Protein AF-A0A2G6FQV7-F1 (afdb_monomer)

pLDDT: mean 84.7, std 10.51, range [35.91, 96.69]

Sequence (811 aa):
MRILIIQIIVAVLCQFWAASGHAAEDKRVVRVGWFKSSSLHYTDENGKHSGYDYEFLIALAQYTNWELEFVKGTWAECYEWLKNGEIDLLGIVNKSPQREQIFDFAYTSSGVEFCNLYVKADDKAVHYQSFNQFDGMSIGVEEGTYQGRLLRKYADDNNFFYVEARYPNVEEVQAALKRGEVDAILSSSSDVLDGYSCIAQFSPSPFYYAVTKGNTELLGELDQALQEISLYHPNFISELYSKYFVRHLSETINFTEEEKAFIKSNKEVYILYDPGWFPVEYVDDKTGRYTGIVPEIIERIKKRSGLNLVGVTGKNSTEILKTLRTKSGNYVTSISHDFMWAEENRVNITQPFSSCNIIIASAAGDNNLKTVALVEMDYITKKVKKHFPHLKPVYFQSVTECLKALASGQADCVFLNTYQAEYYMRLPEYKKFAFNTTDAFQQKLCFGVAKTADPLIFSIISKSLRNLSKGHVQNIVSQNINQKMTFSIGYFARMYPLIFLAVILTPILIILLITFFFVRRKIELTKQLRIENNRYNQLAKMSGEHIFEYSYWHDKFTMTNRPDDFFIDQDIVENFSQYVSEQPDDSGGYYLYQLLAPAVEMDEQILVSGEDESRWYNVKTIIIKDDEGGPLYSIGKIQNIDLEMQERAALIDEASKDGMTSLLNQKNFKMRVMESISRGGVLILVDIDDFKFINDTFGHSAGDNAIIRVGEVITGTCRRTDIAGRIGGDEFALFISGRIDENSLAAICKRLNQGANDIIFENPETQISVSIGCAVATGKEKYDELFEMADRALYKVKNNNKNSFWVERQS

Nearest PDB structures (foldseek):
  5t0w-assembly2_B  TM=8.150E-01  e=7.646E-16  synthetic construct
  4wxo-assembly1_A  TM=8.713E-01  e=3.154E-13  Pseudomonas aeruginosa PAO1
  4wxw-assembly1_A  TM=9.377E-01  e=2.531E-12  Pseudomonas aeruginosa PAO1
  6zxc-assembly2_D  TM=8.883E-01  e=5.234E-13  Leptospira biflexa serovar Patoc strain 'Patoc 1 (Paris)'
  3hv1-assembly1_A  TM=5.636E-01  e=1.275E-14  Streptococcus thermophilus LMG 18311

Mean predicted aligned error: 19.27 Å

Foldseek 3Di:
DVVVVVVVVVVVVVVVVVVPPPPPPPQAEFEEEAEDAPAAWDADPVRDTDHLVVVVVVLLVVLGSYDYHYDYDHPVVRLVCQLVVVGFKYWFAFDDPVVVVRWPWAPDFLAKKKKWKKFAPPPDCQAAPPQVSQAAFEEEEEPPDPQVVVVVVVCVVSVHDYHYDYDNDPVVSVVCRVVVVGGIYIDMLLHFDPRIDTRYIDDITTITMIGGPPPVVVSVSSNVSVVVCCVVPVCSSVVSCCVRRQVRDDPAQRDGPVLVVQLVVQDEAEEEFFQFQPQQWHQDPVPRDIHHLPVVLVVLLCVRRSHNYDYDYDPFPVSLLVCLQPPFDNYKYKAWPDPVLLVVSQWDWAPFLDKWFKWKKFFPPDPPFAEEEDEPSHPVVVVCCVQPVNYHYDYDNHPVVRLVCRVVVVGGIYIDTPLVVLLVCVVPSRVRMDTDPPGPGMTTMTMITRNSHDVSSNVSSNSSSRPPDSVNSVVSSCCSSPPDDDDDPVSCCVVCVPVNVCVVVVVVVVVVVVVVVVVVVVVVVVVVVVVVVVVVLVVCVVVQKKKWKAFPVFRKIAIRPDDCPDLDNDRIDTVLVVVCVVCVVSQRSVVVCVVPVVQDFDWDWDWGQDPPGIWIKTKTWDFDADPVRHTGMIIIIIHTCRVVVVVVVVVVQVVQADPQARAGEQVNLLVVCQVQLLQWWKKKKKFKPPLVVQCVPVNPVLSSVLQNQLSVLVVVLDDPPKHKYAHDSRMIMITGGHDDDPVRVQVSLLSSQVSQQPDDGPDNVDGIGMQMFMETRPNPDRPVRSVVNSVVQSVVQSVPVHSHGGYRDDD

Secondary structure (DSSP, 8-state):
-HHHHHHHHHHHHHHHHHTT----PPPEEEEEEEE--SSSSEE-TT--EESHHHHHHHHHHHHS-EEEEEEEE-HHHHHHHHHHTSSSEEEEEEP-TTGGGTEEE-SS-SEEEEEEEEEETTSS-PPTT-HHHHTTEEEEEETT-HHHHHHHHHHHHHT--EEEEEESSHHHHHHHHHHTSSSEEEEETTS--TTEEEEEEEEEEEEEEEEETT-HHHHHHHHHHHHHHHHH-TTHHHHHHHHHTSTTS-SS----HHHHHHHHHT--EEEEE-TEETTTEEE-TTT-SEESHHHHHHHHHHHHH---EEEEE-SSHHHHHHHHHH--S-EEEEEE--HHHHHHTTEEEPPPSEEEEEEEEEETT-----EEEEETT-HHHHHHHHH-TTSEEEEESSHHHHHHHHHHTS-SEEEEEHHHHHHHHHSGGGTTEEEEEEEEEEEEEEEEEETTS-HHHHHHHHHHHTT--HHHHHHHHHHHHT------HHHHHHH-HHHHHHHHHHHHHHHHHHHHHHHHHHHHHHHHHHHHHHHHHHHHHHHTEEEEEEETTTTEEEEES--TT-SS--SEEESHHHHHHH-TT-HHHHHHHHHHTT---EEEEEEEE-SS-EEEEEEEEEEEE-TTS-EEEEEEEEEE-HHHHHHHHHHHHHTTB-TTTSSEEHHHHHHHHHHHGGG-EEEEEEEETTHHHHHHHH-HHHHHHHHHHHHHHHHHH--TTSEEEE-SSSEEEEEEES---HHHHHHHHHHHHHHHHT---SSTT----EEEEEEEE-S-S-HHHHHHHHHHHHHHHHTTTSSSEEEEPP-

Solvent-accessible surface area (backbone atoms only — not comparable to full-atom values): 43648 Å² total; per-residue (Å²): 112,73,67,59,52,52,52,50,52,51,52,52,50,50,50,56,58,63,67,66,60,66,74,78,71,76,58,46,74,42,35,29,43,39,34,83,34,92,35,41,37,30,65,51,98,87,68,52,77,42,35,48,55,46,57,49,51,56,50,41,39,70,66,40,67,49,37,83,39,77,48,77,44,50,65,70,53,35,53,51,29,26,66,73,59,77,20,51,36,35,68,80,37,69,81,44,82,73,50,59,77,54,29,39,65,44,84,63,63,71,43,73,43,33,40,30,35,34,29,55,62,86,52,73,94,68,54,28,72,40,44,82,76,44,44,69,34,34,33,22,31,42,60,93,42,71,62,53,57,51,49,54,53,52,27,63,79,60,74,36,50,63,42,82,41,75,29,92,38,66,70,55,34,53,48,34,44,75,72,62,77,24,60,30,31,61,39,50,55,68,59,78,62,87,80,45,39,73,31,39,77,46,74,79,40,58,20,17,42,35,31,27,58,84,49,61,65,65,46,48,54,49,40,49,24,54,49,48,46,47,72,80,38,73,56,50,60,62,53,48,44,49,68,55,49,57,76,71,59,65,94,72,77,81,57,37,66,70,47,48,51,51,34,72,64,52,57,74,32,35,33,46,44,35,49,62,42,57,47,44,26,23,54,38,90,89,76,74,41,75,38,35,39,50,46,57,49,48,53,49,36,29,74,72,59,56,44,37,71,41,85,42,84,28,87,22,60,48,55,43,50,50,42,45,65,73,51,80,43,44,38,33,32,79,42,70,68,41,70,71,64,27,55,81,41,40,32,47,71,42,73,63,74,46,76,45,41,26,27,45,36,26,53,62,92,68,86,81,71,48,32,27,26,34,39,49,94,37,70,66,42,59,50,43,57,69,77,41,66,81,43,47,79,43,77,31,73,35,63,65,52,26,53,49,32,41,75,71,66,78,18,46,27,32,78,35,42,47,62,35,45,60,35,44,57,68,39,73,92,42,56,68,44,34,71,45,84,68,64,75,49,81,46,35,37,18,46,29,29,25,66,68,21,65,70,57,57,52,53,52,52,43,52,51,54,60,84,64,48,67,68,56,49,52,48,46,46,50,50,46,54,59,56,74,80,75,90,44,73,72,55,49,39,70,76,35,48,70,59,45,49,46,67,58,48,49,58,54,49,50,51,50,51,51,50,49,51,53,51,52,52,49,53,52,51,53,50,50,53,50,53,50,52,52,49,51,56,51,48,31,61,73,70,54,39,31,44,35,38,34,31,63,83,69,31,29,36,36,40,53,80,68,59,94,86,42,75,59,92,59,52,64,36,71,45,36,74,56,57,35,66,77,39,78,82,43,48,39,45,37,53,52,46,66,58,53,71,78,70,58,63,48,80,47,79,44,80,29,57,53,100,88,56,72,43,36,32,40,41,34,40,42,67,44,56,49,99,88,68,48,72,44,32,38,45,31,39,39,29,77,44,44,67,62,56,51,53,56,54,51,55,58,57,60,73,42,36,30,97,76,47,73,29,23,20,43,72,49,33,52,53,56,43,63,75,42,40,66,63,10,20,36,39,34,35,38,33,49,55,64,47,66,56,43,24,76,73,63,34,61,71,48,33,51,49,51,49,31,51,46,34,49,42,50,56,73,70,50,55,98,79,40,49,51,21,40,65,51,94,61,33,32,37,37,38,43,68,34,91,74,56,73,68,59,50,51,49,52,53,48,48,50,30,49,48,30,48,65,45,86,46,102,48,91,89,52,73,43,36,28,19,24,3,25,16,72,41,87,30,83,70,52,68,68,62,44,49,54,39,8,48,55,14,24,54,55,15,63,76,58,86,34,65,41,70,29,74,42,71,90,129

Radius of gyration: 72.03 Å; Cα contacts (8 Å, |Δi|>4): 1359; chains: 1; bounding box: 135×89×185 Å

Structure (mmCIF, N/CA/C/O backbone):
data_AF-A0A2G6FQV7-F1
#
_entry.id   AF-A0A2G6FQV7-F1
#
loop_
_atom_site.group_PDB
_atom_site.id
_atom_site.type_symbol
_atom_site.label_atom_id
_atom_site.label_alt_id
_atom_site.label_comp_id
_atom_site.label_asym_id
_atom_site.label_entity_id
_atom_site.label_seq_id
_atom_site.pdbx_PDB_ins_code
_atom_site.Cartn_x
_atom_site.Cartn_y
_atom_site.Cartn_z
_atom_site.occupancy
_atom_site.B_iso_or_equiv
_atom_site.auth_seq_id
_atom_site.auth_comp_id
_atom_site.auth_asym_id
_atom_site.auth_atom_id
_atom_site.pdbx_PDB_model_num
ATOM 1 N N . MET A 1 1 ? -33.415 -50.228 -47.038 1.00 52.03 1 MET A N 1
ATOM 2 C CA . MET A 1 1 ? -33.159 -48.860 -46.525 1.00 52.03 1 MET A CA 1
ATOM 3 C C . MET A 1 1 ? -32.052 -48.797 -45.464 1.00 52.03 1 MET A C 1
ATOM 5 O O . MET A 1 1 ? -31.181 -47.955 -45.599 1.00 52.03 1 MET A O 1
ATOM 9 N N . ARG A 1 2 ? -31.998 -49.701 -44.465 1.00 48.94 2 ARG A N 1
ATOM 10 C CA . ARG A 1 2 ? -30.927 -49.707 -43.437 1.00 48.94 2 ARG A CA 1
ATOM 11 C C . ARG A 1 2 ? -29.512 -50.025 -43.955 1.00 48.94 2 ARG A C 1
ATOM 13 O O . ARG A 1 2 ? -28.560 -49.430 -43.476 1.00 48.94 2 ARG A O 1
ATOM 20 N N . ILE A 1 3 ? -29.373 -50.892 -44.961 1.00 62.88 3 ILE A N 1
ATOM 21 C CA . ILE A 1 3 ? -28.057 -51.244 -45.538 1.00 62.88 3 ILE A CA 1
ATOM 22 C C . ILE A 1 3 ? -27.474 -50.081 -46.362 1.00 62.88 3 ILE A C 1
ATOM 24 O O . ILE A 1 3 ? -26.281 -49.813 -46.286 1.00 62.88 3 ILE A O 1
ATOM 28 N N . LEU A 1 4 ? -28.331 -49.329 -47.062 1.00 62.00 4 LEU A N 1
ATOM 29 C CA . LEU A 1 4 ? -27.921 -48.171 -47.862 1.00 62.00 4 LEU A CA 1
ATOM 30 C C . LEU A 1 4 ? -27.417 -47.017 -46.978 1.00 62.00 4 LEU A C 1
ATOM 32 O O . LEU A 1 4 ? -26.434 -46.369 -47.307 1.00 62.00 4 LEU A O 1
ATOM 36 N N . ILE A 1 5 ? -28.050 -46.799 -45.819 1.00 68.56 5 ILE A N 1
ATOM 37 C CA . ILE A 1 5 ? -27.627 -45.772 -44.854 1.00 68.56 5 ILE A CA 1
ATOM 38 C C . ILE A 1 5 ? -26.281 -46.140 -44.213 1.00 68.56 5 ILE A C 1
ATOM 40 O O . ILE A 1 5 ? -25.431 -45.272 -44.057 1.00 68.56 5 ILE A O 1
ATOM 44 N N . ILE A 1 6 ? -26.044 -47.421 -43.908 1.00 70.44 6 ILE A N 1
ATOM 45 C CA . ILE A 1 6 ? -24.752 -47.879 -43.373 1.00 70.44 6 ILE A CA 1
ATOM 46 C C . ILE A 1 6 ? -23.647 -47.740 -44.428 1.00 70.44 6 ILE A C 1
ATOM 48 O O . ILE A 1 6 ? -22.560 -47.278 -44.102 1.00 70.44 6 ILE A O 1
ATOM 52 N N . GLN A 1 7 ? -23.923 -48.052 -45.698 1.00 66.62 7 GLN A N 1
ATOM 53 C CA . GLN A 1 7 ? -22.952 -47.858 -46.781 1.00 66.62 7 GLN A CA 1
ATOM 54 C C . GLN A 1 7 ? -22.634 -46.379 -47.036 1.00 66.62 7 GLN A C 1
ATOM 56 O O . GLN A 1 7 ? -21.479 -46.052 -47.283 1.00 66.62 7 GLN A O 1
ATOM 61 N N . ILE A 1 8 ? -23.616 -45.480 -46.909 1.00 70.44 8 ILE A N 1
ATOM 62 C CA . ILE A 1 8 ? -23.392 -44.030 -47.023 1.00 70.44 8 ILE A CA 1
ATOM 63 C C . ILE A 1 8 ? -22.597 -43.504 -45.821 1.00 70.44 8 ILE A C 1
ATOM 65 O O . ILE A 1 8 ? -21.674 -42.722 -46.009 1.00 70.44 8 ILE A O 1
ATOM 69 N N . ILE A 1 9 ? -22.879 -43.966 -44.600 1.00 68.44 9 ILE A N 1
ATOM 70 C CA . ILE A 1 9 ? -22.122 -43.565 -43.402 1.00 68.44 9 ILE A CA 1
ATOM 71 C C . ILE A 1 9 ? -20.678 -44.081 -43.464 1.00 68.44 9 ILE A C 1
ATOM 73 O O . ILE A 1 9 ? -19.762 -43.337 -43.133 1.00 68.44 9 ILE A O 1
ATOM 77 N N . VAL A 1 10 ? -20.450 -45.308 -43.945 1.00 70.19 10 VAL A N 1
ATOM 78 C CA . VAL A 1 10 ? -19.097 -45.851 -44.150 1.00 70.19 10 VAL A CA 1
ATOM 79 C C . VAL A 1 10 ? -18.372 -45.114 -45.280 1.00 70.19 10 VAL A C 1
ATOM 81 O O . VAL A 1 10 ? -17.205 -44.785 -45.119 1.00 70.19 10 VAL A O 1
ATOM 84 N N . ALA A 1 11 ? -19.049 -44.764 -46.378 1.00 64.50 11 ALA A N 1
ATOM 85 C CA . ALA A 1 11 ? -18.449 -43.974 -47.456 1.00 64.50 11 ALA A CA 1
ATOM 86 C C . ALA A 1 11 ? -18.095 -42.542 -47.013 1.00 64.50 11 ALA A C 1
ATOM 88 O O . ALA A 1 11 ? -17.028 -42.044 -47.362 1.00 64.50 11 ALA A O 1
ATOM 89 N N . VAL A 1 12 ? -18.937 -41.904 -46.193 1.00 62.66 12 VAL A N 1
ATOM 90 C CA . VAL A 1 12 ? -18.674 -40.573 -45.622 1.00 62.66 12 VAL A CA 1
ATOM 91 C C . VAL A 1 12 ? -17.557 -40.636 -44.572 1.00 62.66 12 VAL A C 1
ATOM 93 O O . VAL A 1 12 ? -16.674 -39.784 -44.579 1.00 62.66 12 VAL A O 1
ATOM 96 N N . LEU A 1 13 ? -17.506 -41.673 -43.728 1.00 54.06 13 LEU A N 1
ATOM 97 C CA . LEU A 1 13 ? -16.406 -41.879 -42.773 1.00 54.06 13 LEU A CA 1
ATOM 98 C C . LEU A 1 13 ? -15.078 -42.210 -43.472 1.00 54.06 13 LEU A C 1
ATOM 100 O O . LEU A 1 13 ? -14.035 -41.716 -43.051 1.00 54.06 13 LEU A O 1
ATOM 104 N N . CYS A 1 14 ? -15.101 -42.965 -44.575 1.00 48.97 14 CYS A N 1
ATOM 105 C CA . CYS A 1 14 ? -13.922 -43.204 -45.409 1.00 48.97 14 CYS A CA 1
ATOM 106 C C . CYS A 1 14 ? -13.470 -41.940 -46.157 1.00 48.97 14 CYS A C 1
ATOM 108 O O . CYS A 1 14 ? -12.271 -41.763 -46.337 1.00 48.97 14 CYS A O 1
ATOM 110 N N . GLN A 1 15 ? -14.378 -41.033 -46.536 1.00 46.78 15 GLN A N 1
ATOM 111 C CA . GLN A 1 15 ? -14.004 -39.720 -47.079 1.00 46.78 15 GLN A CA 1
ATOM 112 C C . GLN A 1 15 ? -13.419 -38.785 -46.009 1.00 46.78 15 GLN A C 1
ATOM 114 O O . GLN A 1 15 ? -12.503 -38.030 -46.316 1.00 46.78 15 GLN A O 1
ATOM 119 N N . PHE A 1 16 ? -13.852 -38.885 -44.748 1.00 47.44 16 PHE A N 1
ATOM 120 C CA . PHE A 1 16 ? -13.228 -38.157 -43.634 1.00 47.44 16 PHE A CA 1
ATOM 121 C C . PHE A 1 16 ? -11.845 -38.712 -43.248 1.00 47.44 16 PHE A C 1
ATOM 123 O O . PHE A 1 16 ? -10.961 -37.932 -42.894 1.00 47.44 16 PHE A O 1
ATOM 130 N N . TRP A 1 17 ? -11.617 -40.025 -43.377 1.00 39.44 17 TRP A N 1
ATOM 131 C CA . TRP A 1 17 ? -10.287 -40.637 -43.213 1.00 39.44 17 TRP A CA 1
ATOM 132 C C . TRP A 1 17 ? -9.364 -40.415 -44.423 1.00 39.44 17 TRP A C 1
ATOM 134 O O . TRP A 1 17 ? -8.161 -40.262 -44.253 1.00 39.44 17 TRP A O 1
ATOM 144 N N . ALA A 1 18 ? -9.909 -40.320 -45.640 1.00 36.44 18 ALA A N 1
ATOM 145 C CA . ALA A 1 18 ? -9.136 -39.986 -46.839 1.00 36.44 18 ALA A CA 1
ATOM 146 C C . ALA A 1 18 ? -8.808 -38.482 -46.951 1.00 36.44 18 ALA A C 1
ATOM 148 O O . ALA A 1 18 ? -7.842 -38.124 -47.616 1.00 36.44 18 ALA A O 1
ATOM 149 N N . ALA A 1 19 ? -9.559 -37.603 -46.275 1.00 37.88 19 ALA A N 1
ATOM 150 C CA . ALA A 1 19 ? -9.283 -36.161 -46.202 1.00 37.88 19 ALA A CA 1
ATOM 151 C C . ALA A 1 19 ? -8.362 -35.755 -45.029 1.00 37.88 19 ALA A C 1
ATOM 153 O O . ALA A 1 19 ? -7.963 -34.597 -44.926 1.00 37.88 19 ALA A O 1
ATOM 154 N N . SER A 1 20 ? -7.996 -36.700 -44.157 1.00 35.91 20 SER A N 1
ATOM 155 C CA . SER A 1 20 ? -6.998 -36.521 -43.088 1.00 35.91 20 SER A CA 1
ATOM 156 C C . SER A 1 20 ? -5.661 -37.205 -43.404 1.00 35.91 20 SER A C 1
ATOM 158 O O . SER A 1 20 ? -4.815 -37.371 -42.534 1.00 35.91 20 SER A O 1
ATOM 160 N N . GLY A 1 21 ? -5.430 -37.523 -44.679 1.00 37.47 21 GLY A N 1
ATOM 161 C CA . GLY A 1 21 ? -4.094 -37.577 -45.257 1.00 37.47 21 GLY A CA 1
ATOM 162 C C . GLY A 1 21 ? -3.740 -36.209 -45.831 1.00 37.47 21 GLY A C 1
ATOM 163 O O . GLY A 1 21 ? -3.633 -36.073 -47.046 1.00 37.47 21 GLY A O 1
ATOM 164 N N . HIS A 1 22 ? -3.582 -35.183 -44.984 1.00 40.00 22 HIS A N 1
ATOM 165 C CA . HIS A 1 22 ? -2.653 -34.125 -45.377 1.00 40.00 22 HIS A CA 1
ATOM 166 C C . HIS A 1 22 ? -1.318 -34.843 -45.537 1.00 40.00 22 HIS A C 1
ATOM 168 O O . HIS A 1 22 ? -0.835 -35.455 -44.581 1.00 40.00 22 HIS A O 1
ATOM 174 N N . ALA A 1 23 ? -0.781 -34.857 -46.756 1.00 38.97 23 ALA A N 1
ATOM 175 C CA . ALA A 1 23 ? 0.624 -35.149 -46.946 1.00 38.97 23 ALA A CA 1
ATOM 176 C C . ALA A 1 23 ? 1.366 -34.327 -45.887 1.00 38.97 23 ALA A C 1
ATOM 178 O O . ALA A 1 23 ? 1.154 -33.117 -45.802 1.00 38.97 23 ALA A O 1
ATOM 179 N N . ALA A 1 24 ? 2.125 -34.986 -45.012 1.00 44.34 24 ALA A N 1
ATOM 180 C CA . ALA A 1 24 ? 3.126 -34.277 -44.243 1.00 44.34 24 ALA A CA 1
ATOM 181 C C . ALA A 1 24 ? 4.047 -33.675 -45.306 1.00 44.34 24 ALA A C 1
ATOM 183 O O . ALA A 1 24 ? 4.816 -34.406 -45.923 1.00 44.34 24 ALA A O 1
ATOM 184 N N . GLU A 1 25 ? 3.847 -32.399 -45.639 1.00 56.34 25 GLU A N 1
ATOM 185 C CA . GLU A 1 25 ? 4.828 -31.656 -46.413 1.00 56.34 25 GLU A CA 1
ATOM 186 C C . GLU A 1 25 ? 6.126 -31.790 -45.631 1.00 56.34 25 GLU A C 1
ATOM 188 O O . GLU A 1 25 ? 6.176 -31.405 -44.457 1.00 56.34 25 GLU A O 1
ATOM 193 N N . ASP A 1 26 ? 7.123 -32.430 -46.248 1.00 67.88 26 ASP A N 1
ATOM 194 C CA . ASP A 1 26 ? 8.443 -32.579 -45.654 1.00 67.88 26 ASP A CA 1
ATOM 195 C C . ASP A 1 26 ? 8.880 -31.204 -45.153 1.00 67.88 26 ASP A C 1
ATOM 197 O O . ASP A 1 26 ? 8.875 -30.220 -45.902 1.00 67.88 26 ASP A O 1
ATOM 201 N N . LYS A 1 27 ? 9.178 -31.119 -43.854 1.00 77.19 27 LYS A N 1
ATOM 202 C CA . LYS A 1 27 ? 9.601 -29.861 -43.249 1.00 77.19 27 LYS A CA 1
ATOM 203 C C . LYS A 1 27 ? 10.847 -29.377 -43.970 1.00 77.19 27 LYS A C 1
ATOM 205 O O . LYS A 1 27 ? 11.785 -30.143 -44.197 1.00 77.19 27 LYS A O 1
ATOM 210 N N . ARG A 1 28 ? 10.871 -28.092 -44.313 1.00 86.69 28 ARG A N 1
ATOM 211 C CA . ARG A 1 28 ? 12.050 -27.482 -44.922 1.00 86.69 28 ARG A CA 1
ATOM 212 C C . ARG A 1 28 ? 13.148 -27.428 -43.869 1.00 86.69 28 ARG A C 1
ATOM 214 O O . ARG A 1 28 ? 13.021 -26.684 -42.899 1.00 86.69 28 ARG A O 1
ATOM 221 N N . VAL A 1 29 ? 14.224 -28.184 -44.059 1.00 92.56 29 VAL A N 1
ATOM 222 C CA . VAL A 1 29 ? 15.408 -28.056 -43.204 1.00 92.56 29 VAL A CA 1
ATOM 223 C C . VAL A 1 29 ? 16.095 -26.730 -43.528 1.00 92.56 29 VAL A C 1
ATOM 225 O O . VAL A 1 29 ? 16.451 -26.481 -44.679 1.00 92.56 29 VAL A O 1
ATOM 228 N N . VAL A 1 30 ? 16.251 -25.868 -42.526 1.00 94.81 30 VAL A N 1
ATOM 229 C CA . VAL A 1 30 ? 16.932 -24.573 -42.640 1.00 94.81 30 VAL A CA 1
ATOM 230 C C . VAL A 1 30 ? 18.184 -24.617 -41.779 1.00 94.81 30 VAL A C 1
ATOM 232 O O . VAL A 1 30 ? 18.100 -24.709 -40.552 1.00 94.81 30 VAL A O 1
ATOM 235 N N . ARG A 1 31 ? 19.353 -24.540 -42.422 1.00 96.31 31 ARG A N 1
ATOM 236 C CA . ARG A 1 31 ? 20.650 -24.529 -41.742 1.00 96.31 31 ARG A CA 1
ATOM 237 C C . ARG A 1 31 ? 20.916 -23.133 -41.204 1.00 96.31 31 ARG A C 1
ATOM 239 O O . ARG A 1 31 ? 21.078 -22.184 -41.973 1.00 96.31 31 ARG A O 1
ATOM 246 N N . VAL A 1 32 ? 20.962 -23.000 -39.886 1.00 96.69 32 VAL A N 1
ATOM 247 C CA . VAL A 1 32 ? 21.150 -21.727 -39.193 1.00 96.69 32 VAL A CA 1
ATOM 248 C C . VAL A 1 32 ? 22.541 -21.669 -38.579 1.00 96.69 32 VAL A C 1
ATOM 250 O O . VAL A 1 32 ? 22.940 -22.574 -37.846 1.00 96.69 32 VAL A O 1
ATOM 253 N N . GLY A 1 33 ? 23.277 -20.593 -38.847 1.00 94.81 33 GLY A N 1
ATOM 254 C CA . GLY A 1 33 ? 24.582 -20.368 -38.226 1.00 94.81 33 GLY A CA 1
ATOM 255 C C . GLY A 1 33 ? 24.457 -20.159 -36.716 1.00 94.81 33 GLY A C 1
ATOM 256 O O . GLY A 1 33 ? 23.705 -19.298 -36.263 1.00 94.81 33 GLY A O 1
ATOM 257 N N . TRP A 1 34 ? 25.211 -20.932 -35.935 1.00 93.50 34 TRP A N 1
ATOM 258 C CA . TRP A 1 34 ? 25.136 -20.956 -34.477 1.00 93.50 34 TRP A CA 1
ATOM 259 C C . TRP A 1 34 ? 26.512 -20.715 -33.849 1.00 93.50 34 TRP A C 1
ATOM 261 O O . TRP A 1 34 ? 27.339 -21.621 -33.725 1.00 93.50 34 TRP A O 1
ATOM 271 N N . PHE A 1 35 ? 26.762 -19.480 -33.424 1.00 87.62 35 PHE A N 1
ATOM 272 C CA . PHE A 1 35 ? 28.027 -19.074 -32.803 1.00 87.62 35 PHE A CA 1
ATOM 273 C C . PHE A 1 35 ? 27.911 -18.933 -31.292 1.00 87.62 35 PHE A C 1
ATOM 275 O O . PHE A 1 35 ? 26.863 -18.560 -30.798 1.00 87.62 35 PHE A O 1
ATOM 282 N N . LYS A 1 36 ? 28.970 -19.204 -30.528 1.00 81.88 36 LYS A N 1
ATOM 283 C CA . LYS A 1 36 ? 28.912 -19.162 -29.057 1.00 81.88 36 LYS A CA 1
ATOM 284 C C . LYS A 1 36 ? 28.682 -17.732 -28.534 1.00 81.88 36 LYS A C 1
ATOM 286 O O . LYS A 1 36 ? 29.475 -16.846 -28.820 1.00 81.88 36 LYS A O 1
ATOM 291 N N . SER A 1 37 ? 27.648 -17.525 -27.714 1.00 78.88 37 SER A N 1
ATOM 292 C CA . SER A 1 37 ? 27.407 -16.270 -26.976 1.00 78.88 37 SER A CA 1
ATOM 293 C C . SER A 1 37 ? 26.624 -16.546 -25.688 1.00 78.88 37 SER A C 1
ATOM 295 O O . SER A 1 37 ? 25.723 -17.381 -25.673 1.00 78.88 37 SER A O 1
ATOM 297 N N . SER A 1 38 ? 26.940 -15.851 -24.593 1.00 71.88 38 SER A N 1
ATOM 298 C CA . SER A 1 38 ? 26.270 -16.049 -23.296 1.00 71.88 38 SER A CA 1
ATOM 299 C C . SER A 1 38 ? 24.792 -15.638 -23.301 1.00 71.88 38 SER A C 1
ATOM 301 O O . SER A 1 38 ? 23.990 -16.260 -22.607 1.00 71.88 38 SER A O 1
ATOM 303 N N . SER A 1 39 ? 24.427 -14.628 -24.097 1.00 77.62 39 SER A N 1
ATOM 304 C CA . SER A 1 39 ? 23.072 -14.053 -24.122 1.00 77.62 39 SER A CA 1
ATOM 305 C C . SER A 1 39 ? 22.279 -14.420 -25.382 1.00 77.62 39 SER A C 1
ATOM 307 O O . SER A 1 39 ? 21.050 -14.509 -25.337 1.00 77.62 39 SER A O 1
ATOM 309 N N . LEU A 1 40 ? 22.963 -14.622 -26.515 1.00 85.31 40 LEU A N 1
ATOM 310 C CA . LEU A 1 40 ? 22.328 -14.850 -27.820 1.00 85.31 40 LEU A CA 1
ATOM 311 C C . LEU A 1 40 ? 22.170 -16.342 -28.137 1.00 85.31 40 LEU A C 1
ATOM 313 O O . LEU A 1 40 ? 21.073 -16.781 -28.482 1.00 85.31 40 LEU A O 1
ATOM 317 N N . HIS A 1 41 ? 23.253 -17.103 -27.966 1.00 89.19 41 HIS A N 1
ATOM 318 C CA . HIS A 1 41 ? 23.426 -18.479 -28.436 1.00 89.19 41 HIS A CA 1
ATOM 319 C C . HIS A 1 41 ? 24.162 -19.324 -27.388 1.00 89.19 41 HIS A C 1
ATOM 321 O O . HIS A 1 41 ? 25.365 -19.605 -27.484 1.00 89.19 41 HIS A O 1
ATOM 327 N N . TYR A 1 42 ? 23.429 -19.741 -26.362 1.00 86.56 42 TYR A N 1
ATOM 328 C CA . TYR A 1 42 ? 23.954 -20.569 -25.289 1.00 86.56 42 TYR A CA 1
ATOM 329 C C . TYR A 1 42 ? 23.613 -22.039 -25.526 1.00 86.56 42 TYR A C 1
ATOM 331 O O . TYR A 1 42 ? 22.494 -22.395 -25.896 1.00 86.56 42 TYR A O 1
ATOM 339 N N . THR A 1 43 ? 24.589 -22.916 -25.312 1.00 87.12 43 THR A N 1
ATOM 340 C CA . THR A 1 43 ? 24.399 -24.371 -25.319 1.00 87.12 43 THR A CA 1
ATOM 341 C C . THR A 1 43 ? 24.972 -24.920 -24.023 1.00 87.12 43 THR A C 1
ATOM 343 O O . THR A 1 43 ? 26.145 -24.676 -23.741 1.00 87.12 43 THR A O 1
ATOM 346 N N . ASP A 1 44 ? 24.146 -25.605 -23.232 1.00 86.62 44 ASP A N 1
ATOM 347 C CA . ASP A 1 44 ? 24.585 -26.203 -21.968 1.00 86.62 44 ASP A CA 1
ATOM 348 C C . ASP A 1 44 ? 25.388 -27.502 -22.182 1.00 86.62 44 ASP A C 1
ATOM 350 O O . ASP A 1 44 ? 25.525 -28.003 -23.302 1.00 86.62 44 ASP A O 1
ATOM 354 N N . GLU A 1 45 ? 25.925 -28.061 -21.094 1.00 86.00 45 GLU A N 1
ATOM 355 C CA . GLU A 1 45 ? 26.708 -29.309 -21.112 1.00 86.00 45 GLU A CA 1
ATOM 356 C C . GLU A 1 45 ? 25.907 -30.523 -21.620 1.00 86.00 45 GLU A C 1
ATOM 358 O O . GLU A 1 45 ? 26.495 -31.482 -22.117 1.00 86.00 45 GLU A O 1
ATOM 363 N N . ASN A 1 46 ? 24.572 -30.469 -21.551 1.00 84.62 46 ASN A N 1
ATOM 364 C CA . ASN A 1 46 ? 23.671 -31.515 -22.040 1.00 84.62 46 ASN A CA 1
ATOM 365 C C . ASN A 1 46 ? 23.255 -31.298 -23.507 1.00 84.62 46 ASN A C 1
ATOM 367 O O . ASN A 1 46 ? 22.434 -32.051 -24.030 1.00 84.62 46 ASN A O 1
ATOM 371 N N . GLY A 1 47 ? 23.791 -30.272 -24.176 1.00 82.12 47 GLY A N 1
ATOM 372 C CA . GLY A 1 47 ? 23.482 -29.943 -25.566 1.00 82.12 47 GLY A CA 1
ATOM 373 C C . GLY A 1 47 ? 22.177 -29.169 -25.765 1.00 82.12 47 GLY A C 1
ATOM 374 O O . GLY A 1 47 ? 21.755 -28.991 -26.905 1.00 82.12 47 GLY A O 1
ATOM 375 N N . LYS A 1 48 ? 21.531 -28.688 -24.698 1.00 87.94 48 LYS A N 1
ATOM 376 C CA . LYS A 1 48 ? 20.294 -27.908 -24.796 1.00 87.94 48 LYS A CA 1
ATOM 377 C C . LYS A 1 48 ? 20.600 -26.459 -25.170 1.00 87.94 48 LYS A C 1
ATOM 379 O O . LYS A 1 48 ? 21.404 -25.789 -24.521 1.00 87.94 48 LYS A O 1
ATOM 384 N N . HIS A 1 49 ? 19.907 -25.963 -26.191 1.00 91.12 49 HIS A N 1
ATOM 385 C CA . HIS A 1 49 ? 20.027 -24.589 -26.672 1.00 91.12 49 HIS A CA 1
ATOM 386 C C . HIS A 1 49 ? 19.115 -23.619 -25.905 1.00 91.12 49 HIS A C 1
ATOM 388 O O . HIS A 1 49 ? 17.991 -23.957 -25.526 1.00 91.12 49 HIS A O 1
ATOM 394 N N . SER A 1 50 ? 19.607 -22.402 -25.665 1.00 90.25 50 SER A N 1
ATOM 395 C CA . SER A 1 50 ? 18.825 -21.269 -25.153 1.00 90.25 50 SER A CA 1
ATOM 396 C C . SER A 1 50 ? 19.487 -19.938 -25.519 1.00 90.25 50 SER A C 1
ATOM 398 O O . SER A 1 50 ? 20.645 -19.911 -25.927 1.00 90.25 50 SER A O 1
ATOM 400 N N . GLY A 1 51 ? 18.762 -18.830 -25.376 1.00 89.44 51 GLY A N 1
ATOM 401 C CA . GLY A 1 51 ? 19.265 -17.493 -25.695 1.00 89.44 51 GLY A CA 1
ATOM 402 C C . GLY A 1 51 ? 18.231 -16.666 -26.446 1.00 89.44 51 GLY A C 1
ATOM 403 O O . GLY A 1 51 ? 17.166 -17.176 -26.803 1.00 89.44 51 GLY A O 1
ATOM 404 N N . TYR A 1 52 ? 18.547 -15.391 -26.669 1.00 91.00 52 TYR A N 1
ATOM 405 C CA . TYR A 1 52 ? 17.676 -14.478 -27.406 1.00 91.00 52 TYR A CA 1
ATOM 406 C C . TYR A 1 52 ? 17.364 -15.004 -28.813 1.00 91.00 52 TYR A C 1
ATOM 408 O O . TYR A 1 52 ? 16.196 -15.150 -29.160 1.00 91.00 52 TYR A O 1
ATOM 416 N N . ASP A 1 53 ? 18.389 -15.337 -29.605 1.00 93.31 53 ASP A N 1
ATOM 417 C CA . ASP A 1 53 ? 18.176 -15.744 -31.000 1.00 93.31 53 ASP A CA 1
ATOM 418 C C . ASP A 1 53 ? 17.537 -17.136 -31.081 1.00 93.31 53 ASP A C 1
ATOM 420 O O . ASP A 1 53 ? 16.713 -17.387 -31.950 1.00 93.31 53 ASP A O 1
ATOM 424 N N . TYR A 1 54 ? 17.812 -18.020 -30.113 1.00 94.06 54 TYR A N 1
ATOM 425 C CA . TYR A 1 54 ? 17.159 -19.329 -30.032 1.00 94.06 54 TYR A CA 1
ATOM 426 C C . TYR A 1 54 ? 15.640 -19.224 -29.918 1.00 94.06 54 TYR A C 1
ATOM 428 O O . TYR A 1 54 ? 14.915 -19.816 -30.710 1.00 94.06 54 TYR A O 1
ATOM 436 N N . GLU A 1 55 ? 15.141 -18.486 -28.924 1.00 94.31 55 GLU A N 1
ATOM 437 C CA . GLU A 1 55 ? 13.695 -18.354 -28.724 1.00 94.31 55 GLU A CA 1
ATOM 438 C C . GLU A 1 55 ? 13.035 -17.602 -29.884 1.00 94.31 55 GLU A C 1
ATOM 440 O O . GLU A 1 55 ? 11.892 -17.903 -30.229 1.00 94.31 55 GLU A O 1
ATOM 445 N N . PHE A 1 56 ? 13.763 -16.685 -30.526 1.00 94.75 56 PHE A N 1
ATOM 446 C CA . PHE A 1 56 ? 13.312 -16.022 -31.744 1.00 94.75 56 PHE A CA 1
ATOM 447 C C . PHE A 1 56 ? 13.186 -17.015 -32.911 1.00 94.75 56 PHE A C 1
ATOM 449 O O . PHE A 1 56 ? 12.134 -17.089 -33.541 1.00 94.75 56 PHE A O 1
ATOM 456 N N . LEU A 1 57 ? 14.210 -17.829 -33.168 1.00 94.94 57 LEU A N 1
ATOM 457 C CA . LEU A 1 57 ? 14.215 -18.847 -34.221 1.00 94.94 57 LEU A CA 1
ATOM 458 C C . LEU A 1 57 ? 13.140 -19.916 -33.988 1.00 94.94 57 LEU A C 1
ATOM 460 O O . LEU A 1 57 ? 12.445 -20.303 -34.924 1.00 94.94 57 LEU A O 1
ATOM 464 N N . ILE A 1 58 ? 12.933 -20.343 -32.739 1.00 94.31 58 ILE A N 1
ATOM 465 C CA . ILE A 1 58 ? 11.830 -21.245 -32.379 1.00 94.31 58 ILE A CA 1
ATOM 466 C C . ILE A 1 58 ? 10.468 -20.589 -32.629 1.00 94.31 58 ILE A C 1
ATOM 468 O O . ILE A 1 58 ? 9.545 -21.282 -33.049 1.00 94.31 58 ILE A O 1
ATOM 472 N N . ALA A 1 59 ? 10.321 -19.281 -32.394 1.00 93.19 59 ALA A N 1
ATOM 473 C CA . ALA A 1 59 ? 9.101 -18.568 -32.758 1.00 93.19 59 ALA A CA 1
ATOM 474 C C . ALA A 1 59 ? 8.922 -18.528 -34.282 1.00 93.19 59 ALA A C 1
ATOM 476 O O . ALA A 1 59 ? 7.842 -18.859 -34.753 1.00 93.19 59 ALA A O 1
ATOM 477 N N . LEU A 1 60 ? 9.968 -18.224 -35.058 1.00 93.38 60 LEU A N 1
ATOM 478 C CA . LEU A 1 60 ? 9.912 -18.263 -36.525 1.00 93.38 60 LEU A CA 1
ATOM 479 C C . LEU A 1 60 ? 9.464 -19.634 -37.039 1.00 93.38 60 LEU A C 1
ATOM 481 O O . LEU A 1 60 ? 8.518 -19.703 -37.815 1.00 93.38 60 LEU A O 1
ATOM 485 N N . ALA A 1 61 ? 10.044 -20.717 -36.518 1.00 92.69 61 ALA A N 1
ATOM 486 C CA . ALA A 1 61 ? 9.685 -22.091 -36.875 1.00 92.69 61 ALA A CA 1
ATOM 487 C C . ALA A 1 61 ? 8.245 -22.505 -36.498 1.00 92.69 61 ALA A C 1
ATOM 489 O O . ALA A 1 61 ? 7.801 -23.573 -36.905 1.00 92.69 61 ALA A O 1
ATOM 490 N N . GLN A 1 62 ? 7.511 -21.709 -35.709 1.00 90.94 62 GLN A N 1
ATOM 491 C CA . GLN A 1 62 ? 6.076 -21.931 -35.456 1.00 90.94 62 GLN A CA 1
ATOM 492 C C . GLN A 1 62 ? 5.184 -21.308 -36.533 1.00 90.94 62 GLN A C 1
ATOM 494 O O . GLN A 1 62 ? 4.071 -21.787 -36.742 1.00 90.94 62 GLN A O 1
ATOM 499 N N . TYR A 1 63 ? 5.658 -20.243 -37.182 1.00 90.38 63 TYR A N 1
ATOM 500 C CA . TYR A 1 63 ? 4.957 -19.546 -38.267 1.00 90.38 63 TYR A CA 1
ATOM 501 C C . TYR A 1 63 ? 5.434 -20.001 -39.652 1.00 90.38 63 TYR A C 1
ATOM 503 O O . TYR A 1 63 ? 4.822 -19.673 -40.663 1.00 90.38 63 TYR A O 1
ATOM 511 N N . THR A 1 64 ? 6.505 -20.792 -39.705 1.00 89.25 64 THR A N 1
ATOM 512 C CA . THR A 1 64 ? 7.007 -21.442 -40.916 1.00 89.25 64 THR A CA 1
ATOM 513 C C . THR A 1 64 ? 6.913 -22.964 -40.791 1.00 89.25 64 THR A C 1
ATOM 515 O O . THR A 1 64 ? 6.790 -23.508 -39.696 1.00 89.25 64 THR A O 1
ATOM 518 N N . ASN A 1 65 ? 7.011 -23.689 -41.908 1.00 87.00 65 ASN A N 1
ATOM 519 C CA . ASN A 1 65 ? 7.149 -25.153 -41.894 1.00 87.00 65 ASN A CA 1
ATOM 520 C C . ASN A 1 65 ? 8.631 -25.581 -41.813 1.00 87.00 65 ASN A C 1
ATOM 522 O O . ASN A 1 65 ? 9.073 -26.473 -42.542 1.00 87.00 65 ASN A O 1
ATOM 526 N N . TRP A 1 66 ? 9.428 -24.889 -40.990 1.00 94.12 66 TRP A N 1
ATOM 527 C CA . TRP A 1 66 ? 10.872 -25.118 -40.894 1.00 94.12 66 TRP A CA 1
ATOM 528 C C . TRP A 1 66 ? 11.236 -26.184 -39.860 1.00 94.12 66 TRP A C 1
ATOM 530 O O . TRP A 1 66 ? 10.665 -26.269 -38.771 1.00 94.12 66 TRP A O 1
ATOM 540 N N . GLU A 1 67 ? 12.267 -26.953 -40.182 1.00 93.88 67 GLU A N 1
ATOM 541 C CA . GLU A 1 67 ? 13.063 -27.718 -39.232 1.00 93.88 67 GLU A CA 1
ATOM 542 C C . GLU A 1 67 ? 14.444 -27.067 -39.134 1.00 93.88 67 GLU A C 1
ATOM 544 O O . GLU A 1 67 ? 15.154 -26.931 -40.126 1.00 93.88 67 GLU A O 1
ATOM 549 N N . LEU A 1 68 ? 14.807 -26.587 -37.946 1.00 94.56 68 LEU A N 1
ATOM 550 C CA . LEU A 1 68 ? 16.033 -25.814 -37.763 1.00 94.56 68 LEU A CA 1
ATOM 551 C C . LEU A 1 68 ? 17.223 -26.738 -37.502 1.00 94.56 68 LEU A C 1
ATOM 553 O O . LEU A 1 68 ? 17.225 -27.487 -36.523 1.00 94.56 68 LEU A O 1
ATOM 557 N N . GLU A 1 69 ? 18.262 -26.621 -38.323 1.00 95.00 69 GLU A N 1
ATOM 558 C CA . GLU A 1 69 ? 19.546 -27.292 -38.125 1.00 95.00 69 GLU A CA 1
ATOM 559 C C . GLU A 1 69 ? 20.608 -26.265 -37.712 1.00 95.00 69 GLU A C 1
ATOM 561 O O . GLU A 1 69 ? 20.995 -25.404 -38.499 1.00 95.00 69 GLU A O 1
ATOM 566 N N . PHE A 1 70 ? 21.097 -26.336 -36.473 1.00 94.94 70 PHE A N 1
ATOM 567 C CA . PHE A 1 70 ? 22.092 -25.388 -35.964 1.00 94.94 70 PHE A CA 1
ATOM 568 C C . PHE A 1 70 ? 23.522 -25.811 -36.327 1.00 94.94 70 PHE A C 1
ATOM 570 O O . PHE A 1 70 ? 24.064 -26.764 -35.760 1.00 94.94 70 PHE A O 1
ATOM 577 N N . VAL A 1 71 ? 24.165 -25.058 -37.220 1.00 95.12 71 VAL A N 1
ATOM 578 C CA . VAL A 1 71 ? 25.544 -25.290 -37.671 1.00 95.12 71 VAL A CA 1
ATOM 579 C C . VAL A 1 71 ? 26.510 -24.493 -36.795 1.00 95.12 71 VAL A C 1
ATOM 581 O O . VAL A 1 71 ? 26.546 -23.264 -36.840 1.00 95.12 71 VAL A O 1
ATOM 584 N N . LYS A 1 72 ? 27.276 -25.196 -35.952 1.00 92.12 72 LYS A N 1
ATOM 585 C CA . LYS A 1 72 ? 28.116 -24.583 -34.911 1.00 92.12 72 LYS A CA 1
ATOM 586 C C . LYS A 1 72 ? 29.446 -24.062 -35.461 1.00 92.12 72 LYS A C 1
ATOM 588 O O . LYS A 1 72 ? 30.192 -24.835 -36.052 1.00 92.12 72 LYS A O 1
ATOM 593 N N . GLY A 1 73 ? 29.782 -22.805 -35.169 1.00 86.69 73 GLY A N 1
ATOM 594 C CA . GLY A 1 73 ? 31.062 -22.185 -35.540 1.00 86.69 73 GLY A CA 1
ATOM 595 C C . GLY A 1 73 ? 31.359 -20.900 -34.766 1.00 86.69 73 GLY A C 1
ATOM 596 O O . GLY A 1 73 ? 30.697 -20.576 -33.783 1.00 86.69 73 GLY A O 1
ATOM 597 N N . THR A 1 74 ? 32.362 -20.148 -35.196 1.00 82.56 74 THR A N 1
ATOM 598 C CA . THR A 1 74 ? 32.572 -18.746 -34.808 1.00 82.56 74 THR A CA 1
ATOM 599 C C . THR A 1 74 ? 31.656 -17.827 -35.621 1.00 82.56 74 THR A C 1
ATOM 601 O O . THR A 1 74 ? 31.119 -18.224 -36.658 1.00 82.56 74 THR A O 1
ATOM 604 N N . TRP A 1 75 ? 31.463 -16.579 -35.179 1.00 82.12 75 TRP A N 1
ATOM 605 C CA . TRP A 1 75 ? 30.661 -15.609 -35.936 1.00 82.12 75 TRP A CA 1
ATOM 606 C C . TRP A 1 75 ? 31.232 -15.376 -37.348 1.00 82.12 75 TRP A C 1
ATOM 608 O O . TRP A 1 75 ? 30.482 -15.363 -38.324 1.00 82.12 75 TRP A O 1
ATOM 618 N N . ALA A 1 76 ? 32.561 -15.268 -37.467 1.00 81.44 76 ALA A N 1
ATOM 619 C CA . ALA A 1 76 ? 33.251 -15.077 -38.742 1.00 81.44 76 ALA A CA 1
ATOM 620 C C . ALA A 1 76 ? 33.096 -16.282 -39.688 1.00 81.44 76 ALA A C 1
ATOM 622 O O . ALA A 1 76 ? 32.860 -16.095 -40.880 1.00 81.44 76 ALA A O 1
ATOM 623 N N . GLU A 1 77 ? 33.166 -17.509 -39.161 1.00 87.25 77 GLU A N 1
ATOM 624 C CA . GLU A 1 77 ? 32.894 -18.722 -39.943 1.00 87.25 77 GLU A CA 1
ATOM 625 C C . GLU A 1 77 ? 31.445 -18.752 -40.429 1.00 87.25 77 GLU A C 1
ATOM 627 O O . GLU A 1 77 ? 31.215 -18.922 -41.621 1.00 87.25 77 GLU A O 1
ATOM 632 N N . CYS A 1 78 ? 30.469 -18.487 -39.551 1.00 90.50 78 CYS A N 1
ATOM 633 C CA . CYS A 1 78 ? 29.055 -18.443 -39.933 1.00 90.50 78 CYS A CA 1
ATOM 634 C C . CYS A 1 78 ? 28.783 -17.392 -41.022 1.00 90.50 78 CYS A C 1
ATOM 636 O O . CYS A 1 78 ? 28.004 -17.632 -41.942 1.00 90.50 78 CYS A O 1
ATOM 638 N N . TYR A 1 79 ? 29.442 -16.235 -40.943 1.00 89.81 79 TYR A N 1
ATOM 639 C CA . TYR A 1 79 ? 29.352 -15.185 -41.954 1.00 89.81 79 TYR A CA 1
ATOM 640 C C . TYR A 1 79 ? 29.853 -15.658 -43.331 1.00 89.81 79 TYR A C 1
ATOM 642 O O . TYR A 1 79 ? 29.178 -15.441 -44.341 1.00 89.81 79 TYR A O 1
ATOM 650 N N . GLU A 1 80 ? 31.015 -16.317 -43.388 1.00 91.25 80 GLU A N 1
ATOM 651 C CA . GLU A 1 80 ? 31.550 -16.859 -44.645 1.00 91.25 80 GLU A CA 1
ATOM 652 C C . GLU A 1 80 ? 30.732 -18.059 -45.149 1.00 91.25 80 GLU A C 1
ATOM 654 O O . GLU A 1 80 ? 30.466 -18.150 -46.347 1.00 91.25 80 GLU A O 1
ATOM 659 N N . TRP A 1 81 ? 30.228 -18.919 -44.260 1.00 95.31 81 TRP A N 1
ATOM 660 C CA . TRP A 1 81 ? 29.324 -20.014 -44.621 1.00 95.31 81 TRP A CA 1
ATOM 661 C C . TRP A 1 81 ? 28.031 -19.506 -45.254 1.00 95.31 81 TRP A C 1
ATOM 663 O O . TRP A 1 81 ? 27.590 -20.058 -46.261 1.00 95.31 81 TRP A O 1
ATOM 673 N N . LEU A 1 82 ? 27.441 -18.425 -44.731 1.00 95.19 82 LEU A N 1
ATOM 674 C CA . LEU A 1 82 ? 26.243 -17.828 -45.329 1.00 95.19 82 LEU A CA 1
ATOM 675 C C . LEU A 1 82 ? 26.534 -17.297 -46.734 1.00 95.19 82 LEU A C 1
ATOM 677 O O . LEU A 1 82 ? 25.720 -17.443 -47.647 1.00 95.19 82 LEU A O 1
ATOM 681 N N . LYS A 1 83 ? 27.711 -16.686 -46.905 1.00 93.31 83 LYS A N 1
ATOM 682 C CA . LYS A 1 83 ? 28.167 -16.100 -48.171 1.00 93.31 83 LYS A CA 1
ATOM 683 C C . LYS A 1 83 ? 28.427 -17.173 -49.222 1.00 93.31 83 LYS A C 1
ATOM 685 O O . LYS A 1 83 ? 28.148 -16.942 -50.396 1.00 93.31 83 LYS A O 1
ATOM 690 N N . ASN A 1 84 ? 28.903 -18.340 -48.797 1.00 93.88 84 ASN A N 1
ATOM 691 C CA . ASN A 1 84 ? 29.136 -19.496 -49.657 1.00 93.88 84 ASN A CA 1
ATOM 692 C C . ASN A 1 84 ? 27.887 -20.380 -49.854 1.00 93.88 84 ASN A C 1
ATOM 694 O O . ASN A 1 84 ? 27.918 -21.281 -50.689 1.00 93.88 84 ASN A O 1
ATOM 698 N N . GLY A 1 85 ? 26.794 -20.143 -49.114 1.00 92.44 85 GLY A N 1
ATOM 699 C CA . GLY A 1 85 ? 25.571 -20.964 -49.154 1.00 92.44 85 GLY A CA 1
ATOM 700 C C . GLY A 1 85 ? 25.660 -22.291 -48.381 1.00 92.44 85 GLY A C 1
ATOM 701 O O . GLY A 1 85 ? 24.856 -23.204 -48.589 1.00 92.44 85 GLY A O 1
ATOM 702 N N . GLU A 1 86 ? 26.647 -22.422 -47.495 1.00 95.00 86 GLU A N 1
ATOM 703 C CA . GLU A 1 86 ? 26.830 -23.575 -46.602 1.00 95.00 86 GLU A CA 1
ATOM 704 C C . GLU A 1 86 ? 25.826 -23.565 -45.434 1.00 95.00 86 GLU A C 1
ATOM 706 O O . GLU A 1 86 ? 25.456 -24.626 -44.932 1.00 95.00 86 GLU A O 1
ATOM 711 N N . ILE A 1 87 ? 25.338 -22.380 -45.059 1.00 96.56 87 ILE A N 1
ATOM 712 C CA . ILE A 1 87 ? 24.159 -22.177 -44.209 1.00 96.56 87 ILE A CA 1
ATOM 713 C C . ILE A 1 87 ? 23.141 -21.308 -44.949 1.00 96.56 87 ILE A C 1
ATOM 715 O O . ILE A 1 87 ? 23.509 -20.536 -45.834 1.00 96.56 87 ILE A O 1
ATOM 719 N N . ASP A 1 88 ? 21.873 -21.422 -44.570 1.00 95.00 88 ASP A N 1
ATOM 720 C CA . ASP A 1 88 ? 20.753 -20.763 -45.244 1.00 95.00 88 ASP A CA 1
ATOM 721 C C . ASP A 1 88 ? 20.345 -19.451 -44.552 1.00 95.00 88 ASP A C 1
ATOM 723 O O . ASP A 1 88 ? 19.872 -18.519 -45.207 1.00 95.00 88 ASP A O 1
ATOM 727 N N . LEU A 1 89 ? 20.542 -19.371 -43.231 1.00 96.19 89 LEU A N 1
ATOM 728 C CA . LEU A 1 89 ? 20.091 -18.267 -42.385 1.00 96.19 89 LEU A CA 1
ATOM 729 C C . LEU A 1 89 ? 21.142 -17.904 -41.325 1.00 96.19 89 LEU A C 1
ATOM 731 O O . LEU A 1 89 ? 21.730 -18.778 -40.685 1.00 96.19 89 LEU A O 1
ATOM 735 N N . LEU A 1 90 ? 21.330 -16.608 -41.080 1.00 95.62 90 LEU A N 1
ATOM 736 C CA . LEU A 1 90 ? 22.130 -16.099 -39.964 1.00 95.62 90 LEU A CA 1
ATOM 737 C C . LEU A 1 90 ? 21.405 -14.956 -39.253 1.00 95.62 90 LEU A C 1
ATOM 739 O O . LEU A 1 90 ? 20.993 -13.983 -39.887 1.00 95.62 90 LEU A O 1
ATOM 743 N N . GLY A 1 91 ? 21.262 -15.074 -37.933 1.00 92.00 91 GLY A N 1
ATOM 744 C CA . GLY A 1 91 ? 20.710 -14.035 -37.067 1.00 92.00 91 GLY A CA 1
ATOM 745 C C . GLY A 1 91 ? 21.743 -13.016 -36.596 1.00 92.00 91 GLY A C 1
ATOM 746 O O . GLY A 1 91 ? 22.951 -13.188 -36.753 1.00 92.00 91 GLY A O 1
ATOM 747 N N . ILE A 1 92 ? 21.243 -11.939 -35.985 1.00 88.88 92 ILE A N 1
ATOM 748 C CA . ILE A 1 92 ? 22.051 -10.898 -35.324 1.00 88.88 92 ILE A CA 1
ATOM 749 C C . ILE A 1 92 ? 23.058 -10.220 -36.280 1.00 88.88 92 ILE A C 1
ATOM 751 O O . ILE A 1 92 ? 24.195 -9.915 -35.927 1.00 88.88 92 ILE A O 1
ATOM 755 N N . VAL A 1 93 ? 22.648 -9.953 -37.526 1.00 89.69 93 VAL A N 1
ATOM 756 C CA . VAL A 1 93 ? 23.510 -9.301 -38.524 1.00 89.69 93 VAL A CA 1
ATOM 757 C C . VAL A 1 93 ? 23.130 -7.829 -38.689 1.00 89.69 93 VAL A C 1
ATOM 759 O O . VAL A 1 93 ? 22.016 -7.507 -39.104 1.00 89.69 93 VAL A O 1
ATOM 762 N N . ASN A 1 94 ? 24.059 -6.898 -38.431 1.00 88.06 94 ASN A N 1
ATOM 763 C CA . ASN A 1 94 ? 23.828 -5.485 -38.760 1.00 88.06 94 ASN A CA 1
ATOM 764 C C . ASN A 1 94 ? 23.809 -5.284 -40.276 1.00 88.06 94 ASN A C 1
ATOM 766 O O . ASN A 1 94 ? 24.750 -5.669 -40.987 1.00 88.06 94 ASN A O 1
ATOM 770 N N . LYS A 1 95 ? 22.769 -4.607 -40.755 1.00 86.50 95 LYS A N 1
ATOM 771 C CA . LYS A 1 95 ? 22.603 -4.252 -42.161 1.00 86.50 95 LYS A CA 1
ATOM 772 C C . LYS A 1 95 ? 23.536 -3.094 -42.539 1.00 86.50 95 LYS A C 1
ATOM 774 O O . LYS A 1 95 ? 23.680 -2.124 -41.798 1.00 86.50 95 LYS A O 1
ATOM 779 N N . SER A 1 96 ? 24.205 -3.195 -43.687 1.00 84.88 96 SER A N 1
ATOM 780 C CA . SER A 1 96 ? 25.045 -2.119 -44.237 1.00 84.88 96 SER A CA 1
ATOM 781 C C . SER A 1 96 ? 25.086 -2.195 -45.762 1.00 84.88 96 SER A C 1
ATOM 783 O O . SER A 1 96 ? 24.974 -3.307 -46.283 1.00 84.88 96 SER A O 1
ATOM 785 N N . PRO A 1 97 ? 25.351 -1.081 -46.475 1.00 84.62 97 PRO A N 1
ATOM 786 C CA . PRO A 1 97 ? 25.395 -1.085 -47.938 1.00 84.62 97 PRO A CA 1
ATOM 787 C C . PRO A 1 97 ? 26.363 -2.121 -48.523 1.00 84.62 97 PRO A C 1
ATOM 789 O O . PRO A 1 97 ? 26.099 -2.682 -49.579 1.00 84.62 97 PRO A O 1
ATOM 792 N N . GLN A 1 98 ? 27.476 -2.411 -47.834 1.00 84.88 98 GLN A N 1
ATOM 793 C CA . GLN A 1 98 ? 28.421 -3.445 -48.271 1.00 84.88 98 GLN A CA 1
ATOM 794 C C . GLN A 1 98 ? 27.851 -4.859 -48.101 1.00 84.88 98 GLN A C 1
ATOM 796 O O . GLN A 1 98 ? 28.017 -5.697 -48.978 1.00 84.88 98 GLN A O 1
ATOM 801 N N . ARG A 1 99 ? 27.163 -5.132 -46.985 1.00 89.12 99 ARG A N 1
ATOM 802 C CA . ARG A 1 99 ? 26.571 -6.453 -46.720 1.00 89.12 99 ARG A CA 1
ATOM 803 C C . ARG A 1 99 ? 25.337 -6.714 -47.577 1.00 89.12 99 ARG A C 1
ATOM 805 O O . ARG A 1 99 ? 25.127 -7.848 -47.972 1.00 89.12 99 ARG A O 1
ATOM 812 N N . GLU A 1 100 ? 24.563 -5.689 -47.923 1.00 90.06 100 GLU A N 1
ATOM 813 C CA . GLU A 1 100 ? 23.409 -5.820 -48.829 1.00 90.06 100 GLU A CA 1
ATOM 814 C C . GLU A 1 100 ? 23.805 -6.232 -50.254 1.00 90.06 100 GLU A C 1
ATOM 816 O O . GLU A 1 100 ? 22.979 -6.746 -51.006 1.00 90.06 100 GLU A O 1
ATOM 821 N N . GLN A 1 101 ? 25.068 -6.044 -50.644 1.00 91.38 101 GLN A N 1
ATOM 822 C CA . GLN A 1 101 ? 25.588 -6.574 -51.908 1.00 91.38 101 GLN A CA 1
ATOM 823 C C . GLN A 1 101 ? 25.878 -8.083 -51.833 1.00 91.38 101 GLN A C 1
ATOM 825 O O . GLN A 1 101 ? 25.919 -8.736 -52.871 1.00 91.38 101 GLN A O 1
ATOM 830 N N . ILE A 1 102 ? 26.056 -8.630 -50.625 1.00 93.19 102 ILE A N 1
ATOM 831 C CA . ILE A 1 102 ? 26.541 -9.996 -50.364 1.00 93.19 102 ILE A CA 1
ATOM 832 C C . ILE A 1 102 ? 25.434 -10.906 -49.813 1.00 93.19 102 ILE A C 1
ATOM 834 O O . ILE A 1 102 ? 25.463 -12.104 -50.056 1.00 93.19 102 ILE A O 1
ATOM 838 N N . PHE A 1 103 ? 24.450 -10.349 -49.108 1.00 95.25 103 PHE A N 1
ATOM 839 C CA . PHE A 1 103 ? 23.308 -11.065 -48.538 1.00 95.25 103 PHE A CA 1
ATOM 840 C C . PHE A 1 103 ? 22.005 -10.362 -48.884 1.00 95.25 103 PHE A C 1
ATOM 842 O O . PHE A 1 103 ? 21.997 -9.165 -49.192 1.00 95.25 103 PHE A O 1
ATOM 849 N N . ASP A 1 104 ? 20.907 -11.099 -48.767 1.00 95.19 104 ASP A N 1
ATOM 850 C CA . ASP A 1 104 ? 19.586 -10.496 -48.660 1.00 95.19 104 ASP A CA 1
ATOM 851 C C . ASP A 1 104 ? 19.142 -10.494 -47.198 1.00 95.19 104 ASP A C 1
ATOM 853 O O . ASP A 1 104 ? 19.456 -11.398 -46.427 1.00 95.19 104 ASP A O 1
ATOM 857 N N . PHE A 1 105 ? 18.462 -9.426 -46.796 1.00 95.94 105 PHE A N 1
ATOM 858 C CA . PHE A 1 105 ? 18.094 -9.174 -45.408 1.00 95.94 105 PHE A CA 1
ATOM 859 C C . PHE A 1 105 ? 16.587 -9.145 -45.271 1.00 95.94 105 PHE A C 1
ATOM 861 O O . PHE A 1 105 ? 15.922 -8.515 -46.097 1.00 95.94 105 PHE A O 1
ATOM 868 N N . ALA A 1 106 ? 16.092 -9.715 -44.175 1.00 94.06 106 ALA A N 1
ATOM 869 C CA . ALA A 1 106 ? 14.716 -9.514 -43.754 1.00 94.06 106 ALA A CA 1
ATOM 870 C C . ALA A 1 106 ? 14.388 -8.015 -43.658 1.00 94.06 106 ALA A C 1
ATOM 872 O O . ALA A 1 106 ? 15.230 -7.187 -43.281 1.00 94.06 106 ALA A O 1
ATOM 873 N N . TYR A 1 107 ? 13.149 -7.659 -43.983 1.00 87.00 107 TYR A N 1
ATOM 874 C CA . TYR A 1 107 ? 12.672 -6.282 -43.903 1.00 87.00 107 TYR A CA 1
ATOM 875 C C . TYR A 1 107 ? 12.568 -5.802 -42.449 1.00 87.00 107 TYR A C 1
ATOM 877 O O . TYR A 1 107 ? 12.924 -4.664 -42.126 1.00 87.00 107 TYR A O 1
ATOM 885 N N . THR A 1 108 ? 12.109 -6.684 -41.562 1.00 87.44 108 THR A N 1
ATOM 886 C CA . THR A 1 108 ? 11.891 -6.384 -40.143 1.00 87.44 108 THR A CA 1
ATOM 887 C C . THR A 1 108 ? 13.153 -6.681 -39.333 1.00 87.44 108 THR A C 1
ATOM 889 O O . THR A 1 108 ? 13.735 -7.756 -39.450 1.00 87.44 108 THR A O 1
ATOM 892 N N . SER A 1 109 ? 13.585 -5.738 -38.487 1.00 91.12 109 SER A N 1
ATOM 893 C CA . SER A 1 109 ? 14.714 -5.966 -37.573 1.00 91.12 109 SER A CA 1
ATOM 894 C C . SER A 1 109 ? 14.343 -6.973 -36.492 1.00 91.12 109 SER A C 1
ATOM 896 O O . SER A 1 109 ? 13.288 -6.842 -35.872 1.00 91.12 109 SER A O 1
ATOM 898 N N . SER A 1 110 ? 15.251 -7.890 -36.184 1.00 88.62 110 SER A N 1
ATOM 899 C CA . SER A 1 110 ? 15.087 -8.888 -35.122 1.00 88.62 110 SER A CA 1
ATOM 900 C C . SER A 1 110 ? 15.408 -8.325 -33.733 1.00 88.62 110 SER A C 1
ATOM 902 O O . SER A 1 110 ? 15.210 -9.006 -32.732 1.00 88.62 110 SER A O 1
ATOM 904 N N . GLY A 1 111 ? 15.898 -7.085 -33.648 1.00 88.00 111 GLY A N 1
ATOM 905 C CA . GLY A 1 111 ? 16.153 -6.359 -32.407 1.00 88.00 111 GLY A CA 1
ATOM 906 C C . GLY A 1 111 ? 17.093 -5.172 -32.618 1.00 88.00 111 GLY A C 1
ATOM 907 O O . GLY A 1 111 ? 17.418 -4.809 -33.750 1.00 88.00 111 GLY A O 1
ATOM 908 N N . VAL A 1 112 ? 17.507 -4.551 -31.514 1.00 85.38 112 VAL A N 1
ATOM 909 C CA . VAL A 1 112 ? 18.448 -3.423 -31.494 1.00 85.38 112 VAL A CA 1
ATOM 910 C C . VAL A 1 112 ? 19.533 -3.721 -30.473 1.00 85.38 112 VAL A C 1
ATOM 912 O O . VAL A 1 112 ? 19.231 -4.185 -29.380 1.00 85.38 112 VAL A O 1
ATOM 915 N N . GLU A 1 113 ? 20.777 -3.421 -30.813 1.00 84.69 113 GLU A N 1
ATOM 916 C CA . GLU A 1 113 ? 21.920 -3.463 -29.903 1.00 84.69 113 GLU A CA 1
ATOM 917 C C . GLU A 1 113 ? 22.550 -2.072 -29.743 1.00 84.69 113 GLU A C 1
ATOM 919 O O . GLU A 1 113 ? 22.286 -1.158 -30.526 1.00 84.69 113 GLU A O 1
ATOM 924 N N . PHE A 1 114 ? 23.387 -1.905 -28.722 1.00 84.69 114 PHE A N 1
ATOM 925 C CA . PHE A 1 114 ? 24.133 -0.679 -28.447 1.00 84.69 114 PHE A CA 1
ATOM 926 C C . PHE A 1 114 ? 25.628 -0.974 -28.366 1.00 84.69 114 PHE A C 1
ATOM 928 O O . PHE A 1 114 ? 26.030 -2.042 -27.911 1.00 84.69 114 PHE A O 1
ATOM 935 N N . CYS A 1 115 ? 26.452 0.010 -28.715 1.00 87.12 115 CYS A N 1
ATOM 936 C CA . CYS A 1 115 ? 27.872 -0.018 -28.392 1.00 87.12 115 CYS A CA 1
ATOM 937 C C . CYS A 1 115 ? 28.075 0.381 -26.930 1.00 87.12 115 CYS A C 1
ATOM 939 O O . CYS A 1 115 ? 27.596 1.436 -26.510 1.00 87.12 115 CYS A O 1
ATOM 941 N N . ASN A 1 116 ? 28.830 -0.421 -26.185 1.00 86.56 116 ASN A N 1
ATOM 942 C CA . ASN A 1 116 ? 29.276 -0.133 -24.829 1.00 86.56 116 ASN A CA 1
ATOM 943 C C . ASN A 1 116 ? 30.805 0.001 -24.803 1.00 86.56 116 ASN A C 1
ATOM 945 O O . ASN A 1 116 ? 31.513 -0.841 -25.352 1.00 86.56 116 ASN A O 1
ATOM 949 N N . LEU A 1 117 ? 31.314 1.030 -24.127 1.00 89.00 117 LEU A N 1
ATOM 950 C CA . LEU A 1 117 ? 32.729 1.136 -23.771 1.00 89.00 117 LEU A CA 1
ATOM 951 C C . LEU A 1 117 ? 32.920 0.709 -22.321 1.00 89.00 117 LEU A C 1
ATOM 953 O O . LEU A 1 117 ? 32.303 1.286 -21.422 1.00 89.00 117 LEU A O 1
ATOM 957 N N . TYR A 1 118 ? 33.785 -0.277 -22.105 1.00 86.81 118 TYR A N 1
ATOM 958 C CA . TYR A 1 118 ? 34.112 -0.812 -20.787 1.00 86.81 118 TYR A CA 1
ATOM 959 C C . TYR A 1 118 ? 35.565 -0.541 -20.419 1.00 86.81 118 TYR A C 1
ATOM 961 O O . TYR A 1 118 ? 36.454 -0.712 -21.246 1.00 86.81 118 TYR A O 1
ATOM 969 N N . VAL A 1 119 ? 35.795 -0.188 -19.157 1.00 87.19 119 VAL A N 1
ATOM 970 C CA . VAL A 1 119 ? 37.125 -0.099 -18.534 1.00 87.19 119 VAL A CA 1
ATOM 971 C C . VAL A 1 119 ? 37.193 -1.042 -17.339 1.00 87.19 119 VAL A C 1
ATOM 973 O O . VAL A 1 119 ? 36.163 -1.463 -16.803 1.00 87.19 119 VAL A O 1
ATOM 976 N N . LYS A 1 120 ? 38.400 -1.382 -16.887 1.00 82.94 120 LYS A N 1
ATOM 977 C CA . LYS A 1 120 ? 38.581 -2.154 -15.651 1.00 82.94 120 LYS A CA 1
ATOM 978 C C . LYS A 1 120 ? 38.042 -1.355 -14.458 1.00 82.94 120 LYS A C 1
ATOM 980 O O . LYS A 1 120 ? 38.318 -0.166 -14.348 1.00 82.94 120 LYS A O 1
ATOM 985 N N . ALA A 1 121 ? 37.279 -1.995 -13.568 1.00 69.50 121 ALA A N 1
ATOM 986 C CA . ALA A 1 121 ? 36.609 -1.303 -12.460 1.00 69.50 121 ALA A CA 1
ATOM 987 C C . ALA A 1 121 ? 37.568 -0.580 -11.488 1.00 69.50 121 ALA A C 1
ATOM 989 O O . ALA A 1 121 ? 37.161 0.390 -10.851 1.00 69.50 121 ALA A O 1
ATOM 990 N N . ASP A 1 122 ? 38.824 -1.036 -11.410 1.00 64.44 122 ASP A N 1
ATOM 991 C CA . ASP A 1 122 ? 39.866 -0.501 -10.523 1.00 64.44 122 ASP A CA 1
ATOM 992 C C . ASP A 1 122 ? 40.745 0.578 -11.174 1.00 64.44 122 ASP A C 1
ATOM 994 O O . ASP A 1 122 ? 41.494 1.264 -10.474 1.00 64.44 122 ASP A O 1
ATOM 998 N N . ASP A 1 123 ? 40.701 0.713 -12.503 1.00 54.78 123 ASP A N 1
ATOM 999 C CA . ASP A 1 123 ? 41.454 1.758 -13.188 1.00 54.78 123 ASP A CA 1
ATOM 1000 C C . ASP A 1 123 ? 40.719 3.086 -13.043 1.00 54.78 123 ASP A C 1
ATOM 1002 O O . ASP A 1 123 ? 39.491 3.090 -12.988 1.00 54.78 123 ASP A O 1
ATOM 1006 N N . LYS A 1 124 ? 41.497 4.176 -12.914 1.00 56.84 124 LYS A N 1
ATOM 1007 C CA . LYS A 1 124 ? 41.102 5.596 -12.763 1.00 56.84 124 LYS A CA 1
ATOM 1008 C C . LYS A 1 124 ? 39.598 5.811 -12.905 1.00 56.84 124 LYS A C 1
ATOM 1010 O O . LYS A 1 124 ? 39.074 5.478 -13.951 1.00 56.84 124 LYS A O 1
ATOM 1015 N N . ALA A 1 125 ? 38.925 6.436 -11.934 1.00 65.38 125 ALA A N 1
ATOM 1016 C CA . ALA A 1 125 ? 37.494 6.756 -12.015 1.00 65.38 125 ALA A CA 1
ATOM 1017 C C . ALA A 1 125 ? 37.152 7.545 -13.301 1.00 65.38 125 ALA A C 1
ATOM 1019 O O . ALA A 1 125 ? 37.114 8.773 -13.308 1.00 65.38 125 ALA A O 1
ATOM 1020 N N . VAL A 1 126 ? 36.955 6.837 -14.412 1.00 73.44 126 VAL A N 1
ATOM 1021 C CA . VAL A 1 126 ? 36.597 7.390 -15.706 1.00 73.44 126 VAL A CA 1
ATOM 1022 C C . VAL A 1 126 ? 35.104 7.583 -15.625 1.00 73.44 126 VAL A C 1
ATOM 1024 O O . VAL A 1 126 ? 34.325 6.655 -15.395 1.00 73.44 126 VAL A O 1
ATOM 1027 N N . HIS A 1 127 ? 34.713 8.839 -15.716 1.00 76.94 127 HIS A N 1
ATOM 1028 C CA . HIS A 1 127 ? 33.340 9.232 -15.531 1.00 76.94 127 HIS A CA 1
ATOM 1029 C C . HIS A 1 127 ? 32.547 8.945 -16.808 1.00 76.94 127 HIS A C 1
ATOM 1031 O O . HIS A 1 127 ? 33.064 8.998 -17.926 1.00 76.94 127 HIS A O 1
ATOM 1037 N N . TYR A 1 128 ? 31.270 8.614 -16.630 1.00 81.69 128 TYR A N 1
ATOM 1038 C CA . TYR A 1 128 ? 30.404 8.219 -17.730 1.00 81.69 128 TYR A CA 1
ATOM 1039 C C . TYR A 1 128 ? 30.235 9.360 -18.739 1.00 81.69 128 TYR A C 1
ATOM 1041 O O . TYR A 1 128 ? 29.858 10.468 -18.355 1.00 81.69 128 TYR A O 1
ATOM 1049 N N . GLN A 1 129 ? 30.499 9.071 -20.016 1.00 83.38 129 GLN A N 1
ATOM 1050 C CA . GLN A 1 129 ? 30.500 10.025 -21.132 1.00 83.38 129 GLN A CA 1
ATOM 1051 C C . GLN A 1 129 ? 31.367 11.273 -20.879 1.00 83.38 129 GLN A C 1
ATOM 1053 O O . GLN A 1 129 ? 31.050 12.372 -21.324 1.00 83.38 129 GLN A O 1
ATOM 1058 N N . SER A 1 130 ? 32.477 11.109 -20.157 1.00 84.06 130 SER A N 1
ATOM 1059 C CA . SER A 1 130 ? 33.474 12.162 -19.961 1.00 84.06 130 SER A CA 1
ATOM 1060 C C . SER A 1 130 ? 34.488 12.144 -21.105 1.00 84.06 130 SER A C 1
ATOM 1062 O O . SER A 1 130 ? 35.577 11.590 -20.980 1.00 84.06 130 SER A O 1
ATOM 1064 N N . PHE A 1 131 ? 34.125 12.740 -22.243 1.00 86.31 131 PHE A N 1
ATOM 1065 C CA . PHE A 1 131 ? 34.914 12.680 -23.484 1.00 86.31 131 PHE A CA 1
ATOM 1066 C C . PHE A 1 131 ? 36.351 13.197 -23.336 1.00 86.31 131 PHE A C 1
ATOM 1068 O O . PHE A 1 131 ? 37.269 12.628 -23.914 1.00 86.31 131 PHE A O 1
ATOM 1075 N N . ASN A 1 132 ? 36.580 14.185 -22.466 1.00 84.12 132 ASN A N 1
ATOM 1076 C CA . ASN A 1 132 ? 37.928 14.672 -22.150 1.00 84.12 132 ASN A CA 1
ATOM 1077 C C . ASN A 1 132 ? 38.819 13.599 -21.502 1.00 84.12 132 ASN A C 1
ATOM 1079 O O . ASN A 1 132 ? 40.035 13.658 -21.630 1.00 84.12 132 ASN A O 1
ATOM 1083 N N . GLN A 1 133 ? 38.235 12.646 -20.767 1.00 85.06 133 GLN A N 1
ATOM 1084 C CA . GLN A 1 133 ? 38.975 11.523 -20.186 1.00 85.06 133 GLN A CA 1
ATOM 1085 C C . GLN A 1 133 ? 39.180 10.385 -21.186 1.00 85.06 133 GLN A C 1
ATOM 1087 O O . GLN A 1 133 ? 40.033 9.538 -20.943 1.00 85.06 133 GLN A O 1
ATOM 1092 N N . PHE A 1 134 ? 38.399 10.352 -22.271 1.00 88.19 134 PHE A N 1
ATOM 1093 C CA . PHE A 1 134 ? 38.544 9.362 -23.341 1.00 88.19 134 PHE A CA 1
ATOM 1094 C C . PHE A 1 134 ? 39.684 9.738 -24.291 1.00 88.19 134 PHE A C 1
ATOM 1096 O O . PHE A 1 134 ? 40.210 8.871 -24.986 1.00 88.19 134 PHE A O 1
ATOM 1103 N N . ASP A 1 135 ? 40.070 11.016 -24.301 1.00 87.12 135 ASP A N 1
ATOM 1104 C CA . ASP A 1 135 ? 41.099 11.546 -25.183 1.00 87.12 135 ASP A CA 1
ATOM 1105 C C . ASP A 1 135 ? 42.452 10.847 -24.964 1.00 87.12 135 ASP A C 1
ATOM 1107 O O . ASP A 1 135 ? 43.017 10.846 -23.868 1.00 87.12 135 ASP A O 1
ATOM 1111 N N . GLY A 1 136 ? 42.954 10.209 -26.019 1.00 87.75 136 GLY A N 1
ATOM 1112 C CA . GLY A 1 136 ? 44.203 9.451 -26.015 1.00 87.75 136 GLY A CA 1
ATOM 1113 C C . GLY A 1 136 ? 44.115 8.032 -25.444 1.00 87.75 136 GLY A C 1
ATOM 1114 O O . GLY A 1 136 ? 45.145 7.361 -25.412 1.00 87.75 136 GLY A O 1
ATOM 1115 N N . MET A 1 137 ? 42.934 7.549 -25.034 1.00 92.00 137 MET A N 1
ATOM 1116 C CA . MET A 1 137 ? 42.768 6.163 -24.574 1.00 92.00 137 MET A CA 1
ATOM 1117 C C . MET A 1 137 ? 43.103 5.156 -25.677 1.00 92.00 137 MET A C 1
ATOM 1119 O O . MET A 1 137 ? 42.704 5.326 -26.830 1.00 92.00 137 MET A O 1
ATOM 1123 N N . SER A 1 138 ? 43.762 4.060 -25.310 1.00 93.06 138 SER A N 1
ATOM 1124 C CA . SER A 1 138 ? 43.856 2.864 -26.146 1.00 93.06 138 SER A CA 1
ATOM 1125 C C . SER A 1 138 ? 42.557 2.064 -26.033 1.00 93.06 138 SER A C 1
ATOM 1127 O O . SER A 1 138 ? 42.227 1.565 -24.956 1.00 93.06 138 SER A O 1
ATOM 1129 N N . ILE A 1 139 ? 41.793 1.960 -27.123 1.00 94.25 139 ILE A N 1
ATOM 1130 C CA . ILE A 1 139 ? 40.514 1.243 -27.152 1.00 94.25 139 ILE A CA 1
ATOM 1131 C C . ILE A 1 139 ? 40.661 -0.029 -27.981 1.00 94.25 139 ILE A C 1
ATOM 1133 O O . ILE A 1 139 ? 40.891 0.026 -29.191 1.00 94.25 139 ILE A O 1
ATOM 1137 N N . GLY A 1 140 ? 40.487 -1.173 -27.321 1.00 92.94 140 GLY A N 1
ATOM 1138 C CA . GLY A 1 140 ? 40.420 -2.486 -27.944 1.00 92.94 140 GLY A CA 1
ATOM 1139 C C . GLY A 1 140 ? 39.134 -2.655 -28.751 1.00 92.94 140 GLY A C 1
ATOM 1140 O O . GLY A 1 140 ? 38.031 -2.484 -28.226 1.00 92.94 140 GLY A O 1
ATOM 1141 N N . VAL A 1 141 ? 39.277 -2.998 -30.027 1.00 90.00 141 VAL A N 1
ATOM 1142 C CA . VAL A 1 141 ? 38.177 -3.206 -30.973 1.00 90.00 141 VAL A CA 1
ATOM 1143 C C . VAL A 1 141 ? 38.417 -4.508 -31.729 1.00 90.00 141 VAL A C 1
ATOM 1145 O O . VAL A 1 141 ? 39.524 -4.773 -32.196 1.00 90.00 141 VAL A O 1
ATOM 1148 N N . GLU A 1 142 ? 37.373 -5.316 -31.879 1.00 83.75 142 GLU A N 1
ATOM 1149 C CA . GLU A 1 142 ? 37.426 -6.499 -32.735 1.00 83.75 142 GLU A CA 1
ATOM 1150 C C . GLU A 1 142 ? 37.482 -6.091 -34.218 1.00 83.75 142 GLU A C 1
ATOM 1152 O O . GLU A 1 142 ? 36.729 -5.226 -34.691 1.00 83.75 142 GLU A O 1
ATOM 1157 N N . GLU A 1 143 ? 38.405 -6.696 -34.959 1.00 79.06 143 GLU A N 1
ATOM 1158 C CA . GLU A 1 143 ? 38.689 -6.357 -36.345 1.00 79.06 143 GLU A CA 1
ATOM 1159 C C . GLU A 1 143 ? 37.494 -6.642 -37.273 1.00 79.06 143 GLU A C 1
ATOM 1161 O O . GLU A 1 143 ? 36.803 -7.648 -37.166 1.00 79.06 143 GLU A O 1
ATOM 1166 N N . GLY A 1 144 ? 37.221 -5.724 -38.206 1.00 70.31 144 GLY A N 1
ATOM 1167 C CA . GLY A 1 144 ? 36.155 -5.894 -39.203 1.00 70.31 144 GLY A CA 1
ATOM 1168 C C . GLY A 1 144 ? 34.721 -5.698 -38.685 1.00 70.31 144 GLY A C 1
ATOM 1169 O O . GLY A 1 144 ? 33.774 -5.788 -39.473 1.00 70.31 144 GLY A O 1
ATOM 1170 N N . THR A 1 145 ? 34.537 -5.371 -37.404 1.00 74.31 145 THR A N 1
ATOM 1171 C CA . THR A 1 145 ? 33.205 -5.191 -36.809 1.00 74.31 145 THR A CA 1
ATOM 1172 C C . THR A 1 145 ? 32.499 -3.907 -37.254 1.00 74.31 145 THR A C 1
ATOM 1174 O O . THR A 1 145 ? 33.102 -2.875 -37.571 1.00 74.31 145 THR A O 1
ATOM 1177 N N . TYR A 1 146 ? 31.162 -3.951 -37.279 1.00 77.56 146 TYR A N 1
ATOM 1178 C CA . TYR A 1 146 ? 30.337 -2.771 -37.555 1.00 77.56 146 TYR A CA 1
ATOM 1179 C C . TYR A 1 146 ? 30.439 -1.745 -36.418 1.00 77.56 146 TYR A C 1
ATOM 1181 O O . TYR A 1 146 ? 30.520 -0.542 -36.664 1.00 77.56 146 TYR A O 1
ATOM 1189 N N . GLN A 1 147 ? 30.529 -2.237 -35.187 1.00 82.56 147 GLN A N 1
ATOM 1190 C CA . GLN A 1 147 ? 30.639 -1.479 -33.951 1.00 82.56 147 GLN A CA 1
ATOM 1191 C C . GLN A 1 147 ? 31.909 -0.618 -33.958 1.00 82.56 147 GLN A C 1
ATOM 1193 O O . GLN A 1 147 ? 31.833 0.566 -33.631 1.00 82.56 147 GLN A O 1
ATOM 1198 N N . GLY A 1 148 ? 33.045 -1.137 -34.444 1.00 84.62 148 GLY A N 1
ATOM 1199 C CA . GLY A 1 148 ? 34.269 -0.344 -34.612 1.00 84.62 148 GLY A CA 1
ATOM 1200 C C . GLY A 1 148 ? 34.084 0.890 -35.508 1.00 84.62 148 GLY A C 1
ATOM 1201 O O . GLY A 1 148 ? 34.626 1.958 -35.224 1.00 84.62 148 GLY A O 1
ATOM 1202 N N . ARG A 1 149 ? 33.247 0.801 -36.555 1.00 84.31 149 ARG A N 1
ATOM 1203 C CA . ARG A 1 149 ? 32.889 1.970 -37.385 1.00 84.31 149 ARG A CA 1
ATOM 1204 C C . ARG A 1 149 ? 32.019 2.971 -36.622 1.00 84.31 149 ARG A C 1
ATOM 1206 O O . ARG A 1 149 ? 32.201 4.176 -36.785 1.00 84.31 149 ARG A O 1
ATOM 1213 N N . LEU A 1 150 ? 31.091 2.484 -35.798 1.00 88.38 150 LEU A N 1
ATOM 1214 C CA . LEU A 1 150 ? 30.243 3.332 -34.957 1.00 88.38 150 LEU A CA 1
ATOM 1215 C C . LEU A 1 150 ? 31.046 4.071 -33.883 1.00 88.38 150 LEU A C 1
ATOM 1217 O O . LEU A 1 150 ? 30.713 5.215 -33.585 1.00 88.38 150 LEU A O 1
ATOM 1221 N N . LEU A 1 151 ? 32.094 3.452 -33.331 1.00 90.88 151 LEU A N 1
ATOM 1222 C CA . LEU A 1 151 ? 32.993 4.097 -32.371 1.00 90.88 151 LEU A CA 1
ATOM 1223 C C . LEU A 1 151 ? 33.711 5.301 -32.991 1.00 90.88 151 LEU A C 1
ATOM 1225 O O . LEU A 1 151 ? 33.729 6.358 -32.373 1.00 90.88 151 LEU A O 1
ATOM 1229 N N . ARG A 1 152 ? 34.219 5.183 -34.226 1.00 89.88 152 ARG A N 1
ATOM 1230 C CA . ARG A 1 152 ? 34.848 6.315 -34.938 1.00 89.88 152 ARG A CA 1
ATOM 1231 C C . ARG A 1 152 ? 33.884 7.482 -35.101 1.00 89.88 152 ARG A C 1
ATOM 1233 O O . ARG A 1 152 ? 34.196 8.595 -34.707 1.00 89.88 152 ARG A O 1
ATOM 1240 N N . LYS A 1 153 ? 32.670 7.200 -35.588 1.00 89.31 153 LYS A N 1
ATOM 1241 C CA . LYS A 1 153 ? 31.623 8.221 -35.713 1.00 89.31 153 LYS A CA 1
ATOM 1242 C C . LYS A 1 153 ? 31.285 8.858 -34.359 1.00 89.31 153 LYS A C 1
ATOM 1244 O O . LYS A 1 153 ? 31.097 10.063 -34.283 1.00 89.31 153 LYS A O 1
ATOM 1249 N N . TYR A 1 154 ? 31.197 8.057 -33.299 1.00 91.31 154 TYR A N 1
ATOM 1250 C CA . TYR A 1 154 ? 30.918 8.550 -31.953 1.00 91.31 154 TYR A CA 1
ATOM 1251 C C . TYR A 1 154 ? 32.043 9.438 -31.408 1.00 91.31 154 TYR A C 1
ATOM 1253 O O . TYR A 1 154 ? 31.756 10.440 -30.755 1.00 91.31 154 TYR A O 1
ATOM 1261 N N . ALA A 1 155 ? 33.298 9.096 -31.703 1.00 91.38 155 ALA A N 1
ATOM 1262 C CA . ALA A 1 155 ? 34.464 9.906 -31.379 1.00 91.38 155 ALA A CA 1
ATOM 1263 C C . ALA A 1 155 ? 34.451 11.250 -32.117 1.00 91.38 155 ALA A C 1
ATOM 1265 O O . ALA A 1 155 ? 34.615 12.288 -31.478 1.00 91.38 155 ALA A O 1
ATOM 1266 N N . ASP A 1 156 ? 34.137 11.240 -33.416 1.00 90.25 156 ASP A N 1
ATOM 1267 C CA . ASP A 1 156 ? 33.993 12.451 -34.231 1.00 90.25 156 ASP A CA 1
ATOM 1268 C C . ASP A 1 156 ? 32.849 13.346 -33.722 1.00 90.25 156 ASP A C 1
ATOM 1270 O O . ASP A 1 156 ? 33.045 14.536 -33.481 1.00 90.25 156 ASP A O 1
ATOM 1274 N N . ASP A 1 157 ? 31.660 12.772 -33.499 1.00 89.44 157 ASP A N 1
ATOM 1275 C CA . ASP A 1 157 ? 30.463 13.507 -33.066 1.00 89.44 157 ASP A CA 1
ATOM 1276 C C . ASP A 1 157 ? 30.652 14.145 -31.663 1.00 89.44 157 ASP A C 1
ATOM 1278 O O . ASP A 1 157 ? 30.000 15.144 -31.350 1.00 89.44 157 ASP A O 1
ATOM 1282 N N . ASN A 1 158 ? 31.545 13.599 -30.821 1.00 89.56 158 ASN A N 1
ATOM 1283 C CA . ASN A 1 158 ? 31.820 14.082 -29.456 1.00 89.56 158 ASN A CA 1
ATOM 1284 C C . ASN A 1 158 ? 33.227 14.685 -29.267 1.00 89.56 158 ASN A C 1
ATOM 1286 O O . ASN A 1 158 ? 33.589 15.031 -28.143 1.00 89.56 158 ASN A O 1
ATOM 1290 N N . ASN A 1 159 ? 33.991 14.865 -30.348 1.00 90.06 159 ASN A N 1
ATOM 1291 C CA . ASN A 1 159 ? 35.310 15.507 -30.380 1.00 90.06 159 ASN A CA 1
ATOM 1292 C C . ASN A 1 159 ? 36.355 14.925 -29.400 1.00 90.06 159 ASN A C 1
ATOM 1294 O O . ASN A 1 159 ? 37.014 15.690 -28.695 1.00 90.06 159 ASN A O 1
ATOM 1298 N N . PHE A 1 160 ? 36.538 13.600 -29.363 1.00 92.56 160 PHE A N 1
ATOM 1299 C CA . PHE A 1 160 ? 37.660 12.976 -28.637 1.00 92.56 160 PHE A CA 1
ATOM 1300 C C . PHE A 1 160 ? 38.516 12.098 -29.554 1.00 92.56 160 PHE A C 1
ATOM 1302 O O . PHE A 1 160 ? 38.009 11.469 -30.481 1.00 92.56 160 PHE A O 1
ATOM 1309 N N . PHE A 1 161 ? 39.820 12.039 -29.292 1.00 91.56 161 PHE A N 1
ATOM 1310 C CA . PHE A 1 161 ? 40.761 11.171 -29.993 1.00 91.56 161 PHE A CA 1
ATOM 1311 C C . PHE A 1 161 ? 41.000 9.876 -29.209 1.00 91.56 161 PHE A C 1
ATOM 1313 O O . PHE A 1 161 ? 40.977 9.867 -27.985 1.00 91.56 161 PHE A O 1
ATOM 1320 N N . TYR A 1 162 ? 41.275 8.769 -29.894 1.00 93.88 162 TYR A N 1
ATOM 1321 C CA . TYR A 1 162 ? 41.639 7.507 -29.250 1.00 93.88 162 TYR A CA 1
ATOM 1322 C C . TYR A 1 162 ? 42.602 6.707 -30.133 1.00 93.88 162 TYR A C 1
ATOM 1324 O O . TYR A 1 162 ? 42.659 6.893 -31.351 1.00 93.88 162 TYR A O 1
ATOM 1332 N N . VAL A 1 163 ? 43.358 5.799 -29.520 1.00 93.56 163 VAL A N 1
ATOM 1333 C CA . VAL A 1 163 ? 44.229 4.853 -30.222 1.00 93.56 163 VAL A CA 1
ATOM 1334 C C . VAL A 1 163 ? 43.465 3.543 -30.403 1.00 93.56 163 VAL A C 1
ATOM 1336 O O . VAL A 1 163 ? 43.173 2.845 -29.439 1.00 93.56 163 VAL A O 1
ATOM 1339 N N . GLU A 1 164 ? 43.103 3.207 -31.641 1.00 92.38 164 GLU A N 1
ATOM 1340 C CA . GLU A 1 164 ? 42.394 1.959 -31.955 1.00 92.38 164 GLU A CA 1
ATOM 1341 C C . GLU A 1 164 ? 43.365 0.766 -31.921 1.00 92.38 164 GLU A C 1
ATOM 1343 O O . GLU A 1 164 ? 44.248 0.659 -32.775 1.00 92.38 164 GLU A O 1
ATOM 1348 N N . ALA A 1 165 ? 43.184 -0.147 -30.965 1.00 92.25 165 ALA A N 1
ATOM 1349 C CA . ALA A 1 165 ? 43.921 -1.406 -30.876 1.00 92.25 165 ALA A CA 1
ATOM 1350 C C . ALA A 1 165 ? 43.049 -2.550 -31.409 1.00 92.25 165 ALA A C 1
ATOM 1352 O O . ALA A 1 165 ? 41.976 -2.825 -30.873 1.00 92.25 165 ALA A O 1
ATOM 1353 N N . ARG A 1 166 ? 43.483 -3.200 -32.492 1.00 90.44 166 ARG A N 1
ATOM 1354 C CA . ARG A 1 166 ? 42.690 -4.226 -33.184 1.00 90.44 166 ARG A CA 1
ATOM 1355 C C . ARG A 1 166 ? 43.059 -5.628 -32.733 1.00 90.44 166 ARG A C 1
ATOM 1357 O O . ARG A 1 166 ? 44.241 -5.950 -32.647 1.00 90.44 166 ARG A O 1
ATOM 1364 N N . TYR A 1 167 ? 42.042 -6.453 -32.522 1.00 86.31 167 TYR A N 1
ATOM 1365 C CA . TYR A 1 167 ? 42.178 -7.855 -32.136 1.00 86.31 167 TYR A CA 1
ATOM 1366 C C . TYR A 1 167 ? 41.253 -8.735 -32.988 1.00 86.31 167 TYR A C 1
ATOM 1368 O O . TYR A 1 167 ? 40.218 -8.253 -33.452 1.00 86.31 167 TYR A O 1
ATOM 1376 N N . PRO A 1 168 ? 41.587 -10.017 -33.190 1.00 75.19 168 PRO A N 1
ATOM 1377 C CA . PRO A 1 168 ? 40.838 -10.906 -34.076 1.00 75.19 168 PRO A CA 1
ATOM 1378 C C . PRO A 1 168 ? 39.487 -11.375 -33.515 1.00 75.19 168 PRO A C 1
ATOM 1380 O O . PRO A 1 168 ? 38.647 -11.809 -34.294 1.00 75.19 168 PRO A O 1
ATOM 1383 N N . ASN A 1 169 ? 39.281 -11.338 -32.193 1.00 73.88 169 ASN A N 1
ATOM 1384 C CA . ASN A 1 169 ? 38.041 -11.766 -31.534 1.00 73.88 169 ASN A CA 1
ATOM 1385 C C . ASN A 1 169 ? 37.832 -11.036 -30.194 1.00 73.88 169 ASN A C 1
ATOM 1387 O O . ASN A 1 169 ? 38.775 -10.488 -29.611 1.00 73.88 169 ASN A O 1
ATOM 1391 N N . VAL A 1 170 ? 36.592 -11.041 -29.697 1.00 73.25 170 VAL A N 1
ATOM 1392 C CA . VAL A 1 170 ? 36.201 -10.385 -28.437 1.00 73.25 170 VAL A CA 1
ATOM 1393 C C . VAL A 1 170 ? 36.940 -10.954 -27.219 1.00 73.25 170 VAL A C 1
ATOM 1395 O O . VAL A 1 170 ? 37.293 -10.196 -26.313 1.00 73.25 170 VAL A O 1
ATOM 1398 N N . GLU A 1 171 ? 37.224 -12.257 -27.168 1.00 78.50 171 GLU A N 1
ATOM 1399 C CA . GLU A 1 171 ? 37.951 -12.874 -26.052 1.00 78.50 171 GLU A CA 1
ATOM 1400 C C . GLU A 1 171 ? 39.375 -12.320 -25.908 1.00 78.50 171 GLU A C 1
ATOM 1402 O O . GLU A 1 171 ? 39.838 -12.070 -24.790 1.00 78.50 171 GLU A O 1
ATOM 1407 N N . GLU A 1 172 ? 40.065 -12.076 -27.022 1.00 83.38 172 GLU A N 1
ATOM 1408 C CA . GLU A 1 172 ? 41.391 -11.465 -27.043 1.00 83.38 172 GLU A CA 1
ATOM 1409 C C . GLU A 1 172 ? 41.355 -9.987 -26.656 1.00 83.38 172 GLU A C 1
ATOM 1411 O O . GLU A 1 172 ? 42.202 -9.560 -25.869 1.00 83.38 172 GLU A O 1
ATOM 1416 N N . VAL A 1 173 ? 40.343 -9.236 -27.114 1.00 85.88 173 VAL A N 1
ATOM 1417 C CA . VAL A 1 173 ? 40.093 -7.850 -26.677 1.00 85.88 173 VAL A CA 1
ATOM 1418 C C . VAL A 1 173 ? 39.918 -7.795 -25.152 1.00 85.88 173 VAL A C 1
ATOM 1420 O O . VAL A 1 173 ? 40.542 -6.985 -24.463 1.00 85.88 173 VAL A O 1
ATOM 1423 N N . GLN A 1 174 ? 39.108 -8.696 -24.588 1.00 84.50 174 GLN A N 1
ATOM 1424 C CA . GLN A 1 174 ? 38.903 -8.786 -23.141 1.00 84.50 174 GLN A CA 1
ATOM 1425 C C . GLN A 1 174 ? 40.178 -9.198 -22.400 1.00 84.50 174 GLN A C 1
ATOM 1427 O O . GLN A 1 174 ? 40.474 -8.667 -21.325 1.00 84.50 174 GLN A O 1
ATOM 1432 N N . ALA A 1 175 ? 40.943 -10.148 -22.942 1.00 86.94 175 ALA A N 1
ATOM 1433 C CA . ALA A 1 175 ? 42.204 -10.576 -22.354 1.00 86.94 175 ALA A CA 1
ATOM 1434 C C . ALA A 1 175 ? 43.241 -9.440 -22.358 1.00 86.94 175 ALA A C 1
ATOM 1436 O O . ALA A 1 175 ? 43.950 -9.269 -21.365 1.00 86.94 175 ALA A O 1
ATOM 1437 N N . ALA A 1 176 ? 43.282 -8.626 -23.416 1.00 89.19 176 ALA A N 1
ATOM 1438 C CA . ALA A 1 176 ? 44.113 -7.430 -23.502 1.00 89.19 176 ALA A CA 1
ATOM 1439 C C . ALA A 1 176 ? 43.741 -6.389 -22.439 1.00 89.19 176 ALA A C 1
ATOM 1441 O O . ALA A 1 176 ? 44.623 -5.877 -21.747 1.00 89.19 176 ALA A O 1
ATOM 1442 N N . LEU A 1 177 ? 42.443 -6.154 -22.212 1.00 88.12 177 LEU A N 1
ATOM 1443 C CA . LEU A 1 177 ? 41.981 -5.285 -21.124 1.00 88.12 177 LEU A CA 1
ATOM 1444 C C . LEU A 1 177 ? 42.368 -5.834 -19.743 1.00 88.12 177 LEU A C 1
ATOM 1446 O O . LEU A 1 177 ? 42.782 -5.081 -18.867 1.00 88.12 177 LEU A O 1
ATOM 1450 N N . LYS A 1 178 ? 42.286 -7.158 -19.531 1.00 86.69 178 LYS A N 1
ATOM 1451 C CA . LYS A 1 178 ? 42.734 -7.792 -18.271 1.00 86.69 178 LYS A CA 1
ATOM 1452 C C . LYS A 1 178 ? 44.229 -7.594 -18.027 1.00 86.69 178 LYS A C 1
ATOM 1454 O O . LYS A 1 178 ? 44.622 -7.386 -16.877 1.00 86.69 178 LYS A O 1
ATOM 1459 N N . ARG A 1 179 ? 45.038 -7.670 -19.088 1.00 88.62 179 ARG A N 1
ATOM 1460 C CA . ARG A 1 179 ? 46.495 -7.467 -19.053 1.00 88.62 179 ARG A CA 1
ATOM 1461 C C . ARG A 1 179 ? 46.905 -5.989 -18.994 1.00 88.62 179 ARG A C 1
ATOM 1463 O O . ARG A 1 179 ? 48.064 -5.724 -18.694 1.00 88.62 179 ARG A O 1
ATOM 1470 N N . GLY A 1 180 ? 45.979 -5.052 -19.223 1.00 85.94 180 GLY A N 1
ATOM 1471 C CA . GLY A 1 180 ? 46.255 -3.612 -19.250 1.00 85.94 180 GLY A CA 1
ATOM 1472 C C . GLY A 1 180 ? 46.955 -3.138 -20.529 1.00 85.94 180 GLY A C 1
ATOM 1473 O O . GLY A 1 180 ? 47.658 -2.137 -20.503 1.00 85.94 180 GLY A O 1
ATOM 1474 N N . GLU A 1 181 ? 46.809 -3.871 -21.636 1.00 90.88 181 GLU A N 1
ATOM 1475 C CA . GLU A 1 181 ? 47.349 -3.488 -22.956 1.00 90.88 181 GLU A CA 1
ATOM 1476 C C . GLU A 1 181 ? 46.500 -2.403 -23.641 1.00 90.88 181 GLU A C 1
ATOM 1478 O O . GLU A 1 181 ? 46.991 -1.650 -24.483 1.00 90.88 181 GLU A O 1
ATOM 1483 N N . VAL A 1 182 ? 45.222 -2.328 -23.267 1.00 91.81 182 VAL A N 1
ATOM 1484 C CA . VAL A 1 182 ? 44.253 -1.317 -23.696 1.00 91.81 182 VAL A CA 1
ATOM 1485 C C . VAL A 1 182 ? 43.578 -0.723 -22.463 1.00 91.81 182 VAL A C 1
ATOM 1487 O O . VAL A 1 182 ? 43.382 -1.424 -21.469 1.00 91.81 182 VAL A O 1
ATOM 1490 N N . ASP A 1 183 ? 43.214 0.555 -22.532 1.00 90.25 183 ASP A N 1
ATOM 1491 C CA . ASP A 1 183 ? 42.548 1.281 -21.444 1.00 90.25 183 ASP A CA 1
ATOM 1492 C C . ASP A 1 183 ? 41.047 0.965 -21.392 1.00 90.25 183 ASP A C 1
ATOM 1494 O O . ASP A 1 183 ? 40.444 0.895 -20.319 1.00 90.25 183 ASP A O 1
ATOM 1498 N N . ALA A 1 184 ? 40.437 0.764 -22.563 1.00 91.19 184 ALA A N 1
ATOM 1499 C CA . ALA A 1 184 ? 39.025 0.446 -22.706 1.00 91.19 184 ALA A CA 1
ATOM 1500 C C . ALA A 1 184 ? 38.794 -0.584 -23.813 1.00 91.19 184 ALA A C 1
ATOM 1502 O O . ALA A 1 184 ? 39.650 -0.806 -24.667 1.00 91.19 184 ALA A O 1
ATOM 1503 N N . ILE A 1 185 ? 37.610 -1.190 -23.831 1.00 91.06 185 ILE A N 1
ATOM 1504 C CA . ILE A 1 185 ? 37.172 -2.073 -24.915 1.00 91.06 185 ILE A CA 1
ATOM 1505 C C . ILE A 1 185 ? 35.791 -1.693 -25.407 1.00 91.06 185 ILE A C 1
ATOM 1507 O O . ILE A 1 185 ? 34.929 -1.283 -24.626 1.00 91.06 185 ILE A O 1
ATOM 1511 N N . LEU A 1 186 ? 35.587 -1.870 -26.706 1.00 88.88 186 LEU A N 1
ATOM 1512 C CA . LEU A 1 186 ? 34.287 -1.775 -27.342 1.00 88.88 186 LEU A CA 1
ATOM 1513 C C . LEU A 1 186 ? 33.597 -3.141 -27.304 1.00 88.88 186 LEU A C 1
ATOM 1515 O O . LEU A 1 186 ? 34.134 -4.120 -27.811 1.00 88.88 186 LEU A O 1
ATOM 1519 N N . SER A 1 187 ? 32.400 -3.188 -26.728 1.00 83.94 187 SER A N 1
ATOM 1520 C CA . SER A 1 187 ? 31.567 -4.390 -26.631 1.00 83.94 187 SER A CA 1
ATOM 1521 C C . SER A 1 187 ? 30.142 -4.088 -27.093 1.00 83.94 187 SER A C 1
ATOM 1523 O O . SER A 1 187 ? 29.690 -2.945 -26.987 1.00 83.94 187 SER A O 1
ATOM 1525 N N . SER A 1 188 ? 29.409 -5.089 -27.581 1.00 80.31 188 SER A N 1
ATOM 1526 C CA . SER A 1 188 ? 27.970 -4.940 -27.833 1.00 80.31 188 SER A CA 1
ATOM 1527 C C . SER A 1 188 ? 27.178 -5.034 -26.523 1.00 80.31 188 SER A C 1
ATOM 1529 O O . SER A 1 188 ? 27.623 -5.629 -25.541 1.00 80.31 188 SER A O 1
ATOM 1531 N N . SER A 1 189 ? 25.972 -4.466 -26.483 1.00 74.12 189 SER A N 1
ATOM 1532 C CA . SER A 1 189 ? 25.035 -4.617 -25.364 1.00 74.12 189 SER A CA 1
ATOM 1533 C C . SER A 1 189 ? 24.557 -6.051 -25.145 1.00 74.12 189 SER A C 1
ATOM 1535 O O . SER A 1 189 ? 23.983 -6.332 -24.095 1.00 74.12 189 SER A O 1
ATOM 1537 N N . SER A 1 190 ? 24.772 -6.944 -26.115 1.00 70.50 190 SER A N 1
ATOM 1538 C CA . SER A 1 190 ? 24.569 -8.386 -25.948 1.00 70.50 190 SER A CA 1
ATOM 1539 C C . SER A 1 190 ? 25.606 -9.042 -25.037 1.00 70.50 190 SER A C 1
ATOM 1541 O O . SER A 1 190 ? 25.301 -10.054 -24.398 1.00 70.50 190 SER A O 1
ATOM 1543 N N . ASP A 1 191 ? 26.795 -8.447 -24.939 1.00 69.81 191 ASP A N 1
ATOM 1544 C CA . ASP A 1 191 ? 27.956 -8.993 -24.247 1.00 69.81 191 ASP A CA 1
ATOM 1545 C C . ASP A 1 191 ? 28.208 -8.179 -22.977 1.00 69.81 191 ASP A C 1
ATOM 1547 O O . ASP A 1 191 ? 28.904 -7.158 -22.969 1.00 69.81 191 ASP A O 1
ATOM 1551 N N . VAL A 1 192 ? 27.572 -8.608 -21.885 1.00 62.53 192 VAL A N 1
ATOM 1552 C CA . VAL A 1 192 ? 27.745 -7.978 -20.574 1.00 62.53 192 VAL A CA 1
ATOM 1553 C C . VAL A 1 192 ? 29.011 -8.508 -19.917 1.00 62.53 192 VAL A C 1
ATOM 1555 O O . VAL A 1 192 ? 29.184 -9.716 -19.759 1.00 62.53 192 VAL A O 1
ATOM 1558 N N . LEU A 1 193 ? 29.889 -7.586 -19.523 1.00 68.62 193 LEU A N 1
ATOM 1559 C CA . LEU A 1 193 ? 31.182 -7.903 -18.931 1.00 68.62 193 LEU A CA 1
ATOM 1560 C C . LEU A 1 193 ? 31.162 -7.654 -17.424 1.00 68.62 193 LEU A C 1
ATOM 1562 O O . LEU A 1 193 ? 31.239 -6.512 -16.964 1.00 68.62 193 LEU A O 1
ATOM 1566 N N . ASP A 1 194 ? 31.085 -8.737 -16.654 1.00 65.19 194 ASP A N 1
ATOM 1567 C CA . ASP A 1 194 ? 31.148 -8.687 -15.194 1.00 65.19 194 ASP A CA 1
ATOM 1568 C C . ASP A 1 194 ? 32.543 -8.252 -14.712 1.00 65.19 194 ASP A C 1
ATOM 1570 O O . ASP A 1 194 ? 33.569 -8.713 -15.216 1.00 65.19 194 ASP A O 1
ATOM 1574 N N . GLY A 1 195 ? 32.589 -7.368 -13.709 1.00 70.06 195 GLY A N 1
ATOM 1575 C CA . GLY A 1 195 ? 33.841 -6.832 -13.152 1.00 70.06 195 GLY A CA 1
ATOM 1576 C C . GLY A 1 195 ? 34.429 -5.628 -13.904 1.00 70.06 195 GLY A C 1
ATOM 1577 O O . GLY A 1 195 ? 35.529 -5.183 -13.574 1.00 70.06 195 GLY A O 1
ATOM 1578 N N . TYR A 1 196 ? 33.698 -5.077 -14.879 1.00 78.12 196 TYR A N 1
ATOM 1579 C CA . TYR A 1 196 ? 34.088 -3.894 -15.649 1.00 78.12 196 TYR A CA 1
ATOM 1580 C C . TYR A 1 196 ? 33.079 -2.754 -15.495 1.00 78.12 196 TYR A C 1
ATOM 1582 O O . TYR A 1 196 ? 31.884 -2.970 -15.288 1.00 78.12 196 TYR A O 1
ATOM 1590 N N . SER A 1 197 ? 33.558 -1.521 -15.636 1.00 78.62 197 SER A N 1
ATOM 1591 C CA . SER A 1 197 ? 32.740 -0.311 -15.564 1.00 78.62 197 SER A CA 1
ATOM 1592 C C . SER A 1 197 ? 32.371 0.161 -16.969 1.00 78.62 197 SER A C 1
ATOM 1594 O O . SER A 1 197 ? 33.249 0.477 -17.769 1.00 78.62 197 SER A O 1
ATOM 1596 N N . CYS A 1 198 ? 31.071 0.235 -17.274 1.00 82.38 198 CYS A N 1
ATOM 1597 C CA . CYS A 1 198 ? 30.580 0.814 -18.528 1.00 82.38 198 CYS A CA 1
ATOM 1598 C C . CYS A 1 198 ? 30.684 2.345 -18.472 1.00 82.38 198 CYS A C 1
ATOM 1600 O O . CYS A 1 198 ? 29.940 2.986 -17.727 1.00 82.38 198 CYS A O 1
ATOM 1602 N N . ILE A 1 199 ? 31.559 2.935 -19.283 1.00 85.19 199 ILE A N 1
ATOM 1603 C CA . ILE A 1 199 ? 31.832 4.381 -19.313 1.00 85.19 199 ILE A CA 1
ATOM 1604 C C . ILE A 1 199 ? 31.073 5.115 -20.420 1.00 85.19 199 ILE A C 1
ATOM 1606 O O . ILE A 1 199 ? 30.901 6.326 -20.336 1.00 85.19 199 ILE A O 1
ATOM 1610 N N . ALA A 1 200 ? 30.561 4.416 -21.432 1.00 85.38 200 ALA A N 1
ATOM 1611 C CA . ALA A 1 200 ? 29.653 4.997 -22.417 1.00 85.38 200 ALA A CA 1
ATOM 1612 C C . ALA A 1 200 ? 28.770 3.918 -23.043 1.00 85.38 200 ALA A C 1
ATOM 1614 O O . ALA A 1 200 ? 29.236 2.812 -23.290 1.00 85.38 200 ALA A O 1
ATOM 1615 N N . GLN A 1 201 ? 27.519 4.268 -23.333 1.00 85.94 201 GLN A N 1
ATOM 1616 C CA . GLN A 1 201 ? 26.612 3.499 -24.180 1.00 85.94 201 GLN A CA 1
ATOM 1617 C C . GLN A 1 201 ? 26.077 4.414 -25.285 1.00 85.94 201 GLN A C 1
ATOM 1619 O O . GLN A 1 201 ? 25.600 5.514 -24.985 1.00 85.94 201 GLN A O 1
ATOM 1624 N N . PHE A 1 202 ? 26.174 3.993 -26.547 1.00 86.88 202 PHE A N 1
ATOM 1625 C CA . PHE A 1 202 ? 25.866 4.842 -27.702 1.00 86.88 202 PHE A CA 1
ATOM 1626 C C . PHE A 1 202 ? 25.503 4.040 -28.961 1.00 86.88 202 PHE A C 1
ATOM 1628 O O . PHE A 1 202 ? 25.578 2.814 -28.979 1.00 86.88 202 PHE A O 1
ATOM 1635 N N . SER A 1 203 ? 25.095 4.768 -30.007 1.00 85.19 203 SER A N 1
ATOM 1636 C CA . SER A 1 203 ? 24.802 4.265 -31.358 1.00 85.19 203 SER A CA 1
ATOM 1637 C C . SER A 1 203 ? 23.906 3.017 -31.391 1.00 85.19 203 SER A C 1
ATOM 1639 O O . SER A 1 203 ? 24.398 1.934 -31.704 1.00 85.19 203 SER A O 1
ATOM 1641 N N . PRO A 1 204 ? 22.593 3.149 -31.098 1.00 84.62 204 PRO A N 1
ATOM 1642 C CA . PRO A 1 204 ? 21.654 2.046 -31.282 1.00 84.62 204 PRO A CA 1
ATOM 1643 C C . PRO A 1 204 ? 21.685 1.565 -32.735 1.00 84.62 204 PRO A C 1
ATOM 1645 O O . PRO A 1 204 ? 21.471 2.356 -33.657 1.00 84.62 204 PRO A O 1
ATOM 1648 N N . SER A 1 205 ? 21.934 0.274 -32.939 1.00 85.62 205 SER A N 1
ATOM 1649 C CA . SER A 1 205 ? 21.978 -0.347 -34.258 1.00 85.62 205 SER A CA 1
ATOM 1650 C C . SER A 1 205 ? 20.992 -1.510 -34.344 1.00 85.62 205 SER A C 1
ATOM 1652 O O . SER A 1 205 ? 21.049 -2.416 -33.513 1.00 85.62 205 SER A O 1
ATOM 1654 N N . PRO A 1 206 ? 20.079 -1.512 -35.330 1.00 89.69 206 PRO A N 1
ATOM 1655 C CA . PRO A 1 206 ? 19.231 -2.663 -35.572 1.00 89.69 206 PRO A CA 1
ATOM 1656 C C . PRO A 1 206 ? 20.042 -3.820 -36.165 1.00 89.69 206 PRO A C 1
ATOM 1658 O O . PRO A 1 206 ? 20.886 -3.626 -37.047 1.00 89.69 206 PRO A O 1
ATOM 1661 N N . PHE A 1 207 ? 19.732 -5.031 -35.717 1.00 90.69 207 PHE A N 1
ATOM 1662 C CA . PHE A 1 207 ? 20.217 -6.267 -36.319 1.00 90.69 207 PHE A CA 1
ATOM 1663 C C . PHE A 1 207 ? 19.058 -7.041 -36.949 1.00 90.69 207 PHE A C 1
ATOM 1665 O O . PHE A 1 207 ? 17.897 -6.901 -36.558 1.00 90.69 207 PHE A O 1
ATOM 1672 N N . TYR A 1 208 ? 19.384 -7.840 -37.955 1.00 94.31 208 TYR A N 1
ATOM 1673 C CA . TYR A 1 208 ? 18.434 -8.508 -38.833 1.00 94.31 208 TYR A CA 1
ATOM 1674 C C . TYR A 1 208 ? 18.840 -9.965 -39.027 1.00 94.31 208 TYR A C 1
ATOM 1676 O O . TYR A 1 208 ? 19.992 -10.338 -38.784 1.00 94.31 208 TYR A O 1
ATOM 1684 N N . TYR A 1 209 ? 17.902 -10.762 -39.526 1.00 95.81 209 TYR A N 1
ATOM 1685 C CA . TYR A 1 209 ? 18.234 -12.016 -40.182 1.00 95.81 209 TYR A CA 1
ATOM 1686 C C . TYR A 1 209 ? 18.707 -11.756 -41.612 1.00 95.81 209 TYR A C 1
ATOM 1688 O O . TYR A 1 209 ? 18.118 -10.952 -42.342 1.00 95.81 209 TYR A O 1
ATOM 1696 N N . ALA A 1 210 ? 19.774 -12.445 -41.994 1.00 96.00 210 ALA A N 1
ATOM 1697 C CA . ALA A 1 210 ? 20.317 -12.458 -43.340 1.00 96.00 210 ALA A CA 1
ATOM 1698 C C . ALA A 1 210 ? 20.204 -13.866 -43.931 1.00 96.00 210 ALA A C 1
ATOM 1700 O O . ALA A 1 210 ? 20.424 -14.856 -43.231 1.00 96.00 210 ALA A O 1
ATOM 1701 N N . VAL A 1 211 ? 19.897 -13.938 -45.222 1.00 96.19 211 VAL A N 1
ATOM 1702 C CA . VAL A 1 211 ? 19.900 -15.169 -46.019 1.00 96.19 211 VAL A CA 1
ATOM 1703 C C . VAL A 1 211 ? 20.941 -15.070 -47.133 1.00 96.19 211 VAL A C 1
ATOM 1705 O O . VAL A 1 211 ? 21.389 -13.975 -47.500 1.00 96.19 211 VAL A O 1
ATOM 1708 N N . THR A 1 212 ? 21.325 -16.213 -47.700 1.00 92.50 212 THR A N 1
ATOM 1709 C CA . THR A 1 212 ? 22.193 -16.260 -48.884 1.00 92.50 212 THR A CA 1
ATOM 1710 C C . THR A 1 212 ? 21.607 -15.418 -50.023 1.00 92.50 212 THR A C 1
ATOM 1712 O O . THR A 1 212 ? 20.402 -15.456 -50.285 1.00 92.50 212 THR A O 1
ATOM 1715 N N . LYS A 1 213 ? 22.460 -14.650 -50.715 1.00 91.75 213 LYS A N 1
ATOM 1716 C CA . LYS A 1 213 ? 22.037 -13.753 -51.800 1.00 91.75 213 LYS A CA 1
ATOM 1717 C C . LYS A 1 213 ? 21.232 -14.491 -52.869 1.00 91.75 213 LYS A C 1
ATOM 1719 O O . LYS A 1 213 ? 21.671 -15.516 -53.382 1.00 91.75 213 LYS A O 1
ATOM 1724 N N . GLY A 1 214 ? 20.091 -13.926 -53.250 1.00 88.62 214 GLY A N 1
ATOM 1725 C CA . GLY A 1 214 ? 19.200 -14.467 -54.271 1.00 88.62 214 GLY A CA 1
ATOM 1726 C C . GLY A 1 214 ? 18.226 -15.535 -53.767 1.00 88.62 214 GLY A C 1
ATOM 1727 O O . GLY A 1 214 ? 17.404 -15.993 -54.558 1.00 88.62 214 GLY A O 1
ATOM 1728 N N . ASN A 1 215 ? 18.261 -15.915 -52.484 1.00 91.50 215 ASN A N 1
ATOM 1729 C CA . ASN A 1 215 ? 17.309 -16.864 -51.901 1.00 91.50 215 ASN A CA 1
ATOM 1730 C C . ASN A 1 215 ? 15.972 -16.178 -51.561 1.00 91.50 215 ASN A C 1
ATOM 1732 O O . ASN A 1 215 ? 15.621 -15.971 -50.399 1.00 91.50 215 ASN A O 1
ATOM 1736 N N . THR A 1 216 ? 15.231 -15.784 -52.600 1.00 90.81 216 THR A N 1
ATOM 1737 C CA . THR A 1 216 ? 13.983 -15.014 -52.467 1.00 90.81 216 THR A CA 1
ATOM 1738 C C . THR A 1 216 ? 12.842 -15.810 -51.842 1.00 90.81 216 THR A C 1
ATOM 1740 O O . THR A 1 216 ? 11.939 -15.213 -51.265 1.00 90.81 216 THR A O 1
ATOM 1743 N N . GLU A 1 217 ? 12.869 -17.138 -51.953 1.00 91.50 217 GLU A N 1
ATOM 1744 C CA . GLU A 1 217 ? 11.859 -18.020 -51.364 1.00 91.50 217 GLU A CA 1
ATOM 1745 C C . GLU A 1 217 ? 11.986 -18.058 -49.835 1.00 91.50 217 GLU A C 1
ATOM 1747 O O . GLU A 1 217 ? 11.038 -17.696 -49.141 1.00 91.50 217 GLU A O 1
ATOM 1752 N N . LEU A 1 218 ? 13.177 -18.383 -49.309 1.00 92.56 218 LEU A N 1
ATOM 1753 C CA . LEU A 1 218 ? 13.419 -18.397 -47.863 1.00 92.56 218 LEU A CA 1
ATOM 1754 C C . LEU A 1 218 ? 13.234 -17.005 -47.249 1.00 92.56 218 LEU A C 1
ATOM 1756 O O . LEU A 1 218 ? 12.686 -16.880 -46.157 1.00 92.56 218 LEU A O 1
ATOM 1760 N N . LEU A 1 219 ? 13.663 -15.953 -47.958 1.00 94.44 219 LEU A N 1
ATOM 1761 C CA . LEU A 1 219 ? 13.442 -14.575 -47.526 1.00 94.44 219 LEU A CA 1
ATOM 1762 C C . LEU A 1 219 ? 11.950 -14.233 -47.442 1.00 94.44 219 LEU A C 1
ATOM 1764 O O . LEU A 1 219 ? 11.535 -13.587 -46.487 1.00 94.44 219 LEU A O 1
ATOM 1768 N N . GLY A 1 220 ? 11.147 -14.675 -48.415 1.00 93.69 220 GLY A N 1
ATOM 1769 C CA . GLY A 1 220 ? 9.701 -14.457 -48.421 1.00 93.69 220 GLY A CA 1
ATOM 1770 C C . GLY A 1 220 ? 8.999 -15.150 -47.253 1.00 93.69 220 GLY A C 1
ATOM 1771 O O . GLY A 1 220 ? 8.194 -14.520 -46.569 1.00 93.69 220 GLY A O 1
ATOM 1772 N N . GLU A 1 221 ? 9.348 -16.412 -46.983 1.00 93.62 221 GLU A N 1
ATOM 1773 C CA . GLU A 1 221 ? 8.850 -17.166 -45.821 1.00 93.62 221 GLU A CA 1
ATOM 1774 C C . GLU A 1 221 ? 9.237 -16.481 -44.498 1.00 93.62 221 GLU A C 1
ATOM 1776 O O . GLU A 1 221 ? 8.403 -16.309 -43.608 1.00 93.62 221 GLU A O 1
ATOM 1781 N N . LEU A 1 222 ? 10.494 -16.040 -44.389 1.00 94.62 222 LEU A N 1
ATOM 1782 C CA . LEU A 1 222 ? 11.019 -15.322 -43.230 1.00 94.62 222 LEU A CA 1
ATOM 1783 C C . LEU A 1 222 ? 10.295 -13.992 -42.995 1.00 94.62 222 LEU A C 1
ATOM 1785 O O . LEU A 1 222 ? 9.881 -13.707 -41.872 1.00 94.62 222 LEU A O 1
ATOM 1789 N N . ASP A 1 223 ? 10.143 -13.173 -44.036 1.00 95.00 223 ASP A N 1
ATOM 1790 C CA . ASP A 1 223 ? 9.477 -11.874 -43.942 1.00 95.00 223 ASP A CA 1
ATOM 1791 C C . ASP A 1 223 ? 7.998 -12.033 -43.581 1.00 95.00 223 ASP A C 1
ATOM 1793 O O . ASP A 1 223 ? 7.492 -11.278 -42.746 1.00 95.00 223 ASP A O 1
ATOM 1797 N N . GLN A 1 224 ? 7.321 -13.045 -44.135 1.00 93.56 224 GLN A N 1
ATOM 1798 C CA . GLN A 1 224 ? 5.947 -13.369 -43.760 1.00 93.56 224 GLN A CA 1
ATOM 1799 C C . GLN A 1 224 ? 5.857 -13.770 -42.283 1.00 93.56 224 GLN A C 1
ATOM 1801 O O . GLN A 1 224 ? 5.042 -13.209 -41.551 1.00 93.56 224 GLN A O 1
ATOM 1806 N N . ALA A 1 225 ? 6.719 -14.674 -41.812 1.00 94.06 225 ALA A N 1
ATOM 1807 C CA . ALA A 1 225 ? 6.727 -15.098 -40.414 1.00 94.06 225 ALA A CA 1
ATOM 1808 C C . ALA A 1 225 ? 7.030 -13.934 -39.457 1.00 94.06 225 ALA A C 1
ATOM 1810 O O . ALA A 1 225 ? 6.356 -13.765 -38.441 1.00 94.06 225 ALA A O 1
ATOM 1811 N N . LEU A 1 226 ? 7.996 -13.075 -39.791 1.00 92.56 226 LEU A N 1
ATOM 1812 C CA . LEU A 1 226 ? 8.300 -11.866 -39.018 1.00 92.56 226 LEU A CA 1
ATOM 1813 C C . LEU A 1 226 ? 7.119 -10.891 -38.982 1.00 92.56 226 LEU A C 1
ATOM 1815 O O . LEU A 1 226 ? 6.850 -10.277 -37.942 1.00 92.56 226 LEU A O 1
ATOM 1819 N N . GLN A 1 227 ? 6.407 -10.742 -40.100 1.00 90.75 227 GLN A N 1
ATOM 1820 C CA . GLN A 1 227 ? 5.201 -9.929 -40.174 1.00 90.75 227 GLN A CA 1
ATOM 1821 C C . GLN A 1 227 ? 4.083 -10.518 -39.304 1.00 90.75 227 GLN A C 1
ATOM 1823 O O . GLN A 1 227 ? 3.462 -9.776 -38.545 1.00 90.75 227 GLN A O 1
ATOM 1828 N N . GLU A 1 228 ? 3.851 -11.829 -39.357 1.00 91.88 228 GLU A N 1
ATOM 1829 C CA . GLU A 1 228 ? 2.849 -12.520 -38.539 1.00 91.88 228 GLU A CA 1
ATOM 1830 C C . GLU A 1 228 ? 3.168 -12.421 -37.044 1.00 91.88 228 GLU A C 1
ATOM 1832 O O . GLU A 1 228 ? 2.299 -12.029 -36.264 1.00 91.88 228 GLU A O 1
ATOM 1837 N N . ILE A 1 229 ? 4.424 -12.644 -36.641 1.00 91.06 229 ILE A N 1
ATOM 1838 C CA . ILE A 1 229 ? 4.879 -12.418 -35.260 1.00 91.06 229 ILE A CA 1
ATOM 1839 C C . ILE A 1 229 ? 4.598 -10.973 -34.842 1.00 91.06 229 ILE A C 1
ATOM 1841 O O . ILE A 1 229 ? 4.068 -10.736 -33.760 1.00 91.06 229 ILE A O 1
ATOM 1845 N N . SER A 1 230 ? 4.902 -9.995 -35.694 1.00 86.50 230 SER A N 1
ATOM 1846 C CA . SER A 1 230 ? 4.677 -8.580 -35.374 1.00 86.50 230 SER A CA 1
ATOM 1847 C C . SER A 1 230 ? 3.187 -8.217 -35.287 1.00 86.50 230 SER A C 1
ATOM 1849 O O . SER A 1 230 ? 2.814 -7.350 -34.497 1.00 86.50 230 SER A O 1
ATOM 1851 N N . LEU A 1 231 ? 2.327 -8.870 -36.076 1.00 86.00 231 LEU A N 1
ATOM 1852 C CA . LEU A 1 231 ? 0.878 -8.648 -36.086 1.00 86.00 231 LEU A CA 1
ATOM 1853 C C . LEU A 1 231 ? 0.179 -9.310 -34.892 1.00 86.00 231 LEU A C 1
ATOM 1855 O O . LEU A 1 231 ? -0.652 -8.674 -34.242 1.00 86.00 231 LEU A O 1
ATOM 1859 N N . TYR A 1 232 ? 0.511 -10.568 -34.595 1.00 89.75 232 TYR A N 1
ATOM 1860 C CA . TYR A 1 232 ? -0.125 -11.345 -33.528 1.00 89.75 232 TYR A CA 1
ATOM 1861 C C . TYR A 1 232 ? 0.537 -11.131 -32.158 1.00 89.75 232 TYR A C 1
ATOM 1863 O O . TYR A 1 232 ? -0.139 -11.202 -31.132 1.00 89.75 232 TYR A O 1
ATOM 1871 N N . HIS A 1 233 ? 1.833 -10.799 -32.125 1.00 85.81 233 HIS A N 1
ATOM 1872 C CA . HIS A 1 233 ? 2.619 -10.543 -30.912 1.00 85.81 233 HIS A CA 1
ATOM 1873 C C . HIS A 1 233 ? 3.436 -9.228 -30.998 1.00 85.81 233 HIS A C 1
ATOM 1875 O O . HIS A 1 233 ? 4.668 -9.253 -30.947 1.00 85.81 233 HIS A O 1
ATOM 1881 N N . PRO A 1 234 ? 2.794 -8.040 -31.021 1.00 81.12 234 PRO A N 1
ATOM 1882 C CA . PRO A 1 234 ? 3.474 -6.758 -31.274 1.00 81.12 234 PRO A CA 1
ATOM 1883 C C . PRO A 1 234 ? 4.611 -6.385 -30.307 1.00 81.12 234 PRO A C 1
ATOM 1885 O O . PRO A 1 234 ? 5.472 -5.576 -30.643 1.00 81.12 234 PRO A O 1
ATOM 1888 N N . ASN A 1 235 ? 4.625 -6.949 -29.093 1.00 81.88 235 ASN A N 1
ATOM 1889 C CA . ASN A 1 235 ? 5.646 -6.669 -28.077 1.00 81.88 235 ASN A CA 1
ATOM 1890 C C . ASN A 1 235 ? 6.758 -7.730 -28.010 1.00 81.88 235 ASN A C 1
ATOM 1892 O O . ASN A 1 235 ? 7.649 -7.589 -27.170 1.00 81.88 235 ASN A O 1
ATOM 1896 N N . PHE A 1 236 ? 6.734 -8.752 -28.875 1.00 86.62 236 PHE A N 1
ATOM 1897 C CA . PHE A 1 236 ? 7.615 -9.925 -28.816 1.00 86.62 236 PHE A CA 1
ATOM 1898 C C . PHE A 1 236 ? 9.098 -9.559 -28.651 1.00 86.62 236 PHE A C 1
ATOM 1900 O O . PHE A 1 236 ? 9.730 -9.949 -27.670 1.00 86.62 236 PHE A O 1
ATOM 1907 N N . ILE A 1 237 ? 9.621 -8.709 -29.543 1.00 86.50 237 IL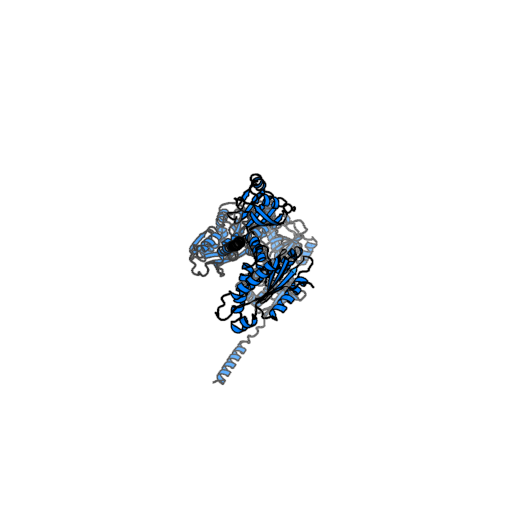E A N 1
ATOM 1908 C CA . ILE A 1 237 ? 11.018 -8.239 -29.518 1.00 86.50 237 ILE A CA 1
ATOM 1909 C C . ILE A 1 237 ? 11.351 -7.571 -28.177 1.00 86.50 237 ILE A C 1
ATOM 1911 O O . ILE A 1 237 ? 12.381 -7.852 -27.571 1.00 86.50 237 ILE A O 1
ATOM 1915 N N . SER A 1 238 ? 10.471 -6.699 -27.677 1.00 79.44 238 SER A N 1
ATOM 1916 C CA . SER A 1 238 ? 10.715 -5.951 -26.437 1.00 79.44 238 SER A CA 1
ATOM 1917 C C . SER A 1 238 ? 10.698 -6.835 -25.183 1.00 79.44 238 SER A C 1
ATOM 1919 O O . SER A 1 238 ? 11.461 -6.597 -24.240 1.00 79.44 238 SER A O 1
ATOM 1921 N N . GLU A 1 239 ? 9.854 -7.870 -25.168 1.00 81.75 239 GLU A N 1
ATOM 1922 C CA . GLU A 1 239 ? 9.765 -8.844 -24.078 1.00 81.75 239 GLU A CA 1
ATOM 1923 C C . GLU A 1 239 ? 11.000 -9.739 -24.049 1.00 81.75 239 GLU A C 1
ATOM 1925 O O . GLU A 1 239 ? 11.629 -9.893 -22.997 1.00 81.75 239 GLU A O 1
ATOM 1930 N N . LEU A 1 240 ? 11.395 -10.247 -25.217 1.00 85.12 240 LEU A N 1
ATOM 1931 C CA . LEU A 1 240 ? 12.582 -11.076 -25.367 1.00 85.12 240 LEU A CA 1
ATOM 1932 C C . LEU A 1 240 ? 13.851 -10.286 -25.027 1.00 85.12 240 LEU A C 1
ATOM 1934 O O . LEU A 1 240 ? 14.695 -10.751 -24.260 1.00 85.12 240 LEU A O 1
ATOM 1938 N N . TYR A 1 241 ? 13.933 -9.032 -25.479 1.00 80.50 241 TYR A N 1
ATOM 1939 C CA . TYR A 1 241 ? 15.040 -8.136 -25.156 1.00 80.50 241 TYR A CA 1
ATOM 1940 C C . TYR A 1 241 ? 15.142 -7.899 -23.643 1.00 80.50 241 TYR A C 1
ATOM 1942 O O . TYR A 1 241 ? 16.219 -7.982 -23.049 1.00 80.50 241 TYR A O 1
ATOM 1950 N N . SER A 1 242 ? 14.003 -7.663 -22.983 1.00 74.31 242 SER A N 1
ATOM 1951 C CA . SER A 1 242 ? 13.948 -7.473 -21.529 1.00 74.31 242 SER A CA 1
ATOM 1952 C C . SER A 1 242 ? 14.383 -8.718 -20.752 1.00 74.31 242 SER A C 1
ATOM 1954 O O . SER A 1 242 ? 14.982 -8.601 -19.682 1.00 74.31 242 SER A O 1
ATOM 1956 N N . LYS A 1 243 ? 14.095 -9.913 -21.275 1.00 79.44 243 LYS A N 1
ATOM 1957 C CA . LYS A 1 243 ? 14.451 -11.187 -20.644 1.00 79.44 243 LYS A CA 1
ATOM 1958 C C . LYS A 1 243 ? 15.960 -11.440 -20.651 1.00 79.44 243 LYS A C 1
ATOM 1960 O O . LYS A 1 243 ? 16.480 -11.878 -19.624 1.00 79.44 243 LYS A O 1
ATOM 1965 N N . TYR A 1 244 ? 16.635 -11.143 -21.762 1.00 77.50 244 TYR A N 1
ATOM 1966 C CA . TYR A 1 244 ? 18.044 -11.500 -21.966 1.00 77.50 244 TYR A CA 1
ATOM 1967 C C . TYR A 1 244 ? 19.033 -10.357 -21.703 1.00 77.50 244 TYR A C 1
ATOM 1969 O O . TYR A 1 244 ? 20.094 -10.609 -21.145 1.00 77.50 244 TYR A O 1
ATOM 1977 N N . PHE A 1 245 ? 18.688 -9.101 -22.007 1.00 71.56 245 PHE A N 1
ATOM 1978 C CA . PHE A 1 245 ? 19.656 -7.993 -21.941 1.00 71.56 245 PHE A CA 1
ATOM 1979 C C . PHE A 1 245 ? 19.441 -7.029 -20.764 1.00 71.56 245 PHE A C 1
ATOM 1981 O O . PHE A 1 245 ? 20.388 -6.404 -20.295 1.00 71.56 245 PHE A O 1
ATOM 1988 N N . VAL A 1 246 ? 18.219 -6.905 -20.224 1.00 60.22 246 VAL A N 1
ATOM 1989 C CA . VAL A 1 246 ? 17.934 -5.957 -19.118 1.00 60.22 246 VAL A CA 1
ATOM 1990 C C . VAL A 1 246 ? 18.321 -6.517 -17.742 1.00 60.22 246 VAL A C 1
ATOM 1992 O O . VAL A 1 246 ? 18.622 -5.747 -16.833 1.00 60.22 246 VAL A O 1
ATOM 1995 N N . ARG A 1 247 ? 18.363 -7.846 -17.568 1.00 51.59 247 ARG A N 1
ATOM 1996 C CA . ARG A 1 247 ? 18.683 -8.493 -16.278 1.00 51.59 247 ARG A CA 1
ATOM 1997 C C . ARG A 1 247 ? 20.116 -8.263 -15.781 1.00 51.59 247 ARG A C 1
ATOM 1999 O O . ARG A 1 247 ? 20.339 -8.407 -14.584 1.00 51.59 247 ARG A O 1
ATOM 2006 N N . HIS A 1 248 ? 21.044 -7.906 -16.666 1.00 46.50 248 HIS A N 1
ATOM 2007 C CA . HIS A 1 248 ? 22.482 -7.866 -16.374 1.00 46.50 248 HIS A CA 1
ATOM 2008 C C . HIS A 1 248 ? 23.098 -6.457 -16.430 1.00 46.50 248 HIS A C 1
ATOM 2010 O O . HIS A 1 248 ? 24.284 -6.294 -16.160 1.00 46.50 248 HIS A O 1
ATOM 2016 N N . LEU A 1 249 ? 22.315 -5.410 -16.720 1.00 49.72 249 LEU A N 1
ATOM 2017 C CA . LEU A 1 249 ? 22.790 -4.032 -16.564 1.00 49.72 249 LEU A CA 1
ATOM 2018 C C . LEU A 1 249 ? 22.980 -3.747 -15.068 1.00 49.72 249 LEU A C 1
ATOM 2020 O O . LEU A 1 249 ? 22.012 -3.795 -14.307 1.00 49.72 249 LEU A O 1
ATOM 2024 N N . SER A 1 250 ? 24.223 -3.472 -14.666 1.00 47.00 250 SER A N 1
ATOM 2025 C CA . SER A 1 250 ? 24.644 -3.211 -13.285 1.00 47.00 250 SER A CA 1
ATOM 2026 C C . SER A 1 250 ? 23.635 -2.366 -12.494 1.00 47.00 250 SER A C 1
ATOM 2028 O O . SER A 1 250 ? 23.094 -1.383 -13.002 1.00 47.00 250 SER A O 1
ATOM 2030 N N . GLU A 1 251 ? 23.414 -2.701 -11.217 1.00 49.94 251 GLU A N 1
ATOM 2031 C CA . GLU A 1 251 ? 22.555 -1.918 -10.308 1.00 49.94 251 GLU A CA 1
ATOM 2032 C C . GLU A 1 251 ? 23.008 -0.453 -10.149 1.00 49.94 251 GLU A C 1
ATOM 2034 O O . GLU A 1 251 ? 22.236 0.401 -9.702 1.00 49.94 251 GLU A O 1
ATOM 2039 N N . THR A 1 252 ? 24.254 -0.159 -10.516 1.00 57.94 252 THR A N 1
ATOM 2040 C CA . THR A 1 252 ? 24.862 1.167 -10.521 1.00 57.94 252 THR A CA 1
ATOM 2041 C C . THR A 1 252 ? 24.369 2.016 -11.690 1.00 57.94 252 THR A C 1
ATOM 2043 O O . THR A 1 252 ? 24.552 1.692 -12.863 1.00 57.94 252 THR A O 1
ATOM 2046 N N . ILE A 1 253 ? 23.752 3.150 -11.351 1.00 72.31 253 ILE A N 1
ATOM 2047 C CA . ILE A 1 253 ? 23.347 4.176 -12.311 1.00 72.31 253 ILE A CA 1
ATOM 2048 C C . ILE A 1 253 ? 24.556 5.054 -12.620 1.00 72.31 253 ILE A C 1
ATOM 2050 O O . ILE A 1 253 ? 25.128 5.680 -11.728 1.00 72.31 253 ILE A O 1
ATOM 2054 N N . ASN A 1 254 ? 24.908 5.139 -13.898 1.00 75.00 254 ASN A N 1
ATOM 2055 C CA . ASN A 1 254 ? 26.013 5.967 -14.355 1.00 75.00 254 ASN A CA 1
ATOM 2056 C C . ASN A 1 254 ? 25.519 7.376 -14.727 1.00 75.00 254 ASN A C 1
ATOM 2058 O O . ASN A 1 254 ? 24.834 7.573 -15.736 1.00 75.00 254 ASN A O 1
ATOM 2062 N N . PHE A 1 255 ? 25.862 8.353 -13.885 1.00 83.38 255 PHE A N 1
ATOM 2063 C CA . PHE A 1 255 ? 25.589 9.777 -14.107 1.00 83.38 255 PHE A CA 1
ATOM 2064 C C . PHE A 1 255 ? 26.760 10.473 -14.814 1.00 83.38 255 PHE A C 1
ATOM 2066 O O . PHE A 1 255 ? 27.923 10.148 -14.546 1.00 83.38 255 PHE A O 1
ATOM 2073 N N . THR A 1 256 ? 26.449 11.437 -15.684 1.00 84.44 256 THR A N 1
ATOM 2074 C CA . THR A 1 256 ? 27.439 12.317 -16.330 1.00 84.44 256 THR A CA 1
ATOM 2075 C C . THR A 1 256 ? 28.056 13.283 -15.315 1.00 84.44 256 THR A C 1
ATOM 2077 O O . THR A 1 256 ? 27.555 13.436 -14.197 1.00 84.44 256 THR A O 1
ATOM 2080 N N . GLU A 1 257 ? 29.139 13.965 -15.692 1.00 83.31 257 GLU A N 1
ATOM 2081 C CA . GLU A 1 257 ? 29.777 14.964 -14.822 1.00 83.31 257 GLU A CA 1
ATOM 2082 C C . GLU A 1 257 ? 28.855 16.131 -14.472 1.00 83.31 257 GLU A C 1
ATOM 2084 O O . GLU A 1 257 ? 28.792 16.546 -13.315 1.00 83.31 257 GLU A O 1
ATOM 2089 N N . GLU A 1 258 ? 28.075 16.609 -15.438 1.00 86.62 258 GLU A N 1
ATOM 2090 C CA . GLU A 1 258 ? 27.081 17.665 -15.232 1.00 86.62 258 GLU A CA 1
ATOM 2091 C C . GLU A 1 258 ? 26.004 17.230 -14.229 1.00 86.62 258 GLU A C 1
ATOM 2093 O O . GLU A 1 258 ? 25.654 17.976 -13.313 1.00 86.62 258 GLU A O 1
ATOM 2098 N N . GLU A 1 259 ? 25.524 15.989 -14.342 1.00 90.31 259 GLU A N 1
ATOM 2099 C CA . GLU A 1 259 ? 24.535 15.415 -13.429 1.00 90.31 259 GLU A CA 1
ATOM 2100 C C . GLU A 1 259 ? 25.106 15.235 -12.018 1.00 90.31 259 GLU A C 1
ATOM 2102 O O . GLU A 1 259 ? 24.459 15.608 -11.038 1.00 90.31 259 GLU A O 1
ATOM 2107 N N . LYS A 1 260 ? 26.334 14.716 -11.891 1.00 88.38 260 LYS A N 1
ATOM 2108 C CA . LYS A 1 260 ? 27.024 14.586 -10.598 1.00 88.38 260 LYS A CA 1
ATOM 2109 C C . LYS A 1 260 ? 27.272 15.947 -9.957 1.00 88.38 260 LYS A C 1
ATOM 2111 O O . LYS A 1 260 ? 27.064 16.094 -8.752 1.00 88.38 260 LYS A O 1
ATOM 2116 N N . ALA A 1 261 ? 27.683 16.946 -10.737 1.00 89.75 261 ALA A N 1
ATOM 2117 C CA . ALA A 1 261 ? 27.859 18.315 -10.265 1.00 89.75 261 ALA A CA 1
ATOM 2118 C C . ALA A 1 261 ? 26.529 18.911 -9.784 1.00 89.75 261 ALA A C 1
ATOM 2120 O O . ALA A 1 261 ? 26.488 19.531 -8.719 1.00 89.75 261 ALA A O 1
ATOM 2121 N N . PHE A 1 262 ? 25.430 18.664 -10.505 1.00 92.81 262 PHE A N 1
ATOM 2122 C CA . PHE A 1 262 ? 24.090 19.067 -10.083 1.00 92.81 262 PHE A CA 1
ATOM 2123 C C . PHE A 1 262 ? 23.680 18.393 -8.766 1.00 92.81 262 PHE A C 1
ATOM 2125 O O . PHE A 1 262 ? 23.281 19.085 -7.829 1.00 92.81 262 PHE A O 1
ATOM 2132 N N . ILE A 1 263 ? 23.843 17.072 -8.647 1.00 92.19 263 ILE A N 1
ATOM 2133 C CA . ILE A 1 263 ? 23.562 16.317 -7.415 1.00 92.19 263 ILE A CA 1
ATOM 2134 C C . ILE A 1 263 ? 24.384 16.878 -6.245 1.00 92.19 263 ILE A C 1
ATOM 2136 O O . ILE A 1 263 ? 23.837 17.186 -5.188 1.00 92.19 263 ILE A O 1
ATOM 2140 N N . LYS A 1 264 ? 25.687 17.104 -6.455 1.00 91.06 264 LYS A N 1
ATOM 2141 C CA . LYS A 1 264 ? 26.605 17.656 -5.448 1.00 91.06 264 LYS A CA 1
ATOM 2142 C C . LYS A 1 264 ? 26.279 19.102 -5.067 1.00 91.06 264 LYS A C 1
ATOM 2144 O O . LYS A 1 264 ? 26.521 19.492 -3.928 1.00 91.06 264 LYS A O 1
ATOM 2149 N N . SER A 1 265 ? 25.713 19.888 -5.987 1.00 92.25 265 SER A N 1
ATOM 2150 C CA . SER A 1 265 ? 25.228 21.244 -5.691 1.00 92.25 265 SER A CA 1
ATOM 2151 C C . SER A 1 265 ? 24.080 21.253 -4.677 1.00 92.25 265 SER A C 1
ATOM 2153 O O . SER A 1 265 ? 23.794 22.298 -4.097 1.00 92.25 265 SER A O 1
ATOM 2155 N N . ASN A 1 266 ? 23.445 20.094 -4.449 1.00 89.69 266 ASN A N 1
ATOM 2156 C CA . ASN A 1 266 ? 22.405 19.871 -3.449 1.00 89.69 266 ASN A CA 1
ATOM 2157 C C . ASN A 1 266 ? 21.198 20.820 -3.588 1.00 89.69 266 ASN A C 1
ATOM 2159 O O . ASN A 1 266 ? 20.490 21.093 -2.615 1.00 89.69 266 ASN A O 1
ATOM 2163 N N . LYS A 1 267 ? 20.961 21.327 -4.808 1.00 91.44 267 LYS A N 1
ATOM 2164 C CA . LYS A 1 267 ? 19.801 22.158 -5.143 1.00 91.44 267 LYS A CA 1
ATOM 2165 C C . LYS A 1 267 ? 18.515 21.407 -4.817 1.00 91.44 267 LYS A C 1
ATOM 2167 O O . LYS A 1 267 ? 18.355 20.248 -5.196 1.00 91.44 267 LYS A O 1
ATOM 2172 N N . GLU A 1 268 ? 17.596 22.091 -4.147 1.00 94.56 268 GLU A N 1
ATOM 2173 C CA . GLU A 1 268 ? 16.289 21.531 -3.819 1.00 94.56 268 GLU A CA 1
ATOM 2174 C C . GLU A 1 268 ? 15.486 21.264 -5.097 1.00 94.56 268 GLU A C 1
ATOM 2176 O O . GLU A 1 268 ? 15.352 22.121 -5.980 1.00 94.56 268 GLU A O 1
ATOM 2181 N N . VAL A 1 269 ? 14.952 20.050 -5.181 1.00 95.62 269 VAL A N 1
ATOM 2182 C CA . VAL A 1 269 ? 13.976 19.635 -6.185 1.00 95.62 269 VAL A CA 1
ATOM 2183 C C . VAL A 1 269 ? 12.674 19.355 -5.447 1.00 95.62 269 VAL A C 1
ATOM 2185 O O . VAL A 1 269 ? 12.601 18.467 -4.596 1.00 95.62 269 VAL A O 1
ATOM 2188 N N . TYR A 1 270 ? 11.647 20.140 -5.752 1.00 94.75 270 TYR A N 1
ATOM 2189 C CA . TYR A 1 270 ? 10.381 20.120 -5.034 1.00 94.75 270 TYR A CA 1
ATOM 2190 C C . TYR A 1 270 ? 9.438 19.088 -5.641 1.00 94.75 270 TYR A C 1
ATOM 2192 O O . TYR A 1 270 ? 9.031 19.207 -6.799 1.00 94.75 270 TYR A O 1
ATOM 2200 N N . ILE A 1 271 ? 9.062 18.092 -4.845 1.00 94.88 271 ILE A N 1
ATOM 2201 C CA . ILE A 1 271 ? 8.074 17.086 -5.222 1.00 94.88 271 ILE A CA 1
ATOM 2202 C C . ILE A 1 271 ? 6.690 17.594 -4.826 1.00 94.88 271 ILE A C 1
ATOM 2204 O O . ILE A 1 271 ? 6.401 17.727 -3.638 1.00 94.88 271 ILE A O 1
ATOM 2208 N N . LEU A 1 272 ? 5.848 17.893 -5.810 1.00 93.06 272 LEU A N 1
ATOM 2209 C CA . LEU A 1 272 ? 4.460 18.295 -5.609 1.00 93.06 272 LEU A CA 1
ATOM 2210 C C . LEU A 1 272 ? 3.590 17.041 -5.488 1.00 93.06 272 LEU A C 1
ATOM 2212 O O . LEU A 1 272 ? 3.352 16.365 -6.493 1.00 93.06 272 LEU A O 1
ATOM 2216 N N . TYR A 1 273 ? 3.136 16.758 -4.266 1.00 91.25 273 TYR A N 1
ATOM 2217 C CA . TYR A 1 273 ? 2.233 15.647 -3.957 1.00 91.25 273 TYR A CA 1
ATOM 2218 C C . TYR A 1 273 ? 0.775 16.104 -3.917 1.00 91.25 273 TYR A C 1
ATOM 2220 O O . TYR A 1 273 ? 0.474 17.148 -3.327 1.00 91.25 273 TYR A O 1
ATOM 2228 N N . ASP A 1 274 ? -0.123 15.290 -4.469 1.00 88.75 274 ASP A N 1
ATOM 2229 C CA . ASP A 1 274 ? -1.562 15.365 -4.240 1.00 88.75 274 ASP A CA 1
ATOM 2230 C C . ASP A 1 274 ? -1.925 14.632 -2.934 1.00 88.75 274 ASP A C 1
ATOM 2232 O O . ASP A 1 274 ? -1.837 13.408 -2.863 1.00 88.75 274 ASP A O 1
ATOM 2236 N N . PRO A 1 275 ? -2.348 15.336 -1.870 1.00 84.81 275 PRO A N 1
ATOM 2237 C CA . PRO A 1 275 ? -2.653 14.715 -0.584 1.00 84.81 275 PRO A CA 1
ATOM 2238 C C . PRO A 1 275 ? -3.913 13.835 -0.621 1.00 84.81 275 PRO A C 1
ATOM 2240 O O . PRO A 1 275 ? -4.159 13.098 0.334 1.00 84.81 275 PRO A O 1
ATOM 2243 N N . GLY A 1 276 ? -4.727 13.928 -1.679 1.00 82.00 276 GLY A N 1
ATOM 2244 C CA . GLY A 1 276 ? -5.997 13.220 -1.817 1.00 82.00 276 GLY A CA 1
ATOM 2245 C C . GLY A 1 276 ? -5.960 11.997 -2.735 1.00 82.00 276 GLY A C 1
ATOM 2246 O O . GLY A 1 276 ? -7.020 11.408 -2.971 1.00 82.00 276 GLY A O 1
ATOM 2247 N N . TRP A 1 277 ? -4.800 11.602 -3.268 1.00 87.31 277 TRP A N 1
ATOM 2248 C CA . TRP A 1 277 ? -4.703 10.565 -4.298 1.00 87.31 277 TRP A CA 1
ATOM 2249 C C . TRP A 1 277 ? -4.420 9.161 -3.730 1.00 87.31 277 TRP A C 1
ATOM 2251 O O . TRP A 1 277 ? -3.473 8.476 -4.114 1.00 87.31 277 TRP A O 1
ATOM 2261 N N . PHE A 1 278 ? -5.272 8.681 -2.823 1.00 87.94 278 PHE A N 1
ATOM 2262 C CA . PHE A 1 278 ? -5.137 7.352 -2.203 1.00 87.94 278 PHE A CA 1
ATOM 2263 C C . PHE A 1 278 ? -5.217 6.202 -3.227 1.00 87.94 278 PHE A C 1
ATOM 2265 O O . PHE A 1 278 ? -6.056 6.268 -4.121 1.00 87.94 278 PHE A O 1
ATOM 2272 N N . PRO A 1 279 ? -4.437 5.109 -3.101 1.00 90.75 279 PRO A N 1
ATOM 2273 C CA . PRO A 1 279 ? -3.253 4.907 -2.254 1.00 90.75 279 PRO A CA 1
ATOM 2274 C C . PRO A 1 279 ? -1.938 5.306 -2.968 1.00 90.75 279 PRO A C 1
ATOM 2276 O O . PRO A 1 279 ? -0.855 4.870 -2.578 1.00 90.75 279 PRO A O 1
ATOM 2279 N N . VAL A 1 280 ? -2.024 6.074 -4.061 1.00 90.56 280 VAL A N 1
ATOM 2280 C CA . VAL A 1 280 ? -0.888 6.470 -4.907 1.00 90.56 280 VAL A CA 1
ATOM 2281 C C . VAL A 1 280 ? 0.005 7.465 -4.171 1.00 90.56 280 VAL A C 1
ATOM 2283 O O . VAL A 1 280 ? 1.196 7.213 -4.009 1.00 90.56 280 VAL A O 1
ATOM 2286 N N . GLU A 1 281 ? -0.575 8.550 -3.676 1.00 90.44 281 GLU A N 1
ATOM 2287 C CA . GLU A 1 281 ? 0.074 9.538 -2.820 1.00 90.44 281 GLU A CA 1
ATOM 2288 C C . GLU A 1 281 ? -0.972 10.184 -1.913 1.00 90.44 281 GLU A C 1
ATOM 2290 O O . GLU A 1 281 ? -2.064 10.539 -2.348 1.00 90.44 281 GLU A O 1
ATOM 2295 N N . TYR A 1 282 ? -0.670 10.256 -0.621 1.00 87.69 282 TYR A N 1
ATOM 2296 C CA . TYR A 1 282 ? -1.533 10.873 0.377 1.00 87.69 282 TYR A CA 1
ATOM 2297 C C . TYR A 1 282 ? -0.717 11.292 1.599 1.00 87.69 282 TYR A C 1
ATOM 2299 O O . TYR A 1 282 ? 0.451 10.924 1.750 1.00 87.69 282 TYR A O 1
ATOM 2307 N N . VAL A 1 283 ? -1.325 12.071 2.488 1.00 84.12 283 VAL A N 1
ATOM 2308 C CA . VAL A 1 283 ? -0.735 12.395 3.792 1.00 84.12 283 VAL A CA 1
ATOM 2309 C C . VAL A 1 283 ? -1.338 11.462 4.834 1.00 84.12 283 VAL A C 1
ATOM 2311 O O . VAL A 1 283 ? -2.556 11.355 4.939 1.00 84.12 283 VAL A O 1
ATOM 2314 N N . ASP A 1 284 ? -0.494 10.760 5.588 1.00 80.81 284 ASP A N 1
ATOM 2315 C CA . ASP A 1 284 ? -0.961 9.927 6.694 1.00 80.81 284 ASP A CA 1
ATOM 2316 C C . ASP A 1 284 ? -1.377 10.820 7.874 1.00 80.81 284 ASP A C 1
ATOM 2318 O O . ASP A 1 284 ? -0.562 11.564 8.425 1.00 80.81 284 ASP A O 1
ATOM 2322 N N . ASP A 1 285 ? -2.647 10.726 8.275 1.00 74.25 285 ASP A N 1
ATOM 2323 C CA . ASP A 1 285 ? -3.246 11.568 9.319 1.00 74.25 285 ASP A CA 1
ATOM 2324 C C . ASP A 1 285 ? -2.558 11.442 10.692 1.00 74.25 285 ASP A C 1
ATOM 2326 O O . ASP A 1 285 ? -2.675 12.339 11.527 1.00 74.25 285 ASP A O 1
ATOM 2330 N N . LYS A 1 286 ? -1.855 10.331 10.966 1.00 74.81 286 LYS A N 1
ATOM 2331 C CA . LYS A 1 286 ? -1.198 10.081 12.260 1.00 74.81 286 LYS A CA 1
ATOM 2332 C C . LYS A 1 286 ? 0.216 10.649 12.301 1.00 74.81 286 LYS A C 1
ATOM 2334 O O . LYS A 1 286 ? 0.657 11.123 13.344 1.00 74.81 286 LYS A O 1
ATOM 2339 N N . THR A 1 287 ? 0.947 10.547 11.196 1.00 79.12 287 THR A N 1
ATOM 2340 C CA . THR A 1 287 ? 2.370 10.912 11.118 1.00 79.12 287 THR A CA 1
ATOM 2341 C C . THR A 1 287 ? 2.610 12.263 10.452 1.00 79.12 287 THR A C 1
ATOM 2343 O O . THR A 1 287 ? 3.698 12.820 10.598 1.00 79.12 287 THR A O 1
ATOM 2346 N N . GLY A 1 288 ? 1.632 12.781 9.703 1.00 78.44 288 GLY A N 1
ATOM 2347 C CA . GLY A 1 288 ? 1.763 13.991 8.892 1.00 78.44 288 GLY A CA 1
ATOM 2348 C C . GLY A 1 288 ? 2.759 13.853 7.735 1.00 78.44 288 GLY A C 1
ATOM 2349 O O . GLY A 1 288 ? 3.148 14.858 7.142 1.00 78.44 288 GLY A O 1
ATOM 2350 N N . ARG A 1 289 ? 3.216 12.630 7.425 1.00 84.00 289 ARG A N 1
ATOM 2351 C CA . ARG A 1 289 ? 4.182 12.351 6.355 1.00 84.00 289 ARG A CA 1
ATOM 2352 C C . ARG A 1 289 ? 3.477 11.857 5.097 1.00 84.00 289 ARG A C 1
ATOM 2354 O O . ARG A 1 289 ? 2.464 11.159 5.173 1.00 84.00 289 ARG A O 1
ATOM 2361 N N . TYR A 1 290 ? 4.062 12.168 3.942 1.00 85.88 290 TYR A N 1
ATOM 2362 C CA . TYR A 1 290 ? 3.619 11.595 2.674 1.00 85.88 290 TYR A CA 1
ATOM 2363 C C . TYR A 1 290 ? 3.820 10.086 2.676 1.00 85.88 290 TYR A C 1
ATOM 2365 O O . TYR A 1 290 ? 4.917 9.597 2.947 1.00 85.88 290 TYR A O 1
ATOM 2373 N N . THR A 1 291 ? 2.746 9.375 2.363 1.00 88.19 291 THR A N 1
ATOM 2374 C CA . THR A 1 291 ? 2.675 7.917 2.317 1.00 88.19 291 THR A CA 1
ATOM 2375 C C . THR A 1 291 ? 1.993 7.500 1.014 1.00 88.19 291 THR A C 1
ATOM 2377 O O . THR A 1 291 ? 1.259 8.283 0.408 1.00 88.19 291 THR A O 1
ATOM 2380 N N . GLY A 1 292 ? 2.281 6.292 0.540 1.00 90.62 292 GLY A N 1
ATOM 2381 C CA . GLY A 1 292 ? 1.727 5.752 -0.695 1.00 90.62 292 GLY A CA 1
ATOM 2382 C C . GLY A 1 292 ? 2.797 5.212 -1.635 1.00 90.62 292 GLY A C 1
ATOM 2383 O O . GLY A 1 292 ? 3.997 5.220 -1.350 1.00 90.62 292 GLY A O 1
ATOM 2384 N N . ILE A 1 293 ? 2.336 4.797 -2.810 1.00 92.06 293 ILE A N 1
ATOM 2385 C CA . ILE A 1 293 ? 3.162 4.213 -3.869 1.00 92.06 293 ILE A CA 1
ATOM 2386 C C . ILE A 1 293 ? 4.246 5.193 -4.344 1.00 92.06 293 ILE A C 1
ATOM 2388 O O . ILE A 1 293 ? 5.413 4.823 -4.473 1.00 92.06 293 ILE A O 1
ATOM 2392 N N . VAL A 1 294 ? 3.875 6.445 -4.614 1.00 93.62 294 VAL A N 1
ATOM 2393 C CA . VAL A 1 294 ? 4.784 7.453 -5.172 1.00 93.62 294 VAL A CA 1
ATOM 2394 C C . VAL A 1 294 ? 5.837 7.900 -4.154 1.00 93.62 294 VAL A C 1
ATOM 2396 O O . VAL A 1 294 ? 7.012 7.876 -4.526 1.00 93.62 294 VAL A O 1
ATOM 2399 N N . PRO A 1 295 ? 5.504 8.250 -2.892 1.00 93.38 295 PRO A N 1
ATOM 2400 C CA . PRO A 1 295 ? 6.516 8.574 -1.883 1.00 93.38 295 PRO A CA 1
ATOM 2401 C C . PRO A 1 295 ? 7.581 7.482 -1.697 1.00 93.38 295 PRO A C 1
ATOM 2403 O O . PRO A 1 295 ? 8.767 7.798 -1.603 1.00 93.38 295 PRO A O 1
ATOM 2406 N N . GLU A 1 296 ? 7.203 6.199 -1.724 1.00 91.81 296 GLU A N 1
ATOM 2407 C CA . GLU A 1 296 ? 8.166 5.088 -1.640 1.00 91.81 296 GLU A CA 1
ATOM 2408 C C . GLU A 1 296 ? 9.091 4.997 -2.865 1.00 91.81 296 GLU A C 1
ATOM 2410 O O . GLU A 1 296 ? 10.287 4.705 -2.738 1.00 91.81 296 GLU A O 1
ATOM 2415 N N . ILE A 1 297 ? 8.565 5.264 -4.064 1.00 92.19 297 ILE A N 1
ATOM 2416 C CA . ILE A 1 297 ? 9.370 5.323 -5.292 1.00 92.19 297 ILE A CA 1
ATOM 2417 C C . ILE A 1 297 ? 10.300 6.544 -5.264 1.00 92.19 297 ILE A C 1
ATOM 2419 O O . ILE A 1 297 ? 11.473 6.422 -5.622 1.00 92.19 297 ILE A O 1
ATOM 2423 N N . ILE A 1 298 ? 9.823 7.697 -4.792 1.00 93.31 298 ILE A N 1
ATOM 2424 C CA . ILE A 1 298 ? 10.624 8.916 -4.627 1.00 93.31 298 ILE A CA 1
ATOM 2425 C C . ILE A 1 298 ? 11.772 8.694 -3.642 1.00 93.31 298 ILE A C 1
ATOM 2427 O O . ILE A 1 298 ? 12.899 9.078 -3.946 1.00 93.31 298 ILE A O 1
ATOM 2431 N N . GLU A 1 299 ? 11.542 8.024 -2.512 1.00 91.44 299 GLU A N 1
ATOM 2432 C CA . GLU A 1 299 ? 12.607 7.728 -1.543 1.00 91.44 299 GLU A CA 1
ATOM 2433 C C . GLU A 1 299 ? 13.694 6.826 -2.151 1.00 91.44 299 GLU A C 1
ATOM 2435 O O . GLU A 1 299 ? 14.890 6.990 -1.900 1.00 91.44 299 GLU A O 1
ATOM 2440 N N . ARG A 1 300 ? 13.309 5.908 -3.042 1.00 88.62 300 ARG A N 1
ATOM 2441 C CA . ARG A 1 300 ? 14.266 5.099 -3.808 1.00 88.62 300 ARG A CA 1
ATOM 2442 C C . ARG A 1 300 ? 15.037 5.913 -4.827 1.00 88.62 300 ARG A C 1
ATOM 2444 O O . ARG A 1 300 ? 16.247 5.725 -4.931 1.00 88.62 300 ARG A O 1
ATOM 2451 N N . ILE A 1 301 ? 14.367 6.800 -5.561 1.00 90.62 301 ILE A N 1
ATOM 2452 C CA . ILE A 1 301 ? 15.030 7.729 -6.483 1.00 90.62 301 ILE A CA 1
ATOM 2453 C C . ILE A 1 301 ? 16.026 8.581 -5.696 1.00 90.62 301 ILE A C 1
ATOM 2455 O O . ILE A 1 301 ? 17.180 8.678 -6.102 1.00 90.62 301 ILE A O 1
ATOM 2459 N N . LYS A 1 302 ? 15.632 9.113 -4.535 1.00 91.88 302 LYS A N 1
ATOM 2460 C CA . LYS A 1 302 ? 16.500 9.872 -3.630 1.00 91.88 302 LYS A CA 1
ATOM 2461 C C . LYS A 1 302 ? 17.735 9.068 -3.224 1.00 91.88 302 LYS A C 1
ATOM 2463 O O . LYS A 1 302 ? 18.852 9.526 -3.439 1.00 91.88 302 LYS A O 1
ATOM 2468 N N . LYS A 1 303 ? 17.552 7.841 -2.725 1.00 88.31 303 LYS A N 1
ATOM 2469 C CA . LYS A 1 303 ? 18.654 6.953 -2.316 1.00 88.31 303 LYS A CA 1
ATOM 2470 C C . LYS A 1 303 ? 19.594 6.587 -3.471 1.00 88.31 303 LYS A C 1
ATOM 2472 O O . LYS A 1 303 ? 20.792 6.450 -3.255 1.00 88.31 303 LYS A O 1
ATOM 2477 N N . ARG A 1 304 ? 19.055 6.401 -4.679 1.00 85.56 304 ARG A N 1
ATOM 2478 C CA . ARG A 1 304 ? 19.812 5.988 -5.873 1.00 85.56 304 ARG A CA 1
ATOM 2479 C C . ARG A 1 304 ? 20.552 7.136 -6.561 1.00 85.56 304 ARG A C 1
ATOM 2481 O O . ARG A 1 304 ? 21.657 6.933 -7.047 1.00 85.56 304 ARG A O 1
ATOM 2488 N N . SER A 1 305 ? 19.933 8.311 -6.623 1.00 89.12 305 SER A N 1
ATOM 2489 C CA . SER A 1 305 ? 20.471 9.492 -7.312 1.00 89.12 305 SER A CA 1
ATOM 2490 C C . SER A 1 305 ? 21.284 10.416 -6.417 1.00 89.12 305 SER A C 1
ATOM 2492 O O . SER A 1 305 ? 22.131 11.141 -6.916 1.00 89.12 305 SER A O 1
ATOM 2494 N N . GLY A 1 306 ? 21.001 10.449 -5.114 1.00 88.81 306 GLY A N 1
ATOM 2495 C CA . GLY A 1 306 ? 21.525 11.473 -4.212 1.00 88.81 306 GLY A CA 1
ATOM 2496 C C . GLY A 1 306 ? 20.877 12.854 -4.378 1.00 88.81 306 GLY A C 1
ATOM 2497 O O . GLY A 1 306 ? 21.335 13.802 -3.747 1.00 88.81 306 GLY A O 1
ATOM 2498 N N . LEU A 1 307 ? 19.827 13.000 -5.199 1.00 93.00 307 LEU A N 1
ATOM 2499 C CA . LEU A 1 307 ? 19.116 14.272 -5.348 1.00 93.00 307 LEU A CA 1
ATOM 2500 C C . LEU A 1 307 ? 18.501 14.743 -4.025 1.00 93.00 307 LEU A C 1
ATOM 2502 O O . LEU A 1 307 ? 17.897 13.966 -3.280 1.00 93.00 307 LEU A O 1
ATOM 2506 N N . ASN A 1 308 ? 18.553 16.053 -3.791 1.00 93.69 308 ASN A N 1
ATOM 2507 C CA . ASN A 1 308 ? 17.860 16.692 -2.681 1.00 93.69 308 ASN A CA 1
ATOM 2508 C C . ASN A 1 308 ? 16.364 16.856 -2.994 1.00 93.69 308 ASN A C 1
ATOM 2510 O O . ASN A 1 308 ? 15.907 17.919 -3.418 1.00 93.69 308 ASN A O 1
ATOM 2514 N N . LEU A 1 309 ? 15.612 15.765 -2.836 1.00 94.19 309 LEU A N 1
ATOM 2515 C CA . LEU A 1 309 ? 14.167 15.742 -3.057 1.00 94.19 309 LEU A CA 1
ATOM 2516 C C . LEU A 1 309 ? 13.426 16.202 -1.797 1.00 94.19 309 LEU A C 1
ATOM 2518 O O . LEU A 1 309 ? 13.530 15.568 -0.738 1.00 94.19 309 LEU A O 1
ATOM 2522 N N . VAL A 1 310 ? 12.652 17.279 -1.936 1.00 91.69 310 VAL A N 1
ATOM 2523 C CA . VAL A 1 310 ? 11.881 17.909 -0.857 1.00 91.69 310 VAL A CA 1
ATOM 2524 C C . VAL A 1 310 ? 10.395 17.837 -1.192 1.00 91.69 310 VAL A C 1
ATOM 2526 O O . VAL A 1 310 ? 9.950 18.385 -2.196 1.00 91.69 310 VAL A O 1
ATOM 2529 N N . GLY A 1 311 ? 9.611 17.157 -0.357 1.00 88.06 311 GLY A N 1
ATOM 2530 C CA . GLY A 1 311 ? 8.161 17.065 -0.537 1.00 88.06 311 GLY A CA 1
ATOM 2531 C C . GLY A 1 311 ? 7.452 18.369 -0.177 1.00 88.06 311 GLY A C 1
ATOM 2532 O O . GLY A 1 311 ? 7.605 18.861 0.938 1.00 88.06 311 GLY A O 1
ATOM 2533 N N . VAL A 1 312 ? 6.636 18.892 -1.090 1.00 85.19 312 VAL A N 1
ATOM 2534 C CA . VAL A 1 312 ? 5.818 20.097 -0.905 1.00 85.19 312 VAL A CA 1
ATOM 2535 C C . VAL A 1 312 ? 4.351 19.750 -1.142 1.00 85.19 312 VAL A C 1
ATOM 2537 O O . VAL A 1 312 ? 4.011 19.055 -2.100 1.00 85.19 312 VAL A O 1
ATOM 2540 N N . THR A 1 313 ? 3.475 20.231 -0.259 1.00 70.19 313 THR A N 1
ATOM 2541 C CA . THR A 1 313 ? 2.043 19.924 -0.330 1.00 70.19 313 THR A CA 1
ATOM 2542 C C . THR A 1 313 ? 1.406 20.782 -1.414 1.00 70.19 313 THR A C 1
ATOM 2544 O O . THR A 1 313 ? 1.382 22.007 -1.289 1.00 70.19 313 THR A O 1
ATOM 2547 N N . GLY A 1 314 ? 0.866 20.159 -2.461 1.00 64.75 314 GLY A N 1
ATOM 2548 C CA . GLY A 1 314 ? -0.224 20.777 -3.217 1.00 64.75 314 GLY A CA 1
ATOM 2549 C C . GLY A 1 314 ? -1.529 20.606 -2.438 1.00 64.75 314 GLY A C 1
ATOM 2550 O O . GLY A 1 314 ? -1.661 19.640 -1.696 1.00 64.75 314 GLY A O 1
ATOM 2551 N N . LYS A 1 315 ? -2.516 21.502 -2.557 1.00 70.19 315 LYS A N 1
ATOM 2552 C CA . 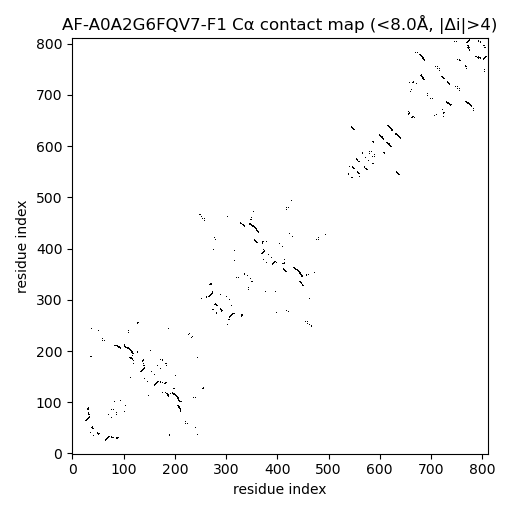LYS A 1 315 ? -3.826 21.242 -1.924 1.00 70.19 315 LYS A CA 1
ATOM 2553 C C . LYS A 1 315 ? -4.598 20.144 -2.652 1.00 70.19 315 LYS A C 1
ATOM 2555 O O . LYS A 1 315 ? -5.335 19.407 -2.010 1.00 70.19 315 LYS A O 1
ATOM 2560 N N . ASN A 1 316 ? -4.459 20.070 -3.976 1.00 79.88 316 ASN A N 1
ATOM 2561 C CA . ASN A 1 316 ? -5.098 19.085 -4.851 1.00 79.88 316 ASN A CA 1
ATOM 2562 C C . ASN A 1 316 ? -4.428 19.063 -6.238 1.00 79.88 316 ASN A C 1
ATOM 2564 O O . ASN A 1 316 ? -3.642 19.960 -6.570 1.00 79.88 316 ASN A O 1
ATOM 2568 N N . SER A 1 317 ? -4.775 18.077 -7.071 1.00 82.25 317 SER A N 1
ATOM 2569 C CA . SER A 1 317 ? -4.236 17.921 -8.432 1.00 82.25 317 SER A CA 1
ATOM 2570 C C . SER A 1 317 ? -4.412 19.184 -9.293 1.00 82.25 317 SER A C 1
ATOM 2572 O O . SER A 1 317 ? -3.497 19.572 -10.023 1.00 82.25 317 SER A O 1
ATOM 2574 N N . THR A 1 318 ? -5.538 19.895 -9.169 1.00 83.75 318 THR A N 1
ATOM 2575 C CA . THR A 1 318 ? -5.806 21.147 -9.901 1.00 83.75 318 THR A CA 1
ATOM 2576 C C . THR A 1 318 ? -4.783 22.243 -9.577 1.00 83.75 318 THR A C 1
ATOM 2578 O O . THR A 1 318 ? -4.274 22.919 -10.476 1.00 83.75 318 THR A O 1
ATOM 2581 N N . GLU A 1 319 ? -4.467 22.452 -8.298 1.00 87.25 319 GLU A N 1
ATOM 2582 C CA . GLU A 1 319 ? -3.495 23.459 -7.856 1.00 87.25 319 GLU A CA 1
ATOM 2583 C C . GLU A 1 319 ? -2.060 23.077 -8.241 1.00 87.25 319 GLU A C 1
ATOM 2585 O O . GLU A 1 319 ? -1.272 23.951 -8.618 1.00 87.25 319 GLU A O 1
ATOM 2590 N N . ILE A 1 320 ? -1.734 21.781 -8.221 1.00 89.25 320 ILE A N 1
ATOM 2591 C CA . ILE A 1 320 ? -0.441 21.260 -8.685 1.00 89.25 320 ILE A CA 1
ATOM 2592 C C . ILE A 1 320 ? -0.242 21.597 -10.166 1.00 89.25 320 ILE A C 1
ATOM 2594 O O . ILE A 1 320 ? 0.755 22.223 -10.528 1.00 89.25 320 ILE A O 1
ATOM 2598 N N . LEU A 1 321 ? -1.222 21.290 -11.021 1.00 87.38 321 LEU A N 1
ATOM 2599 C CA . LEU A 1 321 ? -1.150 21.606 -12.453 1.00 87.38 321 LEU A CA 1
ATOM 2600 C C . LEU A 1 321 ? -1.082 23.117 -12.716 1.00 87.38 321 LEU A C 1
ATOM 2602 O O . LEU A 1 321 ? -0.319 23.567 -13.573 1.00 87.38 321 LEU A O 1
ATOM 2606 N N . LYS A 1 322 ? -1.834 23.931 -11.961 1.00 88.50 322 LYS A N 1
ATOM 2607 C CA . LYS A 1 322 ? -1.729 25.400 -12.032 1.00 88.50 322 LYS A CA 1
ATOM 2608 C C . LYS A 1 322 ? -0.330 25.881 -11.652 1.00 88.50 322 LYS A C 1
ATOM 2610 O O . LYS A 1 322 ? 0.209 26.759 -12.326 1.00 88.50 322 LYS A O 1
ATOM 2615 N N . THR A 1 323 ? 0.269 25.296 -10.618 1.00 89.31 323 THR A N 1
ATOM 2616 C CA . THR A 1 323 ? 1.631 25.617 -10.176 1.00 89.31 323 THR A CA 1
ATOM 2617 C C . THR A 1 323 ? 2.642 25.329 -11.281 1.00 89.31 323 THR A C 1
ATOM 2619 O O . THR A 1 323 ? 3.402 26.225 -11.634 1.00 89.31 323 THR A O 1
ATOM 2622 N N . LEU A 1 324 ? 2.573 24.153 -11.909 1.00 88.56 324 LEU A N 1
ATOM 2623 C CA . LEU A 1 324 ? 3.468 23.762 -13.008 1.00 88.56 324 LEU A CA 1
ATOM 2624 C C . LEU A 1 324 ? 3.359 24.679 -14.239 1.00 88.56 324 LEU A C 1
ATOM 2626 O O . LEU A 1 324 ? 4.349 24.919 -14.924 1.00 88.56 324 LEU A O 1
ATOM 2630 N N . ARG A 1 325 ? 2.167 25.223 -14.520 1.00 86.88 325 ARG A N 1
ATOM 2631 C CA . ARG A 1 325 ? 1.939 26.125 -15.664 1.00 86.88 325 ARG A CA 1
ATOM 2632 C C . ARG A 1 325 ? 2.399 27.563 -15.421 1.00 86.88 325 ARG A C 1
ATOM 2634 O O . ARG A 1 325 ? 2.706 28.262 -16.388 1.00 86.88 325 ARG A O 1
ATOM 2641 N N . THR A 1 326 ? 2.366 28.024 -14.169 1.00 85.94 326 THR A N 1
ATOM 2642 C CA . THR A 1 326 ? 2.474 29.455 -13.825 1.00 85.94 326 THR A CA 1
ATOM 2643 C C . THR A 1 326 ? 3.734 29.823 -13.055 1.00 85.94 326 THR A C 1
ATOM 2645 O O . THR A 1 326 ? 4.203 30.952 -13.191 1.00 85.94 326 THR A O 1
ATOM 2648 N N . LYS A 1 327 ? 4.290 28.906 -12.258 1.00 86.88 327 LYS A N 1
ATOM 2649 C CA . LYS A 1 327 ? 5.488 29.156 -11.455 1.00 86.88 327 LYS A CA 1
ATOM 2650 C C . LYS A 1 327 ? 6.699 28.489 -12.089 1.00 86.88 327 LYS A C 1
ATOM 2652 O O . LYS A 1 327 ? 6.665 27.306 -12.410 1.00 86.88 327 LYS A O 1
ATOM 2657 N N . SER A 1 328 ? 7.790 29.238 -12.197 1.00 86.38 328 SER A N 1
ATOM 2658 C CA . SER A 1 328 ? 9.094 28.672 -12.532 1.00 86.38 328 SER A CA 1
ATOM 2659 C C . SER A 1 328 ? 9.714 28.026 -11.298 1.00 86.38 328 SER A C 1
ATOM 2661 O O . SER A 1 328 ? 9.688 28.603 -10.211 1.00 86.38 328 SER A O 1
ATOM 2663 N N . GLY A 1 329 ? 10.295 26.845 -11.464 1.00 88.69 329 GLY A N 1
ATOM 2664 C CA . GLY A 1 329 ? 11.007 26.152 -10.398 1.00 88.69 329 GLY A CA 1
ATOM 2665 C C . GLY A 1 329 ? 11.341 24.710 -10.757 1.00 88.69 329 GLY A C 1
ATOM 2666 O O . GLY A 1 329 ? 10.870 24.177 -11.765 1.00 88.69 329 GLY A O 1
ATOM 2667 N N . ASN A 1 330 ? 12.145 24.082 -9.899 1.00 94.06 330 ASN A N 1
ATOM 2668 C CA . ASN A 1 330 ? 12.543 22.679 -9.998 1.00 94.06 330 ASN A CA 1
ATOM 2669 C C . ASN A 1 330 ? 11.442 21.767 -9.448 1.00 94.06 330 ASN A C 1
ATOM 2671 O O . ASN A 1 330 ? 11.615 21.130 -8.411 1.00 94.06 330 ASN A O 1
ATOM 2675 N N . TYR A 1 331 ? 10.288 21.764 -10.113 1.00 94.62 331 TYR A N 1
ATOM 2676 C CA . TYR A 1 331 ? 9.123 20.994 -9.691 1.00 94.62 331 TYR A CA 1
ATOM 2677 C C . TYR A 1 331 ? 9.053 19.639 -10.388 1.00 94.62 331 TYR A C 1
ATOM 2679 O O . TYR A 1 331 ? 9.217 19.539 -11.608 1.00 94.62 331 TYR A O 1
ATOM 2687 N N . VAL A 1 332 ? 8.741 18.615 -9.601 1.00 94.75 332 VAL A N 1
ATOM 2688 C CA . VAL A 1 332 ? 8.474 17.251 -10.054 1.00 94.75 332 VAL A CA 1
ATOM 2689 C C . VAL A 1 332 ? 7.162 16.784 -9.436 1.00 94.75 332 VAL A C 1
ATOM 2691 O O . VAL A 1 332 ? 6.869 17.105 -8.291 1.00 94.75 332 VAL A O 1
ATOM 2694 N N . THR A 1 333 ? 6.352 16.036 -10.170 1.00 93.62 333 THR A N 1
ATOM 2695 C CA . THR A 1 333 ? 5.080 15.499 -9.666 1.00 93.62 333 THR A CA 1
ATOM 2696 C C . THR A 1 333 ? 4.780 14.143 -10.297 1.00 93.62 333 THR A C 1
ATOM 2698 O O . THR A 1 333 ? 5.371 13.799 -11.324 1.00 93.62 333 THR A O 1
ATOM 2701 N N . SER A 1 334 ? 3.891 13.356 -9.699 1.00 92.94 334 SER A N 1
ATOM 2702 C CA . SER A 1 334 ? 3.402 12.125 -10.314 1.00 92.94 334 SER A CA 1
ATOM 2703 C C . SER A 1 334 ? 2.195 12.432 -11.203 1.00 92.94 334 SER A C 1
ATOM 2705 O O . SER A 1 334 ? 1.291 13.175 -10.833 1.00 92.94 334 SER A O 1
ATOM 2707 N N . ILE A 1 335 ? 2.210 11.920 -12.433 1.00 92.19 335 ILE A N 1
ATOM 2708 C CA . ILE A 1 335 ? 1.201 12.241 -13.448 1.00 92.19 335 ILE A CA 1
ATOM 2709 C C . ILE A 1 335 ? 0.953 11.067 -14.397 1.00 92.19 335 ILE A C 1
ATOM 2711 O O . ILE A 1 335 ? 1.624 10.034 -14.356 1.00 92.19 335 ILE A O 1
ATOM 2715 N N . SER A 1 336 ? -0.033 11.232 -15.279 1.00 93.50 336 SER A N 1
ATOM 2716 C CA . SER A 1 336 ? -0.324 10.263 -16.334 1.00 93.50 336 SER A CA 1
ATOM 2717 C C . SER A 1 336 ? 0.590 10.454 -17.546 1.00 93.50 336 SER A C 1
ATOM 2719 O O . SER A 1 336 ? 0.794 11.571 -18.020 1.00 93.50 336 SER A O 1
ATOM 2721 N N . HIS A 1 337 ? 1.094 9.348 -18.089 1.00 94.25 337 HIS A N 1
ATOM 2722 C CA . HIS A 1 337 ? 1.983 9.321 -19.244 1.00 94.25 337 HIS A CA 1
ATOM 2723 C C . HIS A 1 337 ? 1.204 9.509 -20.556 1.00 94.25 337 HIS A C 1
ATOM 2725 O O . HIS A 1 337 ? 0.810 8.547 -21.222 1.00 94.25 337 HIS A O 1
ATOM 2731 N N . ASP A 1 338 ? 1.001 10.762 -20.952 1.00 94.12 338 ASP A N 1
ATOM 2732 C CA . ASP A 1 338 ? 0.404 11.157 -22.231 1.00 94.12 338 ASP A CA 1
ATOM 2733 C C . ASP A 1 338 ? 1.087 12.439 -22.720 1.00 94.12 338 ASP A C 1
ATOM 2735 O O . ASP A 1 338 ? 0.992 13.480 -22.074 1.00 94.12 338 ASP A O 1
ATOM 2739 N N . PHE A 1 339 ? 1.808 12.354 -23.844 1.00 91.88 339 PHE A N 1
ATOM 2740 C CA . PHE A 1 339 ? 2.638 13.457 -24.342 1.00 91.88 339 PHE A CA 1
ATOM 2741 C C . PHE A 1 339 ? 1.826 14.721 -24.642 1.00 91.88 339 PHE A C 1
ATOM 2743 O O . PHE A 1 339 ? 2.256 15.818 -24.299 1.00 91.88 339 PHE A O 1
ATOM 2750 N N . MET A 1 340 ? 0.632 14.580 -25.225 1.00 90.50 340 MET A N 1
ATOM 2751 C CA . MET A 1 340 ? -0.221 15.727 -25.554 1.00 90.50 340 MET A CA 1
ATOM 2752 C C . MET A 1 340 ? -0.745 16.407 -24.289 1.00 90.50 340 MET A C 1
ATOM 2754 O O . MET A 1 340 ? -0.763 17.631 -24.190 1.00 90.50 340 MET A O 1
ATOM 2758 N N . TRP A 1 341 ? -1.168 15.618 -23.301 1.00 90.44 341 TRP A N 1
ATOM 2759 C CA . TRP A 1 341 ? -1.591 16.139 -22.006 1.00 90.44 341 TRP A CA 1
ATOM 2760 C C . TRP A 1 341 ? -0.426 16.776 -21.229 1.00 90.44 341 TRP A C 1
ATOM 2762 O O . TRP A 1 341 ? -0.615 17.818 -20.604 1.00 90.44 341 TRP A O 1
ATOM 2772 N N . ALA A 1 342 ? 0.779 16.208 -21.295 1.00 92.12 342 ALA A N 1
ATOM 2773 C CA . ALA A 1 342 ? 1.967 16.770 -20.656 1.00 92.12 342 ALA A CA 1
ATOM 2774 C C . ALA A 1 342 ? 2.388 18.110 -21.287 1.00 92.12 342 ALA A C 1
ATOM 2776 O O . ALA A 1 342 ? 2.669 19.069 -20.563 1.00 92.12 342 ALA A O 1
ATOM 2777 N N . GLU A 1 343 ? 2.343 18.212 -22.620 1.00 91.31 343 GLU A N 1
ATOM 2778 C CA . GLU A 1 343 ? 2.647 19.441 -23.362 1.00 91.31 343 GLU A CA 1
ATOM 2779 C C . GLU A 1 343 ? 1.707 20.588 -22.967 1.00 91.31 343 GLU A C 1
ATOM 2781 O O . GLU A 1 343 ? 2.162 21.675 -22.609 1.00 91.31 343 GLU A O 1
ATOM 2786 N N . GLU A 1 344 ? 0.396 20.327 -22.930 1.00 89.69 344 GLU A N 1
ATOM 2787 C CA . GLU A 1 344 ? -0.622 21.299 -22.497 1.00 89.69 344 GLU A CA 1
ATOM 2788 C C . GLU A 1 344 ? -0.401 21.803 -21.061 1.00 89.69 344 GLU A C 1
ATOM 2790 O O . GLU A 1 344 ? -0.821 22.910 -20.712 1.00 89.69 344 GLU A O 1
ATOM 2795 N N . ASN A 1 345 ? 0.250 20.995 -20.221 1.00 89.56 345 ASN A N 1
ATOM 2796 C CA . ASN A 1 345 ? 0.573 21.324 -18.837 1.00 89.56 345 ASN A CA 1
ATOM 2797 C C . ASN A 1 345 ? 2.009 21.833 -18.640 1.00 89.56 345 ASN A C 1
ATOM 2799 O O . ASN A 1 345 ? 2.364 22.164 -17.513 1.00 89.56 345 ASN A O 1
ATOM 2803 N N . ARG A 1 346 ? 2.803 21.965 -19.715 1.00 91.81 346 ARG A N 1
ATOM 2804 C CA . ARG A 1 346 ? 4.213 22.397 -19.695 1.00 91.81 346 ARG A CA 1
ATOM 2805 C C . ARG A 1 346 ? 5.117 21.498 -18.845 1.00 91.81 346 ARG A C 1
ATOM 2807 O O . ARG A 1 346 ? 5.952 21.979 -18.078 1.00 91.81 346 ARG A O 1
ATOM 2814 N N . VAL A 1 347 ? 4.976 20.186 -19.014 1.00 93.06 347 VAL A N 1
ATOM 2815 C CA . VAL A 1 347 ? 5.724 19.170 -18.263 1.00 93.06 347 VAL A CA 1
ATOM 2816 C C . VAL A 1 347 ? 6.435 18.211 -19.222 1.00 93.06 347 VAL A C 1
ATOM 2818 O O . VAL A 1 347 ? 5.857 17.789 -20.218 1.00 93.06 347 VAL A O 1
ATOM 2821 N N . ASN A 1 348 ? 7.679 17.849 -18.910 1.00 94.81 348 ASN A N 1
ATOM 2822 C CA . ASN A 1 348 ? 8.408 16.750 -19.542 1.00 94.81 348 ASN A CA 1
ATOM 2823 C C . ASN A 1 348 ? 8.139 15.456 -18.760 1.00 94.81 348 ASN A C 1
ATOM 2825 O O . ASN A 1 348 ? 8.271 15.446 -17.537 1.00 94.81 348 ASN A O 1
ATOM 2829 N N . ILE A 1 349 ? 7.766 14.370 -19.440 1.00 96.00 349 ILE A N 1
ATOM 2830 C CA . ILE A 1 349 ? 7.385 13.100 -18.796 1.00 96.00 349 ILE A CA 1
ATOM 2831 C C . ILE A 1 349 ? 8.462 12.033 -18.925 1.00 96.00 349 ILE A C 1
ATOM 2833 O O . ILE A 1 349 ? 9.017 11.832 -20.004 1.00 96.00 349 ILE A O 1
ATOM 2837 N N . THR A 1 350 ? 8.760 11.353 -17.818 1.00 94.88 350 THR A N 1
ATOM 2838 C CA . THR A 1 350 ? 9.677 10.205 -17.791 1.00 94.88 350 THR A CA 1
ATOM 2839 C C . THR A 1 350 ? 9.023 8.977 -18.416 1.00 94.88 350 THR A C 1
ATOM 2841 O O . THR A 1 350 ? 7.813 8.955 -18.637 1.00 94.88 350 THR A O 1
ATOM 2844 N N . GLN A 1 351 ? 9.783 7.893 -18.589 1.00 89.69 351 GLN A N 1
ATOM 2845 C CA . GLN A 1 351 ? 9.186 6.583 -18.840 1.00 89.69 351 GLN A CA 1
ATOM 2846 C C . GLN A 1 351 ? 8.191 6.208 -17.720 1.00 89.69 351 GLN A C 1
ATOM 2848 O O . GLN A 1 351 ? 8.385 6.611 -16.562 1.00 89.69 351 GLN A O 1
ATOM 2853 N N . PRO A 1 352 ? 7.127 5.446 -18.031 1.00 91.50 352 PRO A N 1
ATOM 2854 C CA . PRO A 1 352 ? 6.163 5.038 -17.025 1.00 91.50 352 PRO A CA 1
ATOM 2855 C C . PRO A 1 352 ? 6.788 4.015 -16.075 1.00 91.50 352 PRO A C 1
ATOM 2857 O O . PRO A 1 352 ? 7.452 3.075 -16.512 1.00 91.50 352 PRO A O 1
ATOM 2860 N N . PHE A 1 353 ? 6.552 4.186 -14.776 1.00 89.25 353 PHE A N 1
ATOM 2861 C CA . PHE A 1 353 ? 6.998 3.237 -13.752 1.00 89.25 353 PHE A CA 1
ATOM 2862 C C . PHE A 1 353 ? 5.901 2.234 -13.378 1.00 89.25 353 PHE A C 1
ATOM 2864 O O . PHE A 1 353 ? 6.215 1.158 -12.881 1.00 89.25 353 PHE A O 1
ATOM 2871 N N . SER A 1 354 ? 4.627 2.560 -13.629 1.00 89.31 354 SER A N 1
ATOM 2872 C CA . SER A 1 354 ? 3.492 1.671 -13.366 1.00 89.31 354 SER A CA 1
ATOM 2873 C C . SER A 1 354 ? 2.397 1.815 -14.418 1.00 89.31 354 SER A C 1
ATOM 2875 O O . SER A 1 354 ? 2.290 2.848 -15.082 1.00 89.31 354 SER A O 1
ATOM 2877 N N . SER A 1 355 ? 1.550 0.797 -14.556 1.00 89.31 355 SER A N 1
ATOM 2878 C CA . SER A 1 355 ? 0.345 0.864 -15.381 1.00 89.31 355 SER A CA 1
ATOM 2879 C C . SER A 1 355 ? -0.824 0.177 -14.688 1.00 89.31 355 SER A C 1
ATOM 2881 O O . SER A 1 355 ? -0.663 -0.879 -14.080 1.00 89.31 355 SER A O 1
ATOM 2883 N N . CYS A 1 356 ? -1.991 0.797 -14.790 1.00 89.94 356 CYS A N 1
ATOM 2884 C CA . CYS A 1 356 ? -3.250 0.340 -14.225 1.00 89.94 356 CYS A CA 1
ATOM 2885 C C . CYS A 1 356 ? -4.384 0.615 -15.211 1.00 89.94 356 CYS A C 1
ATOM 2887 O O . CYS A 1 356 ? -4.245 1.420 -16.134 1.00 89.94 356 CYS A O 1
ATOM 2889 N N . ASN A 1 357 ? -5.516 -0.047 -15.016 1.00 91.94 357 ASN A N 1
ATOM 2890 C CA . ASN A 1 357 ? -6.705 0.230 -15.808 1.00 91.94 357 ASN A CA 1
ATOM 2891 C C . ASN A 1 357 ? -7.578 1.255 -15.090 1.00 91.94 357 ASN A C 1
ATOM 2893 O O . ASN A 1 357 ? -7.517 1.387 -13.868 1.00 91.94 357 ASN A O 1
ATOM 2897 N N . ILE A 1 358 ? -8.369 2.001 -15.850 1.00 93.75 358 ILE A N 1
ATOM 2898 C CA . ILE A 1 358 ? -9.450 2.826 -15.325 1.00 93.75 358 ILE A CA 1
ATOM 2899 C C . ILE A 1 358 ? -10.738 2.017 -15.396 1.00 93.75 358 ILE A C 1
ATOM 2901 O O . ILE A 1 358 ? -11.083 1.490 -16.452 1.00 93.75 358 ILE A O 1
ATOM 2905 N N . ILE A 1 359 ? -11.462 1.977 -14.286 1.00 92.81 359 ILE A N 1
ATOM 2906 C CA . ILE A 1 359 ? -12.753 1.318 -14.146 1.00 92.81 359 ILE A CA 1
ATOM 2907 C C . ILE A 1 359 ? -13.833 2.312 -13.718 1.00 92.81 359 ILE A C 1
ATOM 2909 O O . ILE A 1 359 ? -13.542 3.435 -13.296 1.00 92.81 359 ILE A O 1
ATOM 2913 N N . ILE A 1 360 ? -15.088 1.880 -13.809 1.00 92.50 360 ILE A N 1
ATOM 2914 C CA . ILE A 1 360 ? -16.254 2.683 -13.442 1.00 92.50 360 ILE A CA 1
ATOM 2915 C C . ILE A 1 360 ? -16.794 2.190 -12.099 1.00 92.50 360 ILE A C 1
ATOM 2917 O O . ILE A 1 360 ? -17.115 1.011 -11.949 1.00 92.50 360 ILE A O 1
ATOM 2921 N N . ALA A 1 361 ? -16.918 3.099 -11.136 1.00 92.50 361 ALA A N 1
ATOM 2922 C CA . ALA A 1 361 ? -17.637 2.882 -9.888 1.00 92.50 361 ALA A CA 1
ATOM 2923 C C . ALA A 1 361 ? -19.029 3.526 -9.972 1.00 92.50 361 ALA A C 1
ATOM 2925 O O . ALA A 1 361 ? -19.139 4.699 -10.334 1.00 92.50 361 ALA A O 1
ATOM 2926 N N . SER A 1 362 ? -20.078 2.782 -9.627 1.00 92.19 362 SER A N 1
ATOM 2927 C CA . SER A 1 362 ? -21.474 3.244 -9.602 1.00 92.19 362 SER A CA 1
ATOM 2928 C C . SER A 1 362 ? -22.226 2.698 -8.382 1.00 92.19 362 SER A C 1
ATOM 2930 O O . SER A 1 362 ? -21.699 1.890 -7.611 1.00 92.19 362 SER A O 1
ATOM 2932 N N . ALA A 1 363 ? -23.467 3.136 -8.167 1.00 86.06 363 ALA A N 1
ATOM 2933 C CA . ALA A 1 363 ? -24.348 2.482 -7.201 1.00 86.06 363 ALA A CA 1
ATOM 2934 C C . ALA A 1 363 ? -24.672 1.042 -7.652 1.00 86.06 363 ALA A C 1
ATOM 2936 O O . ALA A 1 363 ? -24.831 0.772 -8.843 1.00 86.06 363 ALA A O 1
ATOM 2937 N N . ALA A 1 364 ? -24.765 0.101 -6.707 1.00 77.88 364 ALA A N 1
ATOM 2938 C CA . ALA A 1 364 ? -25.024 -1.300 -7.032 1.00 77.88 364 ALA A CA 1
ATOM 2939 C C . ALA A 1 364 ? -26.357 -1.487 -7.786 1.00 77.88 364 ALA A C 1
ATOM 2941 O O . ALA A 1 364 ? -27.416 -1.120 -7.280 1.00 77.88 364 ALA A O 1
ATOM 2942 N N . GLY A 1 365 ? -26.296 -2.095 -8.978 1.00 69.44 365 GLY A N 1
ATOM 2943 C CA . GLY A 1 365 ? -27.465 -2.415 -9.807 1.00 69.44 365 GLY A CA 1
ATOM 2944 C C . GLY A 1 365 ? -27.915 -1.320 -10.783 1.00 69.44 365 GLY A C 1
ATOM 2945 O O . GLY A 1 365 ? -28.903 -1.532 -11.484 1.00 69.44 365 GLY A O 1
ATOM 2946 N N . ASP A 1 366 ? -27.215 -0.183 -10.860 1.00 68.56 366 ASP A N 1
ATOM 2947 C CA . ASP A 1 366 ? -27.536 0.877 -11.820 1.00 68.56 366 ASP A CA 1
ATOM 2948 C C . ASP A 1 366 ? -26.742 0.731 -13.129 1.00 68.56 366 ASP A C 1
ATOM 2950 O O . ASP A 1 366 ? -25.514 0.836 -13.150 1.00 68.56 366 ASP A O 1
ATOM 2954 N N . ASN A 1 367 ? -27.467 0.503 -14.228 1.00 68.81 367 ASN A N 1
ATOM 2955 C CA . ASN A 1 367 ? -26.917 0.377 -15.579 1.00 68.81 367 ASN A CA 1
ATOM 2956 C C . ASN A 1 367 ? -27.172 1.619 -16.452 1.00 68.81 367 ASN A C 1
ATOM 2958 O O . ASN A 1 367 ? -26.719 1.652 -17.595 1.00 68.81 367 ASN A O 1
ATOM 2962 N N . ASN A 1 368 ? -27.907 2.629 -15.967 1.00 79.38 368 ASN A N 1
ATOM 2963 C CA . ASN A 1 368 ? -28.309 3.787 -16.771 1.00 79.38 368 ASN A CA 1
ATOM 2964 C C . ASN A 1 368 ? -27.573 5.061 -16.337 1.00 79.38 368 ASN A C 1
ATOM 2966 O O . ASN A 1 368 ? -28.177 6.025 -15.865 1.00 79.38 368 ASN A O 1
ATOM 2970 N N . LEU A 1 369 ? -26.252 5.050 -16.519 1.00 88.06 369 LEU A N 1
ATOM 2971 C CA . LEU A 1 369 ? -25.353 6.131 -16.120 1.00 88.06 369 LEU A CA 1
ATOM 2972 C C . LEU A 1 369 ? -25.561 7.371 -17.005 1.00 88.06 369 LEU A C 1
ATOM 2974 O O . LEU A 1 369 ? -25.381 7.305 -18.222 1.00 88.06 369 LEU A O 1
ATOM 2978 N N . LYS A 1 370 ? -25.906 8.518 -16.409 1.00 90.81 370 LYS A N 1
ATOM 2979 C CA . LYS A 1 370 ? -26.111 9.788 -17.135 1.00 90.81 370 LYS A CA 1
ATOM 2980 C C . LYS A 1 370 ? -25.155 10.880 -16.691 1.00 90.81 370 LYS A C 1
ATOM 2982 O O . LYS A 1 370 ? -24.797 11.746 -17.486 1.00 90.81 370 LYS A O 1
ATOM 2987 N N . THR A 1 371 ? -24.761 10.868 -15.428 1.00 94.25 371 THR A N 1
ATOM 2988 C CA . THR A 1 371 ? -23.914 11.875 -14.798 1.00 94.25 371 THR A CA 1
ATOM 2989 C C . THR A 1 371 ? -22.638 11.238 -14.265 1.00 94.25 371 THR A C 1
ATOM 2991 O O . THR A 1 371 ? -22.642 10.118 -13.754 1.00 94.25 371 THR A O 1
ATOM 2994 N N . VAL A 1 372 ? -21.523 11.952 -14.403 1.00 95.06 372 VAL A N 1
ATOM 2995 C CA . VAL A 1 372 ? -20.203 11.480 -13.976 1.00 95.06 372 VAL A CA 1
ATOM 2996 C C . VAL A 1 372 ? -19.526 12.528 -13.108 1.00 95.06 372 VAL A C 1
ATOM 2998 O O . VAL A 1 372 ? -19.408 13.687 -13.507 1.00 95.06 372 VAL A O 1
ATOM 3001 N N . ALA A 1 373 ? -19.072 12.128 -11.923 1.00 96.31 373 ALA A N 1
ATOM 3002 C CA . ALA A 1 373 ? -18.256 12.975 -11.064 1.00 96.31 373 ALA A CA 1
ATOM 3003 C C . ALA A 1 373 ? -16.781 12.866 -11.477 1.00 96.31 373 ALA A C 1
ATOM 3005 O O . ALA A 1 373 ? -16.230 11.769 -11.586 1.00 96.31 373 ALA A O 1
ATOM 3006 N N . LEU A 1 374 ? -16.160 14.015 -11.743 1.00 94.25 374 LEU A N 1
ATOM 3007 C CA . LEU A 1 374 ? -14.821 14.133 -12.316 1.00 94.25 374 LEU A CA 1
ATOM 3008 C C . LEU A 1 374 ? -13.990 15.174 -11.563 1.00 94.25 374 LEU A C 1
ATOM 3010 O O . LEU A 1 374 ? -14.502 16.220 -11.166 1.00 94.25 374 LEU A O 1
ATOM 3014 N N . VAL A 1 375 ? -12.688 14.927 -11.425 1.00 90.88 375 VAL A N 1
ATOM 3015 C CA . VAL A 1 375 ? -11.758 15.909 -10.851 1.00 90.88 375 VAL A CA 1
ATOM 3016 C C . VAL A 1 375 ? -11.427 16.977 -11.893 1.00 90.88 375 VAL A C 1
ATOM 3018 O O . VAL A 1 375 ? -11.139 16.677 -13.054 1.00 90.88 375 VAL A O 1
ATOM 3021 N N . GLU A 1 376 ? -11.499 18.247 -11.515 1.00 85.56 376 GLU A N 1
ATOM 3022 C CA . GLU A 1 376 ? -11.220 19.353 -12.431 1.00 85.56 376 GLU A CA 1
ATOM 3023 C C . GLU A 1 376 ? -9.784 19.286 -12.992 1.00 85.56 376 GLU A C 1
ATOM 3025 O O . GLU A 1 376 ? -8.844 18.939 -12.289 1.00 85.56 376 GLU A O 1
ATOM 3030 N N . MET A 1 377 ? -9.599 19.607 -14.280 1.00 81.88 377 MET A N 1
ATOM 3031 C CA . MET A 1 377 ? -8.294 19.614 -14.977 1.00 81.88 377 MET A CA 1
ATOM 3032 C C . MET A 1 377 ? -7.522 18.275 -15.025 1.00 81.88 377 MET A C 1
ATOM 3034 O O . MET A 1 377 ? -6.445 18.225 -15.623 1.00 81.88 377 MET A O 1
ATOM 3038 N N . ASP A 1 378 ? -8.075 17.192 -14.477 1.00 87.25 378 ASP A N 1
ATOM 3039 C CA . ASP A 1 378 ? -7.408 15.894 -14.404 1.00 87.25 378 ASP A CA 1
ATOM 3040 C C . ASP A 1 378 ? -7.301 15.171 -15.767 1.00 87.25 378 ASP A C 1
ATOM 3042 O O . ASP A 1 378 ? -8.070 15.393 -16.713 1.00 87.25 378 ASP A O 1
ATOM 3046 N N . TYR A 1 379 ? -6.326 14.266 -15.870 1.00 89.44 379 TYR A N 1
ATOM 3047 C CA . TYR A 1 379 ? -6.133 13.400 -17.029 1.00 89.44 379 TYR A CA 1
ATOM 3048 C C . TYR A 1 379 ? -7.355 12.517 -17.316 1.00 89.44 379 TYR A C 1
ATOM 3050 O O . TYR A 1 379 ? -7.793 12.432 -18.472 1.00 89.44 379 TYR A O 1
ATOM 3058 N N . ILE A 1 380 ? -7.930 11.886 -16.283 1.00 91.31 380 ILE A N 1
ATOM 3059 C CA . ILE A 1 380 ? -9.093 11.002 -16.426 1.00 91.31 380 ILE A CA 1
ATOM 3060 C C . ILE A 1 380 ? -10.259 11.815 -16.981 1.00 91.31 380 ILE A C 1
ATOM 3062 O O . ILE A 1 380 ? -10.896 11.391 -17.942 1.00 91.31 380 ILE A O 1
ATOM 3066 N N . THR A 1 381 ? -10.462 13.037 -16.492 1.00 91.38 381 THR A N 1
ATOM 3067 C CA . THR A 1 381 ? -11.489 13.967 -16.982 1.00 91.38 381 THR A CA 1
ATOM 3068 C C . THR A 1 381 ? -11.374 14.234 -18.479 1.00 91.38 381 THR A C 1
ATOM 3070 O O . THR A 1 381 ? -12.372 14.161 -19.203 1.00 91.38 381 THR A O 1
ATOM 3073 N N . LYS A 1 382 ? -10.161 14.488 -18.987 1.00 90.38 382 LYS A N 1
ATOM 3074 C CA . LYS A 1 382 ? -9.933 14.683 -20.428 1.00 90.38 382 LYS A CA 1
ATOM 3075 C C . LYS A 1 382 ? -10.283 13.427 -21.232 1.00 90.38 382 LYS A C 1
ATOM 3077 O O . LYS A 1 382 ? -10.907 13.532 -22.291 1.00 90.38 382 LYS A O 1
ATOM 3082 N N . LYS A 1 383 ? -9.900 12.241 -20.748 1.00 92.62 383 LYS A N 1
ATOM 3083 C CA . LYS A 1 383 ? -10.180 10.967 -21.431 1.00 92.62 383 LYS A CA 1
ATOM 3084 C C . LYS A 1 383 ? -11.661 10.598 -21.377 1.00 92.62 383 LYS A C 1
ATOM 3086 O O . LYS A 1 383 ? -12.191 10.200 -22.413 1.00 92.62 383 LYS A O 1
ATOM 3091 N N . VAL A 1 384 ? -12.335 10.800 -20.246 1.00 92.44 384 VAL A N 1
ATOM 3092 C CA . VAL A 1 384 ? -13.771 10.535 -20.082 1.00 92.44 384 VAL A CA 1
ATOM 3093 C C . VAL A 1 384 ? -14.589 11.424 -21.011 1.00 92.44 384 VAL A C 1
ATOM 3095 O O . VAL A 1 384 ? -15.389 10.904 -21.778 1.00 92.44 384 VAL A O 1
ATOM 3098 N N . LYS A 1 385 ? -14.322 12.737 -21.061 1.00 91.62 385 LYS A N 1
ATOM 3099 C CA . LYS A 1 385 ? -15.029 13.649 -21.983 1.00 91.62 385 LYS A CA 1
ATOM 3100 C C . LYS A 1 385 ? -14.880 13.256 -23.456 1.00 91.62 385 LYS A C 1
ATOM 3102 O O . LYS A 1 385 ? -15.777 13.525 -24.247 1.00 91.62 385 LYS A O 1
ATOM 3107 N N . LYS A 1 386 ? -13.750 12.644 -23.826 1.00 90.50 386 LYS A N 1
ATOM 3108 C CA . LYS A 1 386 ? -13.484 12.190 -25.196 1.00 90.50 386 LYS A CA 1
ATOM 3109 C C . LYS A 1 386 ? -14.178 10.862 -25.526 1.00 90.50 386 LYS A C 1
ATOM 3111 O O . LYS A 1 386 ? -14.748 10.750 -26.604 1.00 90.50 386 LYS A O 1
ATOM 3116 N N . HIS A 1 387 ? -14.101 9.866 -24.642 1.00 90.44 387 HIS A N 1
ATOM 3117 C CA . HIS A 1 387 ? -14.581 8.502 -24.923 1.00 90.44 387 HIS A CA 1
ATOM 3118 C C . HIS A 1 387 ? -16.034 8.265 -24.484 1.00 90.44 387 HIS A C 1
ATOM 3120 O O . HIS A 1 387 ? -16.711 7.416 -25.053 1.00 90.44 387 HIS A O 1
ATOM 3126 N N . PHE A 1 388 ? -16.536 9.044 -23.522 1.00 90.94 388 PHE A N 1
ATOM 3127 C CA . PHE A 1 388 ? -17.887 8.938 -22.964 1.00 90.94 388 PHE A CA 1
ATOM 3128 C C . PHE A 1 388 ? -18.631 10.286 -23.037 1.00 90.94 388 PHE A C 1
ATOM 3130 O O . PHE A 1 388 ? -19.061 10.817 -22.012 1.00 90.94 388 PHE A O 1
ATOM 3137 N N . PRO A 1 389 ? -18.814 10.870 -24.240 1.00 91.62 389 PRO A N 1
ATOM 3138 C CA . PRO A 1 389 ? -19.415 12.200 -24.399 1.00 91.62 389 PRO A CA 1
ATOM 3139 C C . PRO A 1 389 ? -20.897 12.266 -23.995 1.00 91.62 389 PRO A C 1
ATOM 3141 O O . PRO A 1 389 ? -21.441 13.354 -23.833 1.00 91.62 389 PRO A O 1
ATOM 3144 N N . HIS A 1 390 ? -21.555 11.113 -23.843 1.00 90.81 390 HIS A N 1
ATOM 3145 C CA . HIS A 1 390 ? -22.942 11.006 -23.391 1.00 90.81 390 HIS A CA 1
ATOM 3146 C C . HIS A 1 390 ? -23.103 11.253 -21.881 1.00 90.81 390 HIS A C 1
ATOM 3148 O O . HIS A 1 390 ? -24.205 11.572 -21.440 1.00 90.81 390 HIS A O 1
ATOM 3154 N N . LEU A 1 391 ? -22.028 11.129 -21.092 1.00 93.31 391 LEU A N 1
ATOM 3155 C CA . LEU A 1 391 ? -22.059 11.384 -19.655 1.00 93.31 391 LEU A CA 1
ATOM 3156 C C . LEU A 1 391 ? -21.925 12.883 -19.377 1.00 93.31 391 LEU A C 1
ATOM 3158 O O . LEU A 1 391 ? -20.988 13.541 -19.831 1.00 93.31 391 LEU A O 1
ATOM 3162 N N . LYS A 1 392 ? -22.841 13.429 -18.577 1.00 94.69 392 LYS A N 1
ATOM 3163 C CA . LYS A 1 392 ? -22.808 14.825 -18.141 1.00 94.69 392 LYS A CA 1
ATOM 3164 C C . LYS A 1 392 ? -21.823 14.986 -16.971 1.00 94.69 392 LYS A C 1
ATOM 3166 O O . LYS A 1 392 ? -22.071 14.424 -15.903 1.00 94.69 392 LYS A O 1
ATOM 3171 N N . PRO A 1 393 ? -20.734 15.759 -17.127 1.00 94.75 393 PRO A N 1
ATOM 3172 C CA . PRO A 1 393 ? -19.727 15.896 -16.085 1.00 94.75 393 PRO A CA 1
ATOM 3173 C C . PRO A 1 393 ? -20.181 16.834 -14.960 1.00 94.75 393 PRO A C 1
ATOM 3175 O O . PRO A 1 393 ? -20.734 17.906 -15.217 1.00 94.75 393 PRO A O 1
ATOM 3178 N N . VAL A 1 394 ? -19.875 16.450 -13.723 1.00 95.12 394 VAL A N 1
ATOM 3179 C CA . VAL A 1 394 ? -19.959 17.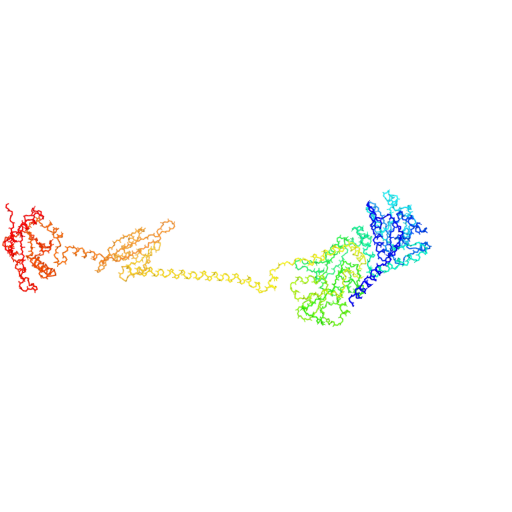270 -12.508 1.00 95.12 394 VAL A CA 1
ATOM 3180 C C . VAL A 1 394 ? -18.556 17.336 -11.909 1.00 95.12 394 VAL A C 1
ATOM 3182 O O . VAL A 1 394 ? -17.927 16.301 -11.695 1.00 95.12 394 VAL A O 1
ATOM 3185 N N . TYR A 1 395 ? -18.038 18.544 -11.693 1.00 94.12 395 TYR A N 1
ATOM 3186 C CA . TYR A 1 395 ? -16.634 18.741 -11.335 1.00 94.12 395 TYR A CA 1
ATOM 3187 C C . TYR A 1 395 ? -16.437 18.898 -9.828 1.00 94.12 395 TYR A C 1
ATOM 3189 O O . TYR A 1 395 ? -17.172 19.638 -9.177 1.00 94.12 395 TYR A O 1
ATOM 3197 N N . PHE A 1 396 ? -15.400 18.247 -9.309 1.00 91.38 396 PHE A N 1
ATOM 3198 C CA . PHE A 1 396 ? -14.972 18.300 -7.912 1.00 91.38 396 PHE A CA 1
ATOM 3199 C C . PHE A 1 396 ? -13.461 18.542 -7.822 1.00 91.38 396 PHE A C 1
ATOM 3201 O O . PHE A 1 396 ? -12.749 18.477 -8.827 1.00 91.38 396 PHE A O 1
ATOM 3208 N N . GLN A 1 397 ? -12.959 18.827 -6.619 1.00 85.62 397 GLN A N 1
ATOM 3209 C CA . GLN A 1 397 ? -11.537 19.118 -6.406 1.00 85.62 397 GLN A CA 1
ATOM 3210 C C . GLN A 1 397 ? -10.719 17.878 -6.022 1.00 85.62 397 GLN A C 1
ATOM 3212 O O . GLN A 1 397 ? -9.493 17.930 -6.058 1.00 85.62 397 GLN A O 1
ATOM 3217 N N . SER A 1 398 ? -11.368 16.766 -5.660 1.00 86.12 398 SER A N 1
ATOM 3218 C CA . SER A 1 398 ? -10.693 15.515 -5.296 1.00 86.12 398 SER A CA 1
ATOM 3219 C C . SER A 1 398 ? -11.517 14.273 -5.639 1.00 86.12 398 SER A C 1
ATOM 3221 O O . SER A 1 398 ? -12.743 14.322 -5.778 1.00 86.12 398 SER A O 1
ATOM 3223 N N . VAL A 1 399 ? -10.848 13.122 -5.730 1.00 89.19 399 VAL A N 1
ATOM 3224 C CA . VAL A 1 399 ? -11.508 11.822 -5.949 1.00 89.19 399 VAL A CA 1
ATOM 3225 C C . VAL A 1 399 ? -12.411 11.453 -4.771 1.00 89.19 399 VAL A C 1
ATOM 3227 O O . VAL A 1 399 ? -13.518 10.955 -4.968 1.00 89.19 399 VAL A O 1
ATOM 3230 N N . THR A 1 400 ? -11.997 11.773 -3.544 1.00 86.75 400 THR A N 1
ATOM 3231 C CA . THR A 1 400 ? -12.817 11.577 -2.341 1.00 86.75 400 THR A CA 1
ATOM 3232 C C . THR A 1 400 ? -14.119 12.385 -2.398 1.00 86.75 400 THR A C 1
ATOM 3234 O O . THR A 1 400 ? -15.170 11.883 -2.003 1.00 86.75 400 THR A O 1
ATOM 3237 N N . GLU A 1 401 ? -14.095 13.618 -2.916 1.00 89.69 401 GLU A N 1
ATOM 3238 C CA . GLU A 1 401 ? -15.318 14.392 -3.176 1.00 89.69 401 GLU A CA 1
ATOM 3239 C C . GLU A 1 401 ? -16.184 13.757 -4.269 1.00 89.69 401 GLU A C 1
ATOM 3241 O O . GLU A 1 401 ? -17.397 13.664 -4.088 1.00 89.69 401 GLU A O 1
ATOM 3246 N N . CYS A 1 402 ? -15.580 13.241 -5.345 1.00 92.44 402 CYS A N 1
ATOM 3247 C CA . CYS A 1 402 ? -16.311 12.518 -6.392 1.00 92.44 402 CYS A CA 1
ATOM 3248 C C . CYS A 1 402 ? -17.044 11.288 -5.825 1.00 92.44 402 CYS A C 1
ATOM 3250 O O . CYS A 1 402 ? -18.214 11.058 -6.124 1.00 92.44 402 CYS A O 1
ATOM 3252 N N . LEU A 1 403 ? -16.391 10.520 -4.947 1.00 91.50 403 LEU A N 1
ATOM 3253 C CA . LEU A 1 403 ? -16.999 9.367 -4.276 1.00 91.50 403 LEU A CA 1
ATOM 3254 C C . LEU A 1 403 ? -18.112 9.767 -3.295 1.00 91.50 403 LEU A C 1
ATOM 3256 O O . LEU A 1 403 ? -19.110 9.055 -3.175 1.00 91.50 403 LEU A O 1
ATOM 3260 N N . LYS A 1 404 ? -17.991 10.915 -2.615 1.00 90.75 404 LYS A N 1
ATOM 3261 C CA . LYS A 1 404 ? -19.077 11.478 -1.790 1.00 90.75 404 LYS A CA 1
ATOM 3262 C C . LYS A 1 404 ? -20.263 11.939 -2.642 1.00 90.75 404 LYS A C 1
ATOM 3264 O O . LYS A 1 404 ? -21.413 11.756 -2.237 1.00 90.75 404 LYS A O 1
ATOM 3269 N N . ALA A 1 405 ? -20.005 12.496 -3.822 1.00 92.31 405 ALA A N 1
ATOM 3270 C CA . ALA A 1 405 ? -21.040 12.856 -4.785 1.00 92.31 405 ALA A CA 1
ATOM 3271 C C . ALA A 1 405 ? -21.798 11.614 -5.277 1.00 92.31 405 ALA A C 1
ATOM 3273 O O . ALA A 1 405 ? -23.028 11.613 -5.279 1.00 92.31 405 ALA A O 1
ATOM 3274 N N . LEU A 1 406 ? -21.083 10.520 -5.562 1.00 92.38 406 LEU A N 1
ATOM 3275 C CA . LEU A 1 406 ? -21.690 9.219 -5.856 1.00 92.38 406 LEU A CA 1
ATOM 3276 C C . LEU A 1 406 ? -22.510 8.689 -4.667 1.00 92.38 406 LEU A C 1
ATOM 3278 O O . LEU A 1 406 ? -23.647 8.255 -4.824 1.00 92.38 406 LEU A O 1
ATOM 3282 N N . ALA A 1 407 ? -21.974 8.780 -3.445 1.00 89.12 407 ALA A N 1
ATOM 3283 C CA . ALA A 1 407 ? -22.647 8.313 -2.230 1.00 89.12 407 ALA A CA 1
ATOM 3284 C C . ALA A 1 407 ? -23.960 9.050 -1.925 1.00 89.12 407 ALA A C 1
ATOM 3286 O O . ALA A 1 407 ? -24.822 8.472 -1.261 1.00 89.12 407 ALA A O 1
ATOM 3287 N N . SER A 1 408 ? -24.063 10.312 -2.350 1.00 89.06 408 SER A N 1
ATOM 3288 C CA . SER A 1 408 ? -25.212 11.199 -2.135 1.00 89.06 408 SER A CA 1
ATOM 3289 C C . SER A 1 408 ? -26.164 11.271 -3.333 1.00 89.06 408 SER A C 1
ATOM 3291 O O . SER A 1 408 ? -27.185 11.947 -3.239 1.00 89.06 408 SER A O 1
ATOM 3293 N N . GLY A 1 409 ? -25.857 10.581 -4.439 1.00 88.38 409 GLY A N 1
ATOM 3294 C CA . GLY A 1 409 ? -26.665 10.591 -5.662 1.00 88.38 409 GLY A CA 1
ATOM 3295 C C . GLY A 1 409 ? -26.543 11.872 -6.495 1.00 88.38 409 GLY A C 1
ATOM 3296 O O . GLY A 1 409 ? -27.388 12.129 -7.344 1.00 88.38 409 GLY A O 1
ATOM 3297 N N . GLN A 1 410 ? -25.515 12.698 -6.261 1.00 91.62 410 GLN A N 1
ATOM 3298 C CA . GLN A 1 410 ? -25.221 13.875 -7.094 1.00 91.62 410 GLN A CA 1
ATOM 3299 C C . GLN A 1 410 ? -24.588 13.501 -8.444 1.00 91.62 410 GLN A C 1
ATOM 3301 O O . GLN A 1 410 ? -24.598 14.309 -9.373 1.00 91.62 410 GLN A O 1
ATOM 3306 N N . ALA A 1 411 ? -24.019 12.298 -8.538 1.00 93.19 411 ALA A N 1
ATOM 3307 C CA . ALA A 1 411 ? -23.502 11.710 -9.765 1.00 93.19 411 ALA A CA 1
ATOM 3308 C C . ALA A 1 411 ? -23.795 10.204 -9.794 1.00 93.19 411 ALA A C 1
ATOM 3310 O O . ALA A 1 411 ? -23.786 9.563 -8.744 1.00 93.19 411 ALA A O 1
ATOM 3311 N N . ASP A 1 412 ? -23.995 9.644 -10.987 1.00 93.00 412 ASP A N 1
ATOM 3312 C CA . ASP A 1 412 ? -24.323 8.222 -11.171 1.00 93.00 412 ASP A CA 1
ATOM 3313 C C . ASP A 1 412 ? -23.068 7.337 -11.190 1.00 93.00 412 ASP A C 1
ATOM 3315 O O . ASP A 1 412 ? -23.115 6.156 -10.838 1.00 93.00 412 ASP A O 1
ATOM 3319 N N . CYS A 1 413 ? -21.925 7.898 -11.602 1.00 93.56 413 CYS A N 1
ATOM 3320 C CA . CYS A 1 413 ? -20.661 7.171 -11.657 1.00 93.56 413 CYS A CA 1
ATOM 3321 C C . CYS A 1 413 ? -19.415 8.033 -11.414 1.00 93.56 413 CYS A C 1
ATOM 3323 O O . CYS A 1 413 ? -19.431 9.261 -11.539 1.00 93.56 413 CYS A O 1
ATOM 3325 N N . VAL A 1 414 ? -18.313 7.354 -11.094 1.00 94.75 414 VAL A N 1
ATOM 3326 C CA . VAL A 1 414 ? -16.956 7.902 -10.956 1.00 94.75 414 VAL A CA 1
ATOM 3327 C C . VAL A 1 414 ? -15.989 6.985 -11.700 1.00 94.75 414 VAL A C 1
ATOM 3329 O O . VAL A 1 414 ? -16.120 5.765 -11.637 1.00 94.75 414 VAL A O 1
ATOM 3332 N N . PHE A 1 415 ? -14.997 7.557 -12.380 1.00 93.69 415 PHE A N 1
ATOM 3333 C CA . PHE A 1 415 ? -13.909 6.792 -12.990 1.00 93.69 415 PHE A CA 1
ATOM 3334 C C . PHE A 1 415 ? -12.719 6.755 -12.032 1.00 93.69 415 PHE A C 1
ATOM 3336 O O . PHE A 1 415 ? -12.247 7.801 -11.589 1.00 93.69 415 PHE A O 1
ATOM 3343 N N . LEU A 1 416 ? -12.243 5.555 -11.715 1.00 92.94 416 LEU A N 1
ATOM 3344 C CA . LEU A 1 416 ? -11.144 5.318 -10.780 1.00 92.94 416 LEU A CA 1
ATOM 3345 C C . LEU A 1 416 ? -10.110 4.425 -11.441 1.00 92.94 416 LEU A C 1
ATOM 3347 O O . LEU A 1 416 ? -10.473 3.522 -12.189 1.00 92.94 416 LEU A O 1
ATOM 3351 N N . ASN A 1 417 ? -8.832 4.613 -11.130 1.00 92.19 417 ASN A N 1
ATOM 3352 C CA . ASN A 1 417 ? -7.861 3.591 -11.496 1.00 92.19 417 ASN A CA 1
ATOM 3353 C C . ASN A 1 417 ? -8.007 2.340 -10.613 1.00 92.19 417 ASN A C 1
ATOM 3355 O O . ASN A 1 417 ? -8.584 2.396 -9.526 1.00 92.19 417 ASN A O 1
ATOM 3359 N N . THR A 1 418 ? -7.497 1.195 -11.067 1.00 91.75 418 THR A N 1
ATOM 3360 C CA . THR A 1 418 ? -7.641 -0.070 -10.328 1.00 91.75 418 THR A CA 1
ATOM 3361 C C . THR A 1 418 ? -7.004 -0.020 -8.940 1.00 91.75 418 THR A C 1
ATOM 3363 O O . THR A 1 418 ? -7.547 -0.612 -8.015 1.00 91.75 418 THR A O 1
ATOM 3366 N N . TYR A 1 419 ? -5.928 0.751 -8.736 1.00 92.00 419 TYR A N 1
ATOM 3367 C CA . TYR A 1 419 ? -5.318 0.916 -7.408 1.00 92.00 419 TYR A CA 1
ATOM 3368 C C . TYR A 1 419 ? -6.263 1.624 -6.429 1.00 92.00 419 TYR A C 1
ATOM 3370 O O . TYR A 1 419 ? -6.428 1.185 -5.291 1.00 92.00 419 TYR A O 1
ATOM 3378 N N . GLN A 1 420 ? -6.913 2.699 -6.881 1.00 91.31 420 GLN A N 1
ATOM 3379 C CA . GLN A 1 420 ? -7.950 3.412 -6.139 1.00 91.31 420 GLN A CA 1
ATOM 3380 C C . GLN A 1 420 ? -9.145 2.510 -5.868 1.00 91.31 420 GLN A C 1
ATOM 3382 O O . GLN A 1 420 ? -9.607 2.429 -4.734 1.00 91.31 420 GLN A O 1
ATOM 3387 N N . ALA A 1 421 ? -9.646 1.828 -6.896 1.00 90.44 421 ALA A N 1
ATOM 3388 C CA . ALA A 1 421 ? -10.790 0.945 -6.763 1.00 90.44 421 ALA A CA 1
ATOM 3389 C C . ALA A 1 421 ? -10.540 -0.152 -5.724 1.00 90.44 421 ALA A C 1
ATOM 3391 O O . ALA A 1 421 ? -11.325 -0.287 -4.792 1.00 90.44 421 ALA A O 1
ATOM 3392 N N . GLU A 1 422 ? -9.422 -0.875 -5.820 1.00 89.69 422 GLU A N 1
ATOM 3393 C CA . GLU A 1 422 ? -9.070 -1.932 -4.869 1.00 89.69 422 GLU A CA 1
ATOM 3394 C C . GLU A 1 422 ? -8.916 -1.408 -3.437 1.00 89.69 422 GLU A C 1
ATOM 3396 O O . GLU A 1 422 ? -9.327 -2.077 -2.485 1.00 89.69 422 GLU A O 1
ATOM 3401 N N . TYR A 1 423 ? -8.359 -0.205 -3.275 1.00 88.38 423 TYR A N 1
ATOM 3402 C CA . TYR A 1 423 ? -8.262 0.461 -1.980 1.00 88.38 423 TYR A CA 1
ATOM 3403 C C . TYR A 1 423 ? -9.649 0.810 -1.418 1.00 88.38 423 TYR A C 1
ATOM 3405 O O . TYR A 1 423 ? -10.002 0.387 -0.314 1.00 88.38 423 TYR A O 1
ATOM 3413 N N . TYR A 1 424 ? -10.475 1.526 -2.185 1.00 87.25 424 TYR A N 1
ATOM 3414 C CA . TYR A 1 424 ? -11.794 1.975 -1.739 1.00 87.25 424 TYR A CA 1
ATOM 3415 C C . TYR A 1 424 ? -12.778 0.814 -1.549 1.00 87.25 424 TYR A C 1
ATOM 3417 O O . TYR A 1 424 ? -13.547 0.840 -0.595 1.00 87.25 424 TYR A O 1
ATOM 3425 N N . MET A 1 425 ? -12.716 -0.251 -2.355 1.00 86.69 425 MET A N 1
ATOM 3426 C CA . MET A 1 425 ? -13.534 -1.466 -2.189 1.00 86.69 425 MET A CA 1
ATOM 3427 C C . MET A 1 425 ? -13.379 -2.116 -0.808 1.00 86.69 425 MET A C 1
ATOM 3429 O O . MET A 1 425 ? -14.301 -2.763 -0.303 1.00 86.69 425 MET A O 1
ATOM 3433 N N . ARG A 1 426 ? -12.205 -1.969 -0.188 1.00 82.19 426 ARG A N 1
ATOM 3434 C CA . ARG A 1 426 ? -11.913 -2.529 1.139 1.00 82.19 426 ARG A CA 1
ATOM 3435 C C . ARG A 1 426 ? -12.460 -1.664 2.262 1.00 82.19 426 ARG A C 1
ATOM 3437 O O . ARG A 1 426 ? -12.793 -2.192 3.326 1.00 82.19 426 ARG A O 1
ATOM 3444 N N . LEU A 1 427 ? -12.569 -0.362 2.017 1.00 81.50 427 LEU A N 1
ATOM 3445 C CA . LEU A 1 427 ? -13.141 0.594 2.948 1.00 81.50 427 LEU A CA 1
ATOM 3446 C C . LEU A 1 427 ? -14.668 0.408 2.992 1.00 81.50 427 LEU A C 1
ATOM 3448 O O . LEU A 1 427 ? -15.353 0.560 1.979 1.00 81.50 427 LEU A O 1
ATOM 3452 N N . PRO A 1 428 ? -15.252 0.081 4.154 1.00 77.19 428 PRO A N 1
ATOM 3453 C CA . PRO A 1 428 ? -16.655 -0.318 4.199 1.00 77.19 428 PRO A CA 1
ATOM 3454 C C . PRO A 1 428 ? -17.669 0.769 3.852 1.00 77.19 428 PRO A C 1
ATOM 3456 O O . PRO A 1 428 ? -18.774 0.437 3.431 1.00 77.19 428 PRO A O 1
ATOM 3459 N N . GLU A 1 429 ? -17.277 2.041 3.938 1.00 78.94 429 GLU A N 1
ATOM 3460 C CA . GLU A 1 429 ? -18.056 3.197 3.471 1.00 78.94 429 GLU A CA 1
ATOM 3461 C C . GLU A 1 429 ? -18.428 3.093 1.978 1.00 78.94 429 GLU A C 1
ATOM 3463 O O . GLU A 1 429 ? -19.482 3.581 1.560 1.00 78.94 429 GLU A O 1
ATOM 3468 N N . TYR A 1 430 ? -17.594 2.408 1.187 1.00 84.38 430 TYR A N 1
ATOM 3469 C CA . TYR A 1 430 ? -17.730 2.277 -0.264 1.00 84.38 430 TYR A CA 1
ATOM 3470 C C . TYR A 1 430 ? -18.152 0.869 -0.718 1.00 84.38 430 TYR A C 1
ATOM 3472 O O . TYR A 1 430 ? -18.344 0.650 -1.911 1.00 84.38 430 TYR A O 1
ATOM 3480 N N . LYS A 1 431 ? -18.398 -0.077 0.206 1.00 81.38 431 LYS A N 1
ATOM 3481 C CA . LYS A 1 431 ? -18.892 -1.439 -0.120 1.00 81.38 431 LYS A CA 1
ATOM 3482 C C . LYS A 1 431 ? -20.257 -1.468 -0.813 1.00 81.38 431 LYS A C 1
ATOM 3484 O O . LYS A 1 431 ? -20.621 -2.478 -1.402 1.00 81.38 431 LYS A O 1
ATOM 3489 N N . LYS A 1 432 ? -21.023 -0.380 -0.712 1.00 83.00 432 LYS A N 1
ATOM 3490 C CA . LYS A 1 432 ? -22.319 -0.202 -1.385 1.00 83.00 432 LYS A CA 1
ATOM 3491 C C . LYS A 1 432 ? -22.198 0.100 -2.884 1.00 83.00 432 LYS A C 1
ATOM 3493 O O . LYS A 1 432 ? -23.212 0.115 -3.579 1.00 83.00 432 LYS A O 1
ATOM 3498 N N . PHE A 1 433 ? -20.992 0.394 -3.367 1.00 88.94 433 PHE A N 1
ATOM 3499 C CA . PHE A 1 433 ? -20.742 0.674 -4.773 1.00 88.94 433 PHE A CA 1
ATOM 3500 C C . PHE A 1 433 ? -20.404 -0.603 -5.536 1.00 88.94 433 PHE A C 1
ATOM 3502 O O . PHE A 1 433 ? -19.724 -1.491 -5.022 1.00 88.94 433 PHE A O 1
ATOM 3509 N N . ALA A 1 434 ? -20.871 -0.672 -6.777 1.00 88.12 434 ALA A N 1
ATOM 3510 C CA . ALA A 1 434 ? -20.404 -1.638 -7.752 1.00 88.12 434 ALA A CA 1
ATOM 3511 C C . ALA A 1 434 ? -19.186 -1.057 -8.475 1.00 88.12 434 ALA A C 1
ATOM 3513 O O . ALA A 1 434 ? -19.212 0.077 -8.948 1.00 88.12 434 ALA A O 1
ATOM 3514 N N . PHE A 1 435 ? -18.121 -1.849 -8.557 1.00 87.38 435 PHE A N 1
ATOM 3515 C CA . PHE A 1 435 ? -16.910 -1.522 -9.299 1.00 87.38 435 PHE A CA 1
ATOM 3516 C C . PHE A 1 435 ? -16.891 -2.417 -10.537 1.00 87.38 435 PHE A C 1
ATOM 3518 O O . PHE A 1 435 ? -16.602 -3.610 -10.443 1.00 87.38 435 PHE A O 1
ATOM 3525 N N . ASN A 1 436 ? -17.277 -1.861 -11.684 1.00 81.19 436 ASN A N 1
ATOM 3526 C CA . ASN A 1 436 ? -17.385 -2.615 -12.928 1.00 81.19 436 ASN A CA 1
ATOM 3527 C C . ASN A 1 436 ? -15.989 -2.931 -13.462 1.00 81.19 436 ASN A C 1
ATOM 3529 O O . ASN A 1 436 ? -15.232 -2.028 -13.798 1.00 81.19 436 ASN A O 1
ATOM 3533 N N . THR A 1 437 ? -15.666 -4.218 -13.570 1.00 65.19 437 THR A N 1
ATOM 3534 C CA . THR A 1 437 ? -14.336 -4.703 -13.974 1.00 65.19 437 THR A CA 1
ATOM 3535 C C . THR A 1 437 ? -14.080 -4.629 -15.478 1.00 65.19 437 THR A C 1
ATOM 3537 O O . THR A 1 437 ? -13.003 -5.001 -15.932 1.00 65.19 437 THR A O 1
ATOM 3540 N N . THR A 1 438 ? -15.049 -4.166 -16.274 1.00 70.12 438 THR A N 1
ATOM 3541 C CA . THR A 1 438 ? -14.810 -3.866 -17.686 1.00 70.12 438 THR A CA 1
ATOM 3542 C C . THR A 1 438 ? -13.970 -2.598 -17.778 1.00 70.12 438 THR A C 1
ATOM 3544 O O . THR A 1 438 ? -14.451 -1.501 -17.492 1.00 70.12 438 THR A O 1
ATOM 3547 N N . ASP A 1 439 ? -12.707 -2.767 -18.156 1.00 74.00 439 ASP A N 1
ATOM 3548 C CA . ASP A 1 439 ? -11.749 -1.673 -18.258 1.00 74.00 439 ASP A CA 1
ATOM 3549 C C . ASP A 1 439 ? -12.221 -0.622 -19.273 1.00 74.00 439 ASP A C 1
ATOM 3551 O O . ASP A 1 439 ? -12.468 -0.924 -20.441 1.00 74.00 439 ASP A O 1
ATOM 3555 N N . ALA A 1 440 ? -12.322 0.635 -18.837 1.00 82.44 440 ALA A N 1
ATOM 3556 C CA . ALA A 1 440 ? -12.695 1.745 -19.706 1.00 82.44 440 ALA A CA 1
ATOM 3557 C C . ALA A 1 440 ? -11.529 2.151 -20.619 1.00 82.44 440 ALA A C 1
ATOM 3559 O O . ALA A 1 440 ? -11.705 2.349 -21.819 1.00 82.44 440 ALA A O 1
ATOM 3560 N N . PHE A 1 441 ? -10.338 2.319 -20.039 1.00 89.25 441 PHE A N 1
ATOM 3561 C CA . PHE A 1 441 ? -9.084 2.593 -20.747 1.00 89.25 441 PHE A CA 1
ATOM 3562 C C . PHE A 1 441 ? -7.886 2.416 -19.804 1.00 89.25 441 PHE A C 1
ATOM 3564 O O . PHE A 1 441 ? -8.037 2.419 -18.585 1.00 89.25 441 PHE A O 1
ATOM 3571 N N . GLN A 1 442 ? -6.679 2.293 -20.357 1.00 89.31 442 GLN A N 1
ATOM 3572 C CA . GLN A 1 442 ? -5.452 2.139 -19.571 1.00 89.31 442 GLN A CA 1
ATOM 3573 C C . GLN A 1 442 ? -4.870 3.497 -19.139 1.00 89.31 442 GLN A C 1
ATOM 3575 O O . GLN A 1 442 ? -4.782 4.431 -19.939 1.00 89.31 442 GLN A O 1
ATOM 3580 N N . GLN A 1 443 ? -4.399 3.578 -17.894 1.00 92.44 443 GLN A N 1
ATOM 3581 C CA . GLN A 1 443 ? -3.573 4.659 -17.364 1.00 92.44 443 GLN A CA 1
ATOM 3582 C C . GLN A 1 443 ? -2.139 4.154 -17.137 1.00 92.44 443 GLN A C 1
ATOM 3584 O O . GLN A 1 443 ? -1.889 3.062 -16.620 1.00 92.44 443 GLN A O 1
ATOM 3589 N N . LYS A 1 444 ? -1.159 4.963 -17.534 1.00 92.88 444 LYS A N 1
ATOM 3590 C CA . LYS A 1 444 ? 0.265 4.726 -17.268 1.00 92.88 444 LYS A CA 1
ATOM 3591 C C . LYS A 1 444 ? 0.755 5.845 -16.359 1.00 92.88 444 LYS A C 1
ATOM 3593 O O . LYS A 1 444 ? 0.548 7.006 -16.692 1.00 92.88 444 LYS A O 1
ATOM 3598 N N . LEU A 1 445 ? 1.358 5.507 -15.225 1.00 93.25 445 LEU A N 1
ATOM 3599 C CA . LEU A 1 445 ? 1.864 6.467 -14.243 1.00 93.25 445 LEU A CA 1
ATOM 3600 C C . LEU A 1 445 ? 3.350 6.733 -14.492 1.00 93.25 445 LEU A C 1
ATOM 3602 O O . LEU A 1 445 ? 4.134 5.795 -14.667 1.00 93.25 445 LEU A O 1
ATOM 3606 N N . CYS A 1 446 ? 3.732 8.006 -14.508 1.00 94.62 446 CYS A N 1
ATOM 3607 C CA . CYS A 1 446 ? 5.106 8.468 -14.684 1.00 94.62 446 CYS A CA 1
ATOM 3608 C C . CYS A 1 446 ? 5.389 9.686 -13.796 1.00 94.62 446 CYS A C 1
ATOM 3610 O O . CYS A 1 446 ? 4.494 10.212 -13.132 1.00 94.62 446 CYS A O 1
ATOM 3612 N N . PHE A 1 447 ? 6.637 10.149 -13.800 1.00 95.69 447 PHE A N 1
ATOM 3613 C CA . PHE A 1 447 ? 6.979 11.437 -13.214 1.00 95.69 447 PHE A CA 1
ATOM 3614 C C . PHE A 1 447 ? 6.960 12.523 -14.281 1.00 95.69 447 PHE A C 1
ATOM 3616 O O . PHE A 1 447 ? 7.374 12.320 -15.422 1.00 95.69 447 PHE A O 1
ATOM 3623 N N . GLY A 1 448 ? 6.457 13.680 -13.887 1.00 94.62 448 GLY A N 1
ATOM 3624 C CA . GLY A 1 448 ? 6.465 14.905 -14.654 1.00 94.62 448 GLY A CA 1
ATOM 3625 C C . GLY A 1 448 ? 7.456 15.888 -14.072 1.00 94.62 448 GLY A C 1
ATOM 3626 O O . GLY A 1 448 ? 7.361 16.208 -12.893 1.00 94.62 448 GLY A O 1
ATOM 3627 N N . VAL A 1 449 ? 8.371 16.391 -14.892 1.00 95.56 449 VAL A N 1
ATOM 3628 C CA . VAL A 1 449 ? 9.312 17.455 -14.537 1.00 95.56 449 VAL A CA 1
ATOM 3629 C C . VAL A 1 449 ? 8.878 18.736 -15.239 1.00 95.56 449 VAL A C 1
ATOM 3631 O O . VAL A 1 449 ? 8.671 18.733 -16.453 1.00 95.56 449 VAL A O 1
ATOM 3634 N N . ALA A 1 450 ? 8.705 19.832 -14.501 1.00 94.69 450 ALA A N 1
ATOM 3635 C CA . ALA A 1 450 ? 8.303 21.108 -15.094 1.00 94.69 450 ALA A CA 1
ATOM 3636 C C . ALA A 1 450 ? 9.274 21.525 -16.212 1.00 94.69 450 ALA A C 1
ATOM 3638 O O . ALA A 1 450 ? 10.487 21.439 -16.039 1.00 94.69 450 ALA A O 1
ATOM 3639 N N . LYS A 1 451 ? 8.773 22.038 -17.345 1.00 93.19 451 LYS A N 1
ATOM 3640 C CA . LYS A 1 451 ? 9.640 22.503 -18.450 1.00 93.19 451 LYS A CA 1
ATOM 3641 C C . LYS A 1 451 ? 10.562 23.663 -18.065 1.00 93.19 451 LYS A C 1
ATOM 3643 O O . LYS A 1 451 ? 11.550 23.905 -18.745 1.00 93.19 451 LYS A O 1
ATOM 3648 N N . THR A 1 452 ? 10.227 24.390 -17.001 1.00 92.56 452 THR A N 1
ATOM 3649 C CA . THR A 1 452 ? 11.055 25.461 -16.426 1.00 92.56 452 THR A CA 1
ATOM 3650 C C . THR A 1 452 ? 12.155 24.952 -15.496 1.00 92.56 452 THR A C 1
ATOM 3652 O O . THR A 1 452 ? 12.974 25.752 -15.053 1.00 92.56 452 THR A O 1
ATOM 3655 N N . ALA A 1 453 ? 12.120 23.673 -15.114 1.00 92.88 453 ALA A N 1
ATOM 3656 C CA . ALA A 1 453 ? 13.121 23.074 -14.245 1.00 92.88 453 ALA A CA 1
ATOM 3657 C C . ALA A 1 453 ? 14.441 22.873 -14.997 1.00 92.88 453 ALA A C 1
ATOM 3659 O O . ALA A 1 453 ? 14.469 22.820 -16.228 1.00 92.88 453 ALA A O 1
ATOM 3660 N N . ASP A 1 454 ? 15.528 22.716 -14.244 1.00 93.06 454 ASP A N 1
ATOM 3661 C CA . ASP A 1 454 ? 16.819 22.331 -14.810 1.00 93.06 454 ASP A CA 1
ATOM 3662 C C . ASP A 1 454 ? 16.684 21.007 -15.608 1.00 93.06 454 ASP A C 1
ATOM 3664 O O . ASP A 1 454 ? 16.227 20.004 -15.039 1.00 93.06 454 ASP A O 1
ATOM 3668 N N . PRO A 1 455 ? 17.051 20.963 -16.907 1.00 91.12 455 PRO A N 1
ATOM 3669 C CA . PRO A 1 455 ? 16.924 19.765 -17.741 1.00 91.12 455 PRO A CA 1
ATOM 3670 C C . PRO A 1 455 ? 17.635 18.532 -17.170 1.00 91.12 455 PRO A C 1
ATOM 3672 O O . PRO A 1 455 ? 17.202 17.402 -17.419 1.00 91.12 455 PRO A O 1
ATOM 3675 N N . LEU A 1 456 ? 18.683 18.727 -16.360 1.00 94.00 456 LEU A N 1
ATOM 3676 C CA . LEU A 1 456 ? 19.409 17.636 -15.711 1.00 94.00 456 LEU A CA 1
ATOM 3677 C C . LEU A 1 456 ? 18.516 16.844 -14.746 1.00 94.00 456 LEU A C 1
ATOM 3679 O O . LEU A 1 456 ? 18.683 15.632 -14.624 1.00 94.00 456 LEU A O 1
ATOM 3683 N N . ILE A 1 457 ? 17.513 17.475 -14.121 1.00 95.06 457 ILE A N 1
ATOM 3684 C CA . ILE A 1 457 ? 16.566 16.795 -13.219 1.00 95.06 457 ILE A CA 1
ATOM 3685 C C . ILE A 1 457 ? 15.805 15.703 -13.972 1.00 95.06 457 ILE A C 1
ATOM 3687 O O . ILE A 1 457 ? 15.677 14.580 -13.481 1.00 95.06 457 ILE A O 1
ATOM 3691 N N . PHE A 1 458 ? 15.331 16.011 -15.182 1.00 94.69 458 PHE A N 1
ATOM 3692 C CA . PHE A 1 458 ? 14.634 15.044 -16.026 1.00 94.69 458 PHE A CA 1
ATOM 3693 C C . PHE A 1 458 ? 15.523 13.841 -16.357 1.00 94.69 458 PHE A C 1
ATOM 3695 O O . PHE A 1 458 ? 15.082 12.695 -16.223 1.00 94.69 458 PHE A O 1
ATOM 3702 N N . SER A 1 459 ? 16.778 14.095 -16.737 1.00 92.00 459 SER A N 1
ATOM 3703 C CA . SER A 1 459 ? 17.742 13.039 -17.056 1.00 92.00 459 SER A CA 1
ATOM 3704 C C . SER A 1 459 ? 18.047 12.162 -15.836 1.00 92.00 459 SER A C 1
ATOM 3706 O O . SER A 1 459 ? 17.920 10.938 -15.907 1.00 92.00 459 SER A O 1
ATOM 3708 N N . ILE A 1 460 ? 18.351 12.773 -14.684 1.00 93.00 460 ILE A N 1
ATOM 3709 C CA . ILE A 1 460 ? 18.696 12.062 -13.445 1.00 93.00 460 ILE A CA 1
ATOM 3710 C C . ILE A 1 460 ? 17.532 11.186 -12.972 1.00 93.00 460 ILE A C 1
ATOM 3712 O O . ILE A 1 460 ? 17.740 10.010 -12.658 1.00 93.00 460 ILE A O 1
ATOM 3716 N N . ILE A 1 461 ? 16.301 11.713 -12.952 1.00 92.94 461 ILE A N 1
ATOM 3717 C CA . ILE A 1 461 ? 15.116 10.938 -12.558 1.00 92.94 461 ILE A CA 1
ATOM 3718 C C . ILE A 1 461 ? 14.877 9.795 -13.549 1.00 92.94 461 ILE A C 1
ATOM 3720 O O . ILE A 1 461 ? 14.709 8.651 -13.127 1.00 92.94 461 ILE A O 1
ATOM 3724 N N . SER A 1 462 ? 14.941 10.060 -14.856 1.00 90.94 462 SER A N 1
ATOM 3725 C CA . SER A 1 462 ? 14.748 9.028 -15.884 1.00 90.94 462 SER A CA 1
ATOM 3726 C C . SER A 1 462 ? 15.787 7.905 -15.777 1.00 90.94 462 SER A C 1
ATOM 3728 O O . SER A 1 462 ? 15.435 6.726 -15.846 1.00 90.94 462 SER A O 1
ATOM 3730 N N . LYS A 1 463 ? 17.062 8.230 -15.532 1.00 86.44 463 LYS A N 1
ATOM 3731 C CA . LYS A 1 463 ? 18.119 7.236 -15.281 1.00 86.44 463 LYS A CA 1
ATOM 3732 C C . LYS A 1 463 ? 17.886 6.462 -13.985 1.00 86.44 463 LYS A C 1
ATOM 3734 O O . LYS A 1 463 ? 18.069 5.251 -13.965 1.00 86.44 463 LYS A O 1
ATOM 3739 N N . SER A 1 464 ? 17.403 7.128 -12.938 1.00 87.62 464 SER A N 1
ATOM 3740 C CA . SER A 1 464 ? 17.114 6.503 -11.639 1.00 87.62 464 SER A CA 1
ATOM 3741 C C . SER A 1 464 ? 15.958 5.503 -11.679 1.00 87.62 464 SER A C 1
ATOM 3743 O O . SER A 1 464 ? 15.904 4.580 -10.862 1.00 87.62 464 SER A O 1
ATOM 3745 N N . LEU A 1 465 ? 15.047 5.675 -12.640 1.00 85.38 465 LEU A N 1
ATOM 3746 C CA . LEU A 1 465 ? 13.945 4.759 -12.919 1.00 85.38 465 LEU A CA 1
ATOM 3747 C C . LEU A 1 465 ? 14.365 3.556 -13.784 1.00 85.38 465 LEU A C 1
ATOM 3749 O O . LEU A 1 465 ? 13.675 2.534 -13.777 1.00 85.38 465 LEU A O 1
ATOM 3753 N N . ARG A 1 466 ? 15.477 3.650 -14.532 1.00 72.69 466 ARG A N 1
ATOM 3754 C CA . ARG A 1 466 ? 16.021 2.540 -15.333 1.00 72.69 466 ARG A CA 1
ATOM 3755 C C . ARG A 1 466 ? 16.377 1.403 -14.358 1.00 72.69 466 ARG A C 1
ATOM 3757 O O . ARG A 1 466 ? 17.085 1.618 -13.379 1.00 72.69 466 ARG A O 1
ATOM 3764 N N . ASN A 1 467 ? 15.819 0.211 -14.572 1.00 61.28 467 ASN A N 1
ATOM 3765 C CA . ASN A 1 467 ? 15.984 -0.985 -13.722 1.00 61.28 467 ASN A CA 1
ATOM 3766 C C . ASN A 1 467 ? 15.206 -1.007 -12.388 1.00 61.28 467 ASN A C 1
ATOM 3768 O O . ASN A 1 467 ? 15.504 -1.828 -11.517 1.00 61.28 467 ASN A O 1
ATOM 3772 N N . LEU A 1 468 ? 14.172 -0.177 -12.197 1.00 69.81 468 LEU A N 1
ATOM 3773 C CA . LEU A 1 468 ? 13.129 -0.524 -11.221 1.00 69.81 468 LEU A CA 1
ATOM 3774 C C . LEU A 1 468 ? 12.352 -1.725 -11.771 1.00 69.81 468 LEU A C 1
ATOM 3776 O O . LEU A 1 468 ? 11.555 -1.582 -12.697 1.00 69.81 468 LEU A O 1
ATOM 3780 N N . SER A 1 469 ? 12.621 -2.926 -11.248 1.00 64.00 469 SER A N 1
ATOM 3781 C CA . SER A 1 469 ? 11.952 -4.132 -11.738 1.00 64.00 469 SER A CA 1
ATOM 3782 C C . SER A 1 469 ? 10.432 -3.985 -11.600 1.00 64.00 469 SER A C 1
ATOM 3784 O O . SER A 1 469 ? 9.931 -3.534 -10.565 1.00 64.00 469 SER A O 1
ATOM 3786 N N . LYS A 1 470 ? 9.683 -4.385 -12.639 1.00 68.25 470 LYS A N 1
ATOM 3787 C CA . LYS A 1 470 ? 8.208 -4.358 -12.615 1.00 68.25 470 LYS A CA 1
ATOM 3788 C C . LYS A 1 470 ? 7.657 -5.102 -11.391 1.00 68.25 470 LYS A C 1
ATOM 3790 O O . LYS A 1 470 ? 6.706 -4.642 -10.770 1.00 68.25 470 LYS A O 1
ATOM 3795 N N . GLY A 1 471 ? 8.307 -6.202 -10.996 1.00 67.81 471 GLY A N 1
ATOM 3796 C CA . GLY A 1 471 ? 7.963 -6.955 -9.786 1.00 67.81 471 GLY A CA 1
ATOM 3797 C C . GLY A 1 471 ? 8.145 -6.155 -8.493 1.00 67.81 471 GLY A C 1
ATOM 3798 O O . GLY A 1 471 ? 7.318 -6.260 -7.591 1.00 67.81 471 GLY A O 1
ATOM 3799 N N . HIS A 1 472 ? 9.174 -5.306 -8.404 1.00 76.00 472 HIS A N 1
ATOM 3800 C CA . HIS A 1 472 ? 9.365 -4.456 -7.230 1.00 76.00 472 HIS A CA 1
ATOM 3801 C C . HIS A 1 472 ? 8.273 -3.391 -7.122 1.00 76.00 472 HIS A C 1
ATOM 3803 O O . HIS A 1 472 ? 7.698 -3.214 -6.049 1.00 76.00 472 HIS A O 1
ATOM 3809 N N . VAL A 1 473 ? 7.967 -2.693 -8.221 1.00 82.56 473 VAL A N 1
ATOM 3810 C CA . VAL A 1 473 ? 6.884 -1.694 -8.234 1.00 82.56 473 VAL A CA 1
ATOM 3811 C C . VAL A 1 473 ? 5.556 -2.354 -7.867 1.00 82.56 473 VAL A C 1
ATOM 3813 O O . VAL A 1 473 ? 4.837 -1.839 -7.015 1.00 82.56 473 VAL A O 1
ATOM 3816 N N . GLN A 1 474 ? 5.277 -3.545 -8.405 1.00 81.69 474 GLN A N 1
ATOM 3817 C CA . GLN A 1 474 ? 4.074 -4.302 -8.060 1.00 81.69 474 GLN A CA 1
ATOM 3818 C C . GLN A 1 474 ? 4.009 -4.675 -6.571 1.00 81.69 474 GLN A C 1
ATOM 3820 O O . GLN A 1 474 ? 2.925 -4.677 -5.987 1.00 81.69 474 GLN A O 1
ATOM 3825 N N . ASN A 1 475 ? 5.148 -4.960 -5.935 1.00 84.19 475 ASN A N 1
ATOM 3826 C CA . ASN A 1 475 ? 5.208 -5.212 -4.495 1.00 84.19 475 ASN A CA 1
ATOM 3827 C C . ASN A 1 475 ? 4.864 -3.947 -3.689 1.00 84.19 475 ASN A C 1
ATOM 3829 O O . ASN A 1 475 ? 4.027 -4.019 -2.794 1.00 84.19 475 ASN A O 1
ATOM 3833 N N . ILE A 1 476 ? 5.422 -2.783 -4.052 1.00 88.06 476 ILE A N 1
ATOM 3834 C CA . ILE A 1 476 ? 5.081 -1.488 -3.424 1.00 88.06 476 ILE A CA 1
ATOM 3835 C C . ILE A 1 476 ? 3.576 -1.216 -3.547 1.00 88.06 476 ILE A C 1
ATOM 3837 O O . ILE A 1 476 ? 2.910 -0.921 -2.554 1.00 88.06 476 ILE A O 1
ATOM 3841 N N . VAL A 1 477 ? 3.024 -1.371 -4.756 1.00 87.81 477 VAL A N 1
ATOM 3842 C CA . VAL A 1 477 ? 1.586 -1.220 -5.029 1.00 87.81 477 VAL A CA 1
ATOM 3843 C C . VAL A 1 477 ? 0.771 -2.146 -4.129 1.00 87.81 477 VAL A C 1
ATOM 3845 O O . VAL A 1 477 ? -0.120 -1.696 -3.410 1.00 87.81 477 VAL A O 1
ATOM 3848 N N . SER A 1 478 ? 1.124 -3.430 -4.105 1.00 86.75 478 SER A N 1
ATOM 3849 C CA . SER A 1 478 ? 0.414 -4.435 -3.315 1.00 86.75 478 SER A CA 1
ATOM 3850 C C . SER A 1 478 ? 0.474 -4.131 -1.818 1.00 86.75 478 SER A C 1
ATOM 3852 O O . SER A 1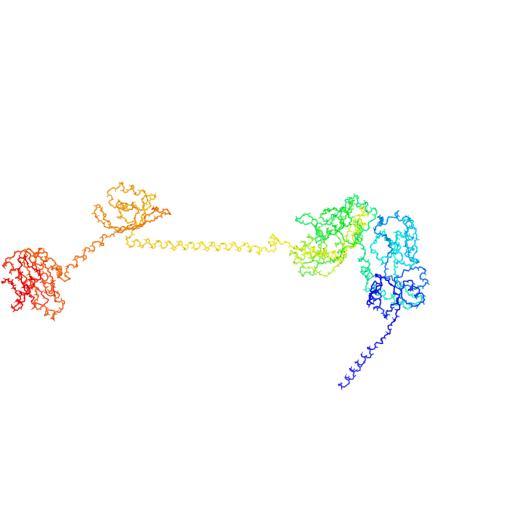 478 ? -0.531 -4.291 -1.135 1.00 86.75 478 SER A O 1
ATOM 3854 N N . GLN A 1 479 ? 1.610 -3.684 -1.281 1.00 86.50 479 GLN A N 1
ATOM 3855 C CA . GLN A 1 479 ? 1.750 -3.350 0.142 1.00 86.50 479 GLN A CA 1
ATOM 3856 C C . GLN A 1 479 ? 0.898 -2.142 0.541 1.00 86.50 479 GLN A C 1
ATOM 3858 O O . GLN A 1 479 ? 0.240 -2.182 1.581 1.00 86.50 479 GLN A O 1
ATOM 3863 N N . ASN A 1 480 ? 0.848 -1.112 -0.306 1.00 86.38 480 ASN A N 1
ATOM 3864 C CA . ASN A 1 480 ? 0.061 0.095 -0.056 1.00 86.38 480 ASN A CA 1
ATOM 3865 C C . ASN A 1 480 ? -1.451 -0.158 -0.169 1.00 86.38 480 ASN A C 1
ATOM 3867 O O . ASN A 1 480 ? -2.220 0.336 0.651 1.00 86.38 480 ASN A O 1
ATOM 3871 N N . ILE A 1 481 ? -1.892 -1.003 -1.109 1.00 84.94 481 ILE A N 1
ATOM 3872 C CA . ILE A 1 481 ? -3.301 -1.435 -1.200 1.00 84.94 481 ILE A CA 1
ATOM 3873 C C . ILE A 1 481 ? -3.672 -2.369 -0.031 1.00 84.94 481 ILE A C 1
ATOM 3875 O O . ILE A 1 481 ? -4.799 -2.347 0.473 1.00 84.94 481 ILE A O 1
ATOM 3879 N N . ASN A 1 482 ? -2.731 -3.208 0.420 1.00 74.94 482 ASN A N 1
ATOM 3880 C CA . ASN A 1 482 ? -2.932 -4.178 1.500 1.00 74.94 482 ASN A CA 1
ATOM 3881 C C . ASN A 1 482 ? -2.654 -3.644 2.909 1.00 74.94 482 ASN A C 1
ATOM 3883 O O . ASN A 1 482 ? -2.683 -4.442 3.852 1.00 74.94 482 ASN A O 1
ATOM 3887 N N . GLN A 1 483 ? -2.415 -2.341 3.095 1.00 65.81 483 GLN A N 1
ATOM 3888 C CA . GLN A 1 483 ? -2.245 -1.786 4.436 1.00 65.81 483 GLN A CA 1
ATOM 3889 C C . GLN A 1 483 ? -3.443 -2.175 5.315 1.00 65.81 483 GLN A C 1
ATOM 3891 O O . GLN A 1 483 ? -4.604 -1.910 4.993 1.00 65.81 483 GLN A O 1
ATOM 3896 N N . LYS A 1 484 ? -3.158 -2.869 6.425 1.00 53.88 484 LYS A N 1
ATOM 3897 C CA . LYS A 1 484 ? -4.180 -3.333 7.366 1.00 53.88 484 LYS A CA 1
ATOM 3898 C C . LYS A 1 484 ? -4.929 -2.115 7.892 1.00 53.88 484 LYS A C 1
ATOM 3900 O O . LYS A 1 484 ? -4.324 -1.279 8.561 1.00 53.88 484 LYS A O 1
ATOM 3905 N N . MET A 1 485 ? -6.240 -2.042 7.652 1.00 55.22 485 MET A N 1
ATOM 3906 C CA . MET A 1 485 ? -7.080 -1.074 8.354 1.00 55.22 485 MET A CA 1
ATOM 3907 C C . MET A 1 485 ? -6.866 -1.267 9.855 1.00 55.22 485 MET A C 1
ATOM 3909 O O . MET A 1 485 ? -7.203 -2.317 10.409 1.00 55.22 485 MET A O 1
ATOM 3913 N N . THR A 1 486 ? -6.275 -0.277 10.520 1.00 49.88 486 THR A N 1
ATOM 3914 C CA . THR A 1 486 ? -6.139 -0.329 11.972 1.00 49.88 486 THR A CA 1
ATOM 3915 C C . THR A 1 486 ? -7.532 -0.186 12.562 1.00 49.88 486 THR A C 1
ATOM 3917 O O . THR A 1 486 ? -8.159 0.861 12.397 1.00 49.88 486 THR A O 1
ATOM 3920 N N . PHE A 1 487 ? -8.022 -1.238 13.219 1.00 55.31 487 PHE A N 1
ATOM 3921 C CA . PHE A 1 487 ? -9.291 -1.198 13.933 1.00 55.31 487 PHE A CA 1
ATOM 3922 C C . PHE A 1 487 ? -9.273 -0.031 14.927 1.00 55.31 487 PHE A C 1
ATOM 3924 O O . PHE A 1 487 ? -8.403 0.044 15.793 1.00 55.31 487 PHE A O 1
ATOM 3931 N N . SER A 1 488 ? -10.224 0.889 14.783 1.00 64.00 488 SER A N 1
ATOM 3932 C CA . SER A 1 488 ? -10.456 1.975 15.732 1.00 64.00 488 SER A CA 1
ATOM 3933 C C . SER A 1 488 ? -11.849 1.821 16.331 1.00 64.00 488 SER A C 1
ATOM 3935 O O . SER A 1 488 ? -12.811 1.518 15.622 1.00 64.00 488 SER A O 1
ATOM 3937 N N . ILE A 1 489 ? -11.976 2.063 17.635 1.00 69.56 489 ILE A N 1
ATOM 3938 C CA . ILE A 1 489 ? -13.264 2.023 18.344 1.00 69.56 489 ILE A CA 1
ATOM 3939 C C . ILE A 1 489 ? -14.238 3.044 17.735 1.00 69.56 489 ILE A C 1
ATOM 3941 O O . ILE A 1 489 ? -15.403 2.726 17.506 1.00 69.56 489 ILE A O 1
ATOM 3945 N N . GLY A 1 490 ? -13.750 4.239 17.379 1.00 70.00 490 GLY A N 1
ATOM 3946 C CA . GLY A 1 490 ? -14.564 5.261 16.711 1.00 70.00 490 GLY A CA 1
ATOM 3947 C C . GLY A 1 490 ? -15.030 4.837 15.315 1.00 70.00 490 GLY A C 1
ATOM 3948 O O . GLY A 1 490 ? -16.133 5.180 14.893 1.00 70.00 490 GLY A O 1
ATOM 3949 N N . TYR A 1 491 ? -14.223 4.037 14.619 1.00 67.31 491 TYR A N 1
ATOM 3950 C CA . TYR A 1 491 ? -14.588 3.453 13.333 1.00 67.31 491 TYR A CA 1
ATOM 3951 C C . TYR A 1 491 ? -15.677 2.374 13.485 1.00 67.31 491 TYR A C 1
ATOM 3953 O O . TYR A 1 491 ? -16.671 2.403 12.760 1.00 67.31 491 TYR A O 1
ATOM 3961 N N . PHE A 1 492 ? -15.560 1.481 14.475 1.00 70.12 492 PHE A N 1
ATOM 3962 C CA . PHE A 1 492 ? -16.595 0.482 14.771 1.00 70.12 492 PHE A CA 1
ATOM 3963 C C . PHE A 1 492 ? -17.934 1.134 15.156 1.00 70.12 492 PHE A C 1
ATOM 3965 O O . PHE A 1 492 ? -18.984 0.713 14.671 1.00 70.12 492 PHE A O 1
ATOM 3972 N N . ALA A 1 493 ? -17.892 2.212 15.946 1.00 74.12 493 ALA A N 1
ATOM 3973 C CA . ALA A 1 493 ? -19.075 2.968 16.353 1.00 74.12 493 ALA A CA 1
ATOM 3974 C C . ALA A 1 493 ? -19.821 3.622 15.175 1.00 74.12 493 ALA A C 1
ATOM 3976 O O . ALA A 1 493 ? -21.048 3.597 15.142 1.00 74.12 493 ALA A O 1
ATOM 3977 N N . ARG A 1 494 ? -19.101 4.185 14.192 1.00 68.81 494 ARG A N 1
ATOM 3978 C CA . ARG A 1 494 ? -19.717 4.778 12.987 1.00 68.81 494 ARG A CA 1
ATOM 3979 C C . ARG A 1 494 ? -20.293 3.727 12.047 1.00 68.81 494 ARG A C 1
ATOM 3981 O O . ARG A 1 494 ? -21.340 3.954 11.453 1.00 68.81 494 ARG A O 1
ATOM 3988 N N . MET A 1 495 ? -19.597 2.603 11.904 1.00 67.00 495 MET A N 1
ATOM 3989 C CA . MET A 1 495 ? -19.959 1.557 10.953 1.00 67.00 495 MET A CA 1
ATOM 3990 C C . MET A 1 495 ? -21.146 0.715 11.428 1.00 67.00 495 MET A C 1
ATOM 3992 O O . MET A 1 495 ? -22.013 0.353 10.636 1.00 67.00 495 MET A O 1
ATOM 3996 N N . TYR A 1 496 ? -21.195 0.412 12.726 1.00 79.06 496 TYR A N 1
ATOM 3997 C CA . TYR A 1 496 ? -22.237 -0.412 13.328 1.00 79.06 496 TYR A CA 1
ATOM 3998 C C . TYR A 1 496 ? -22.860 0.296 14.534 1.00 79.06 496 TYR A C 1
ATOM 4000 O O . TYR A 1 496 ? -22.740 -0.196 15.658 1.00 79.06 496 TYR A O 1
ATOM 4008 N N . PRO A 1 497 ? -23.552 1.433 14.333 1.00 80.06 497 PRO A N 1
ATOM 4009 C CA . PRO A 1 497 ? -24.052 2.248 15.437 1.00 80.06 497 PRO A CA 1
ATOM 4010 C C . PRO A 1 497 ? -25.009 1.466 16.341 1.00 80.06 497 PRO A C 1
ATOM 4012 O O . PRO A 1 497 ? -24.924 1.575 17.558 1.00 80.06 497 PRO A O 1
ATOM 4015 N N . LEU A 1 498 ? -25.856 0.606 15.764 1.00 84.00 498 LEU A N 1
ATOM 4016 C CA . LEU A 1 498 ? -26.787 -0.237 16.520 1.00 84.00 498 LEU A CA 1
ATOM 4017 C C . LEU A 1 498 ? -26.074 -1.320 17.343 1.00 84.00 498 LEU A C 1
ATOM 4019 O O . LEU A 1 498 ? -26.427 -1.536 18.499 1.00 84.00 498 LEU A O 1
ATOM 4023 N N . ILE A 1 499 ? -25.055 -1.978 16.777 1.00 82.62 499 ILE A N 1
ATOM 4024 C CA . ILE A 1 499 ? -24.282 -3.012 17.488 1.00 82.62 499 ILE A CA 1
ATOM 4025 C C . ILE A 1 499 ? -23.450 -2.364 18.592 1.00 82.62 499 ILE A C 1
ATOM 4027 O O . ILE A 1 499 ? -23.409 -2.866 19.709 1.00 82.62 499 ILE A O 1
ATOM 4031 N N . PHE A 1 500 ? -22.819 -1.226 18.307 1.00 85.44 500 PHE A N 1
ATOM 4032 C CA . PHE A 1 500 ? -22.057 -0.469 19.292 1.00 85.44 500 PHE A CA 1
ATOM 4033 C C . PHE A 1 500 ? -22.942 0.002 20.453 1.00 85.44 500 PHE A C 1
ATOM 4035 O O . PHE A 1 500 ? -22.577 -0.180 21.614 1.00 85.44 500 PHE A O 1
ATOM 4042 N N . LEU A 1 501 ? -24.142 0.516 20.154 1.00 88.56 501 LEU A N 1
ATOM 4043 C CA . LEU A 1 501 ? -25.136 0.874 21.165 1.00 88.56 501 LEU A CA 1
ATOM 4044 C C . LEU A 1 501 ? -25.547 -0.349 21.997 1.00 88.56 501 LEU A C 1
ATOM 4046 O O . LEU A 1 501 ? -25.578 -0.265 23.221 1.00 88.56 501 LEU A O 1
ATOM 4050 N N . ALA A 1 502 ? -25.801 -1.496 21.361 1.00 87.12 502 ALA A N 1
ATOM 4051 C CA . ALA A 1 502 ? -26.125 -2.734 22.064 1.00 87.12 502 ALA A CA 1
ATOM 4052 C C . ALA A 1 502 ? -24.986 -3.163 23.003 1.00 87.12 502 ALA A C 1
ATOM 4054 O O . ALA A 1 502 ? -25.239 -3.444 24.171 1.00 87.12 502 ALA A O 1
ATOM 4055 N N . VAL A 1 503 ? -23.730 -3.135 22.551 1.00 88.94 503 VAL A N 1
ATOM 4056 C CA . VAL A 1 503 ? -22.554 -3.480 23.372 1.00 88.94 503 VAL A CA 1
ATOM 4057 C C . VAL A 1 503 ? -22.420 -2.571 24.599 1.00 88.94 503 VAL A C 1
ATOM 4059 O O . VAL A 1 503 ? -22.008 -3.050 25.650 1.00 88.94 503 VAL A O 1
ATOM 4062 N N . ILE A 1 504 ? -22.812 -1.295 24.508 1.00 89.75 504 ILE A N 1
ATOM 4063 C CA . ILE A 1 504 ? -22.830 -0.367 25.653 1.00 89.75 504 ILE A CA 1
ATOM 4064 C C . ILE A 1 504 ? -24.039 -0.617 26.566 1.00 89.75 504 ILE A C 1
ATOM 4066 O O . ILE A 1 504 ? -23.908 -0.610 27.789 1.00 89.75 504 ILE A O 1
ATOM 4070 N N . LEU A 1 505 ? -25.222 -0.852 25.995 1.00 91.12 505 LEU A N 1
ATOM 4071 C CA . LEU A 1 505 ? -26.463 -1.019 26.755 1.00 91.12 505 LEU A CA 1
ATOM 4072 C C . LEU A 1 505 ? -26.550 -2.368 27.475 1.00 91.12 505 LEU A C 1
ATOM 4074 O O . LEU A 1 505 ? -27.141 -2.442 28.548 1.00 91.12 505 LEU A O 1
ATOM 4078 N N . THR A 1 506 ? -25.949 -3.424 26.927 1.00 91.88 506 THR A N 1
ATOM 4079 C CA . THR A 1 506 ? -25.992 -4.773 27.512 1.00 91.88 506 THR A CA 1
ATOM 4080 C C . THR A 1 506 ? -25.392 -4.827 28.928 1.00 91.88 506 THR A C 1
ATOM 4082 O O . THR A 1 506 ? -26.086 -5.293 29.830 1.00 91.88 506 THR A O 1
ATOM 4085 N N . PRO A 1 507 ? -24.168 -4.326 29.200 1.00 90.75 507 PRO A N 1
ATOM 4086 C CA . PRO A 1 507 ? -23.621 -4.311 30.556 1.00 90.75 507 PRO A CA 1
ATOM 4087 C C . PRO A 1 507 ? -24.409 -3.395 31.500 1.00 90.75 507 PRO A C 1
ATOM 4089 O O . PRO A 1 507 ? -24.593 -3.757 32.658 1.00 90.75 507 PRO A O 1
ATOM 4092 N N . ILE A 1 508 ? -24.944 -2.264 31.021 1.00 93.00 508 ILE A N 1
ATOM 4093 C CA . ILE A 1 508 ? -25.821 -1.396 31.828 1.00 93.00 508 ILE A CA 1
ATOM 4094 C C . ILE A 1 508 ? -27.087 -2.158 32.238 1.00 93.00 508 ILE A C 1
ATOM 4096 O O . ILE A 1 508 ? -27.466 -2.140 33.406 1.00 93.00 508 ILE A O 1
ATOM 4100 N N . LEU A 1 509 ? -27.713 -2.877 31.304 1.00 93.44 509 LEU A N 1
ATOM 4101 C CA . LEU A 1 509 ? -28.890 -3.696 31.576 1.00 93.44 509 LEU A CA 1
ATOM 4102 C C . LEU A 1 509 ? -28.572 -4.833 32.555 1.00 93.44 509 LEU A C 1
ATOM 4104 O O . LEU A 1 509 ? -29.351 -5.072 33.473 1.00 93.44 509 LEU A O 1
ATOM 4108 N N . ILE A 1 510 ? -27.420 -5.494 32.412 1.00 93.56 510 ILE A N 1
ATOM 4109 C CA . ILE A 1 510 ? -26.962 -6.528 33.351 1.00 93.56 510 ILE A CA 1
ATOM 4110 C C . ILE A 1 510 ? -26.766 -5.933 34.751 1.00 93.56 510 ILE A C 1
ATOM 4112 O O . ILE A 1 510 ? -27.260 -6.502 35.721 1.00 93.56 510 ILE A O 1
ATOM 4116 N N . ILE A 1 511 ? -26.114 -4.772 34.875 1.00 94.00 511 ILE A N 1
ATOM 4117 C CA . ILE A 1 511 ? -25.929 -4.084 36.163 1.00 94.00 511 ILE A CA 1
ATOM 4118 C C . ILE A 1 511 ? -27.279 -3.692 36.769 1.00 94.00 511 ILE A C 1
ATOM 4120 O O . ILE A 1 511 ? -27.484 -3.893 37.966 1.00 94.00 511 ILE A O 1
ATOM 4124 N N . LEU A 1 512 ? -28.215 -3.179 35.966 1.00 92.94 512 LEU A N 1
ATOM 4125 C CA . LEU A 1 512 ? -29.564 -2.841 36.424 1.00 92.94 512 LEU A CA 1
ATOM 4126 C C . LEU A 1 512 ? -30.331 -4.083 36.889 1.00 92.94 512 LEU A C 1
ATOM 4128 O O . LEU A 1 512 ? -30.973 -4.028 37.934 1.00 92.94 512 LEU A O 1
ATOM 4132 N N . LEU A 1 513 ? -30.229 -5.209 36.177 1.00 93.50 513 LEU A N 1
ATOM 4133 C CA . LEU A 1 513 ? -30.855 -6.479 36.561 1.00 93.50 513 LEU A CA 1
ATOM 4134 C C . LEU A 1 513 ? -30.249 -7.053 37.844 1.00 93.50 513 LEU A C 1
ATOM 4136 O O . LEU A 1 513 ? -30.989 -7.465 38.737 1.00 93.50 513 LEU A O 1
ATOM 4140 N N . ILE A 1 514 ? -28.920 -7.033 37.969 1.00 93.94 514 ILE A N 1
ATOM 4141 C CA . ILE A 1 514 ? -28.207 -7.443 39.183 1.00 93.94 514 ILE A CA 1
ATOM 4142 C C . ILE A 1 514 ? -28.637 -6.556 40.355 1.00 93.94 514 ILE A C 1
ATOM 4144 O O . ILE A 1 514 ? -29.060 -7.070 41.388 1.00 93.94 514 ILE A O 1
ATOM 4148 N N . THR A 1 515 ? -28.604 -5.233 40.187 1.00 93.06 515 THR A N 1
ATOM 4149 C CA . THR A 1 515 ? -29.019 -4.268 41.217 1.00 93.06 515 THR A CA 1
ATOM 4150 C C . THR A 1 515 ? -30.478 -4.479 41.611 1.00 93.06 515 THR A C 1
ATOM 4152 O O . THR A 1 515 ? -30.790 -4.547 42.797 1.00 93.06 515 THR A O 1
ATOM 4155 N N . PHE A 1 516 ? -31.374 -4.661 40.639 1.00 93.12 516 PHE A N 1
ATOM 4156 C CA . PHE A 1 516 ? -32.781 -4.963 40.888 1.00 93.12 516 PHE A CA 1
ATOM 4157 C C . PHE A 1 516 ? -32.947 -6.255 41.694 1.00 93.12 516 PHE A C 1
ATOM 4159 O O . PHE A 1 516 ? -33.709 -6.274 42.661 1.00 93.12 516 PHE A O 1
ATOM 4166 N N . PHE A 1 517 ? -32.207 -7.314 41.350 1.00 91.69 517 PHE A N 1
ATOM 4167 C CA . PHE A 1 517 ? -32.245 -8.581 42.076 1.00 91.69 517 PHE A CA 1
ATOM 4168 C C . PHE A 1 517 ? -31.701 -8.441 43.504 1.00 91.69 517 PHE A C 1
ATOM 4170 O O . PHE A 1 517 ? -32.322 -8.933 44.445 1.00 91.69 517 PHE A O 1
ATOM 4177 N N . PHE A 1 518 ? -30.599 -7.710 43.696 1.00 91.38 518 PHE A N 1
ATOM 4178 C CA . PHE A 1 518 ? -30.055 -7.403 45.021 1.00 91.38 518 PHE A CA 1
ATOM 4179 C C . PHE A 1 518 ? -31.038 -6.599 45.876 1.00 91.38 518 PHE A C 1
ATOM 4181 O O . PHE A 1 518 ? -31.260 -6.946 47.036 1.00 91.38 518 PHE A O 1
ATOM 4188 N N . VAL A 1 519 ? -31.670 -5.566 45.313 1.00 91.31 519 VAL A N 1
ATOM 4189 C CA . VAL A 1 519 ? -32.676 -4.753 46.012 1.00 91.31 519 VAL A CA 1
ATOM 4190 C C . VAL A 1 519 ? -33.900 -5.595 46.367 1.00 91.31 519 VAL A C 1
ATOM 4192 O O . VAL A 1 519 ? -34.339 -5.569 47.514 1.00 91.31 519 VAL A O 1
ATOM 4195 N N . ARG A 1 520 ? -34.420 -6.396 45.428 1.00 89.81 520 ARG A N 1
ATOM 4196 C CA . ARG A 1 520 ? -35.532 -7.330 45.676 1.00 89.81 520 ARG A CA 1
ATOM 4197 C C . ARG A 1 520 ? -35.208 -8.303 46.802 1.00 89.81 520 ARG A C 1
ATOM 4199 O O . ARG A 1 520 ? -36.000 -8.435 47.730 1.00 89.81 520 ARG A O 1
ATOM 4206 N N . ARG A 1 521 ? -34.036 -8.939 46.749 1.00 88.12 521 ARG A N 1
ATOM 4207 C CA . ARG A 1 521 ? -33.576 -9.883 47.772 1.00 88.12 521 ARG A CA 1
ATOM 4208 C C . ARG A 1 521 ? -33.420 -9.207 49.133 1.00 88.12 521 ARG A C 1
ATOM 4210 O O . ARG A 1 521 ? -33.833 -9.779 50.134 1.00 88.12 521 ARG A O 1
ATOM 4217 N N . LYS A 1 522 ? -32.882 -7.983 49.174 1.00 89.44 522 LYS A N 1
ATOM 4218 C CA . LYS A 1 522 ? -32.764 -7.196 50.408 1.00 89.44 522 LYS A CA 1
ATOM 4219 C C . LYS A 1 522 ? -34.137 -6.883 51.002 1.00 89.44 522 LYS A C 1
ATOM 4221 O O . LYS A 1 522 ? -34.334 -7.123 52.184 1.00 89.44 522 LYS A O 1
ATOM 4226 N N . ILE A 1 523 ? -35.086 -6.415 50.187 1.00 87.31 523 ILE A N 1
ATOM 4227 C CA . ILE A 1 523 ? -36.460 -6.128 50.629 1.00 87.31 523 ILE A CA 1
ATOM 4228 C C . ILE A 1 523 ? -37.124 -7.385 51.199 1.00 87.31 523 ILE A C 1
ATOM 4230 O O . ILE A 1 523 ? -37.760 -7.305 52.247 1.00 87.31 523 ILE A O 1
ATOM 4234 N N . GLU A 1 524 ? -36.974 -8.534 50.539 1.00 88.25 524 GLU A N 1
ATOM 4235 C CA . GLU A 1 524 ? -37.585 -9.785 50.996 1.00 88.25 524 GLU A CA 1
ATOM 4236 C C . GLU A 1 524 ? -36.985 -10.262 52.325 1.00 88.25 524 GLU A C 1
ATOM 4238 O O . GLU A 1 524 ? -37.725 -10.579 53.251 1.00 88.25 524 GLU A O 1
ATOM 4243 N N . LEU A 1 525 ? -35.657 -10.201 52.466 1.00 88.69 525 LEU A N 1
ATOM 4244 C CA . LEU A 1 525 ? -34.967 -10.500 53.724 1.00 88.69 525 LEU A CA 1
ATOM 4245 C C . LEU A 1 525 ? -35.406 -9.559 54.853 1.00 88.69 525 LEU A C 1
ATOM 4247 O O . LEU A 1 525 ? -35.677 -10.012 55.959 1.00 88.69 525 LEU A O 1
ATOM 4251 N N . THR A 1 526 ? -35.532 -8.254 54.586 1.00 83.56 526 THR A N 1
ATOM 4252 C CA . THR A 1 526 ? -36.014 -7.291 55.591 1.00 83.56 526 THR A CA 1
ATOM 4253 C C . THR A 1 526 ? -37.463 -7.571 55.988 1.00 83.56 526 THR A C 1
ATOM 4255 O O . THR A 1 526 ? -37.810 -7.456 57.161 1.00 83.56 526 THR A O 1
ATOM 4258 N N . LYS A 1 527 ? -38.324 -7.959 55.037 1.00 86.56 527 LYS A N 1
ATOM 4259 C CA . LYS A 1 527 ? -39.704 -8.361 55.340 1.00 86.56 527 LYS A CA 1
ATOM 4260 C C . LYS A 1 527 ? -39.750 -9.620 56.199 1.00 86.56 527 LYS A C 1
ATOM 4262 O O . LYS A 1 527 ? -40.493 -9.627 57.174 1.00 86.56 527 LYS A O 1
ATOM 4267 N N . GLN A 1 528 ? -38.963 -10.642 55.864 1.00 83.94 528 GLN A N 1
ATOM 4268 C CA . GLN A 1 528 ? -38.875 -11.877 56.647 1.00 83.94 528 GLN A CA 1
ATOM 4269 C C . GLN A 1 528 ? -38.410 -11.590 58.073 1.00 83.94 528 GLN A C 1
ATOM 4271 O O . GLN A 1 528 ? -39.116 -11.945 59.012 1.00 83.94 528 GLN A O 1
ATOM 4276 N N . LEU A 1 529 ? -37.319 -10.835 58.229 1.00 83.38 529 LEU A N 1
ATOM 4277 C CA . LEU A 1 529 ? -36.796 -10.449 59.538 1.00 83.38 529 LEU A CA 1
ATOM 4278 C C . LEU A 1 529 ? -37.820 -9.642 60.350 1.00 83.38 529 LEU A C 1
ATOM 4280 O O . LEU A 1 529 ? -37.971 -9.843 61.550 1.00 83.38 529 LEU A O 1
ATOM 4284 N N . ARG A 1 530 ? -38.574 -8.747 59.699 1.00 79.12 530 ARG A N 1
ATOM 4285 C CA 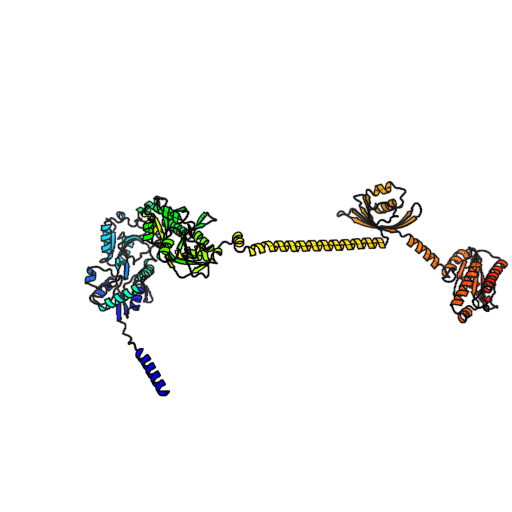. ARG A 1 530 ? -39.632 -7.973 60.362 1.00 79.12 530 ARG A CA 1
ATOM 4286 C C . ARG A 1 530 ? -40.793 -8.853 60.825 1.00 79.12 530 ARG A C 1
ATOM 4288 O O . ARG A 1 530 ? -41.309 -8.636 61.917 1.00 79.12 530 ARG A O 1
ATOM 4295 N N . ILE A 1 531 ? -41.229 -9.803 59.999 1.00 83.38 531 ILE A N 1
ATOM 4296 C CA . ILE A 1 531 ? -42.291 -10.753 60.361 1.00 83.38 531 ILE A CA 1
ATOM 4297 C C . ILE A 1 531 ? -41.828 -11.633 61.521 1.00 83.38 531 ILE A C 1
ATOM 4299 O O . ILE A 1 531 ? -42.589 -11.852 62.457 1.00 83.38 531 ILE A O 1
ATOM 4303 N N . GLU A 1 532 ? -40.585 -12.098 61.477 1.00 79.88 532 GLU A N 1
ATOM 4304 C CA . GLU A 1 532 ? -39.984 -12.930 62.510 1.00 79.88 532 GLU A CA 1
ATOM 4305 C C . GLU A 1 532 ? -39.834 -12.176 63.841 1.00 79.88 532 GLU A C 1
ATOM 4307 O O . GLU A 1 532 ? -40.343 -12.651 64.851 1.00 79.88 532 GLU A O 1
ATOM 4312 N N . ASN A 1 533 ? -39.289 -10.954 63.844 1.00 76.12 533 ASN A N 1
ATOM 4313 C CA . ASN A 1 533 ? -39.241 -10.104 65.043 1.00 76.12 533 ASN A CA 1
ATOM 4314 C C . ASN A 1 533 ? -40.636 -9.799 65.601 1.00 76.12 533 ASN A C 1
ATOM 4316 O O . ASN A 1 533 ? -40.856 -9.885 66.806 1.00 76.12 533 ASN A O 1
ATOM 4320 N N . ASN A 1 534 ? -41.610 -9.488 64.740 1.00 77.88 534 ASN A N 1
ATOM 4321 C CA . ASN A 1 534 ? -42.990 -9.304 65.189 1.00 77.88 534 ASN A CA 1
ATOM 4322 C C . ASN A 1 534 ? -43.561 -10.589 65.798 1.00 77.88 534 ASN A C 1
ATOM 4324 O O . ASN A 1 534 ? -44.268 -10.518 66.798 1.00 77.88 534 ASN A O 1
ATOM 4328 N N . ARG A 1 535 ? -43.259 -11.758 65.222 1.00 79.25 535 ARG A N 1
ATOM 4329 C CA . ARG A 1 535 ? -43.678 -13.054 65.762 1.00 79.25 535 ARG A CA 1
ATOM 4330 C C . ARG A 1 535 ? -43.053 -13.303 67.134 1.00 79.25 535 ARG A C 1
ATOM 4332 O O . ARG A 1 535 ? -43.784 -13.700 68.031 1.00 79.25 535 ARG A O 1
ATOM 4339 N N . TYR A 1 536 ? -41.760 -13.033 67.316 1.00 76.00 536 TYR A N 1
ATOM 4340 C CA . TYR A 1 536 ? -41.099 -13.135 68.620 1.00 76.00 536 TYR A CA 1
ATOM 4341 C C . TYR A 1 536 ? -41.719 -12.190 69.654 1.00 76.00 536 TYR A C 1
ATOM 4343 O O . TYR A 1 536 ? -42.073 -12.636 70.741 1.00 76.00 536 TYR A O 1
ATOM 4351 N N . ASN A 1 537 ? -41.963 -10.928 69.293 1.00 70.81 537 ASN A N 1
ATOM 4352 C CA . ASN A 1 537 ? -42.595 -9.958 70.191 1.00 70.81 537 ASN A CA 1
ATOM 4353 C C . ASN A 1 537 ? -44.032 -10.349 70.576 1.00 70.81 537 ASN A C 1
ATOM 4355 O O . ASN A 1 537 ? -44.446 -10.124 71.711 1.00 70.81 537 ASN A O 1
ATOM 4359 N N . GLN A 1 538 ? -44.801 -10.934 69.650 1.00 75.44 538 GLN A N 1
ATOM 4360 C CA . GLN A 1 538 ? -46.145 -11.446 69.942 1.00 75.44 538 GLN A CA 1
ATOM 4361 C C . GLN A 1 538 ? -46.097 -12.698 70.826 1.00 75.44 538 GLN A C 1
ATOM 4363 O O . GLN A 1 538 ? -46.901 -12.809 71.745 1.00 75.44 538 GLN A O 1
ATOM 4368 N N . LEU A 1 539 ? -45.146 -13.609 70.589 1.00 74.19 539 LEU A N 1
ATOM 4369 C CA . LEU A 1 539 ? -44.941 -14.785 71.439 1.00 74.19 539 LEU A CA 1
ATOM 4370 C C . LEU A 1 539 ? -44.574 -14.381 72.871 1.00 74.19 539 LEU A C 1
ATOM 4372 O O . LEU A 1 539 ? -45.213 -14.875 73.790 1.00 74.19 539 LEU A O 1
ATOM 4376 N N . ALA A 1 540 ? -43.638 -13.441 73.045 1.00 69.75 540 ALA A N 1
ATOM 4377 C CA . ALA A 1 540 ? -43.263 -12.904 74.356 1.00 69.75 540 ALA A CA 1
ATOM 4378 C C . ALA A 1 540 ? -44.464 -12.260 75.076 1.00 69.75 540 ALA A C 1
ATOM 4380 O O . ALA A 1 540 ? -44.732 -12.529 76.243 1.00 69.75 540 ALA A O 1
ATOM 4381 N N . LYS A 1 541 ? -45.279 -11.481 74.347 1.00 68.06 541 LYS A N 1
ATOM 4382 C CA . LYS A 1 541 ? -46.500 -10.886 74.910 1.00 68.06 541 LYS A CA 1
ATOM 4383 C C . LYS A 1 541 ? -47.537 -11.937 75.331 1.00 68.06 541 LYS A C 1
ATOM 4385 O O . LYS A 1 541 ? -48.225 -11.736 76.324 1.00 68.06 541 LYS A O 1
ATOM 4390 N N . MET A 1 542 ? -47.674 -13.036 74.584 1.00 72.50 542 MET A N 1
ATOM 4391 C CA . MET A 1 542 ? -48.599 -14.127 74.920 1.00 72.50 542 MET A CA 1
ATOM 4392 C C . MET A 1 542 ? -48.097 -15.014 76.066 1.00 72.50 542 MET A C 1
ATOM 4394 O O . MET A 1 542 ? -48.928 -15.570 76.777 1.00 72.50 542 MET A O 1
ATOM 4398 N N . SER A 1 543 ? -46.780 -15.160 76.248 1.00 70.19 543 SER A N 1
ATOM 4399 C CA . SER A 1 543 ? -46.198 -15.913 77.368 1.00 70.19 543 SER A CA 1
ATOM 4400 C C . SER A 1 543 ? -46.191 -15.133 78.687 1.00 70.19 543 SER A C 1
ATOM 4402 O O . SER A 1 543 ? -45.853 -15.708 79.716 1.00 70.19 543 SER A O 1
ATOM 4404 N N . GLY A 1 544 ? -46.563 -13.846 78.677 1.00 69.00 544 GLY A N 1
ATOM 4405 C CA . GLY A 1 544 ? -46.424 -12.972 79.847 1.00 69.00 544 GLY A CA 1
ATOM 4406 C C . GLY A 1 544 ? -44.960 -12.672 80.191 1.00 69.00 544 GLY A C 1
ATOM 4407 O O . GLY A 1 544 ? -44.658 -12.269 81.312 1.00 69.00 544 GLY A O 1
ATOM 4408 N N . GLU A 1 545 ? -44.045 -12.899 79.244 1.00 79.94 545 GLU A N 1
ATOM 4409 C CA . GLU A 1 545 ? -42.621 -12.626 79.398 1.00 79.94 545 GLU A CA 1
ATOM 4410 C C . GLU A 1 545 ? -42.305 -11.238 78.840 1.00 79.94 545 GLU A C 1
ATOM 4412 O O . GLU A 1 545 ? -42.526 -10.943 77.661 1.00 79.94 545 GLU A O 1
ATOM 4417 N N . HIS A 1 546 ? -41.728 -10.386 79.679 1.00 83.69 546 HIS A N 1
ATOM 4418 C CA . HIS A 1 546 ? -41.315 -9.046 79.290 1.00 83.69 546 HIS A CA 1
ATOM 4419 C C . HIS A 1 546 ? -39.807 -9.025 79.075 1.00 83.69 546 HIS A C 1
ATOM 4421 O O . HIS A 1 546 ? -39.033 -9.326 79.983 1.00 83.69 546 HIS A O 1
ATOM 4427 N N . ILE A 1 547 ? -39.389 -8.715 77.847 1.00 86.81 547 ILE A N 1
ATOM 4428 C CA . ILE A 1 547 ? -37.977 -8.705 77.454 1.00 86.81 547 ILE A CA 1
ATOM 4429 C C . ILE A 1 547 ? -37.402 -7.326 77.738 1.00 86.81 547 ILE A C 1
ATOM 4431 O O . ILE A 1 547 ? -37.946 -6.324 77.266 1.00 86.81 547 ILE A O 1
ATOM 4435 N N . PHE A 1 548 ? -36.276 -7.283 78.436 1.00 90.12 548 PHE A N 1
ATOM 4436 C CA . PHE A 1 548 ? -35.532 -6.061 78.686 1.00 90.12 548 PHE A CA 1
ATOM 4437 C C . PHE A 1 548 ? -34.076 -6.169 78.230 1.00 90.12 548 PHE A C 1
ATOM 4439 O O . PHE A 1 548 ? -33.504 -7.253 78.098 1.00 90.12 548 PHE A O 1
ATOM 4446 N N . GLU A 1 549 ? -33.480 -5.008 78.013 1.00 91.62 549 GLU A N 1
ATOM 4447 C CA . GLU A 1 549 ? -32.081 -4.794 77.692 1.00 91.62 549 GLU A CA 1
ATOM 4448 C C . GLU A 1 549 ? -31.526 -3.728 78.638 1.00 91.62 549 GLU A C 1
ATOM 4450 O O . GLU A 1 549 ? -32.149 -2.689 78.854 1.00 91.62 549 GLU A O 1
ATOM 4455 N N . TYR A 1 550 ? -30.346 -3.974 79.193 1.00 92.12 550 TYR A N 1
ATOM 4456 C CA . TYR A 1 550 ? -29.605 -3.006 79.986 1.00 92.12 550 TYR A CA 1
ATOM 4457 C C . TYR A 1 550 ? -28.214 -2.802 79.388 1.00 92.12 550 TYR A C 1
ATOM 4459 O O . TYR A 1 550 ? -27.418 -3.738 79.328 1.00 92.12 550 TYR A O 1
ATOM 4467 N N . SER A 1 551 ? -27.921 -1.589 78.920 1.00 92.38 551 SER A N 1
ATOM 4468 C CA . SER A 1 551 ? -26.604 -1.201 78.412 1.00 92.38 551 SER A CA 1
ATOM 4469 C C . SER A 1 551 ? -25.723 -0.725 79.558 1.00 92.38 551 SER A C 1
ATOM 4471 O O . SER A 1 551 ? -26.004 0.312 80.158 1.00 92.38 551 SER A O 1
ATOM 4473 N N . TYR A 1 552 ? -24.620 -1.431 79.808 1.00 89.00 552 TYR A N 1
ATOM 4474 C CA . TYR A 1 552 ? -23.666 -1.068 80.861 1.00 89.00 552 TYR A CA 1
ATOM 4475 C C . TYR A 1 552 ? -22.893 0.213 80.537 1.00 89.00 552 TYR A C 1
ATOM 4477 O O . TYR A 1 552 ? -22.580 0.991 81.430 1.00 89.00 552 TYR A O 1
ATOM 4485 N N . TRP A 1 553 ? -22.592 0.451 79.256 1.00 87.44 553 TRP A N 1
ATOM 4486 C CA . TRP A 1 553 ? -21.796 1.611 78.844 1.00 87.44 553 TRP A CA 1
ATOM 4487 C C . TRP A 1 553 ? -22.588 2.923 78.874 1.00 87.44 553 TRP A C 1
ATOM 4489 O O . TRP A 1 553 ? -22.038 3.964 79.223 1.00 87.44 553 TRP A O 1
ATOM 4499 N N . HIS A 1 554 ? -23.877 2.870 78.527 1.00 90.25 554 HIS A N 1
ATOM 4500 C CA . HIS A 1 554 ? -24.758 4.042 78.526 1.00 90.25 554 HIS A CA 1
ATOM 4501 C C . HIS A 1 554 ? -25.600 4.176 79.801 1.00 90.25 554 HIS A C 1
ATOM 4503 O O . HIS A 1 554 ? -26.349 5.139 79.911 1.00 90.25 554 HIS A O 1
ATOM 4509 N N . ASP A 1 555 ? -25.520 3.206 80.718 1.00 90.88 555 ASP A N 1
ATOM 4510 C CA . ASP A 1 555 ? -26.426 3.071 81.863 1.00 90.88 555 ASP A CA 1
ATOM 4511 C C . ASP A 1 555 ? -27.902 3.218 81.447 1.00 90.88 555 ASP A C 1
ATOM 4513 O O . ASP A 1 555 ? -28.655 4.040 81.967 1.00 90.88 555 ASP A O 1
ATOM 4517 N N . LYS A 1 556 ? -28.306 2.445 80.436 1.00 92.19 556 LYS A N 1
ATOM 4518 C CA . LYS A 1 556 ? -29.615 2.574 79.786 1.00 92.19 556 LYS A CA 1
ATOM 4519 C C . LYS A 1 556 ? -30.406 1.286 79.896 1.00 92.19 556 LYS A C 1
ATOM 4521 O O . LYS A 1 556 ? -29.999 0.272 79.332 1.00 92.19 556 LYS A O 1
ATOM 4526 N N . PHE A 1 557 ? -31.555 1.340 80.558 1.00 92.19 557 PHE A N 1
ATOM 4527 C CA . PHE A 1 557 ? -32.522 0.249 80.598 1.00 92.19 557 PHE A CA 1
ATOM 4528 C C . PHE A 1 557 ? -33.595 0.458 79.530 1.00 92.19 557 PHE A C 1
ATOM 4530 O O . PHE A 1 557 ? -34.056 1.573 79.289 1.00 92.19 557 PHE A O 1
ATOM 4537 N N . THR A 1 558 ? -33.984 -0.605 78.842 1.00 90.31 558 THR A N 1
ATOM 4538 C CA . THR A 1 558 ? -35.050 -0.589 77.842 1.00 90.31 558 THR A CA 1
ATOM 4539 C C . THR A 1 558 ? -35.868 -1.859 77.968 1.00 90.31 558 THR A C 1
ATOM 4541 O O . THR A 1 558 ? -35.311 -2.949 77.934 1.00 90.31 558 THR A O 1
ATOM 4544 N N . MET A 1 559 ? -37.188 -1.742 78.065 1.00 86.62 559 MET A N 1
ATOM 4545 C CA . MET A 1 559 ? -38.088 -2.886 78.104 1.00 86.62 559 MET A CA 1
ATOM 4546 C C . MET A 1 559 ? -39.075 -2.850 76.945 1.00 86.62 559 MET A C 1
ATOM 4548 O O . MET A 1 559 ? -39.688 -1.831 76.635 1.00 86.62 559 MET A O 1
ATOM 4552 N N . THR A 1 560 ? -39.235 -3.994 76.288 1.00 82.19 560 THR A N 1
ATOM 4553 C CA . THR A 1 560 ? -40.162 -4.161 75.171 1.00 82.19 560 THR A CA 1
ATOM 4554 C C . THR A 1 560 ? -41.484 -4.714 75.687 1.00 82.19 560 THR A C 1
ATOM 4556 O O . THR A 1 560 ? -41.502 -5.739 76.364 1.00 82.19 560 THR A O 1
ATOM 4559 N N . ASN A 1 561 ? -42.599 -4.077 75.309 1.00 74.19 561 ASN A N 1
ATOM 4560 C CA . ASN A 1 561 ? -43.952 -4.445 75.749 1.00 74.19 561 ASN A CA 1
ATOM 4561 C C . ASN A 1 561 ? -44.108 -4.426 77.280 1.00 74.19 561 ASN A C 1
ATOM 4563 O O . ASN A 1 561 ? -44.593 -5.401 77.856 1.00 74.19 561 ASN A O 1
ATOM 4567 N N . ARG A 1 562 ? -43.685 -3.335 77.929 1.00 82.81 562 ARG A N 1
ATOM 4568 C CA . ARG A 1 562 ? -43.858 -3.125 79.369 1.00 82.81 562 ARG A CA 1
ATOM 4569 C C . ARG A 1 562 ? -45.333 -3.269 79.774 1.00 82.81 562 ARG A C 1
ATOM 4571 O O . ARG A 1 562 ? -46.190 -2.714 79.084 1.00 82.81 562 ARG A O 1
ATOM 4578 N N . PRO A 1 563 ? -45.644 -4.016 80.843 1.00 76.44 563 PRO A N 1
ATOM 4579 C CA . PRO A 1 563 ? -47.000 -4.070 81.361 1.00 76.44 563 PRO A CA 1
ATOM 4580 C C . PRO A 1 563 ? -47.331 -2.768 82.106 1.00 76.44 563 PRO A C 1
ATOM 4582 O O . PRO A 1 563 ? -46.452 -2.140 82.696 1.00 76.44 563 PRO A O 1
ATOM 4585 N N . ASP A 1 564 ? -48.591 -2.334 82.052 1.00 75.69 564 ASP A N 1
ATOM 4586 C CA . ASP A 1 564 ? -49.010 -1.043 82.622 1.00 75.69 564 ASP A CA 1
ATOM 4587 C C . ASP A 1 564 ? -48.779 -0.969 84.142 1.00 75.69 564 ASP A C 1
ATOM 4589 O O . ASP A 1 564 ? -48.524 0.107 84.674 1.00 75.69 564 ASP A O 1
ATOM 4593 N N . ASP A 1 565 ? -48.826 -2.116 84.819 1.00 72.25 565 ASP A N 1
ATOM 4594 C CA . ASP A 1 565 ? -48.637 -2.303 86.259 1.00 72.25 565 ASP A CA 1
ATOM 4595 C C . ASP A 1 565 ? -47.202 -2.710 86.645 1.00 72.25 565 ASP A C 1
ATOM 4597 O O . ASP A 1 565 ? -46.965 -3.207 87.748 1.00 72.25 565 ASP A O 1
ATOM 4601 N N . PHE A 1 566 ? -46.235 -2.520 85.742 1.00 81.12 566 PHE A N 1
ATOM 4602 C CA . PHE A 1 566 ? -44.826 -2.751 86.042 1.00 81.12 566 PHE A CA 1
ATOM 4603 C C . PHE A 1 566 ? -44.271 -1.702 87.004 1.00 81.12 566 PHE A C 1
ATOM 4605 O O . PHE A 1 566 ? -44.604 -0.523 86.906 1.00 81.12 566 PHE A O 1
ATOM 4612 N N . PHE A 1 567 ? -43.356 -2.124 87.874 1.00 78.12 567 PHE A N 1
ATOM 4613 C CA . PHE A 1 567 ? -42.750 -1.256 88.885 1.00 78.12 567 PHE A CA 1
ATOM 4614 C C . PHE A 1 567 ? -41.847 -0.154 88.294 1.00 78.12 567 PHE A C 1
ATOM 4616 O O . PHE A 1 567 ? -41.733 0.908 88.888 1.00 78.12 567 PHE A O 1
ATOM 4623 N N . ILE A 1 568 ? -41.295 -0.339 87.084 1.00 82.19 568 ILE A N 1
ATOM 4624 C CA . ILE A 1 568 ? -40.680 0.754 86.304 1.00 82.19 568 ILE A CA 1
ATOM 4625 C C . ILE A 1 568 ? -41.754 1.396 85.416 1.00 82.19 568 ILE A C 1
ATOM 4627 O O . ILE A 1 568 ? -42.426 0.710 84.641 1.00 82.19 568 ILE A O 1
ATOM 4631 N N . ASP A 1 569 ? -41.895 2.718 85.485 1.00 79.31 569 ASP A N 1
ATOM 4632 C CA . ASP A 1 569 ? -42.965 3.470 84.813 1.00 79.31 569 ASP A CA 1
ATOM 4633 C C . ASP A 1 569 ? -42.668 3.842 83.346 1.00 79.31 569 ASP A C 1
ATOM 4635 O O . ASP A 1 569 ? -43.554 4.295 82.617 1.00 79.31 569 ASP A O 1
ATOM 4639 N N . GLN A 1 570 ? -41.437 3.614 82.886 1.00 83.31 570 GLN A N 1
ATOM 4640 C CA . GLN A 1 570 ? -40.949 4.002 81.563 1.00 83.31 570 GLN A CA 1
ATOM 4641 C C . GLN A 1 570 ? -40.391 2.814 80.771 1.00 83.31 570 GLN A C 1
ATOM 4643 O O . GLN A 1 570 ? -39.685 1.956 81.297 1.00 83.31 570 GLN A O 1
ATOM 4648 N N . ASP A 1 571 ? -40.662 2.801 79.463 1.00 84.06 571 ASP A N 1
ATOM 4649 C CA . ASP A 1 571 ? -40.136 1.781 78.541 1.00 84.06 571 ASP A CA 1
ATOM 4650 C C . ASP A 1 571 ? -38.627 1.937 78.312 1.00 84.06 571 ASP A C 1
ATOM 4652 O O . ASP A 1 571 ? -37.942 0.969 77.992 1.00 84.06 571 ASP A O 1
ATOM 4656 N N . ILE A 1 572 ? -38.109 3.160 78.445 1.00 89.31 572 ILE A N 1
ATOM 4657 C CA . ILE A 1 572 ? -36.693 3.492 78.301 1.00 89.31 572 ILE A CA 1
ATOM 4658 C C . ILE A 1 572 ? -36.307 4.391 79.468 1.00 89.31 572 ILE A C 1
ATOM 4660 O O . ILE A 1 572 ? -36.870 5.474 79.609 1.00 89.31 572 ILE A O 1
ATOM 4664 N N . VAL A 1 573 ? -35.316 3.968 80.247 1.00 87.56 573 VAL A N 1
ATOM 4665 C CA . VAL A 1 573 ? -34.746 4.746 81.347 1.00 87.56 573 VAL A CA 1
ATOM 4666 C C . VAL A 1 573 ? -33.265 4.967 81.063 1.00 87.56 573 VAL A C 1
ATOM 4668 O O . VAL A 1 573 ? -32.479 4.021 81.035 1.00 87.56 573 VAL A O 1
ATOM 4671 N N . GLU A 1 574 ? -32.895 6.219 80.815 1.00 90.75 574 GLU A N 1
ATOM 4672 C CA . GLU A 1 574 ? -31.495 6.651 80.724 1.00 90.75 574 GLU A CA 1
ATOM 4673 C C . GLU A 1 574 ? -30.951 6.914 82.139 1.00 90.75 574 GLU A C 1
ATOM 4675 O O . GLU A 1 574 ? -31.700 7.370 83.004 1.00 90.75 574 GLU A O 1
ATOM 4680 N N . ASN A 1 575 ? -29.657 6.678 82.373 1.00 90.12 575 ASN A N 1
ATOM 4681 C CA . ASN A 1 575 ? -29.035 6.717 83.706 1.00 90.12 575 ASN A CA 1
ATOM 4682 C C . ASN A 1 575 ? -29.799 5.859 84.734 1.00 90.12 575 ASN A C 1
ATOM 4684 O O . ASN A 1 575 ? -30.168 6.326 85.816 1.00 90.12 575 ASN A O 1
ATOM 4688 N N . PHE A 1 576 ? -30.093 4.608 84.373 1.00 90.06 576 PHE A N 1
ATOM 4689 C CA . PHE A 1 576 ? -30.925 3.704 85.166 1.00 90.06 576 PHE A CA 1
ATOM 4690 C C . PHE A 1 576 ? -30.403 3.516 86.597 1.00 90.06 576 PHE A C 1
ATOM 4692 O O . PHE A 1 576 ? -31.204 3.501 87.530 1.00 90.06 576 PHE A O 1
ATOM 4699 N N . SER A 1 577 ? -29.081 3.460 86.792 1.00 88.00 577 SER A N 1
ATOM 4700 C CA . SER A 1 577 ? -28.465 3.382 88.123 1.00 88.00 577 SER A CA 1
ATOM 4701 C C . SER A 1 577 ? -28.820 4.572 89.021 1.00 88.00 577 SER A C 1
ATOM 4703 O O . SER A 1 577 ? -29.042 4.402 90.221 1.00 88.00 577 SER A O 1
ATOM 4705 N N . GLN A 1 578 ? -28.917 5.771 88.440 1.00 87.12 578 GLN A N 1
ATOM 4706 C CA . GLN A 1 578 ? -29.321 6.981 89.145 1.00 87.12 578 GLN A CA 1
ATOM 4707 C C . GLN A 1 578 ? -30.834 6.988 89.387 1.00 87.12 578 GLN A C 1
ATOM 4709 O O . GLN A 1 578 ? -31.256 7.235 90.516 1.00 87.12 578 GLN A O 1
ATOM 4714 N N . TYR A 1 579 ? -31.636 6.646 88.372 1.00 85.56 579 TYR A N 1
ATOM 4715 C CA . TYR A 1 579 ? -33.100 6.576 88.463 1.00 85.56 579 TYR A CA 1
ATOM 4716 C C . TYR A 1 579 ? -33.566 5.717 89.649 1.00 85.56 579 TYR A C 1
ATOM 4718 O O . TYR A 1 579 ? -34.362 6.178 90.465 1.00 85.56 579 TYR A O 1
ATOM 4726 N N . VAL A 1 580 ? -33.007 4.511 89.812 1.00 84.12 580 VAL A N 1
ATOM 4727 C CA . VAL A 1 580 ? -33.378 3.619 90.928 1.00 84.12 580 VAL A CA 1
ATOM 4728 C C . VAL A 1 580 ? -32.834 4.083 92.283 1.00 84.12 580 VAL A C 1
ATOM 4730 O O . VAL A 1 580 ? -33.361 3.701 93.322 1.00 84.12 580 VAL A O 1
ATOM 4733 N N . SER A 1 581 ? -31.772 4.895 92.301 1.00 80.38 581 SER A N 1
ATOM 4734 C CA . SER A 1 581 ? -31.195 5.429 93.543 1.00 80.38 581 SER A CA 1
ATOM 4735 C C . SER A 1 581 ? -31.986 6.612 94.111 1.00 80.38 581 SER A C 1
ATOM 4737 O O . SER A 1 581 ? -31.972 6.838 95.320 1.00 80.38 581 SER A O 1
ATOM 4739 N N . GLU A 1 582 ? -32.688 7.354 93.248 1.00 79.50 582 GLU A N 1
ATOM 4740 C CA . GLU A 1 582 ? -33.507 8.517 93.610 1.00 79.50 582 GLU A CA 1
ATOM 4741 C C . GLU A 1 582 ? -34.934 8.134 94.039 1.00 79.50 582 GLU A C 1
ATOM 4743 O O . GLU A 1 582 ? -35.622 8.949 94.656 1.00 79.50 582 GLU A O 1
ATOM 4748 N N . GLN A 1 583 ? -35.359 6.892 93.777 1.00 70.38 583 GLN A N 1
ATOM 4749 C CA . GLN A 1 583 ? -36.663 6.338 94.162 1.00 70.38 583 GLN A CA 1
ATOM 4750 C C . GLN A 1 583 ? -36.510 5.128 95.110 1.00 70.38 583 GLN A C 1
ATOM 4752 O O . GLN A 1 583 ? -36.833 4.003 94.734 1.00 70.38 583 GLN A O 1
ATOM 4757 N N . PRO A 1 584 ? -36.022 5.319 96.352 1.00 57.91 584 PRO A N 1
ATOM 4758 C CA . PRO A 1 584 ? -35.759 4.212 97.279 1.00 57.91 584 PRO A CA 1
ATOM 4759 C C . PRO A 1 584 ? -37.021 3.468 97.754 1.00 57.91 584 PRO A C 1
ATOM 4761 O O . PRO A 1 584 ? -36.891 2.376 98.306 1.00 57.91 584 PRO A O 1
ATOM 4764 N N . ASP A 1 585 ? -38.214 4.035 97.532 1.00 57.75 585 ASP A N 1
ATOM 4765 C CA . ASP A 1 585 ? -39.502 3.405 97.852 1.00 57.75 585 ASP A CA 1
ATOM 4766 C C . ASP A 1 585 ? -40.014 2.471 96.728 1.00 57.75 585 ASP A C 1
ATOM 4768 O O . ASP A 1 585 ? -40.930 1.683 96.968 1.00 57.75 585 ASP A O 1
ATOM 4772 N N . ASP A 1 586 ? -39.401 2.474 95.531 1.00 62.66 586 ASP A N 1
ATOM 4773 C CA . ASP A 1 586 ? -39.674 1.466 94.497 1.00 62.66 586 ASP A CA 1
ATOM 4774 C C . ASP A 1 586 ? -38.850 0.195 94.762 1.00 62.66 586 ASP A C 1
ATOM 4776 O O . ASP A 1 586 ? -37.724 0.007 94.284 1.00 62.66 586 ASP A O 1
ATOM 4780 N N . SER A 1 587 ? -39.434 -0.715 95.547 1.00 68.56 587 SER A N 1
ATOM 4781 C CA . SER A 1 587 ? -38.814 -2.007 95.851 1.00 68.56 587 SER A CA 1
ATOM 4782 C C . SER A 1 587 ? -38.629 -2.898 94.612 1.00 68.56 587 SER A C 1
ATOM 4784 O O . SER A 1 587 ? -37.911 -3.888 94.682 1.00 68.56 587 SER A O 1
ATOM 4786 N N . GLY A 1 588 ? -39.231 -2.588 93.461 1.00 77.06 588 GLY A N 1
ATOM 4787 C CA . GLY A 1 588 ? -39.063 -3.382 92.247 1.00 77.06 588 GLY A CA 1
ATOM 4788 C C . GLY A 1 588 ? -37.842 -2.967 91.435 1.00 77.06 588 GLY A C 1
ATOM 4789 O O . GLY A 1 588 ? -36.956 -3.788 91.168 1.00 77.06 588 GLY A O 1
ATOM 4790 N N . GLY A 1 589 ? -37.773 -1.687 91.055 1.00 83.38 589 GLY A N 1
ATOM 4791 C CA . GLY A 1 589 ? -36.717 -1.159 90.190 1.00 83.38 589 GLY A CA 1
ATOM 4792 C C . GLY A 1 589 ? -35.330 -1.308 90.809 1.00 83.38 589 GLY A C 1
ATOM 4793 O O . GLY A 1 589 ? -34.387 -1.744 90.141 1.00 83.38 589 GLY A O 1
ATOM 4794 N N . TYR A 1 590 ? -35.215 -1.040 92.111 1.00 83.94 590 TYR A N 1
ATOM 4795 C CA . TYR A 1 590 ? -33.954 -1.159 92.838 1.00 83.94 590 TYR A CA 1
ATOM 4796 C C . TYR A 1 590 ? -33.436 -2.603 92.913 1.00 83.94 590 TYR A C 1
ATOM 4798 O O . TYR A 1 590 ? -32.257 -2.846 92.645 1.00 83.94 590 TYR A O 1
ATOM 4806 N N . TYR A 1 591 ? -34.300 -3.579 93.217 1.00 83.62 591 TYR A N 1
ATOM 4807 C CA . TYR A 1 591 ? -33.902 -4.992 93.247 1.00 83.62 591 TYR A CA 1
ATOM 4808 C C . TYR A 1 591 ? -33.503 -5.488 91.858 1.00 83.62 591 TYR A C 1
ATOM 4810 O O . TYR A 1 591 ? -32.491 -6.175 91.720 1.00 83.62 591 TYR A O 1
ATOM 4818 N N . LEU A 1 592 ? -34.238 -5.089 90.816 1.00 87.12 592 LEU A N 1
ATOM 4819 C CA . LEU A 1 592 ? -33.865 -5.418 89.444 1.00 87.12 592 LEU A CA 1
ATOM 4820 C C . LEU A 1 592 ? -32.490 -4.835 89.088 1.00 87.12 592 LEU A C 1
ATOM 4822 O O . LEU A 1 592 ? -31.656 -5.541 88.530 1.00 87.12 592 LEU A O 1
ATOM 4826 N N . TYR A 1 593 ? -32.195 -3.588 89.457 1.00 88.50 593 TYR A N 1
ATOM 4827 C CA . TYR A 1 593 ? -30.864 -3.020 89.238 1.00 88.50 593 TYR A CA 1
ATOM 4828 C C . TYR A 1 593 ? -29.766 -3.748 90.026 1.00 88.50 593 TYR A C 1
ATOM 4830 O O . TYR A 1 593 ? -28.705 -4.019 89.467 1.00 88.50 593 TYR A O 1
ATOM 4838 N N . GLN A 1 594 ? -30.002 -4.119 91.289 1.00 85.81 594 GLN A N 1
ATOM 4839 C CA . GLN A 1 594 ? -29.034 -4.892 92.080 1.00 85.81 594 GLN A CA 1
ATOM 4840 C C . GLN A 1 594 ? -28.700 -6.245 91.448 1.00 85.81 594 GLN A C 1
ATOM 4842 O O . GLN A 1 594 ? -27.562 -6.704 91.545 1.00 85.81 594 GLN A O 1
ATOM 4847 N N . LEU A 1 595 ? -29.675 -6.863 90.786 1.00 86.44 595 LEU A N 1
ATOM 4848 C CA . LEU A 1 595 ? -29.462 -8.059 89.986 1.00 86.44 595 LEU A CA 1
ATOM 4849 C C . LEU A 1 595 ? -28.648 -7.749 88.719 1.00 86.44 595 LEU A C 1
ATOM 4851 O O . LEU A 1 595 ? -27.727 -8.480 88.377 1.00 86.44 595 LEU A O 1
ATOM 4855 N N . LEU A 1 596 ? -28.916 -6.644 88.026 1.00 89.31 596 LEU A N 1
ATOM 4856 C CA . LEU A 1 596 ? -28.241 -6.328 86.761 1.00 89.31 596 LEU A CA 1
ATOM 4857 C C . LEU A 1 596 ? -26.814 -5.780 86.920 1.00 89.31 596 LEU A C 1
ATOM 4859 O O . LEU A 1 596 ? -25.953 -6.084 86.089 1.00 89.31 596 LEU A O 1
ATOM 4863 N N . ALA A 1 597 ? -26.541 -5.005 87.969 1.00 86.56 597 ALA A N 1
ATOM 4864 C CA . ALA A 1 597 ? -25.279 -4.290 88.176 1.00 86.56 597 ALA A CA 1
ATOM 4865 C C . ALA A 1 597 ? -24.017 -5.184 88.234 1.00 86.56 597 ALA A C 1
ATOM 4867 O O . ALA A 1 597 ? -22.995 -4.783 87.675 1.00 86.56 597 ALA A O 1
ATOM 4868 N N . PRO A 1 598 ? -24.039 -6.398 88.826 1.00 87.50 598 PRO A N 1
ATOM 4869 C CA . PRO A 1 598 ? -22.895 -7.313 88.830 1.00 87.50 598 PRO A CA 1
ATOM 4870 C C . PRO A 1 598 ? -22.469 -7.834 87.450 1.00 87.50 598 PRO A C 1
ATOM 4872 O O . PRO A 1 598 ? -21.392 -8.418 87.344 1.00 87.50 598 PRO A O 1
ATOM 4875 N N . ALA A 1 599 ? -23.295 -7.656 86.412 1.00 87.69 599 ALA A N 1
ATOM 4876 C CA . ALA A 1 599 ? -23.048 -8.167 85.062 1.00 87.69 599 ALA A CA 1
ATOM 4877 C C . ALA A 1 599 ? -22.819 -9.686 84.999 1.00 87.69 599 ALA A C 1
ATOM 4879 O O . ALA A 1 599 ? -21.877 -10.173 84.367 1.00 87.69 599 ALA A O 1
ATOM 4880 N N . VAL A 1 600 ? -23.712 -10.438 85.649 1.00 86.19 600 VAL A N 1
ATOM 4881 C CA . VAL A 1 600 ? -23.706 -11.907 85.679 1.00 86.19 600 VAL A CA 1
ATOM 4882 C C . VAL A 1 600 ? -25.028 -12.444 85.128 1.00 86.19 600 VAL A C 1
ATOM 4884 O O . VAL A 1 600 ? -26.078 -11.823 85.287 1.00 86.19 600 VAL A O 1
ATOM 4887 N N . GLU A 1 601 ? -24.964 -13.598 84.466 1.00 89.12 601 GLU A N 1
ATOM 4888 C CA . GLU A 1 601 ? -26.151 -14.351 84.054 1.00 89.12 601 GLU A CA 1
ATOM 4889 C C . GLU A 1 601 ? -26.860 -14.933 85.281 1.00 89.12 601 GLU A C 1
ATOM 4891 O O . GLU A 1 601 ? -26.207 -15.469 86.179 1.00 89.12 601 GLU A O 1
ATOM 4896 N N . MET A 1 602 ? -28.188 -14.862 85.318 1.00 87.50 602 MET A N 1
ATOM 4897 C CA . MET A 1 602 ? -28.974 -15.388 86.439 1.00 87.50 602 MET A CA 1
ATOM 4898 C C . MET A 1 602 ? -30.356 -15.884 86.025 1.00 87.50 602 MET A C 1
ATOM 4900 O O . MET A 1 602 ? -30.800 -15.628 84.907 1.00 87.50 602 MET A O 1
ATOM 4904 N N . ASP A 1 603 ? -31.005 -16.600 86.943 1.00 90.31 603 ASP A N 1
ATOM 4905 C CA . ASP A 1 603 ? -32.375 -17.126 86.877 1.00 90.31 603 ASP A CA 1
ATOM 4906 C C . ASP A 1 603 ? -32.912 -17.130 88.318 1.00 90.31 603 ASP A C 1
ATOM 4908 O O . ASP A 1 603 ? -32.725 -18.096 89.059 1.00 90.31 603 ASP A O 1
ATOM 4912 N N . GLU A 1 604 ? -33.435 -15.987 88.759 1.00 87.06 604 GLU A N 1
ATOM 4913 C CA . GLU A 1 604 ? -33.752 -15.712 90.164 1.00 87.06 604 GLU A CA 1
ATOM 4914 C C . GLU A 1 604 ? -35.221 -15.324 90.338 1.00 87.06 604 GLU A C 1
ATOM 4916 O O . GLU A 1 604 ? -35.788 -14.561 89.552 1.00 87.06 604 GLU A O 1
ATOM 4921 N N . GLN A 1 605 ? -35.835 -15.825 91.412 1.00 87.44 605 GLN A N 1
ATOM 4922 C CA . GLN A 1 605 ? -37.194 -15.457 91.806 1.00 87.44 605 GLN A CA 1
ATOM 4923 C C . GLN A 1 605 ? -37.136 -14.352 92.856 1.00 87.44 605 GLN A C 1
ATOM 4925 O O . GLN A 1 605 ? -36.631 -14.560 93.959 1.00 87.44 605 GLN A O 1
ATOM 4930 N N . ILE A 1 606 ? -37.680 -13.187 92.523 1.00 85.06 606 ILE A N 1
ATOM 4931 C CA . ILE A 1 606 ? -37.742 -12.033 93.415 1.00 85.06 606 ILE A CA 1
ATOM 4932 C C . ILE A 1 606 ? -39.177 -11.769 93.856 1.00 85.06 606 ILE A C 1
ATOM 4934 O O . ILE A 1 606 ? -40.117 -11.848 93.066 1.00 85.06 606 ILE A O 1
ATOM 4938 N N . LEU A 1 607 ? -39.343 -11.435 95.133 1.00 82.62 607 LEU A N 1
ATOM 4939 C CA . LEU A 1 607 ? -40.600 -10.934 95.672 1.00 82.62 607 LEU A CA 1
ATOM 4940 C C . LEU A 1 607 ? -40.532 -9.410 95.693 1.00 82.62 607 LEU A C 1
ATOM 4942 O O . LEU A 1 607 ? -39.759 -8.837 96.459 1.00 82.62 607 LEU A O 1
ATOM 4946 N N . VAL A 1 608 ? -41.346 -8.765 94.865 1.00 79.69 608 VAL A N 1
ATOM 4947 C CA . VAL A 1 608 ? -41.445 -7.304 94.816 1.00 79.69 608 VAL A CA 1
ATOM 4948 C C . VAL A 1 608 ? -42.654 -6.888 95.643 1.00 79.69 608 VAL A C 1
ATOM 4950 O O . VAL A 1 608 ? -43.755 -7.395 95.431 1.00 79.69 608 VAL A O 1
ATOM 4953 N N . SER A 1 609 ? -42.454 -5.998 96.614 1.00 72.69 609 SER A N 1
ATOM 4954 C CA . SER A 1 609 ? -43.528 -5.523 97.495 1.00 72.69 609 SER A CA 1
ATOM 4955 C C . SER A 1 609 ? -44.021 -4.155 97.030 1.00 72.69 609 SER A C 1
ATOM 4957 O O . SER A 1 609 ? -43.268 -3.186 97.091 1.00 72.69 609 SER A O 1
ATOM 4959 N N . GLY A 1 610 ? -45.259 -4.079 96.538 1.00 65.44 610 GLY A N 1
ATOM 4960 C CA . GLY A 1 610 ? -45.914 -2.813 96.197 1.00 65.44 610 GLY A CA 1
ATOM 4961 C C . GLY A 1 610 ? -46.641 -2.186 97.392 1.00 65.44 610 GLY A C 1
ATOM 4962 O O . GLY A 1 610 ? -46.724 -2.796 98.457 1.00 65.44 610 GLY A O 1
ATOM 4963 N N . GLU A 1 611 ? -47.195 -0.981 97.201 1.00 57.84 611 GLU A N 1
ATOM 4964 C CA . GLU A 1 611 ? -47.963 -0.263 98.237 1.00 57.84 611 GLU A CA 1
ATOM 4965 C C . GLU A 1 611 ? -49.207 -1.039 98.716 1.00 57.84 611 GLU A C 1
ATOM 4967 O O . GLU A 1 611 ? -49.544 -0.956 99.896 1.00 57.84 611 GLU A O 1
ATOM 4972 N N . ASP A 1 612 ? -49.838 -1.832 97.838 1.00 58.06 612 ASP A N 1
ATOM 4973 C CA . ASP A 1 612 ? -51.068 -2.581 98.146 1.00 58.06 612 ASP A CA 1
ATOM 4974 C C . ASP A 1 612 ? -50.884 -4.115 98.209 1.00 58.06 612 ASP A C 1
ATOM 4976 O O . ASP A 1 612 ? -51.527 -4.765 99.032 1.00 58.06 612 ASP A O 1
ATOM 4980 N N . GLU A 1 613 ? -50.000 -4.719 97.398 1.00 70.38 613 GLU A N 1
ATOM 4981 C CA . GLU A 1 613 ? -49.761 -6.177 97.373 1.00 70.38 613 GLU A CA 1
ATOM 4982 C C . GLU A 1 613 ? -48.320 -6.539 96.958 1.00 70.38 613 GLU A C 1
ATOM 4984 O O . GLU A 1 613 ? -47.689 -5.855 96.146 1.00 70.38 613 GLU A O 1
ATOM 4989 N N . SER A 1 614 ? -47.798 -7.654 97.486 1.00 78.88 614 SER A N 1
ATOM 4990 C CA . SER A 1 614 ? -46.523 -8.246 97.056 1.00 78.88 614 SER A CA 1
ATOM 4991 C C . SER A 1 614 ? -46.748 -9.261 95.935 1.00 78.88 614 SER A C 1
ATOM 4993 O O . SER A 1 614 ? -47.659 -10.077 96.029 1.00 78.88 614 SER A O 1
ATOM 4995 N N . ARG A 1 615 ? -45.895 -9.245 94.904 1.00 84.00 615 ARG A N 1
ATOM 4996 C CA . ARG A 1 615 ? -45.976 -10.152 93.746 1.00 84.00 615 ARG A CA 1
ATOM 4997 C C . ARG A 1 615 ? -44.640 -10.824 93.466 1.00 84.00 615 ARG A C 1
ATOM 4999 O O . ARG A 1 615 ? -43.585 -10.187 93.541 1.00 84.00 615 ARG A O 1
ATOM 5006 N N . TRP A 1 616 ? -44.687 -12.101 93.102 1.00 85.06 616 TRP A N 1
ATOM 5007 C CA . TRP A 1 616 ? -43.503 -12.844 92.676 1.00 85.06 616 TRP A CA 1
ATOM 5008 C C . TRP A 1 616 ? -43.168 -12.603 91.204 1.00 85.06 616 TRP A C 1
ATOM 5010 O O . TRP A 1 616 ? -44.024 -12.732 90.330 1.00 85.06 616 TRP A O 1
ATOM 5020 N N . TYR A 1 617 ? -41.894 -12.338 90.925 1.00 87.12 617 TYR A N 1
ATOM 5021 C CA . TYR A 1 617 ? -41.345 -12.255 89.577 1.00 87.12 617 TYR A CA 1
ATOM 5022 C C . TYR A 1 617 ? -40.188 -13.235 89.401 1.00 87.12 617 TYR A C 1
ATOM 5024 O O . TYR A 1 617 ? -39.363 -13.399 90.294 1.00 87.12 617 TYR A O 1
ATOM 5032 N N . ASN A 1 618 ? -40.094 -13.854 88.229 1.00 89.56 618 ASN A N 1
ATOM 5033 C CA . ASN A 1 618 ? -38.909 -14.575 87.787 1.00 89.56 618 ASN A CA 1
ATOM 5034 C C . ASN A 1 618 ? -38.099 -13.690 86.831 1.00 89.56 618 ASN A C 1
ATOM 5036 O O . ASN A 1 618 ? -38.647 -13.230 85.828 1.00 89.56 618 ASN A O 1
ATOM 5040 N N . VAL A 1 619 ? -36.818 -13.466 87.128 1.00 90.06 619 VAL A N 1
ATOM 5041 C CA . VAL A 1 619 ? -35.886 -12.671 86.321 1.00 90.06 619 VAL A CA 1
ATOM 5042 C C . VAL A 1 619 ? -34.770 -13.565 85.804 1.00 90.06 619 VAL A C 1
ATOM 5044 O O . VAL A 1 619 ? -34.014 -14.150 86.577 1.00 90.06 619 VAL A O 1
ATOM 5047 N N . LYS A 1 620 ? -34.613 -13.604 84.480 1.00 90.69 620 LYS A N 1
ATOM 5048 C CA . LYS A 1 620 ? -33.538 -14.344 83.820 1.00 90.69 620 LYS A CA 1
ATOM 5049 C C . LYS A 1 620 ? -32.722 -13.440 82.915 1.00 90.69 620 LYS A C 1
ATOM 5051 O O . LYS A 1 620 ? -33.309 -12.719 82.114 1.00 90.69 620 LYS A O 1
ATOM 5056 N N . THR A 1 621 ? -31.396 -13.511 82.983 1.00 91.56 621 THR A N 1
ATOM 5057 C CA . THR A 1 621 ? -30.495 -12.642 82.207 1.00 91.56 621 THR A CA 1
ATOM 5058 C C . THR A 1 621 ? -29.366 -13.413 81.537 1.00 91.56 621 THR A C 1
ATOM 5060 O O . THR A 1 621 ? -28.911 -14.444 82.032 1.00 91.56 621 THR A O 1
ATOM 5063 N N . ILE A 1 622 ? -28.899 -12.881 80.409 1.00 90.81 622 ILE A N 1
ATOM 5064 C CA . ILE A 1 622 ? -27.672 -13.275 79.714 1.00 90.81 622 ILE A CA 1
ATOM 5065 C C . ILE A 1 622 ? -26.814 -12.035 79.449 1.00 90.81 622 ILE A C 1
ATOM 5067 O O . ILE A 1 622 ? -27.348 -10.943 79.240 1.00 90.81 622 ILE A O 1
ATOM 5071 N N . ILE A 1 623 ? -25.489 -12.193 79.420 1.00 90.56 623 ILE A N 1
ATOM 5072 C CA . ILE A 1 623 ? -24.558 -11.069 79.252 1.00 90.56 623 ILE A CA 1
ATOM 5073 C C . ILE A 1 623 ? -23.918 -11.110 77.866 1.00 90.56 623 ILE A C 1
ATOM 5075 O O . 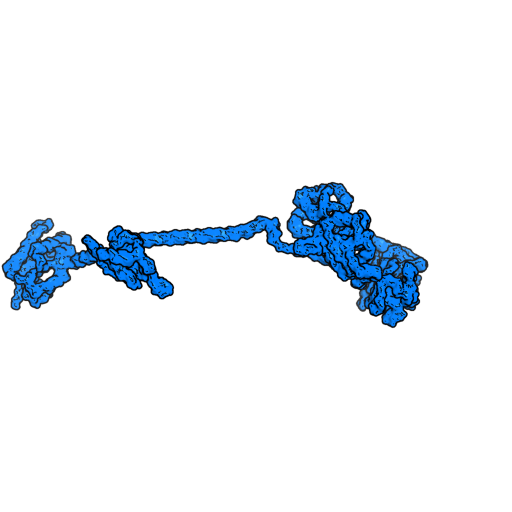ILE A 1 623 ? -23.206 -12.051 77.516 1.00 90.56 623 ILE A O 1
ATOM 5079 N N . ILE A 1 624 ? -24.122 -10.049 77.089 1.00 89.81 624 ILE A N 1
ATOM 5080 C CA . ILE A 1 624 ? -23.404 -9.810 75.838 1.00 89.81 624 ILE A CA 1
ATOM 5081 C C . ILE A 1 624 ? -22.127 -9.050 76.162 1.00 89.81 624 ILE A C 1
ATOM 5083 O O . ILE A 1 624 ? -22.170 -7.992 76.791 1.00 89.81 624 ILE A O 1
ATOM 5087 N N . LYS A 1 625 ? -20.998 -9.586 75.705 1.00 87.25 625 LYS A N 1
ATOM 5088 C CA . LYS A 1 625 ? -19.667 -9.013 75.913 1.00 87.25 625 LYS A CA 1
ATOM 5089 C C . LYS A 1 625 ? -19.128 -8.385 74.628 1.00 87.25 625 LYS A C 1
ATOM 5091 O O . LYS A 1 625 ? -19.550 -8.769 73.539 1.00 87.25 625 LYS A O 1
ATOM 5096 N N . ASP A 1 626 ? -18.218 -7.430 74.765 1.00 87.88 626 ASP A N 1
ATOM 5097 C CA . ASP A 1 626 ? -17.426 -6.893 73.657 1.00 87.88 626 ASP A CA 1
ATOM 5098 C C . ASP A 1 626 ? -16.263 -7.832 73.261 1.00 87.88 626 ASP A C 1
ATOM 5100 O O . ASP A 1 626 ? -16.068 -8.898 73.856 1.00 87.88 626 ASP A O 1
ATOM 5104 N N . ASP A 1 627 ? -15.486 -7.437 72.246 1.00 84.12 627 ASP A N 1
ATOM 5105 C CA . ASP A 1 627 ? -14.339 -8.206 71.739 1.00 84.12 627 ASP A CA 1
ATOM 5106 C C . ASP A 1 627 ? -13.190 -8.345 72.769 1.00 84.12 627 ASP A C 1
ATOM 5108 O O . ASP A 1 627 ? -12.348 -9.236 72.633 1.00 84.12 627 ASP A O 1
ATOM 5112 N N . GLU A 1 628 ? -13.153 -7.502 73.809 1.00 83.00 628 GLU A N 1
ATOM 5113 C CA . GLU A 1 628 ? -12.170 -7.537 74.905 1.00 83.00 628 GLU A CA 1
ATOM 5114 C C . GLU A 1 628 ? -12.690 -8.296 76.147 1.00 83.00 628 GLU A C 1
ATOM 5116 O O . GLU A 1 628 ? -11.957 -8.496 77.119 1.00 83.00 628 GLU A O 1
ATOM 5121 N N . GLY A 1 629 ? -13.933 -8.790 76.103 1.00 78.88 629 GLY A N 1
ATOM 5122 C CA . GLY A 1 629 ? -14.574 -9.572 77.159 1.00 78.88 629 GLY A CA 1
ATOM 5123 C C . GLY A 1 629 ? -15.288 -8.749 78.240 1.00 78.88 629 GLY A C 1
ATOM 5124 O O . GLY A 1 629 ? -15.760 -9.342 79.217 1.00 78.88 629 GLY A O 1
ATOM 5125 N N . GLY A 1 630 ? -15.394 -7.427 78.080 1.00 85.38 630 GLY A N 1
ATOM 5126 C CA . GLY A 1 630 ? -16.158 -6.531 78.951 1.00 85.38 630 GLY A CA 1
ATOM 5127 C C . GLY A 1 630 ? -17.671 -6.630 78.705 1.00 85.38 630 GLY A C 1
ATOM 5128 O O . GLY A 1 630 ? -18.088 -6.919 77.584 1.00 85.38 630 GLY A O 1
ATOM 5129 N N . PRO A 1 631 ? -18.532 -6.438 79.724 1.00 87.44 631 PRO A N 1
ATOM 5130 C CA . PRO A 1 631 ? -19.982 -6.526 79.554 1.00 87.44 631 PRO A CA 1
ATOM 5131 C C . PRO A 1 631 ? -20.523 -5.305 78.792 1.00 87.44 631 PRO A C 1
ATOM 5133 O O . PRO A 1 631 ? -20.389 -4.171 79.242 1.00 87.44 631 PRO A O 1
ATOM 5136 N N . LEU A 1 632 ? -21.163 -5.541 77.645 1.00 90.00 632 LEU A N 1
ATOM 5137 C CA . LEU A 1 632 ? -21.754 -4.507 76.790 1.00 90.00 632 LEU A CA 1
ATOM 5138 C C . LEU A 1 632 ? -23.254 -4.338 77.081 1.00 90.00 632 LEU A C 1
ATOM 5140 O O . LEU A 1 632 ? -23.731 -3.217 77.281 1.00 90.00 632 LEU A O 1
ATOM 5144 N N . TYR A 1 633 ? -23.977 -5.462 77.169 1.00 90.06 633 TYR A N 1
ATOM 5145 C CA . TYR A 1 633 ? -25.411 -5.503 77.468 1.00 90.06 633 TYR A CA 1
ATOM 5146 C C . TYR A 1 633 ? -25.775 -6.674 78.382 1.00 90.06 633 TYR A C 1
ATOM 5148 O O . TYR A 1 633 ? -25.176 -7.744 78.295 1.00 90.06 633 TYR A O 1
ATOM 5156 N N . SER A 1 634 ? -26.810 -6.499 79.199 1.00 90.88 634 SER A N 1
ATOM 5157 C CA . SER A 1 634 ? -27.585 -7.596 79.778 1.00 90.88 634 SER A CA 1
ATOM 5158 C C . SER A 1 634 ? -28.917 -7.673 79.055 1.00 90.88 634 SER A C 1
ATOM 5160 O O . SER A 1 634 ? -29.655 -6.691 79.021 1.00 90.88 634 SER A O 1
ATOM 5162 N N . ILE A 1 635 ? -29.207 -8.817 78.446 1.00 91.12 635 ILE A N 1
ATOM 5163 C CA . ILE A 1 635 ? -30.515 -9.086 77.849 1.00 91.12 635 ILE A CA 1
ATOM 5164 C C . ILE A 1 635 ? -31.219 -10.080 78.752 1.00 91.12 635 ILE A C 1
ATOM 5166 O O . ILE A 1 635 ? -30.670 -11.135 79.067 1.00 91.12 635 ILE A O 1
ATOM 5170 N N . GLY A 1 636 ? -32.436 -9.758 79.166 1.00 88.19 636 GLY A N 1
ATOM 5171 C CA . GLY A 1 636 ? -33.174 -10.597 80.090 1.00 88.19 636 GLY A CA 1
ATOM 5172 C C . GLY A 1 636 ? -34.663 -10.641 79.824 1.00 88.19 636 GLY A C 1
ATOM 5173 O O . GLY A 1 636 ? -35.205 -9.888 79.016 1.00 88.19 636 GLY A O 1
ATOM 5174 N N . LYS A 1 637 ? -35.323 -11.566 80.515 1.00 88.56 637 LYS A N 1
ATOM 5175 C CA . LYS A 1 637 ? -36.777 -11.643 80.601 1.00 88.56 637 LYS A CA 1
ATOM 5176 C C . LYS A 1 637 ? -37.214 -11.565 82.056 1.00 88.56 637 LYS A C 1
ATOM 5178 O O . LYS A 1 637 ? -36.548 -12.120 82.930 1.00 88.56 637 LYS A O 1
ATOM 5183 N N . ILE A 1 638 ? -38.341 -10.907 82.290 1.00 88.19 638 ILE A N 1
ATOM 5184 C CA . ILE A 1 638 ? -39.031 -10.875 83.576 1.00 88.19 638 ILE A CA 1
ATOM 5185 C C . ILE A 1 638 ? -40.477 -11.346 83.400 1.00 88.19 638 ILE A C 1
ATOM 5187 O O . ILE A 1 638 ? -41.150 -10.950 82.448 1.00 88.19 638 ILE A O 1
ATOM 5191 N N . GLN A 1 639 ? -40.942 -12.218 84.292 1.00 87.12 639 GLN A N 1
ATOM 5192 C CA . GLN A 1 639 ? -42.284 -12.806 84.253 1.00 87.12 639 GLN A CA 1
ATOM 5193 C C . GLN A 1 639 ? -42.916 -12.754 85.646 1.00 87.12 639 GLN A C 1
ATOM 5195 O O . GLN A 1 639 ? -42.261 -13.114 86.618 1.00 87.12 639 GLN A O 1
ATOM 5200 N N . ASN A 1 640 ? -44.179 -12.338 85.749 1.00 85.00 640 ASN A N 1
ATOM 5201 C CA . ASN A 1 640 ? -44.953 -12.442 86.989 1.00 85.00 640 ASN A CA 1
ATOM 5202 C C . ASN A 1 640 ? -45.411 -13.900 87.191 1.00 85.00 640 ASN A C 1
ATOM 5204 O O . ASN A 1 640 ? -46.062 -14.461 86.311 1.00 85.00 640 ASN A O 1
ATOM 5208 N N . ILE A 1 641 ? -45.064 -14.497 88.332 1.00 85.81 641 ILE A N 1
ATOM 5209 C CA . ILE A 1 641 ? -45.330 -15.905 88.678 1.00 85.81 641 ILE A CA 1
ATOM 5210 C C . ILE A 1 641 ? -46.239 -16.046 89.914 1.00 85.81 641 ILE A C 1
ATOM 5212 O O . ILE A 1 641 ? -46.278 -17.097 90.555 1.00 85.81 641 ILE A O 1
ATOM 5216 N N . ASP A 1 642 ? -46.965 -14.988 90.285 1.00 83.00 642 ASP A N 1
ATOM 5217 C CA . ASP A 1 642 ? -47.758 -14.965 91.518 1.00 83.00 642 ASP A CA 1
ATOM 5218 C C . ASP A 1 642 ? -48.915 -15.981 91.503 1.00 83.00 642 ASP A C 1
ATOM 5220 O O . ASP A 1 642 ? -49.078 -16.764 92.440 1.00 83.00 642 ASP A O 1
ATOM 5224 N N . LEU A 1 643 ? -49.654 -16.056 90.389 1.00 79.62 643 LEU A N 1
ATOM 5225 C CA . LEU A 1 643 ? -50.737 -17.030 90.203 1.00 79.62 643 LEU A CA 1
ATOM 5226 C C . LEU A 1 643 ? -50.228 -18.477 90.314 1.00 79.62 643 LEU A C 1
ATOM 5228 O O . LEU A 1 643 ? -50.844 -19.301 90.986 1.00 79.62 643 LEU A O 1
ATOM 5232 N N . GLU A 1 644 ? -49.075 -18.773 89.710 1.00 79.75 644 GLU A N 1
ATOM 5233 C CA . GLU A 1 644 ? -48.465 -20.109 89.724 1.00 79.75 644 GLU A CA 1
ATOM 5234 C C . GLU A 1 644 ? -48.115 -20.547 91.156 1.00 79.75 644 GLU A C 1
ATOM 5236 O O . GLU A 1 644 ? -48.306 -21.707 91.538 1.00 79.75 644 GLU A O 1
ATOM 5241 N N . MET A 1 645 ? -47.638 -19.608 91.981 1.00 77.69 645 MET A N 1
ATOM 5242 C CA . MET A 1 645 ? -47.349 -19.855 93.394 1.00 77.69 645 MET A CA 1
ATOM 5243 C C . MET A 1 645 ? -48.626 -20.106 94.211 1.00 77.69 645 MET A C 1
ATOM 5245 O O . MET A 1 645 ? -48.638 -21.003 95.061 1.00 77.69 645 MET A O 1
ATOM 5249 N N . GLN A 1 646 ? -49.710 -19.372 93.938 1.00 76.12 646 GLN A N 1
ATOM 5250 C CA . GLN A 1 646 ? -51.004 -19.555 94.607 1.00 76.12 646 GLN A CA 1
ATOM 5251 C C . GLN A 1 646 ? -51.667 -20.894 94.240 1.00 76.12 646 GLN A C 1
ATOM 5253 O O . GLN A 1 646 ? -52.107 -21.634 95.124 1.00 76.12 646 GLN A O 1
ATOM 5258 N N . GLU A 1 647 ? -51.683 -21.257 92.955 1.00 76.50 647 GLU A N 1
ATOM 5259 C CA . GLU A 1 647 ? -52.229 -22.533 92.473 1.00 76.50 647 GLU A CA 1
ATOM 5260 C C . GLU A 1 647 ? -51.491 -23.729 93.082 1.00 76.50 647 GLU A C 1
ATOM 5262 O O . GLU A 1 647 ? -52.108 -24.693 93.546 1.00 76.50 647 GLU A O 1
ATOM 5267 N N . ARG A 1 648 ? -50.157 -23.650 93.158 1.00 76.19 648 ARG A N 1
ATOM 5268 C CA . ARG A 1 648 ? -49.335 -24.692 93.781 1.00 76.19 648 ARG A CA 1
ATOM 5269 C C . ARG A 1 648 ? -49.700 -24.914 95.250 1.00 76.19 648 ARG A C 1
ATOM 5271 O O . ARG A 1 648 ? -49.706 -26.059 95.699 1.00 76.19 648 ARG A O 1
ATOM 5278 N N . ALA A 1 649 ? -50.003 -23.851 95.993 1.00 71.06 649 ALA A N 1
ATOM 5279 C CA . ALA A 1 649 ? -50.432 -23.956 97.385 1.00 71.06 649 ALA A CA 1
ATOM 5280 C C . ALA A 1 649 ? -51.824 -24.603 97.515 1.00 71.06 649 ALA A C 1
ATOM 5282 O O . ALA A 1 649 ? -52.019 -25.455 98.385 1.00 71.06 649 ALA A O 1
ATOM 5283 N N . ALA A 1 650 ? -52.766 -24.264 96.628 1.00 70.88 650 ALA A N 1
ATOM 5284 C CA . ALA A 1 650 ? -54.116 -24.833 96.618 1.00 70.88 650 ALA A CA 1
ATOM 5285 C C . ALA A 1 650 ? -54.126 -26.344 96.313 1.00 70.88 650 ALA A C 1
ATOM 5287 O O . ALA A 1 650 ? -54.786 -27.113 97.013 1.00 70.88 650 ALA A O 1
ATOM 5288 N N . LEU A 1 651 ? -53.327 -26.791 95.336 1.00 72.56 651 LEU A N 1
ATOM 5289 C CA . LEU A 1 651 ? -53.202 -28.211 94.970 1.00 72.56 651 LEU A CA 1
ATOM 5290 C C . LEU A 1 651 ? -52.689 -29.085 96.127 1.00 72.56 651 LEU A C 1
ATOM 5292 O O . LEU A 1 651 ? -53.062 -30.253 96.251 1.00 72.56 651 LEU A O 1
ATOM 5296 N N . ILE A 1 652 ? -51.835 -28.528 96.989 1.00 71.25 652 ILE A N 1
ATOM 5297 C CA . ILE A 1 652 ? -51.320 -29.231 98.171 1.00 71.25 652 ILE A CA 1
ATOM 5298 C C . ILE A 1 652 ? -52.432 -29.451 99.212 1.00 71.25 652 ILE A C 1
ATOM 5300 O O . ILE A 1 652 ? -52.467 -30.516 99.834 1.00 71.25 652 ILE A O 1
ATOM 5304 N N . ASP A 1 653 ? -53.349 -28.493 99.393 1.00 69.94 653 ASP A N 1
ATOM 5305 C CA . ASP A 1 653 ? -54.484 -28.640 100.318 1.00 69.94 653 ASP A CA 1
ATOM 5306 C C . ASP A 1 653 ? -55.478 -29.705 99.832 1.00 69.94 653 ASP A C 1
ATOM 5308 O O . ASP A 1 653 ? -55.875 -30.578 100.610 1.00 69.94 653 ASP A O 1
ATOM 5312 N N . GLU A 1 654 ? -55.822 -29.697 98.541 1.00 71.94 654 GLU A N 1
ATOM 5313 C CA . GLU A 1 654 ? -56.752 -30.660 97.936 1.00 71.94 654 GLU A CA 1
ATOM 5314 C C . GLU A 1 654 ? -56.231 -32.105 98.032 1.00 71.94 654 GLU A C 1
ATOM 5316 O O . GLU A 1 654 ? -56.961 -33.014 98.430 1.00 71.94 654 GLU A O 1
ATOM 5321 N N . ALA A 1 655 ? -54.929 -32.315 97.806 1.00 77.38 655 ALA A N 1
ATOM 5322 C CA . ALA A 1 655 ? -54.287 -33.628 97.921 1.00 77.38 655 ALA A CA 1
ATOM 5323 C C . ALA A 1 655 ? -54.303 -34.222 99.350 1.00 77.38 655 ALA A C 1
ATOM 5325 O O . ALA A 1 655 ? -53.998 -35.407 99.544 1.00 77.38 655 ALA A O 1
ATOM 5326 N N . SER A 1 656 ? -54.633 -33.424 100.374 1.00 79.44 656 SER A N 1
ATOM 5327 C CA . SER A 1 656 ? -54.639 -33.860 101.777 1.00 79.44 656 SER A CA 1
ATOM 5328 C C . SER A 1 656 ? -55.967 -34.475 102.257 1.00 79.44 656 SER A C 1
ATOM 5330 O O . SER A 1 656 ? -56.004 -35.117 103.315 1.00 79.44 656 SER A O 1
ATOM 5332 N N . LYS A 1 657 ? -57.044 -34.334 101.473 1.00 84.94 657 LYS A N 1
ATOM 5333 C CA . LYS A 1 657 ? -58.416 -34.744 101.821 1.00 84.94 657 LYS A CA 1
ATOM 5334 C C . LYS A 1 657 ? -58.866 -35.984 101.032 1.00 84.94 657 LYS A C 1
ATOM 5336 O O . LYS A 1 657 ? -58.215 -36.400 100.075 1.00 84.94 657 LYS A O 1
ATOM 5341 N N . ASP A 1 658 ? -59.936 -36.627 101.489 1.00 87.62 658 ASP A N 1
ATOM 5342 C CA . ASP A 1 658 ? -60.671 -37.675 100.778 1.00 87.62 658 ASP A CA 1
ATOM 5343 C C . ASP A 1 658 ? -61.672 -37.037 99.808 1.00 87.62 658 ASP A C 1
ATOM 5345 O O . ASP A 1 658 ? -62.447 -36.159 100.194 1.00 87.62 658 ASP A O 1
ATOM 5349 N N . GLY A 1 659 ? -61.671 -37.504 98.557 1.00 81.19 659 GLY A N 1
ATOM 5350 C CA . GLY A 1 659 ? -62.417 -36.879 97.460 1.00 81.19 659 GLY A CA 1
ATOM 5351 C C . GLY A 1 659 ? -63.941 -36.967 97.571 1.00 81.19 659 GLY A C 1
ATOM 5352 O O . GLY A 1 659 ? -64.632 -36.284 96.823 1.00 81.19 659 GLY A O 1
ATOM 5353 N N . MET A 1 660 ? -64.479 -37.782 98.484 1.00 83.38 660 MET A N 1
ATOM 5354 C CA . MET A 1 660 ? -65.928 -37.930 98.663 1.00 83.38 660 MET A CA 1
ATOM 5355 C C . MET A 1 660 ? -66.433 -37.230 99.922 1.00 83.38 660 MET A C 1
ATOM 5357 O O . MET A 1 660 ? -67.522 -36.672 99.917 1.00 83.38 660 MET A O 1
ATOM 5361 N N . THR A 1 661 ? -65.659 -37.246 101.008 1.00 84.88 661 THR A N 1
ATOM 5362 C CA . THR A 1 661 ? -66.160 -36.852 102.338 1.00 84.88 661 THR A CA 1
ATOM 5363 C C . THR A 1 661 ? -65.578 -35.546 102.867 1.00 84.88 661 THR A C 1
ATOM 5365 O O . THR A 1 661 ? -66.006 -35.076 103.917 1.00 84.88 661 THR A O 1
ATOM 5368 N N . SER A 1 662 ? -64.599 -34.948 102.172 1.00 84.19 662 SER A N 1
ATOM 5369 C CA . SER A 1 662 ? -63.825 -33.772 102.626 1.00 84.19 662 SER A CA 1
ATOM 5370 C C . SER A 1 662 ? -63.078 -33.953 103.961 1.00 84.19 662 SER A C 1
ATOM 5372 O O . SER A 1 662 ? -62.398 -33.033 104.422 1.00 84.19 662 SER A O 1
ATOM 5374 N N . LEU A 1 663 ? -63.161 -35.141 104.566 1.00 90.00 663 LEU A N 1
ATOM 5375 C CA . LEU A 1 663 ? -62.348 -35.572 105.696 1.00 90.00 663 LEU A CA 1
ATOM 5376 C C . LEU A 1 663 ? -60.910 -35.831 105.236 1.00 90.00 663 LEU A C 1
ATOM 5378 O O . LEU A 1 663 ? -60.625 -35.884 104.042 1.00 90.00 663 LEU A O 1
ATOM 5382 N N . LEU A 1 664 ? -59.973 -36.008 106.167 1.00 90.88 664 LEU A N 1
ATOM 5383 C CA . LEU A 1 664 ? -58.605 -36.366 105.791 1.00 90.88 664 LEU A CA 1
ATOM 5384 C C . LEU A 1 664 ? -58.582 -37.743 105.118 1.00 90.88 664 LEU A C 1
ATOM 5386 O O . LEU A 1 664 ? -59.231 -38.680 105.588 1.00 90.88 664 LEU A O 1
ATOM 5390 N N . ASN A 1 665 ? -57.783 -37.889 104.061 1.00 91.56 665 ASN A N 1
ATOM 5391 C CA . ASN A 1 665 ? -57.497 -39.221 103.534 1.00 91.56 665 ASN A CA 1
ATOM 5392 C C . ASN A 1 665 ? -56.640 -40.020 104.532 1.00 91.56 665 ASN A C 1
ATOM 5394 O O . ASN A 1 665 ? -55.950 -39.446 105.380 1.00 91.56 665 ASN A O 1
ATOM 5398 N N . GLN A 1 666 ? -56.654 -41.349 104.416 1.00 90.06 666 GLN A N 1
ATOM 5399 C CA . GLN A 1 666 ? -55.971 -42.275 105.328 1.00 90.06 666 GLN A CA 1
ATOM 5400 C C . GLN A 1 666 ? -54.531 -41.854 105.684 1.00 90.06 666 GLN A C 1
ATOM 5402 O O . GLN A 1 666 ? -54.140 -41.877 106.855 1.00 90.06 666 GLN A O 1
ATOM 5407 N N . LYS A 1 667 ? -53.741 -41.430 104.686 1.00 89.31 667 LYS A N 1
ATOM 5408 C CA . LYS A 1 667 ? -52.344 -41.012 104.878 1.00 89.31 667 LYS A CA 1
ATOM 5409 C C . LYS A 1 667 ? -52.240 -39.785 105.789 1.00 89.31 667 LYS A C 1
ATOM 5411 O O . LYS A 1 667 ? -51.436 -39.783 106.721 1.00 89.31 667 LYS A O 1
ATOM 5416 N N . ASN A 1 668 ? -53.041 -38.754 105.525 1.00 90.06 668 ASN A N 1
ATOM 5417 C CA . ASN A 1 668 ? -53.007 -37.504 106.285 1.00 90.06 668 ASN A CA 1
ATOM 5418 C C . ASN A 1 668 ? -53.679 -37.638 107.657 1.00 90.06 668 ASN A C 1
ATOM 5420 O O . ASN A 1 668 ? -53.206 -37.033 108.619 1.00 90.06 668 ASN A O 1
ATOM 5424 N N . PHE A 1 669 ? -54.708 -38.482 107.785 1.00 92.00 669 PHE A N 1
ATOM 5425 C CA . PHE A 1 669 ? -55.284 -38.837 109.082 1.00 92.00 669 PHE A CA 1
ATOM 5426 C C . PHE A 1 669 ? -54.226 -39.472 109.992 1.00 92.00 669 PHE A C 1
ATOM 5428 O O . PHE A 1 669 ? -53.965 -38.958 111.080 1.00 92.00 669 PHE A O 1
ATOM 5435 N N . LYS A 1 670 ? -53.540 -40.525 109.517 1.00 91.69 670 LYS A N 1
ATOM 5436 C CA . LYS A 1 670 ? -52.472 -41.200 110.272 1.00 91.69 670 LYS A CA 1
ATOM 5437 C C . LYS A 1 670 ? -51.373 -40.223 110.695 1.00 91.69 670 LYS A C 1
ATOM 5439 O O . LYS A 1 670 ? -50.976 -40.229 111.858 1.00 91.69 670 LYS A O 1
ATOM 5444 N N . MET A 1 671 ? -50.925 -39.354 109.785 1.00 88.88 671 MET A N 1
ATOM 5445 C CA . MET A 1 671 ? -49.900 -38.343 110.072 1.00 88.88 671 MET A CA 1
ATOM 5446 C C . MET A 1 671 ? -50.318 -37.405 111.214 1.00 88.88 671 MET A C 1
ATOM 5448 O O . MET A 1 671 ? -49.591 -37.285 112.199 1.00 88.88 671 MET A O 1
ATOM 5452 N N . ARG A 1 672 ? -51.518 -36.812 111.144 1.00 88.56 672 ARG A N 1
ATOM 5453 C CA . ARG A 1 672 ? -51.994 -35.880 112.181 1.00 88.56 672 ARG A CA 1
ATOM 5454 C C . ARG A 1 672 ? -52.244 -36.557 113.528 1.00 88.56 672 ARG A C 1
ATOM 5456 O O . ARG A 1 672 ? -52.018 -35.952 114.578 1.00 88.56 672 ARG A O 1
ATOM 5463 N N . VAL A 1 673 ? -52.695 -37.814 113.525 1.00 88.44 673 VAL A N 1
ATOM 5464 C CA . VAL A 1 673 ? -52.862 -38.579 114.768 1.00 88.44 673 VAL A CA 1
ATOM 5465 C C . VAL A 1 673 ? -51.506 -38.900 115.389 1.00 88.44 673 VAL A C 1
ATOM 5467 O O . VAL A 1 673 ? -51.354 -38.725 116.593 1.00 88.44 673 VAL A O 1
ATOM 5470 N N . MET A 1 674 ? -50.495 -39.288 114.604 1.00 89.06 674 MET A N 1
ATOM 5471 C CA . MET A 1 674 ? -49.136 -39.523 115.116 1.00 89.06 674 MET A CA 1
ATOM 5472 C C . MET A 1 674 ? -48.536 -38.280 115.793 1.00 89.06 674 MET A C 1
ATOM 5474 O O . MET A 1 674 ? -47.844 -38.411 116.800 1.00 89.06 674 MET A O 1
ATOM 5478 N N . GLU A 1 675 ? -48.845 -37.080 115.299 1.00 87.81 675 GLU A N 1
ATOM 5479 C CA . GLU A 1 675 ? -48.438 -35.814 115.929 1.00 87.81 675 GLU A CA 1
ATOM 5480 C C . GLU A 1 675 ? -49.176 -35.536 117.253 1.00 87.81 675 GLU A C 1
ATOM 5482 O O . GLU A 1 675 ? -48.647 -34.858 118.138 1.00 87.81 675 GLU A O 1
ATOM 5487 N N . SER A 1 676 ? -50.385 -36.082 117.419 1.00 85.56 676 SER A N 1
ATOM 5488 C CA . SER A 1 676 ? -51.294 -35.755 118.529 1.00 85.56 676 SER A CA 1
ATOM 5489 C C . SER A 1 676 ? -51.396 -36.842 119.609 1.00 85.56 676 SER A C 1
ATOM 5491 O O . SER A 1 676 ? -51.729 -36.528 120.753 1.00 85.56 676 SER A O 1
ATOM 5493 N N . ILE A 1 677 ? -51.063 -38.100 119.291 1.00 85.69 677 ILE A N 1
ATOM 5494 C CA . ILE A 1 677 ? -51.254 -39.283 120.154 1.00 85.69 677 ILE A CA 1
ATOM 5495 C C . ILE A 1 677 ? -50.514 -39.185 121.492 1.00 85.69 677 ILE A C 1
ATOM 5497 O O . ILE A 1 677 ? -51.023 -39.640 122.513 1.00 85.69 677 ILE A O 1
ATOM 5501 N N . SER A 1 678 ? -49.360 -38.509 121.515 1.00 84.38 678 SER A N 1
ATOM 5502 C CA . SER A 1 678 ? -48.542 -38.282 122.719 1.00 84.38 678 SER A CA 1
ATOM 5503 C C . SER A 1 678 ? -49.278 -37.537 123.839 1.00 84.38 678 SER A C 1
ATOM 5505 O O . SER A 1 678 ? -48.901 -37.636 125.006 1.00 84.38 678 SER A O 1
ATOM 5507 N N . ARG A 1 679 ? -50.353 -36.809 123.510 1.00 83.19 679 ARG A N 1
ATOM 5508 C CA . ARG A 1 679 ? -51.186 -36.070 124.471 1.00 83.19 679 ARG A CA 1
ATOM 5509 C C . ARG A 1 679 ? -52.245 -36.953 125.150 1.00 83.19 679 ARG A C 1
ATOM 5511 O O . ARG A 1 679 ? -53.004 -36.454 125.983 1.00 83.19 679 ARG A O 1
ATOM 5518 N N . GLY A 1 680 ? -52.289 -38.247 124.817 1.00 83.44 680 GLY A N 1
ATOM 5519 C CA . GLY A 1 680 ? -53.390 -39.148 125.153 1.00 83.44 680 GLY A CA 1
ATOM 5520 C C . GLY A 1 680 ? -54.656 -38.805 124.363 1.00 83.44 680 GLY A C 1
ATOM 5521 O O . GLY A 1 680 ? -54.753 -37.747 123.737 1.00 83.44 680 GLY A O 1
ATOM 5522 N N . GLY A 1 681 ? -55.643 -39.694 124.370 1.00 89.06 681 GLY A N 1
ATOM 5523 C CA . GLY A 1 681 ? -56.848 -39.497 123.568 1.00 89.06 681 GLY A CA 1
ATOM 5524 C C . GLY A 1 681 ? -57.685 -40.751 123.413 1.00 89.06 681 GLY A C 1
ATOM 5525 O O . GLY A 1 681 ? -57.470 -41.742 124.107 1.00 89.06 681 GLY A O 1
ATOM 5526 N N . VAL A 1 682 ? -58.629 -40.715 122.480 1.00 90.94 682 VAL A N 1
ATOM 5527 C CA . VAL A 1 682 ? -59.403 -41.893 122.077 1.00 90.94 682 VAL A CA 1
ATOM 5528 C C . VAL A 1 682 ? -59.440 -41.965 120.563 1.00 90.94 682 VAL A C 1
ATOM 5530 O O . VAL A 1 682 ? -59.847 -41.005 119.907 1.00 90.94 682 VAL A O 1
ATOM 5533 N N . LEU A 1 683 ? -59.017 -43.108 120.025 1.00 93.00 683 LEU A N 1
ATOM 5534 C CA . LEU A 1 683 ? -59.235 -43.458 118.631 1.00 93.00 683 LEU A CA 1
ATOM 5535 C C . LEU A 1 683 ? -60.570 -44.188 118.516 1.00 93.00 683 LEU A C 1
ATOM 5537 O O . LEU A 1 683 ? -60.839 -45.132 119.258 1.00 93.00 683 LEU A O 1
ATOM 5541 N N . ILE A 1 684 ? -61.395 -43.726 117.593 1.00 94.12 684 ILE A N 1
ATOM 5542 C CA . ILE A 1 684 ? -62.736 -44.223 117.330 1.00 94.12 684 ILE A CA 1
ATOM 5543 C C . ILE A 1 684 ? -62.754 -44.662 115.872 1.00 94.12 684 ILE A C 1
ATOM 5545 O O . ILE A 1 684 ? -62.533 -43.834 114.993 1.00 94.12 684 ILE A O 1
ATOM 5549 N N . LEU A 1 685 ? -63.013 -45.938 115.620 1.00 94.69 685 LEU A N 1
ATOM 5550 C CA . LEU A 1 685 ? -63.305 -46.462 114.292 1.00 94.69 685 LEU A CA 1
ATOM 5551 C C . LEU A 1 685 ? -64.811 -46.584 114.130 1.00 94.69 685 LEU A C 1
ATOM 5553 O O . LEU A 1 685 ? -65.502 -47.035 115.044 1.00 94.69 685 LEU A O 1
ATOM 5557 N N . VAL A 1 686 ? -65.307 -46.159 112.978 1.00 94.25 686 VAL A N 1
ATOM 5558 C CA . VAL A 1 686 ? -66.724 -46.138 112.630 1.00 94.25 686 VAL A CA 1
ATOM 5559 C C . VAL A 1 686 ? -66.865 -46.843 111.294 1.00 94.25 686 VAL A C 1
ATOM 5561 O O . VAL A 1 686 ? -66.234 -46.433 110.327 1.00 94.25 686 VAL A O 1
ATOM 5564 N N . ASP A 1 687 ? -67.685 -47.883 111.237 1.00 94.56 687 ASP A N 1
ATOM 5565 C CA . ASP A 1 687 ? -67.915 -48.648 110.013 1.00 94.56 687 ASP A CA 1
ATOM 5566 C C . ASP A 1 687 ? -69.411 -48.758 109.723 1.00 94.56 687 ASP A C 1
ATOM 5568 O O . ASP A 1 687 ? -70.201 -49.069 110.623 1.00 94.56 687 ASP A O 1
ATOM 5572 N N . ILE A 1 688 ? -69.805 -48.489 108.477 1.00 92.81 688 ILE A N 1
ATOM 5573 C CA . ILE A 1 688 ? -71.212 -48.518 108.062 1.00 92.81 688 ILE A CA 1
ATOM 5574 C C . ILE A 1 688 ? -71.724 -49.963 108.080 1.00 92.81 688 ILE A C 1
ATOM 5576 O O . ILE A 1 688 ? -71.149 -50.881 107.500 1.00 92.81 688 ILE A O 1
ATOM 5580 N N . ASP A 1 689 ? -72.827 -50.207 108.781 1.00 90.19 689 ASP A N 1
ATOM 5581 C CA . ASP A 1 689 ? -73.426 -51.533 108.851 1.00 90.19 689 ASP A CA 1
ATOM 5582 C C . ASP A 1 689 ? -74.071 -51.922 107.523 1.00 90.19 689 ASP A C 1
ATOM 5584 O O . ASP A 1 689 ? -74.812 -51.152 106.921 1.00 90.19 689 ASP A O 1
ATOM 5588 N N . ASP A 1 690 ? -73.783 -53.148 107.075 1.00 87.38 690 ASP A N 1
ATOM 5589 C CA . ASP A 1 690 ? -74.358 -53.723 105.856 1.00 87.38 690 ASP A CA 1
ATOM 5590 C C . ASP A 1 690 ? -74.144 -52.853 104.603 1.00 87.38 690 ASP A C 1
ATOM 5592 O O . ASP A 1 690 ? -74.921 -52.895 103.653 1.00 87.38 690 ASP A O 1
ATOM 5596 N N . PHE A 1 691 ? -73.033 -52.113 104.542 1.00 89.62 691 PHE A N 1
ATOM 5597 C CA . PHE A 1 691 ? -72.720 -51.226 103.421 1.00 89.62 691 PHE A CA 1
ATOM 5598 C C . PHE A 1 691 ? -72.706 -51.933 102.059 1.00 89.62 691 PHE A C 1
ATOM 5600 O O . PHE A 1 691 ? -73.191 -51.408 101.056 1.00 89.62 691 PHE A O 1
ATOM 5607 N N . LYS A 1 692 ? -72.210 -53.175 102.014 1.00 85.75 692 LYS A N 1
ATOM 5608 C CA . LYS A 1 692 ? -72.276 -54.004 100.806 1.00 85.75 692 LYS A CA 1
ATOM 5609 C C . LYS A 1 692 ? -73.719 -54.257 100.359 1.00 85.75 692 LYS A C 1
ATOM 5611 O O . LYS A 1 692 ? -73.989 -54.200 99.169 1.00 85.75 692 LYS A O 1
ATOM 5616 N N . PHE A 1 693 ? -74.645 -54.479 101.291 1.00 85.31 693 PHE A N 1
ATOM 5617 C CA . PHE A 1 693 ? -76.065 -54.611 100.968 1.00 85.31 693 PHE A CA 1
ATOM 5618 C C . PHE A 1 693 ? -76.637 -53.301 100.416 1.00 85.31 693 PHE A C 1
ATOM 5620 O O . PHE A 1 693 ? -77.393 -53.346 99.449 1.00 85.31 693 PHE A O 1
ATOM 5627 N N . ILE A 1 694 ? -76.244 -52.146 100.969 1.00 85.00 694 ILE A N 1
ATOM 5628 C CA . ILE A 1 694 ? -76.640 -50.831 100.436 1.00 85.00 694 ILE A CA 1
ATOM 5629 C C . ILE A 1 694 ? -76.186 -50.697 98.974 1.00 85.00 694 ILE A C 1
ATOM 5631 O O . ILE A 1 694 ? -77.001 -50.376 98.109 1.00 85.00 694 ILE A O 1
ATOM 5635 N N . ASN A 1 695 ? -74.924 -51.024 98.680 1.00 86.62 695 ASN A N 1
ATOM 5636 C CA . ASN A 1 695 ? -74.384 -51.002 97.317 1.00 86.62 695 ASN A CA 1
ATOM 5637 C C . ASN A 1 695 ? -75.073 -51.999 96.378 1.00 86.62 695 ASN A C 1
ATOM 5639 O O . ASN A 1 695 ? -75.451 -51.634 95.267 1.00 86.62 695 ASN A O 1
ATOM 5643 N N . ASP A 1 696 ? -75.235 -53.249 96.813 1.00 87.44 696 ASP A N 1
ATOM 5644 C CA . ASP A 1 696 ? -75.793 -54.325 95.989 1.00 87.44 696 ASP A CA 1
ATOM 5645 C C . ASP A 1 696 ? -77.292 -54.099 95.704 1.00 87.44 696 ASP A C 1
ATOM 5647 O O . ASP A 1 696 ? -77.794 -54.523 94.662 1.00 87.44 696 ASP A O 1
ATOM 5651 N N . THR A 1 697 ? -78.008 -53.414 96.605 1.00 84.69 697 THR A N 1
ATOM 5652 C CA . THR A 1 697 ? -79.462 -53.187 96.510 1.00 84.69 697 THR A CA 1
ATOM 5653 C C . THR A 1 697 ? -79.815 -51.876 95.814 1.00 84.69 697 THR A C 1
ATOM 5655 O O . THR A 1 697 ? -80.721 -51.848 94.983 1.00 84.69 697 THR A O 1
ATOM 5658 N N . PHE A 1 698 ? -79.120 -50.785 96.146 1.00 82.19 698 PHE A N 1
ATOM 5659 C CA . PHE A 1 698 ? -79.457 -49.431 95.686 1.00 82.19 698 PHE A CA 1
ATOM 5660 C C . PHE A 1 698 ? -78.428 -48.856 94.702 1.00 82.19 698 PHE A C 1
ATOM 5662 O O . PHE A 1 698 ? -78.600 -47.753 94.187 1.00 82.19 698 PHE A O 1
ATOM 5669 N N . GLY A 1 699 ? -77.384 -49.625 94.389 1.00 86.38 699 GLY A N 1
ATOM 5670 C CA . GLY A 1 699 ? -76.301 -49.228 93.503 1.00 86.38 699 GLY A CA 1
ATOM 5671 C C . GLY A 1 699 ? -75.196 -48.457 94.223 1.00 86.38 699 GLY A C 1
ATOM 5672 O O . GLY A 1 699 ? -75.388 -47.867 95.286 1.00 86.38 699 GLY A O 1
ATOM 5673 N N . HIS A 1 700 ? -74.018 -48.429 93.599 1.00 85.56 700 HIS A N 1
ATOM 5674 C CA . HIS A 1 700 ? -72.838 -47.764 94.155 1.00 85.56 700 HIS A CA 1
ATOM 5675 C C . HIS A 1 700 ? -73.050 -46.272 94.432 1.00 85.56 700 HIS A C 1
ATOM 5677 O O . HIS A 1 700 ? -72.600 -45.789 95.458 1.00 85.56 700 HIS A O 1
ATOM 5683 N N . SER A 1 701 ? -73.807 -45.551 93.597 1.00 84.06 701 SER A N 1
ATOM 5684 C CA . SER A 1 701 ? -74.105 -44.129 93.835 1.00 84.06 701 SER A CA 1
ATOM 5685 C C . SER A 1 701 ? -74.889 -43.886 95.130 1.00 84.06 701 SER A C 1
ATOM 5687 O O . SER A 1 701 ? -74.707 -42.858 95.780 1.00 84.06 701 SER A O 1
ATOM 5689 N N . ALA A 1 702 ? -75.740 -44.833 95.532 1.00 82.38 702 ALA A N 1
ATOM 5690 C CA . ALA A 1 702 ? -76.457 -44.760 96.797 1.00 82.38 702 ALA A CA 1
ATOM 5691 C C . ALA A 1 702 ? -75.515 -45.060 97.977 1.00 82.38 702 ALA A C 1
ATOM 5693 O O . ALA A 1 702 ? -75.554 -44.358 98.987 1.00 82.38 702 ALA A O 1
ATOM 5694 N N . GLY A 1 703 ? -74.612 -46.038 97.839 1.00 85.81 703 GLY A N 1
ATOM 5695 C CA . GLY A 1 703 ? -73.549 -46.265 98.823 1.00 85.81 703 GLY A CA 1
ATOM 5696 C C . GLY A 1 703 ? -72.608 -45.066 98.969 1.00 85.81 703 GLY A C 1
ATOM 5697 O O . GLY A 1 703 ? -72.283 -44.668 100.084 1.00 85.81 703 GLY A O 1
ATOM 5698 N N . ASP A 1 704 ? -72.250 -44.412 97.869 1.00 89.31 704 ASP A N 1
ATOM 5699 C CA . ASP A 1 704 ? -71.465 -43.178 97.872 1.00 89.31 704 ASP A CA 1
ATOM 5700 C C . ASP A 1 704 ? -72.180 -42.060 98.648 1.00 89.31 704 ASP A C 1
ATOM 5702 O O . ASP A 1 704 ? -71.562 -41.373 99.461 1.00 89.31 704 ASP A O 1
ATOM 5706 N N . ASN A 1 705 ? -73.498 -41.911 98.470 1.00 87.50 705 ASN A N 1
ATOM 5707 C CA . ASN A 1 705 ? -74.305 -40.966 99.246 1.00 87.50 705 ASN A CA 1
ATOM 5708 C C . ASN A 1 705 ? -74.331 -41.344 100.739 1.00 87.50 705 ASN A C 1
ATOM 5710 O O . ASN A 1 705 ? -74.162 -40.477 101.593 1.00 87.50 705 ASN A O 1
ATOM 5714 N N . ALA A 1 706 ? -74.441 -42.634 101.077 1.00 86.62 706 ALA A N 1
ATOM 5715 C CA . ALA A 1 706 ? -74.353 -43.096 102.466 1.00 86.62 706 ALA A CA 1
ATOM 5716 C C . ALA A 1 706 ? -72.997 -42.736 103.104 1.00 86.62 706 ALA A C 1
ATOM 5718 O O . ALA A 1 706 ? -72.965 -42.203 104.212 1.00 86.62 706 ALA A O 1
ATOM 5719 N N . ILE A 1 707 ? -71.890 -42.937 102.383 1.00 92.00 707 ILE A N 1
ATOM 5720 C CA . ILE A 1 707 ? -70.542 -42.519 102.797 1.00 92.00 707 ILE A CA 1
ATOM 5721 C C . ILE A 1 707 ? -70.486 -41.004 103.033 1.00 92.00 707 ILE A C 1
ATOM 5723 O O . ILE A 1 707 ? -69.989 -40.567 104.070 1.00 92.00 707 ILE A O 1
ATOM 5727 N N . ILE A 1 708 ? -70.992 -40.195 102.096 1.00 90.94 708 ILE A N 1
ATOM 5728 C CA . ILE A 1 708 ? -70.992 -38.727 102.209 1.00 90.94 708 ILE A CA 1
ATOM 5729 C C . ILE A 1 708 ? -71.757 -38.293 103.460 1.00 90.94 708 ILE A C 1
ATOM 5731 O O . ILE A 1 708 ? -71.225 -37.542 104.276 1.00 90.94 708 ILE A O 1
ATOM 5735 N N . ARG A 1 709 ? -72.975 -38.809 103.658 1.00 89.44 709 ARG A N 1
ATOM 5736 C CA . ARG A 1 709 ? -73.823 -38.460 104.807 1.00 89.44 709 ARG A CA 1
ATOM 5737 C C . ARG A 1 709 ? -73.231 -38.906 106.136 1.00 89.44 709 ARG A C 1
ATOM 5739 O O . ARG A 1 709 ? -73.284 -38.155 107.105 1.00 89.44 709 ARG A O 1
ATOM 5746 N N . VAL A 1 710 ? -72.608 -40.080 106.189 1.00 90.12 710 VAL A N 1
ATOM 5747 C CA . VAL A 1 710 ? -71.877 -40.522 107.386 1.00 90.12 710 VAL A CA 1
ATOM 5748 C C . VAL A 1 710 ? -70.656 -39.627 107.637 1.00 90.12 710 VAL A C 1
ATOM 5750 O O . VAL A 1 710 ? -70.413 -39.236 108.778 1.00 90.12 710 VAL A O 1
ATOM 5753 N N . GLY A 1 711 ? -69.947 -39.202 106.588 1.00 90.69 711 GLY A N 1
ATOM 5754 C CA . GLY A 1 711 ? -68.881 -38.201 106.679 1.00 90.69 711 GLY A CA 1
ATOM 5755 C C . GLY A 1 711 ? -69.361 -36.845 107.222 1.00 90.69 711 GLY A C 1
ATOM 5756 O O . GLY A 1 711 ? -68.688 -36.248 108.067 1.00 90.69 711 GLY A O 1
ATOM 5757 N N . GLU A 1 712 ? -70.545 -36.379 106.810 1.00 90.50 712 GLU A N 1
ATOM 5758 C CA . GLU A 1 712 ? -71.196 -35.169 107.341 1.00 90.50 712 GLU A CA 1
ATOM 5759 C C . GLU A 1 712 ? -71.544 -35.322 108.830 1.00 90.50 712 GLU A C 1
ATOM 5761 O O . GLU A 1 712 ? -71.260 -34.423 109.625 1.00 90.50 712 GLU A O 1
ATOM 5766 N N . VAL A 1 713 ? -72.096 -36.473 109.232 1.00 90.75 713 VAL A N 1
ATOM 5767 C CA . VAL A 1 713 ? -72.412 -36.790 110.638 1.00 90.75 713 VAL A CA 1
ATOM 5768 C C . VAL A 1 713 ? -71.149 -36.788 111.501 1.00 90.75 713 VAL A C 1
ATOM 5770 O O . VAL A 1 713 ? -71.138 -36.216 112.597 1.00 90.75 713 VAL A O 1
ATOM 5773 N N . ILE A 1 714 ? -70.065 -37.384 111.003 1.00 92.00 714 ILE A N 1
ATOM 5774 C CA . ILE A 1 714 ? -68.763 -37.400 111.674 1.00 92.00 714 ILE A CA 1
ATOM 5775 C C . ILE A 1 714 ? -68.229 -35.975 111.826 1.00 92.00 714 ILE A C 1
ATOM 5777 O O . ILE A 1 714 ? -67.910 -35.555 112.939 1.00 92.00 714 ILE A O 1
ATOM 5781 N N . THR A 1 715 ? -68.221 -35.199 110.740 1.00 89.50 715 THR A N 1
ATOM 5782 C CA . THR A 1 715 ? -67.760 -33.803 110.738 1.00 89.50 715 THR A CA 1
ATOM 5783 C C . THR A 1 715 ? -68.563 -32.942 111.713 1.00 89.50 715 THR A C 1
ATOM 5785 O O . THR A 1 715 ? -67.978 -32.198 112.497 1.00 89.50 715 THR A O 1
ATOM 5788 N N . GLY A 1 716 ? -69.893 -33.077 111.724 1.00 86.44 716 GLY A N 1
ATOM 5789 C CA . GLY A 1 716 ? -70.782 -32.347 112.632 1.00 86.44 716 GLY A CA 1
ATOM 5790 C C . GLY A 1 716 ? -70.647 -32.755 114.102 1.00 86.44 716 GLY A C 1
ATOM 5791 O O . GLY A 1 716 ? -71.003 -31.986 114.996 1.00 86.44 716 GLY A O 1
ATOM 5792 N N . THR A 1 717 ? -70.103 -33.945 114.373 1.00 85.94 717 THR A N 1
ATOM 5793 C CA . THR A 1 717 ? -69.851 -34.430 115.737 1.00 85.94 717 THR A CA 1
ATOM 5794 C C . THR A 1 717 ? -68.472 -34.010 116.265 1.00 85.94 717 THR A C 1
ATOM 5796 O O . THR A 1 717 ? -68.288 -33.914 117.485 1.00 85.94 717 THR A O 1
ATOM 5799 N N . CYS A 1 718 ? -67.519 -33.737 115.369 1.00 85.75 718 CYS A N 1
ATOM 5800 C CA . CYS A 1 718 ? -66.152 -33.329 115.682 1.00 85.75 718 CYS A CA 1
ATOM 5801 C C . CYS A 1 718 ? -66.030 -31.856 116.098 1.00 85.75 718 CYS A C 1
ATOM 5803 O O . CYS A 1 718 ? -66.699 -30.959 115.589 1.00 85.75 718 CYS A O 1
ATOM 5805 N N . ARG A 1 719 ? -65.094 -31.580 117.008 1.00 84.62 719 ARG A N 1
ATOM 5806 C CA . ARG A 1 719 ? -64.616 -30.228 117.328 1.00 84.62 719 ARG A CA 1
ATOM 5807 C C . ARG A 1 719 ? -63.470 -29.838 116.397 1.00 84.62 719 ARG A C 1
ATOM 5809 O O . ARG A 1 719 ? -62.806 -30.691 115.824 1.00 84.62 719 ARG A O 1
ATOM 5816 N N . ARG A 1 720 ? -63.132 -28.541 116.352 1.00 77.88 720 ARG A N 1
ATOM 5817 C CA . ARG A 1 720 ? -61.986 -28.013 115.573 1.00 77.88 720 ARG A CA 1
ATOM 5818 C C . ARG A 1 720 ? -60.636 -28.664 115.923 1.00 77.88 720 ARG A C 1
ATOM 5820 O O . ARG A 1 720 ? -59.698 -28.579 115.141 1.00 77.88 720 ARG A O 1
ATOM 5827 N N . THR A 1 721 ? -60.517 -29.237 117.118 1.00 81.06 721 THR A N 1
ATOM 5828 C CA . THR A 1 721 ? -59.307 -29.909 117.621 1.00 81.06 721 THR A CA 1
ATOM 5829 C C . THR A 1 721 ? -59.297 -31.415 117.381 1.00 81.06 721 THR A C 1
ATOM 5831 O O . THR A 1 721 ? -58.277 -32.051 117.641 1.00 81.06 721 THR A O 1
ATOM 5834 N N . ASP A 1 722 ? -60.420 -31.983 116.945 1.00 89.06 722 ASP A N 1
ATOM 5835 C CA . ASP A 1 722 ? -60.536 -33.410 116.676 1.00 89.06 722 ASP A CA 1
ATOM 5836 C C . ASP A 1 722 ? -60.049 -33.691 115.254 1.00 89.06 722 ASP A C 1
ATOM 5838 O O . ASP A 1 722 ? -60.139 -32.846 114.360 1.00 89.06 722 ASP A O 1
ATOM 5842 N N . ILE A 1 723 ? -59.500 -34.882 115.049 1.00 91.50 723 ILE A N 1
ATOM 5843 C CA . ILE A 1 723 ? -58.992 -35.307 113.748 1.00 91.50 723 ILE A CA 1
ATOM 5844 C C . ILE A 1 723 ? -59.974 -36.340 113.219 1.00 91.50 723 ILE A C 1
ATOM 5846 O O . ILE A 1 723 ? -60.231 -37.325 113.900 1.00 91.50 723 ILE A O 1
ATOM 5850 N N . ALA A 1 724 ? -60.514 -36.127 112.025 1.00 92.88 724 ALA A N 1
ATOM 5851 C CA . ALA A 1 724 ? -61.428 -37.059 111.378 1.00 92.88 724 ALA A CA 1
ATOM 5852 C C . ALA A 1 724 ? -60.931 -37.395 109.973 1.00 92.88 724 ALA A C 1
ATOM 5854 O O . ALA A 1 724 ? -60.408 -36.535 109.256 1.00 92.88 724 ALA A O 1
ATOM 5855 N N . GLY A 1 725 ? -61.058 -38.662 109.600 1.00 93.25 725 GLY A N 1
ATOM 5856 C CA . GLY A 1 725 ? -60.566 -39.180 108.335 1.00 93.25 725 GLY A CA 1
ATOM 5857 C C . GLY A 1 725 ? -61.374 -40.369 107.853 1.00 93.25 725 GLY A C 1
ATOM 5858 O O . GLY A 1 725 ? -61.976 -41.088 108.650 1.00 93.25 725 GLY A O 1
ATOM 5859 N N . ARG A 1 726 ? -61.355 -40.586 106.540 1.00 94.00 726 ARG A N 1
ATOM 5860 C CA . ARG A 1 726 ? -61.849 -41.819 105.928 1.00 94.00 726 ARG A CA 1
ATOM 5861 C C . ARG A 1 726 ? -60.664 -42.740 105.666 1.00 94.00 726 ARG A C 1
ATOM 5863 O O . ARG A 1 726 ? -59.672 -42.334 105.056 1.00 94.00 726 ARG A O 1
ATOM 5870 N N . ILE A 1 727 ? -60.741 -43.955 106.196 1.00 90.38 727 ILE A N 1
ATOM 5871 C CA . ILE A 1 727 ? -59.630 -44.913 106.212 1.00 90.38 727 ILE A CA 1
ATOM 5872 C C . ILE A 1 727 ? -59.734 -45.896 105.049 1.00 90.38 727 ILE A C 1
ATOM 5874 O O . ILE A 1 727 ? -58.712 -46.255 104.467 1.00 90.38 727 ILE A O 1
ATOM 5878 N N . GLY A 1 728 ? -60.959 -46.277 104.696 1.00 81.81 728 GLY A N 1
ATOM 5879 C CA . GLY A 1 728 ? -61.270 -47.267 103.673 1.00 81.81 728 GLY A CA 1
ATOM 5880 C C . GLY A 1 728 ? -62.686 -47.073 103.132 1.00 81.81 728 GLY A C 1
ATOM 5881 O O . GLY A 1 728 ? -63.296 -46.032 103.363 1.00 81.81 728 GLY A O 1
ATOM 5882 N N . GLY A 1 729 ? -63.198 -48.057 102.386 1.00 84.56 729 GLY A N 1
ATOM 5883 C CA . GLY A 1 729 ? -64.484 -47.986 101.673 1.00 84.56 729 GLY A CA 1
ATOM 5884 C C . GLY A 1 729 ? -65.620 -47.392 102.512 1.00 84.56 729 GLY A C 1
ATOM 5885 O O . GLY A 1 729 ? -66.057 -46.275 102.249 1.00 84.56 729 GLY A O 1
ATOM 5886 N N . ASP A 1 730 ? -66.047 -48.107 103.537 1.00 91.00 730 ASP A N 1
ATOM 5887 C CA . ASP A 1 730 ? -67.086 -47.758 104.512 1.00 91.00 730 ASP A CA 1
ATOM 5888 C C . ASP A 1 730 ? -66.539 -47.378 105.895 1.00 91.00 730 ASP A C 1
ATOM 5890 O O . ASP A 1 730 ? -67.301 -47.024 106.797 1.00 91.00 730 ASP A O 1
ATOM 5894 N N . GLU A 1 731 ? -65.214 -47.389 106.036 1.00 93.56 731 GLU A N 1
ATOM 5895 C CA . GLU A 1 731 ? -64.514 -47.196 107.298 1.00 93.56 731 GLU A CA 1
ATOM 5896 C C . GLU A 1 731 ? -64.050 -45.752 107.492 1.00 93.56 731 GLU A C 1
ATOM 5898 O O . GLU A 1 731 ? -63.289 -45.175 106.702 1.00 93.56 731 GLU A O 1
ATOM 5903 N N . PHE A 1 732 ? -64.416 -45.200 108.637 1.00 95.31 732 PHE A N 1
ATOM 5904 C CA . PHE A 1 732 ? -64.019 -43.888 109.104 1.00 95.31 732 PHE A CA 1
ATOM 5905 C C . PHE A 1 732 ? -63.289 -43.986 110.434 1.00 95.31 732 PHE A C 1
ATOM 5907 O O . PHE A 1 732 ? -63.471 -44.921 111.213 1.00 95.31 732 PHE A O 1
ATOM 5914 N N . ALA A 1 733 ? -62.483 -42.972 110.721 1.00 93.75 733 ALA A N 1
ATOM 5915 C CA . ALA A 1 733 ? -61.816 -42.843 111.997 1.00 93.75 733 ALA A CA 1
ATOM 5916 C C . ALA A 1 733 ? -61.893 -41.416 112.527 1.00 93.75 733 ALA A C 1
ATOM 5918 O O . ALA A 1 733 ? -61.792 -40.435 111.788 1.00 93.75 733 ALA A O 1
ATOM 5919 N N . LEU A 1 734 ? -62.036 -41.315 113.842 1.00 93.38 734 LEU A N 1
ATOM 5920 C CA . LEU A 1 734 ? -61.927 -40.079 114.590 1.00 93.38 734 LEU A CA 1
ATOM 5921 C C . LEU A 1 734 ? -60.873 -40.261 115.676 1.00 93.38 734 LEU A C 1
ATOM 5923 O O . LEU A 1 734 ? -60.824 -41.290 116.345 1.00 93.38 734 LEU A O 1
ATOM 5927 N N . PHE A 1 735 ? -60.062 -39.239 115.902 1.00 93.12 735 PHE A N 1
ATOM 5928 C CA . PHE A 1 735 ? -59.172 -39.163 117.046 1.00 93.12 735 PHE A CA 1
ATOM 5929 C C . PHE A 1 735 ? -59.512 -37.929 117.873 1.00 93.12 735 PHE A C 1
ATOM 5931 O O . PHE A 1 735 ? -59.356 -36.788 117.426 1.00 93.12 735 PHE A O 1
ATOM 5938 N N . ILE A 1 736 ? -59.971 -38.177 119.095 1.00 90.62 736 ILE A N 1
ATOM 5939 C CA . ILE A 1 736 ? -60.258 -37.137 120.077 1.00 90.62 736 ILE A CA 1
ATOM 5940 C C . ILE A 1 736 ? -59.003 -36.952 120.916 1.00 90.62 736 ILE A C 1
ATOM 5942 O O . ILE A 1 736 ? -58.600 -37.851 121.657 1.00 90.62 736 ILE A O 1
ATOM 5946 N N . SER A 1 737 ? -58.385 -35.782 120.792 1.00 83.69 737 SER A N 1
ATOM 5947 C CA . SER A 1 737 ? -57.158 -35.461 121.520 1.00 83.69 737 SER A CA 1
ATOM 5948 C C . SER A 1 737 ? -57.465 -35.072 122.971 1.00 83.69 737 SER A C 1
ATOM 5950 O O . SER A 1 737 ? -58.272 -34.176 123.221 1.00 83.69 737 SER A O 1
ATOM 5952 N N . GLY A 1 738 ? -56.767 -35.685 123.930 1.00 80.06 738 GLY A N 1
ATOM 5953 C CA . GLY A 1 738 ? -56.890 -35.404 125.365 1.00 80.06 738 GLY A CA 1
ATOM 5954 C C . GLY A 1 738 ? -57.783 -36.384 126.141 1.00 80.06 738 GLY A C 1
ATOM 5955 O O . GLY A 1 738 ? -58.471 -37.229 125.576 1.00 80.06 738 GLY A O 1
ATOM 5956 N N . ARG A 1 739 ? -57.758 -36.296 127.480 1.00 76.88 739 ARG A N 1
ATOM 5957 C CA . ARG A 1 739 ? -58.535 -37.196 128.353 1.00 76.88 739 ARG A CA 1
ATOM 5958 C C . ARG A 1 739 ? -60.034 -36.914 128.239 1.00 76.88 739 ARG A C 1
ATOM 5960 O O . ARG A 1 739 ? -60.469 -35.793 128.490 1.00 76.88 739 ARG A O 1
ATOM 5967 N N . ILE A 1 740 ? -60.808 -37.954 127.952 1.00 82.56 740 ILE A N 1
ATOM 5968 C CA . ILE A 1 740 ? -62.272 -37.942 127.948 1.00 82.56 740 ILE A CA 1
ATOM 5969 C C . ILE A 1 740 ? -62.785 -38.981 128.951 1.00 82.56 740 ILE A C 1
ATOM 5971 O O . ILE A 1 740 ? -62.216 -40.067 129.065 1.00 82.56 740 ILE A O 1
ATOM 5975 N N . ASP A 1 741 ? -63.818 -38.641 129.720 1.00 84.38 741 ASP A N 1
ATOM 5976 C CA . ASP A 1 741 ? -64.468 -39.586 130.629 1.00 84.38 741 ASP A CA 1
ATOM 5977 C C . ASP A 1 741 ? -65.418 -40.534 129.874 1.00 84.38 741 ASP A C 1
ATOM 5979 O O . ASP A 1 741 ? -65.867 -40.242 128.763 1.00 84.38 741 ASP A O 1
ATOM 5983 N N . GLU A 1 742 ? -65.745 -41.675 130.485 1.00 81.31 742 GLU A N 1
ATOM 5984 C CA . GLU A 1 742 ? -66.548 -42.718 129.833 1.00 81.31 742 GLU A CA 1
ATOM 5985 C C . GLU A 1 742 ? -67.959 -42.254 129.453 1.00 81.31 742 GLU A C 1
ATOM 5987 O O . GLU A 1 742 ? -68.468 -42.669 128.413 1.00 81.31 742 GLU A O 1
ATOM 5992 N N . ASN A 1 743 ? -68.580 -41.363 130.236 1.00 84.31 743 ASN A N 1
ATOM 5993 C CA . ASN A 1 743 ? -69.916 -40.857 129.917 1.00 84.31 743 ASN A CA 1
ATOM 5994 C C . ASN A 1 743 ? -69.869 -39.935 128.695 1.00 84.31 743 ASN A C 1
ATOM 5996 O O . ASN A 1 743 ? -70.732 -40.030 127.821 1.00 84.31 743 ASN A O 1
ATOM 6000 N N . SER A 1 744 ? -68.847 -39.081 128.605 1.00 85.06 744 SER A N 1
ATOM 6001 C CA . SER A 1 744 ? -68.625 -38.205 127.452 1.00 85.06 744 SER A CA 1
ATOM 6002 C C . SER A 1 744 ? -68.278 -38.992 126.187 1.00 85.06 744 SER A C 1
ATOM 6004 O O . SER A 1 744 ? -68.836 -38.708 125.128 1.00 85.06 744 SER A O 1
ATOM 6006 N N . LEU A 1 745 ? -67.421 -40.016 126.277 1.00 88.12 745 LEU A N 1
ATOM 6007 C CA . LEU A 1 745 ? -67.118 -40.892 125.140 1.00 88.12 745 LEU A CA 1
ATOM 6008 C C . LEU A 1 745 ? -68.366 -41.655 124.676 1.00 88.12 745 LEU A C 1
ATOM 6010 O O . LEU A 1 745 ? -68.663 -41.686 123.480 1.00 88.12 745 LEU A O 1
ATOM 6014 N N . ALA A 1 746 ? -69.138 -42.209 125.615 1.00 87.38 746 ALA A N 1
ATOM 6015 C CA . ALA A 1 746 ? -70.400 -42.875 125.312 1.00 87.38 746 ALA A CA 1
ATOM 6016 C C . ALA A 1 746 ? -71.414 -41.917 124.668 1.00 87.38 746 ALA A C 1
ATOM 6018 O O . ALA A 1 746 ? -72.140 -42.319 123.763 1.00 87.38 746 ALA A O 1
ATOM 6019 N N . ALA A 1 747 ? -71.461 -40.648 125.088 1.00 88.00 747 ALA A N 1
ATOM 6020 C CA . ALA A 1 747 ? -72.311 -39.637 124.466 1.00 88.00 747 ALA A CA 1
ATOM 6021 C C . ALA A 1 747 ? -71.889 -39.344 123.018 1.00 88.00 747 ALA A C 1
ATOM 6023 O O . ALA A 1 747 ? -72.751 -39.238 122.151 1.00 88.00 747 ALA A O 1
ATOM 6024 N N . ILE A 1 748 ? -70.585 -39.266 122.730 1.00 89.25 748 ILE A N 1
ATOM 6025 C CA . ILE A 1 748 ? -70.078 -39.080 121.362 1.00 89.25 748 ILE A CA 1
ATOM 6026 C C . ILE A 1 748 ? -70.456 -40.270 120.480 1.00 89.25 748 ILE A C 1
ATOM 6028 O O . ILE A 1 748 ? -71.032 -40.065 119.415 1.00 89.25 748 ILE A O 1
ATOM 6032 N N . CYS A 1 749 ? -70.221 -41.498 120.946 1.00 91.38 749 CYS A N 1
ATOM 6033 C CA . CYS A 1 749 ? -70.568 -42.706 120.194 1.00 91.38 749 CYS A CA 1
ATOM 6034 C C . CYS A 1 749 ? -72.083 -42.817 119.968 1.00 91.38 749 CYS A C 1
ATOM 6036 O O . CYS A 1 749 ? -72.526 -43.132 118.870 1.00 91.38 749 CYS A O 1
ATOM 6038 N N . LYS A 1 750 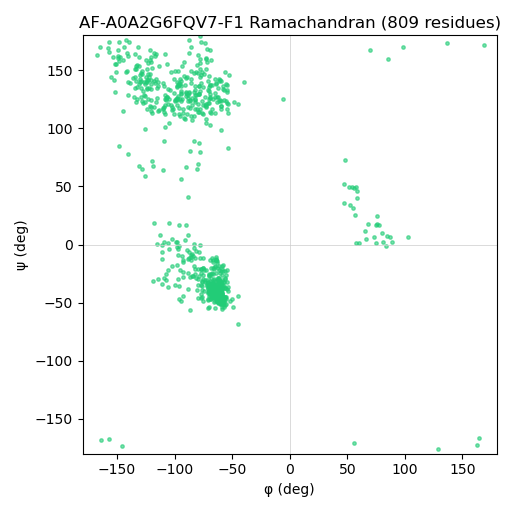? 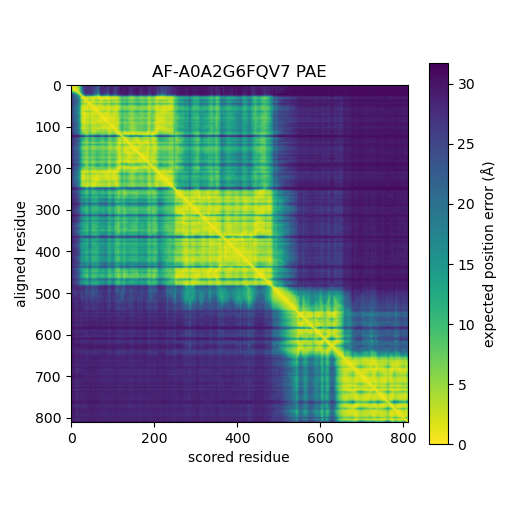-72.900 -42.483 120.978 1.00 90.12 750 LYS A N 1
ATOM 6039 C CA . LYS A 1 750 ? -74.362 -42.436 120.830 1.00 90.12 750 LYS A CA 1
ATOM 6040 C C . LYS A 1 750 ? -74.813 -41.390 119.819 1.00 90.12 750 LYS A C 1
ATOM 6042 O O . LYS A 1 750 ? -75.725 -41.683 119.061 1.00 90.12 750 LYS A O 1
ATOM 6047 N N . ARG A 1 751 ? -74.187 -40.209 119.782 1.00 91.06 751 ARG A N 1
ATOM 6048 C CA . ARG A 1 751 ? -74.490 -39.183 118.771 1.00 91.06 751 ARG A CA 1
ATOM 6049 C C . ARG A 1 751 ? -74.102 -39.626 117.369 1.00 91.06 751 ARG A C 1
ATOM 6051 O O . ARG A 1 751 ? -74.850 -39.335 116.451 1.00 91.06 751 ARG A O 1
ATOM 6058 N N . LEU A 1 752 ? -72.984 -40.332 117.208 1.00 91.38 752 LEU A N 1
ATOM 6059 C CA . LEU A 1 752 ? -72.599 -40.906 115.917 1.00 91.38 752 LEU A CA 1
ATOM 6060 C C . LEU A 1 752 ? -73.611 -41.968 115.464 1.00 91.38 752 LEU A C 1
ATOM 6062 O O . LEU A 1 752 ? -74.096 -41.893 114.342 1.00 91.38 752 LEU A O 1
ATOM 6066 N N . ASN A 1 753 ? -74.012 -42.884 116.353 1.00 91.81 753 ASN A N 1
ATOM 6067 C CA . ASN A 1 753 ? -75.041 -43.882 116.040 1.00 91.81 753 ASN A CA 1
ATOM 6068 C C . ASN A 1 753 ? -76.394 -43.231 115.732 1.00 91.81 753 ASN A C 1
ATOM 6070 O O . ASN A 1 753 ? -77.019 -43.567 114.736 1.00 91.81 753 ASN A O 1
ATOM 6074 N N . GLN A 1 754 ? -76.865 -42.300 116.567 1.00 89.44 754 GLN A N 1
ATOM 6075 C CA . GLN A 1 754 ? -78.125 -41.581 116.341 1.00 89.44 754 GLN A CA 1
ATOM 6076 C C . GLN A 1 754 ? -78.074 -40.767 115.050 1.00 89.44 754 GLN A C 1
ATOM 6078 O O . GLN A 1 754 ? -78.952 -40.916 114.214 1.00 89.44 754 GLN A O 1
ATOM 6083 N N . GLY A 1 755 ? -77.007 -39.995 114.848 1.00 89.75 755 GLY A N 1
ATOM 6084 C CA . GLY A 1 755 ? -76.807 -39.197 113.646 1.00 89.75 755 GLY A CA 1
ATOM 6085 C C . GLY A 1 755 ? -76.785 -40.043 112.379 1.00 89.75 755 GLY A C 1
ATOM 6086 O O . GLY A 1 755 ? -77.355 -39.616 111.386 1.00 89.75 755 GLY A O 1
ATOM 6087 N N . ALA A 1 756 ? -76.201 -41.247 112.420 1.00 89.56 756 ALA A N 1
ATOM 6088 C CA . ALA A 1 756 ? -76.267 -42.198 111.312 1.00 89.56 756 ALA A CA 1
ATOM 6089 C C . ALA A 1 756 ? -77.692 -42.741 111.092 1.00 89.56 756 ALA A C 1
ATOM 6091 O O . ALA A 1 756 ? -78.179 -42.724 109.965 1.00 89.56 756 ALA A O 1
ATOM 6092 N N . ASN A 1 757 ? -78.381 -43.148 112.166 1.00 87.44 757 ASN A N 1
ATOM 6093 C CA . ASN A 1 757 ? -79.764 -43.643 112.114 1.00 87.44 757 ASN A CA 1
ATOM 6094 C C . ASN A 1 757 ? -80.766 -42.591 111.608 1.00 87.44 757 ASN A C 1
ATOM 6096 O O . ASN A 1 757 ? -81.787 -42.966 111.034 1.00 87.44 757 ASN A O 1
ATOM 6100 N N . ASP A 1 758 ? -80.482 -41.307 111.832 1.00 87.31 758 ASP A N 1
ATOM 6101 C CA . ASP A 1 758 ? -81.306 -40.171 111.412 1.00 87.31 758 ASP A CA 1
ATOM 6102 C C . ASP A 1 758 ? -81.044 -39.750 109.951 1.00 87.31 758 ASP A C 1
ATOM 6104 O O . ASP A 1 758 ? -81.717 -38.850 109.436 1.00 87.31 758 ASP A O 1
ATOM 6108 N N . ILE A 1 759 ? -80.085 -40.380 109.254 1.00 85.81 759 ILE A N 1
ATOM 6109 C CA . ILE A 1 759 ? -79.837 -40.110 107.834 1.00 85.81 759 ILE A CA 1
ATOM 6110 C C . ILE A 1 759 ? -81.063 -40.554 107.031 1.00 85.81 759 ILE A C 1
ATOM 6112 O O . ILE A 1 759 ? -81.351 -41.742 106.894 1.00 85.81 759 ILE A O 1
ATOM 6116 N N . ILE A 1 760 ? -81.761 -39.581 106.444 1.00 77.81 760 ILE A N 1
ATOM 6117 C CA . ILE A 1 760 ? -82.850 -39.839 105.501 1.00 77.81 760 ILE A CA 1
ATOM 6118 C C . ILE A 1 760 ? -82.231 -40.329 104.192 1.00 77.81 760 ILE A C 1
ATOM 6120 O O . ILE A 1 760 ? -81.658 -39.547 103.429 1.00 77.81 760 ILE A O 1
ATOM 6124 N N . PHE A 1 761 ? -82.342 -41.631 103.948 1.00 73.25 761 PHE A N 1
ATOM 6125 C CA . PHE A 1 761 ? -81.893 -42.273 102.719 1.00 73.25 761 PHE A CA 1
ATOM 6126 C C . PHE A 1 761 ? -83.030 -42.333 101.685 1.00 73.25 761 PHE A C 1
ATOM 6128 O O . PHE A 1 761 ? -84.203 -42.260 102.045 1.00 73.25 761 PHE A O 1
ATOM 6135 N N . GLU A 1 762 ? -82.702 -42.450 100.394 1.00 65.81 762 GLU A N 1
ATOM 6136 C CA . GLU A 1 762 ? -83.664 -42.333 99.277 1.00 65.81 762 GLU A CA 1
ATOM 6137 C C . GLU A 1 762 ? -84.877 -43.284 99.372 1.00 65.81 762 GLU A C 1
ATOM 6139 O O . GLU A 1 762 ? -85.933 -42.993 98.808 1.00 65.81 762 GLU A O 1
ATOM 6144 N N . ASN A 1 763 ? -84.759 -44.384 100.125 1.00 66.62 763 ASN A N 1
ATOM 6145 C CA . ASN A 1 763 ? -85.863 -45.264 100.493 1.00 66.62 763 ASN A CA 1
ATOM 6146 C C . ASN A 1 763 ? -86.176 -45.148 102.005 1.00 66.62 763 ASN A C 1
ATOM 6148 O O . ASN A 1 763 ? -85.336 -45.548 102.814 1.00 66.62 763 ASN A O 1
ATOM 6152 N N . PRO A 1 764 ? -87.384 -44.693 102.404 1.00 62.50 764 PRO A N 1
ATOM 6153 C CA . PRO A 1 764 ? -87.774 -44.519 103.809 1.00 62.50 764 PRO A CA 1
ATOM 6154 C C . PRO A 1 764 ? -87.711 -45.786 104.676 1.00 62.50 764 PRO A C 1
ATOM 6156 O O . PRO A 1 764 ? -87.712 -45.678 105.899 1.00 62.50 764 PRO A O 1
ATOM 6159 N N . GLU A 1 765 ? -87.689 -46.979 104.071 1.00 63.75 765 GLU A N 1
ATOM 6160 C CA . GLU A 1 765 ? -87.610 -48.255 104.798 1.00 63.75 765 GLU A CA 1
ATOM 6161 C C . GLU A 1 765 ? -86.168 -48.708 105.099 1.00 63.75 765 GLU A C 1
ATOM 6163 O O . GLU A 1 765 ? -85.971 -49.693 105.807 1.00 63.75 765 GLU A O 1
ATOM 6168 N N . THR A 1 766 ? -85.148 -48.015 104.576 1.00 70.69 766 THR A N 1
ATOM 6169 C CA . THR A 1 766 ? -83.733 -48.368 104.788 1.00 70.69 766 THR A CA 1
ATOM 6170 C C . THR A 1 766 ? -83.103 -47.444 105.822 1.00 70.69 766 THR A C 1
ATOM 6172 O O . THR A 1 766 ? -82.962 -46.248 105.587 1.00 70.69 766 THR A O 1
ATOM 6175 N N . GLN A 1 767 ? -82.697 -48.006 106.960 1.00 81.31 767 GLN A N 1
ATOM 6176 C CA . GLN A 1 767 ? -82.021 -47.272 108.028 1.00 81.31 767 GLN A CA 1
ATOM 6177 C C . GLN A 1 767 ? -80.507 -47.489 107.940 1.00 81.31 767 GLN A C 1
ATOM 6179 O O . GLN A 1 767 ? -80.050 -48.632 107.932 1.00 81.31 767 GLN A O 1
ATOM 6184 N N . ILE A 1 768 ? -79.729 -46.404 107.880 1.00 87.75 768 ILE A N 1
ATOM 6185 C CA . ILE A 1 768 ? -78.264 -46.478 107.952 1.00 87.75 768 ILE A CA 1
ATOM 6186 C C . ILE A 1 768 ? -77.870 -46.568 109.423 1.00 87.75 768 ILE A C 1
ATOM 6188 O O . ILE A 1 768 ? -78.209 -45.695 110.214 1.00 87.75 768 ILE A O 1
ATOM 6192 N N . SER A 1 769 ? -77.115 -47.594 109.798 1.00 90.25 769 SER A N 1
ATOM 6193 C CA . SER A 1 769 ? -76.477 -47.657 111.111 1.00 90.25 769 SER A CA 1
ATOM 6194 C C . SER A 1 769 ? -74.970 -47.789 110.974 1.00 90.25 769 SER A C 1
ATOM 6196 O O . SER A 1 769 ? -74.453 -48.180 109.928 1.00 90.25 769 SER A O 1
ATOM 6198 N N . VAL A 1 770 ? -74.254 -47.431 112.034 1.00 92.25 770 VAL A N 1
ATOM 6199 C CA . VAL A 1 770 ? -72.803 -47.589 112.108 1.00 92.25 770 VAL A CA 1
ATOM 6200 C C . VAL A 1 770 ? -72.441 -48.394 113.347 1.00 92.25 770 VAL A C 1
ATOM 6202 O O . VAL A 1 770 ? -73.062 -48.268 114.405 1.00 92.25 770 VAL A O 1
ATOM 6205 N N . SER A 1 771 ? -71.410 -49.217 113.218 1.00 94.06 771 SER A N 1
ATOM 6206 C CA . SER A 1 771 ? -70.766 -49.888 114.340 1.00 94.06 771 SER A CA 1
ATOM 6207 C C . SER A 1 771 ? -69.524 -49.107 114.740 1.00 94.06 771 SER A C 1
ATOM 6209 O O . SER A 1 771 ? -68.795 -48.620 113.875 1.00 94.06 771 SER A O 1
ATOM 6211 N N . ILE A 1 772 ? -69.280 -48.979 116.047 1.00 94.31 772 ILE A N 1
ATOM 6212 C CA . ILE A 1 772 ? -68.209 -48.119 116.563 1.00 94.31 772 ILE A CA 1
ATOM 6213 C C . ILE A 1 772 ? -67.264 -48.882 117.495 1.00 94.31 772 ILE A C 1
ATOM 6215 O O . ILE A 1 772 ? -67.672 -49.404 118.533 1.00 94.31 772 ILE A O 1
ATOM 6219 N N . GLY A 1 773 ? -65.975 -48.890 117.167 1.00 93.94 773 GLY A N 1
ATOM 6220 C CA . GLY A 1 773 ? -64.915 -49.426 118.014 1.00 93.94 773 GLY A CA 1
ATOM 6221 C C . GLY A 1 773 ? -64.046 -48.325 118.604 1.00 93.94 773 GLY A C 1
ATOM 6222 O O . GLY A 1 773 ? -63.478 -47.526 117.869 1.00 93.94 773 GLY A O 1
ATOM 6223 N N . CYS A 1 774 ? -63.905 -48.285 119.927 1.00 92.50 774 CYS A N 1
ATOM 6224 C CA . CYS A 1 774 ? -63.109 -47.268 120.612 1.00 92.50 774 CYS A CA 1
ATOM 6225 C C . CYS A 1 774 ? -61.891 -47.879 121.309 1.00 92.50 774 CYS A C 1
ATOM 6227 O O . CYS A 1 774 ? -62.021 -48.864 122.039 1.00 92.50 774 CYS A O 1
ATOM 6229 N N . ALA A 1 775 ? -60.734 -47.230 121.174 1.00 92.19 775 ALA A N 1
ATOM 6230 C CA . ALA A 1 775 ? -59.523 -47.526 121.931 1.00 92.19 775 ALA A CA 1
ATOM 6231 C C . ALA A 1 775 ? -58.987 -46.275 122.629 1.00 92.19 775 ALA A C 1
ATOM 6233 O O . ALA A 1 775 ? -58.785 -45.227 122.012 1.00 92.19 775 ALA A O 1
ATOM 6234 N N . VAL A 1 776 ? -58.748 -46.392 123.935 1.00 88.56 776 VAL A N 1
ATOM 6235 C CA . VAL A 1 776 ? -58.228 -45.296 124.759 1.00 88.56 776 VAL A CA 1
ATOM 6236 C C . VAL A 1 776 ? -56.701 -45.291 124.700 1.00 88.56 776 VAL A C 1
ATOM 6238 O O . VAL A 1 776 ? -56.066 -46.283 125.046 1.00 88.56 776 VAL A O 1
ATOM 6241 N N . ALA A 1 777 ? -56.120 -44.161 124.303 1.00 85.75 777 ALA A N 1
ATOM 6242 C CA . ALA A 1 777 ? -54.683 -43.921 124.298 1.00 85.75 777 ALA A CA 1
ATOM 6243 C C . ALA A 1 777 ? -54.247 -43.232 125.597 1.00 85.75 777 ALA A C 1
ATOM 6245 O O . ALA A 1 777 ? -54.736 -42.147 125.937 1.00 85.75 777 ALA A O 1
ATOM 6246 N N . THR A 1 778 ? -53.281 -43.819 126.304 1.00 81.50 778 THR A N 1
ATOM 6247 C CA . THR A 1 778 ? -52.656 -43.205 127.485 1.00 81.50 778 THR A CA 1
ATOM 6248 C C . THR A 1 778 ? -51.520 -42.242 127.124 1.00 81.50 778 THR A C 1
ATOM 6250 O O . THR A 1 778 ? -51.059 -41.492 127.987 1.00 81.50 778 THR A O 1
ATOM 6253 N N . GLY A 1 779 ? -51.107 -42.231 125.850 1.00 77.44 779 GLY A N 1
ATOM 6254 C CA . GLY A 1 779 ? -50.059 -41.375 125.288 1.00 77.44 779 GLY A CA 1
ATOM 6255 C C . GLY A 1 779 ? -48.719 -42.085 125.076 1.00 77.44 779 GLY A C 1
ATOM 6256 O O . GLY A 1 779 ? -47.731 -41.431 124.747 1.00 77.44 779 GLY A O 1
ATOM 6257 N N . LYS A 1 780 ? -48.669 -43.408 125.280 1.00 78.94 780 LYS A N 1
ATOM 6258 C CA . LYS A 1 780 ? -47.465 -44.248 125.116 1.00 78.94 780 LYS A CA 1
ATOM 6259 C C . LYS A 1 780 ? -47.549 -45.203 123.923 1.00 78.94 780 LYS A C 1
ATOM 6261 O O . LYS A 1 780 ? -46.547 -45.812 123.565 1.00 78.94 780 LYS A O 1
ATOM 6266 N N . GLU A 1 781 ? -48.734 -45.347 123.350 1.00 82.88 781 GLU A N 1
ATOM 6267 C CA . GLU A 1 781 ? -49.064 -46.289 122.291 1.00 82.88 781 GLU A CA 1
ATOM 6268 C C . GLU A 1 781 ? -48.646 -45.745 120.921 1.00 82.88 781 GLU A C 1
ATOM 6270 O O . GLU A 1 781 ? -48.682 -44.536 120.668 1.00 82.88 781 GLU A O 1
ATOM 6275 N N . LYS A 1 782 ? -48.275 -46.642 120.006 1.00 88.00 782 LYS A N 1
ATOM 6276 C CA . LYS A 1 782 ? -48.115 -46.279 118.592 1.00 88.00 782 LYS A CA 1
ATOM 6277 C C . LYS A 1 782 ? -49.477 -46.244 117.903 1.00 88.00 782 LYS A C 1
ATOM 6279 O O . LYS A 1 782 ? -50.394 -46.957 118.298 1.00 88.00 782 LYS A O 1
ATOM 6284 N N . TYR A 1 783 ? -49.583 -45.460 116.826 1.00 89.81 783 TYR A N 1
ATOM 6285 C CA . TYR A 1 783 ? -50.808 -45.382 116.019 1.00 89.81 783 TYR A CA 1
ATOM 6286 C C . TYR A 1 783 ? -51.329 -46.771 115.624 1.00 89.81 783 TYR A C 1
ATOM 6288 O O . TYR A 1 783 ? -52.509 -47.042 115.802 1.00 89.81 783 TYR A O 1
ATOM 6296 N N . ASP A 1 784 ? -50.448 -47.653 115.140 1.00 89.62 784 ASP A N 1
ATOM 6297 C CA . ASP A 1 784 ? -50.847 -48.975 114.645 1.00 89.62 784 ASP A CA 1
ATOM 6298 C C . ASP A 1 784 ? -51.387 -49.879 115.778 1.00 89.62 784 ASP A C 1
ATOM 6300 O O . ASP A 1 784 ? -52.410 -50.532 115.603 1.00 89.62 784 ASP A O 1
ATOM 6304 N N . GLU A 1 785 ? -50.790 -49.834 116.977 1.00 88.56 785 GLU A N 1
ATOM 6305 C CA . GLU A 1 785 ? -51.268 -50.576 118.162 1.00 88.56 785 GLU A CA 1
ATOM 6306 C C . GLU A 1 785 ? -52.652 -50.086 118.620 1.00 88.56 785 GLU A C 1
ATOM 6308 O O . GLU A 1 785 ? -53.529 -50.880 118.971 1.00 88.56 785 GLU A O 1
ATOM 6313 N N . LEU A 1 786 ? -52.857 -48.765 118.600 1.00 89.19 786 LEU A N 1
ATOM 6314 C CA . LEU A 1 786 ? -54.121 -48.136 118.971 1.00 89.19 786 LEU A CA 1
ATOM 6315 C C . LEU A 1 786 ? -55.223 -48.431 117.941 1.00 89.19 786 LEU A C 1
ATOM 6317 O O . LEU A 1 786 ? -56.371 -48.671 118.317 1.00 89.19 786 LEU A O 1
ATOM 6321 N N . PHE A 1 787 ? -54.867 -48.445 116.655 1.00 91.62 787 PHE A N 1
ATOM 6322 C CA . PHE A 1 787 ? -55.764 -48.799 115.559 1.00 91.62 787 PHE A CA 1
ATOM 6323 C C . PHE A 1 787 ? -56.231 -50.254 115.676 1.00 91.62 787 PHE A C 1
ATOM 6325 O O . PHE A 1 787 ? -57.432 -50.502 115.657 1.00 91.62 787 PHE A O 1
ATOM 6332 N N . GLU A 1 788 ? -55.319 -51.200 115.923 1.00 90.69 788 GLU A N 1
ATOM 6333 C CA . GLU A 1 788 ? -55.668 -52.610 116.155 1.00 90.69 788 GLU A CA 1
ATOM 6334 C C . GLU A 1 788 ? -56.585 -52.811 117.374 1.00 90.69 788 GLU A C 1
ATOM 6336 O O . GLU A 1 788 ? -57.453 -53.684 117.371 1.00 90.69 788 GLU A O 1
ATOM 6341 N N . MET A 1 789 ? -56.405 -52.031 118.445 1.00 89.69 789 MET A N 1
ATOM 6342 C CA . MET A 1 789 ? -57.301 -52.079 119.606 1.00 89.69 789 MET A CA 1
ATOM 6343 C C . MET A 1 789 ? -58.718 -51.619 119.255 1.00 89.69 789 MET A C 1
ATOM 6345 O O . MET A 1 789 ? -59.686 -52.259 119.673 1.00 89.69 789 MET A O 1
ATOM 6349 N N . ALA A 1 790 ? -58.838 -50.521 118.506 1.00 91.56 790 ALA A N 1
ATOM 6350 C CA . ALA A 1 790 ? -60.130 -49.980 118.103 1.00 91.56 790 ALA A CA 1
ATOM 6351 C C . ALA A 1 790 ? -60.825 -50.914 117.103 1.00 91.56 790 ALA A C 1
ATOM 6353 O O . ALA A 1 790 ? -62.032 -51.117 117.197 1.00 91.56 790 ALA A O 1
ATOM 6354 N N . ASP A 1 791 ? -60.061 -51.565 116.227 1.00 91.75 791 ASP A N 1
ATOM 6355 C CA . ASP A 1 791 ? -60.563 -52.555 115.275 1.00 91.75 791 ASP A CA 1
ATOM 6356 C C . ASP A 1 791 ? -61.103 -53.811 115.980 1.00 91.75 791 ASP A C 1
ATOM 6358 O O . ASP A 1 791 ? -62.228 -54.248 115.735 1.00 91.75 791 ASP A O 1
ATOM 6362 N N . ARG A 1 792 ? -60.388 -54.333 116.990 1.00 90.62 792 ARG A N 1
ATOM 6363 C CA . ARG A 1 792 ? -60.917 -55.418 117.841 1.00 90.62 792 ARG A CA 1
ATOM 6364 C C . ARG A 1 792 ? -62.211 -55.026 118.554 1.00 90.62 792 ARG A C 1
ATOM 6366 O O . ARG A 1 792 ? -63.099 -55.867 118.710 1.00 90.62 792 ARG A O 1
ATOM 6373 N N . ALA A 1 793 ? -62.320 -53.774 119.000 1.00 90.75 793 ALA A N 1
ATOM 6374 C CA . ALA A 1 793 ? -63.540 -53.249 119.605 1.00 90.75 793 ALA A CA 1
ATOM 6375 C C . ALA A 1 793 ? -64.690 -53.219 118.585 1.00 90.75 793 ALA A C 1
ATOM 6377 O O . ALA A 1 793 ? -65.786 -53.700 118.870 1.00 90.75 793 ALA A O 1
ATOM 6378 N N . LEU A 1 794 ? -64.418 -52.723 117.378 1.00 91.88 794 LEU A N 1
ATOM 6379 C CA . LEU A 1 794 ? -65.373 -52.650 116.276 1.00 91.88 794 LEU A CA 1
ATOM 6380 C C . LEU A 1 794 ? -65.874 -54.047 115.878 1.00 91.88 794 LEU A C 1
ATOM 6382 O O . LEU A 1 794 ? -67.080 -54.273 115.755 1.00 91.88 794 LEU A O 1
ATOM 6386 N N . TYR A 1 795 ? -64.969 -55.022 115.791 1.00 88.62 795 TYR A N 1
ATOM 6387 C CA . TYR A 1 795 ? -65.302 -56.416 115.502 1.00 88.62 795 TYR A CA 1
ATOM 6388 C C . TYR A 1 795 ? -66.244 -57.036 116.553 1.00 88.62 795 TYR A C 1
ATOM 6390 O O . TYR A 1 795 ? -67.154 -57.801 116.214 1.00 88.62 795 TYR A O 1
ATOM 6398 N N . LYS A 1 796 ? -66.086 -56.688 117.842 1.00 88.81 796 LYS A N 1
ATOM 6399 C CA . LYS A 1 796 ? -67.007 -57.127 118.911 1.00 88.81 796 LYS A CA 1
ATOM 6400 C C . LYS A 1 796 ? -68.411 -56.550 118.745 1.00 88.81 796 LYS A C 1
ATOM 6402 O O . LYS A 1 796 ? -69.373 -57.247 119.065 1.00 88.81 796 LYS A O 1
ATOM 6407 N N . VAL A 1 797 ? -68.535 -55.320 118.245 1.00 89.56 797 VAL A N 1
ATOM 6408 C CA . VAL A 1 797 ? -69.830 -54.684 117.947 1.00 89.56 797 VAL A CA 1
ATOM 6409 C C . VAL A 1 797 ? -70.513 -55.361 116.766 1.00 89.56 797 VAL A C 1
ATOM 6411 O O . VAL A 1 797 ? -71.684 -55.731 116.862 1.00 89.56 797 VAL A O 1
ATOM 6414 N N . LYS A 1 798 ? -69.775 -55.597 115.675 1.00 85.69 798 LYS A N 1
ATOM 6415 C CA . LYS A 1 798 ? -70.315 -56.235 114.465 1.00 85.69 798 LYS A CA 1
ATOM 6416 C C . LYS A 1 798 ? -70.904 -57.624 114.740 1.00 85.69 798 LYS A C 1
ATOM 6418 O O . LYS A 1 798 ? -71.895 -57.996 114.117 1.00 85.69 798 LYS A O 1
ATOM 6423 N N . ASN A 1 799 ? -70.347 -58.354 115.711 1.00 85.25 799 ASN A N 1
ATOM 6424 C CA . ASN A 1 799 ? -70.844 -59.666 116.142 1.00 85.25 799 ASN A CA 1
ATOM 6425 C C . ASN A 1 799 ? -71.937 -59.618 117.229 1.00 85.25 799 ASN A C 1
ATOM 6427 O O . ASN A 1 799 ? -72.565 -60.642 117.490 1.00 85.25 799 ASN A O 1
ATOM 6431 N N . ASN A 1 800 ? -72.187 -58.462 117.855 1.00 79.44 800 ASN A N 1
ATOM 6432 C CA . ASN A 1 800 ? -73.187 -58.279 118.913 1.00 79.44 800 ASN A CA 1
ATOM 6433 C C . ASN A 1 800 ? -74.246 -57.242 118.499 1.00 79.44 800 ASN A C 1
ATOM 6435 O O . ASN A 1 800 ? -74.302 -56.140 119.041 1.00 79.44 800 ASN A O 1
ATOM 6439 N N . ASN A 1 801 ? -75.116 -57.630 117.560 1.00 79.00 801 ASN A N 1
ATOM 6440 C CA . ASN A 1 801 ? -76.298 -56.889 117.084 1.00 79.00 801 ASN A CA 1
ATOM 6441 C C . ASN A 1 801 ? -76.064 -55.568 116.316 1.00 79.00 801 ASN A C 1
ATOM 6443 O O . ASN A 1 801 ? -77.061 -54.957 115.932 1.00 79.00 801 ASN A O 1
ATOM 6447 N N . LYS A 1 802 ? -74.814 -55.165 116.018 1.00 88.12 802 LYS A N 1
ATOM 6448 C CA . LYS A 1 802 ? -74.485 -53.932 115.257 1.00 88.12 802 LYS A CA 1
ATOM 6449 C C . LYS A 1 802 ? -75.094 -52.660 115.891 1.00 88.12 802 LYS A C 1
ATOM 6451 O O . LYS A 1 802 ? -75.537 -52.711 117.040 1.00 88.12 802 LYS A O 1
ATOM 6456 N N . ASN A 1 803 ? -75.040 -51.504 115.212 1.00 88.31 803 ASN A N 1
ATOM 6457 C CA . ASN A 1 803 ? -75.634 -50.224 115.654 1.00 88.31 803 ASN A CA 1
ATOM 6458 C C . ASN A 1 803 ? -75.345 -49.843 117.125 1.00 88.31 803 ASN A C 1
ATOM 6460 O O . ASN A 1 803 ? -76.193 -49.328 117.863 1.00 88.31 803 ASN A O 1
ATOM 6464 N N . SER A 1 804 ? -74.148 -50.163 117.606 1.00 87.62 804 SER A N 1
ATOM 6465 C CA . SER A 1 804 ? -73.735 -49.925 118.987 1.00 87.62 804 SER A CA 1
ATOM 6466 C C . SER A 1 804 ? -72.247 -49.592 119.037 1.00 87.62 804 SER A C 1
ATOM 6468 O O . SER A 1 804 ? -71.623 -49.346 118.004 1.00 87.62 804 SER A O 1
ATOM 6470 N N . PHE A 1 805 ? -71.684 -49.482 120.235 1.00 90.88 805 PHE A N 1
ATOM 6471 C CA . PHE A 1 805 ? -70.270 -49.186 120.403 1.00 90.88 805 PHE A CA 1
ATOM 6472 C C . PHE A 1 805 ? -69.652 -50.104 121.448 1.00 90.88 805 PHE A C 1
ATOM 6474 O O . PHE A 1 805 ? -70.320 -50.524 122.396 1.00 90.88 805 PHE A O 1
ATOM 6481 N N . TRP A 1 806 ? -68.361 -50.377 121.296 1.00 90.25 806 TRP A N 1
ATOM 6482 C CA . TRP A 1 806 ? -67.566 -51.088 122.287 1.00 90.25 806 TRP A CA 1
ATOM 6483 C C . TRP A 1 806 ? -66.289 -50.311 122.573 1.00 90.25 806 TRP A C 1
ATOM 6485 O O . TRP A 1 806 ? -65.659 -49.772 121.666 1.00 90.25 806 TRP A O 1
ATOM 6495 N N . VAL A 1 807 ? -65.901 -50.258 123.845 1.00 87.44 807 VAL A N 1
ATOM 6496 C CA . VAL A 1 807 ? -64.649 -49.632 124.275 1.00 87.44 807 VAL A CA 1
ATOM 6497 C C . VAL A 1 807 ? -63.704 -50.738 124.718 1.00 87.44 807 VAL A C 1
ATOM 6499 O O . VAL A 1 807 ? -63.966 -51.417 125.712 1.00 87.44 807 VAL A O 1
ATOM 6502 N N . GLU A 1 808 ? -62.609 -50.930 123.986 1.00 80.56 808 GLU A N 1
ATOM 6503 C CA . GLU A 1 808 ? -61.583 -51.891 124.378 1.00 80.56 808 GLU A CA 1
ATOM 6504 C C . GLU A 1 808 ? -60.693 -51.285 125.463 1.00 80.56 808 GLU A C 1
ATOM 6506 O O . GLU A 1 808 ? -60.053 -50.247 125.273 1.00 80.56 808 GLU A O 1
ATOM 6511 N N . ARG A 1 809 ? -60.656 -51.949 126.622 1.00 67.25 809 ARG A N 1
ATOM 6512 C CA . ARG A 1 809 ? -59.732 -51.626 127.712 1.00 67.25 809 ARG A CA 1
ATOM 6513 C C . ARG A 1 809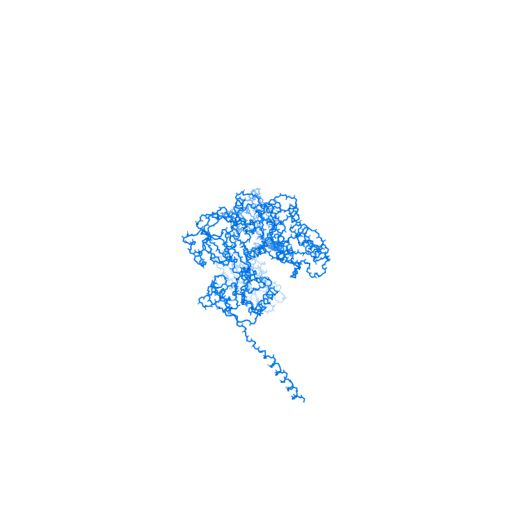 ? -58.507 -52.532 127.608 1.00 67.25 809 ARG A C 1
ATOM 6515 O O . ARG A 1 809 ? -58.646 -53.713 127.301 1.00 67.25 809 ARG A O 1
ATOM 6522 N N . GLN A 1 810 ? -57.322 -52.001 127.908 1.00 59.78 810 GLN A N 1
ATOM 6523 C CA . GLN A 1 810 ? -56.179 -52.854 128.233 1.00 59.78 810 GLN A CA 1
ATOM 6524 C C . GLN A 1 810 ? -56.510 -53.638 129.509 1.00 59.78 810 GLN A C 1
ATOM 6526 O O . GLN A 1 810 ? -56.861 -53.039 130.528 1.00 59.78 810 GLN A O 1
ATOM 6531 N N . SER A 1 811 ? -56.454 -54.964 129.417 1.00 45.41 811 SER A N 1
ATOM 6532 C CA . SER A 1 811 ? -56.435 -55.875 130.566 1.00 45.41 811 SER A CA 1
ATOM 6533 C C . SER A 1 811 ? -55.079 -55.876 131.250 1.00 45.41 811 SER A C 1
ATOM 6535 O O . SER A 1 811 ? -54.078 -55.898 130.495 1.00 45.41 811 SER A O 1
#